Protein 6LLA (pdb70)

B-factor: mean 42.3, std 20.38, range [14.88, 145.54]

Solvent-accessible surface area: 54995 Å² total; per-residue (Å²): 126,24,84,1,8,2,30,5,77,157,135,48,2,7,0,16,0,9,51,46,4,4,98,103,159,90,11,8,110,24,16,80,67,64,59,72,0,0,0,0,0,13,104,72,24,16,114,79,11,25,146,85,0,47,68,14,3,87,120,48,31,1,128,19,23,38,27,62,6,38,71,11,44,115,85,10,21,5,109,30,1,20,62,0,0,39,15,0,18,107,96,151,3,86,118,114,2,0,0,0,2,0,1,12,20,45,5,14,25,3,0,0,2,0,0,10,2,0,32,41,12,4,69,2,0,17,0,6,5,28,0,44,1,0,1,29,34,0,4,4,6,104,4,0,0,22,8,125,93,21,136,54,22,0,0,20,93,57,30,5,24,2,0,1,0,4,4,47,1,2,115,73,18,82,115,117,67,2,6,5,0,0,0,0,0,0,4,0,0,2,3,36,2,17,68,3,0,33,28,0,44,124,36,0,92,31,0,52,78,20,50,52,143,9,2,10,14,0,0,15,0,0,0,6,2,22,10,42,4,1,22,12,11,87,194,109,126,108,18,57,52,22,15,22,74,1,3,32,31,2,0,98,0,0,54,46,63,41,29,151,45,76,41,29,70,0,20,0,0,0,0,0,2,1,0,1,1,49,0,0,44,96,69,69,46,11,62,76,120,40,2,86,87,1,31,54,2,0,118,100,0,132,8,38,21,52,3,8,91,129,2,124,27,106,49,0,21,58,54,9,53,141,44,155,132,145,164,8,33,81,6,56,2,9,0,1,30,56,21,17,93,15,56,89,70,58,76,15,92,52,82,28,0,45,43,0,0,57,59,5,73,102,48,78,38,82,1,16,2,29,5,77,160,139,70,2,15,0,16,0,9,38,61,3,5,108,104,85,93,7,8,120,23,10,69,73,71,62,53,0,0,0,0,0,14,105,72,22,17,113,76,12,25,147,101,0,45,68,16,2,86,119,53,39,5,129,15,17,40,26,65,6,38,70,8,34,123,84,12,18,5,110,29,0,22,63,0,0,38,15,0,21,107,97,152,4,87,138,95,1,0,0,0,3,0,1,12,19,47,6,14,28,3,0,0,2,0,0,9,2,0,46,42,19,4,70,3,0,16,0,6,4,30,0,43,1,0,0,30,36,0,4,6,6,104,4,0,0,22,9,120,93,21,133,49,44,0,0,20,102,58,28,5,22,2,0,1,0,3,5,43,2,2,119,72,18,85,118,121,64,2,6,2,0,0,0,0,0,0,4,0,0,2,0,23,2,18,65,4,0,36,30,0,44,127,38,0,88,32,0,41,78,22,63,53,142,8,2,1,14,0,0,17,0,0,0,7,3,22,11,40,4,2,9,5,10,55,64,107,104,69,44,72,38,33,15,21,74,1,3,33,31,2,0,99,0,0,52,47,85,37,28,160,41,78,40,27,65,0,19,0,0,0,0,0,3,1,0,1,1,49,0,0,44,95,58,67,47,10,62,78,121,40,2,88,87,1,30,50,2,0,126,101,0,132,8,35,19,49,3,3,74,138,6,124,22,106,51,0,27,60,58,9,46,154,46,164,138,151,177,17,29,45,6,49,2,9,0,1,39,66,20,4,73,17,53,86,82,65,103,12,93,52,82,23,0,46,42,0,0,55,60,4,70,99,39,118,38,124,8,80,1,88,7,84,172,135,77,2,22,0,25,0,10,43,62,8,4,116,107,137,90,9,8,134,26,17,79,66,73,55,43,0,0,0,0,0,14,101,72,21,18,110,76,13,21,148,85,0,48,60,23,6,86,122,59,39,5,107,11,16,46,27,65,10,43,78,8,34,119,61,12,22,4,109,33,0,17,71,0,0,38,15,0,20,103,98,139,3,80,147,100,1,0,0,0,3,1,2,10,21,44,5,14,27,1,0,0,2,0,0,10,1,0,40,43,19,5,68,2,0,18,0,6,3,28,0,42,1,0,1,30,36,1,4,3,5,92,4,0,0,26,10,133,95,20,141,55,24,0,0,18,90,56,30,6,24,2,0,1,0,4,7,56,2,2,153,70,18,82,122,116,64,3,6,2,0,0,0,0,0,0,4,0,0,2,2,47,21,21,142,4,0,46,58,0,42,145,37,0,99,31,0,53,77,24,59,59,120,8,2,0,61,0,0,77,52,0,0,38,7,23,13,104,6,1,59,73,3,60,182,84,93,64,29,54,16,30,11,21,74,1,2,33,37,2,0,91,0,0,54,50,88,33,29,161,38,74,33,26,63,0,18,0,0,0,0,0,2,0,0,0,0,44,0,0,38,89,85,68,71,11,63,74,126,46,2,93,92,1,35,49,0,0,123,96,0,140,7,38,12,53,5,4,82,150,8,115,26,100,44,1,32,110,62,44,200,18,116,3,11,7,1,29,48,18,3,114,12,92,94,101,39,105,2,87,38,75,25,0,41,45,0,1,55,56,5,78,100,139,40,124,8,83,1,70,9,92,122,158,75,5,19,0,24,0,9,51,55,6,2,90,131,101,105,11,9,129,26,13,79,67,72,57,51,0,0,0,0,0,14,97,69,22,13,114,82,19,19,148,73,0,50,66,16,3,89,116,54,36,4,122,13,23,43,29,85,12,47,68,8,32,119,62,12,22,6,107,32,0,17,66,0,0,38,14,0,21,104,102,128,2,105,144,116,3,0,0,0,2,0,1,12,20,44,6,14,25,3,0,0,2,0,0,10,2,0,32,42,23,4,70,2,0,17,0,6,4,29,0,41,1,0,1,30,38,0,4,3,5,84,4,0,0,25,12,132,94,19,130,44,22,0,0,18,100,58,44,8,23,3,1,2,0,1,4,40,2,4,117,69,28,83,96,107,63,9,2,2,0,0,0,0,0,0,4,0,0,2,3,54,21,22,143,5,0,45,61,0,35,146,36,0,104,32,0,40,80,41,64,60,153,5,2,5,62,0,0,75,55,0,0,44,6,21,12,117,6,4,57,62,5,83,144,77,130,77,21,74,15,32,12,20,77,1,3,32,36,2,1,98,0,0,54,48,71,30,28,158,38,75,41,26,64,0,19,0,0,0,0,0,2,1,0,1,0,39,0,0,42,98,67,66,47,11,57,79,122,38,2,85,87,1,31,48,1,0,120,110,0,112,8,36,22,46,5,10,92,134,1,97,19,103,48,0,50,109,60,45,155,28,118,3,12,0,1,25,58,20,17,104,10,50,102,71,56,83,4,66,41,89,24,0,48,43,0,0,59,55,6,53,140

Structure (mmCIF, N/CA/C/O backbone):
data_6LLA
#
_entry.id   6LLA
#
_cell.length_a   89.390
_cell.length_b   59.920
_cell.length_c   143.800
_cell.angle_alpha   90.000
_cell.angle_beta   93.950
_cell.angle_gamma   90.000
#
_symmetry.space_group_name_H-M   'P 1 21 1'
#
loop_
_entity.id
_entity.type
_entity.pdbx_description
1 polymer '3-dehydroquinate synthase'
2 non-polymer NICOTINAMIDE-ADENINE-DINUCLEOTIDE
3 non-polymer 'MAGNESIUM ION'
4 non-polymer 1,2-ETHANEDIOL
5 non-polymer DI(HYDROXYETHYL)ETHER
6 water water
#
loop_
_atom_site.group_PDB
_atom_site.id
_atom_site.type_symbol
_atom_site.label_atom_id
_atom_site.label_alt_id
_atom_site.label_comp_id
_atom_site.label_asym_id
_atom_site.label_entity_id
_atom_site.label_seq_id
_atom_site.pdbx_PDB_ins_code
_atom_site.Cartn_x
_atom_site.Cartn_y
_atom_site.Cartn_z
_atom_site.occupancy
_atom_site.B_iso_or_equiv
_atom_site.auth_seq_id
_atom_site.auth_comp_id
_atom_site.auth_asym_id
_atom_site.auth_atom_id
_atom_site.pdbx_PDB_model_num
ATOM 1 N N . MET A 1 14 ? 11.872 16.163 35.048 1.00 51.08 1 MET A N 1
ATOM 2 C CA . MET A 1 14 ? 10.565 15.668 35.568 1.00 51.51 1 MET A CA 1
ATOM 3 C C . MET A 1 14 ? 10.277 14.199 35.303 1.00 56.26 1 MET A C 1
ATOM 4 O O . MET A 1 14 ? 10.134 13.803 34.145 1.00 55.68 1 MET A O 1
ATOM 9 N N . GLU A 1 15 ? 10.046 13.419 36.364 1.00 31.36 2 GLU A N 1
ATOM 10 C CA . GLU A 1 15 ? 9.617 12.027 36.232 1.00 28.63 2 GLU A CA 1
ATOM 11 C C . GLU A 1 15 ? 8.104 11.940 36.431 1.00 29.26 2 GLU A C 1
ATOM 12 O O . GLU A 1 15 ? 7.467 12.763 37.137 1.00 29.19 2 GLU A O 1
ATOM 18 N N . LYS A 1 16 ? 7.506 10.927 35.829 1.00 32.39 3 LYS A N 1
ATOM 19 C CA . LYS A 1 16 ? 6.087 10.716 35.947 1.00 30.02 3 LYS A CA 1
ATOM 20 C C . LYS A 1 16 ? 5.820 9.243 36.112 1.00 37.25 3 LYS A C 1
ATOM 21 O O . LYS A 1 16 ? 6.411 8.457 35.327 1.00 34.97 3 LYS A O 1
ATOM 27 N N . VAL A 1 17 ? 5.017 8.876 37.145 1.00 23.35 4 VAL A N 1
ATOM 28 C CA . VAL A 1 17 ? 4.507 7.517 37.273 1.00 26.59 4 VAL A CA 1
ATOM 29 C C . VAL A 1 17 ? 2.966 7.568 37.178 1.00 30.85 4 VAL A C 1
ATOM 30 O O . VAL A 1 17 ? 2.326 8.276 37.931 1.00 37.93 4 VAL A O 1
ATOM 34 N N . THR A 1 18 ? 2.399 6.754 36.317 1.00 22.24 5 THR A N 1
ATOM 35 C CA . THR A 1 18 ? 0.971 6.546 36.303 1.00 19.88 5 THR A CA 1
ATOM 36 C C . THR A 1 18 ? 0.644 5.273 37.080 1.00 21.27 5 THR A C 1
ATOM 37 O O . THR A 1 18 ? 1.188 4.185 36.807 1.00 24.96 5 THR A O 1
ATOM 41 N N . VAL A 1 19 ? -0.285 5.398 38.030 1.00 19.02 6 VAL A N 1
ATOM 42 C CA . VAL A 1 19 ? -0.709 4.310 38.896 1.00 22.22 6 VAL A CA 1
ATOM 43 C C . VAL A 1 19 ? -2.151 4.028 38.587 1.00 26.23 6 VAL A C 1
ATOM 44 O O . VAL A 1 19 ? -2.956 4.956 38.492 1.00 26.20 6 VAL A O 1
ATOM 48 N N . THR A 1 20 ? -2.493 2.766 38.466 1.00 20.03 7 THR A N 1
ATOM 49 C CA . THR A 1 20 ? -3.878 2.377 38.189 1.00 25.83 7 THR A CA 1
ATOM 50 C C . THR A 1 20 ? -4.246 1.221 39.112 1.00 29.82 7 THR A C 1
ATOM 51 O O . THR A 1 20 ? -3.807 0.126 38.932 1.00 27.15 7 THR A O 1
ATOM 55 N N . LEU A 1 21 ? -5.085 1.517 40.100 1.00 31.52 8 LEU A N 1
ATOM 56 C CA . LEU A 1 21 ? -5.468 0.547 41.128 1.00 32.41 8 LEU A CA 1
ATOM 57 C C . LEU A 1 21 ? -6.952 0.732 41.366 1.00 31.96 8 LEU A C 1
ATOM 58 O O . LEU A 1 21 ? -7.464 1.871 41.285 1.00 28.90 8 LEU A O 1
ATOM 63 N N A ASP A 1 22 ? -7.633 -0.373 41.647 0.50 31.77 9 ASP A N 1
ATOM 64 N N B ASP A 1 22 ? -7.633 -0.375 41.640 0.50 31.28 9 ASP A N 1
ATOM 65 C CA A ASP A 1 22 ? -9.065 -0.362 42.008 0.50 34.60 9 ASP A CA 1
ATOM 66 C CA B ASP A 1 22 ? -9.064 -0.365 42.006 0.50 34.47 9 ASP A CA 1
ATOM 67 C C A ASP A 1 22 ? -9.851 0.456 40.996 0.50 36.80 9 ASP A C 1
ATOM 68 C C B ASP A 1 22 ? -9.857 0.450 40.995 0.50 36.72 9 ASP A C 1
ATOM 69 O O A ASP A 1 22 ? -10.690 1.274 41.361 0.50 44.92 9 ASP A O 1
ATOM 70 O O B ASP A 1 22 ? -10.710 1.255 41.355 0.50 46.04 9 ASP A O 1
ATOM 79 N N . GLU A 1 23 ? -9.527 0.235 39.724 1.00 33.56 10 GLU A N 1
ATOM 80 C CA . GLU A 1 23 ? -10.138 0.948 38.605 1.00 42.48 10 GLU A CA 1
ATOM 81 C C . GLU A 1 23 ? -10.009 2.470 38.641 1.00 43.44 10 GLU A C 1
ATOM 82 O O . GLU A 1 23 ? -10.727 3.113 37.924 1.00 55.65 10 GLU A O 1
ATOM 88 N N . ARG A 1 24 ? -9.085 3.059 39.403 1.00 28.93 11 ARG A N 1
ATOM 89 C CA . ARG A 1 24 ? -8.813 4.477 39.354 1.00 31.19 11 ARG A CA 1
ATOM 90 C C . ARG A 1 24 ? -7.445 4.586 38.637 1.00 38.75 11 ARG A C 1
ATOM 91 O O . ARG A 1 24 ? -6.744 3.601 38.541 1.00 48.25 11 ARG A O 1
ATOM 99 N N . SER A 1 25 ? -7.139 5.743 38.107 1.00 31.90 12 SER A N 1
ATOM 100 C CA . SER A 1 25 ? -5.804 6.022 37.544 1.00 27.94 12 SER A CA 1
ATOM 101 C C . SER A 1 25 ? -5.373 7.453 37.913 1.00 30.98 12 SER A C 1
ATOM 102 O O . SER A 1 25 ? -6.167 8.393 37.841 1.00 33.32 12 SER A O 1
ATOM 105 N N . TYR A 1 26 ? -4.122 7.615 38.295 1.00 21.99 13 TYR A N 1
ATOM 106 C CA . TYR A 1 26 ? -3.609 8.946 38.617 1.00 21.71 13 TYR A CA 1
ATOM 107 C C . TYR A 1 26 ? -2.161 9.073 38.342 1.00 23.37 13 TYR A C 1
ATOM 108 O O . TYR A 1 26 ? -1.484 8.083 38.350 1.00 22.69 13 TYR A O 1
ATOM 117 N N . PRO A 1 27 ? -1.693 10.293 38.060 1.00 22.95 14 PRO A N 1
ATOM 118 C CA . PRO A 1 27 ? -0.281 10.537 37.898 1.00 27.04 14 PRO A CA 1
ATOM 119 C C . PRO A 1 27 ? 0.424 10.909 39.195 1.00 30.43 14 PRO A C 1
ATOM 120 O O . PRO A 1 27 ? -0.162 11.565 40.058 1.00 29.31 14 PRO A O 1
ATOM 124 N N . ILE A 1 28 ? 1.666 10.477 39.313 1.00 23.88 15 ILE A N 1
ATOM 125 C CA . ILE A 1 28 ? 2.621 10.990 40.330 1.00 21.79 15 ILE A CA 1
ATOM 126 C C . ILE A 1 28 ? 3.678 11.715 39.575 1.00 24.83 15 ILE A C 1
ATOM 127 O O . ILE A 1 28 ? 4.408 11.078 38.813 1.00 26.26 15 ILE A O 1
ATOM 132 N N . ASN A 1 29 ? 3.730 13.047 39.718 1.00 25.64 16 ASN A N 1
ATOM 133 C CA . ASN A 1 29 ? 4.724 13.862 38.984 1.00 30.91 16 ASN A CA 1
ATOM 134 C C . ASN A 1 29 ? 5.782 14.364 39.967 1.00 29.99 16 ASN A C 1
ATOM 135 O O . ASN A 1 29 ? 5.453 14.805 41.063 1.00 23.97 16 ASN A O 1
ATOM 140 N N . ILE A 1 30 ? 7.047 14.307 39.578 1.00 26.40 17 ILE A N 1
ATOM 141 C CA . ILE A 1 30 ? 8.218 14.525 40.495 1.00 21.01 17 ILE A CA 1
ATOM 142 C C . ILE A 1 30 ? 9.207 15.410 39.753 1.00 25.72 17 ILE A C 1
ATOM 143 O O . ILE A 1 30 ? 9.720 15.014 38.655 1.00 28.83 17 ILE A O 1
ATOM 148 N N . ALA A 1 31 ? 9.499 16.579 40.304 1.00 22.44 18 ALA A N 1
ATOM 149 C CA . ALA A 1 31 ? 10.486 17.459 39.755 1.00 29.18 18 ALA A CA 1
ATOM 150 C C . ALA A 1 31 ? 10.885 18.547 40.761 1.00 28.93 18 ALA A C 1
ATOM 151 O O . ALA A 1 31 ? 10.064 18.952 41.615 1.00 25.54 18 ALA A O 1
ATOM 153 N N . PRO A 1 32 ? 12.111 19.053 40.635 1.00 26.75 19 PRO A N 1
ATOM 154 C CA . PRO A 1 32 ? 12.468 20.244 41.426 1.00 32.94 19 PRO A CA 1
ATOM 155 C C . PRO A 1 32 ? 11.694 21.441 40.890 1.00 32.92 19 PRO A C 1
ATOM 156 O O . PRO A 1 32 ? 11.615 21.612 39.649 1.00 36.39 19 PRO A O 1
ATOM 160 N N . SER A 1 33 ? 11.124 22.232 41.782 1.00 32.59 20 SER A N 1
ATOM 161 C CA . SER A 1 33 ? 10.318 23.423 41.444 1.00 39.31 20 SER A CA 1
ATOM 162 C C . SER A 1 33 ? 8.971 23.087 40.740 1.00 30.46 20 SER A C 1
ATOM 163 O O . SER A 1 33 ? 8.343 23.944 40.085 1.00 31.19 20 SER A O 1
ATOM 166 N N . LEU A 1 34 ? 8.458 21.873 40.945 1.00 33.14 21 LEU A N 1
ATOM 167 C CA . LEU A 1 34 ? 7.181 21.470 40.380 1.00 31.10 21 LEU A CA 1
ATOM 168 C C . LEU A 1 34 ? 6.011 22.320 40.867 1.00 30.61 21 LEU A C 1
ATOM 169 O O . LEU A 1 34 ? 5.077 22.519 40.093 1.00 32.37 21 LEU A O 1
ATOM 174 N N . TYR A 1 35 ? 6.043 22.859 42.091 1.00 29.08 22 TYR A N 1
ATOM 175 C CA . TYR A 1 35 ? 4.951 23.683 42.586 1.00 32.75 22 TYR A CA 1
ATOM 176 C C . TYR A 1 35 ? 4.678 24.868 41.661 1.00 42.11 22 TYR A C 1
ATOM 177 O O . TYR A 1 35 ? 3.548 25.324 41.548 1.00 36.32 22 TYR A O 1
ATOM 186 N N . GLN A 1 36 ? 5.710 25.349 40.977 1.00 41.80 23 GLN A N 1
ATOM 187 C CA . GLN A 1 36 ? 5.567 26.510 40.103 1.00 44.88 23 GLN A CA 1
ATOM 188 C C . GLN A 1 36 ? 5.212 26.191 38.688 1.00 44.41 23 GLN A C 1
ATOM 189 O O . GLN A 1 36 ? 5.177 27.082 37.825 1.00 51.89 23 GLN A O 1
ATOM 195 N N . GLN A 1 37 ? 4.963 24.931 38.332 1.00 39.58 24 GLN A N 1
ATOM 196 C CA . GLN A 1 37 ? 4.962 24.692 36.857 1.00 57.54 24 GLN A CA 1
ATOM 197 C C . GLN A 1 37 ? 3.520 24.668 36.349 1.00 55.52 24 GLN A C 1
ATOM 198 O O . GLN A 1 37 ? 2.577 24.573 37.127 1.00 36.74 24 GLN A O 1
ATOM 204 N N . GLN A 1 38 ? 3.383 24.792 35.042 1.00 45.01 25 GLN A N 1
ATOM 205 C CA . GLN A 1 38 ? 2.111 24.987 34.322 1.00 51.61 25 GLN A CA 1
ATOM 206 C C . GLN A 1 38 ? 0.866 24.436 35.017 1.00 52.08 25 GLN A C 1
ATOM 207 O O . GLN A 1 38 ? 0.246 25.166 35.852 1.00 65.86 25 GLN A O 1
ATOM 213 N N . ASP A 1 39 ? 0.538 23.186 34.728 1.00 43.03 26 ASP A N 1
ATOM 214 C CA . ASP A 1 39 ? -0.673 22.632 35.253 1.00 37.05 26 ASP A CA 1
ATOM 215 C C . ASP A 1 39 ? -0.262 21.644 36.358 1.00 28.68 26 ASP A C 1
ATOM 216 O O . ASP A 1 39 ? -0.720 20.518 36.333 1.00 36.49 26 ASP A O 1
ATOM 221 N N . ALA A 1 40 ? 0.608 22.097 37.275 1.00 28.00 27 ALA A N 1
ATOM 222 C CA . ALA A 1 40 ? 1.225 21.212 38.305 1.00 29.55 27 ALA A CA 1
ATOM 223 C C . ALA A 1 40 ? 0.223 20.525 39.199 1.00 27.83 27 ALA A C 1
ATOM 224 O O . ALA A 1 40 ? 0.471 19.425 39.632 1.00 23.19 27 ALA A O 1
ATOM 226 N N . PHE A 1 41 ? -0.920 21.173 39.436 1.00 26.35 28 PHE A N 1
ATOM 227 C CA . PHE A 1 41 ? -1.991 20.611 40.289 1.00 29.66 28 PHE A CA 1
ATOM 228 C C . PHE A 1 41 ? -3.164 20.068 39.537 1.00 33.10 28 PHE A C 1
ATOM 229 O O . PHE A 1 41 ? -4.277 19.978 40.061 1.00 29.37 28 PHE A O 1
ATOM 237 N N . TRP A 1 42 ? -2.913 19.640 38.306 1.00 26.42 29 TRP A N 1
ATOM 238 C CA . TRP A 1 42 ? -3.934 18.908 37.536 1.00 24.40 29 TRP A CA 1
ATOM 239 C C . TRP A 1 42 ? -4.373 17.736 38.393 1.00 25.32 29 TRP A C 1
ATOM 240 O O . TRP A 1 42 ? -3.548 17.103 39.015 1.00 31.70 29 TRP A O 1
ATOM 251 N N . PRO A 1 43 ? -5.670 17.420 38.396 1.00 29.53 30 PRO A N 1
ATOM 252 C CA . PRO A 1 43 ? -6.763 17.880 37.480 1.00 33.95 30 PRO A CA 1
ATOM 253 C C . PRO A 1 43 ? -7.505 19.122 37.887 1.00 36.42 30 PRO A C 1
ATOM 254 O O . PRO A 1 43 ? -8.502 19.378 37.291 1.00 30.46 30 PRO A O 1
ATOM 258 N N . LEU A 1 44 ? -7.011 19.913 38.870 1.00 33.14 31 LEU A N 1
ATOM 259 C CA . LEU A 1 44 ? -7.688 21.121 39.239 1.00 31.34 31 LEU A CA 1
ATOM 260 C C . LEU A 1 44 ? -7.526 22.098 38.107 1.00 37.44 31 LEU A C 1
ATOM 261 O O . LEU A 1 44 ? -6.441 22.224 37.558 1.00 39.64 31 LEU A O 1
ATOM 266 N N . THR A 1 45 ? -8.617 22.762 37.753 1.00 39.26 32 THR A N 1
ATOM 267 C CA . THR A 1 45 ? -8.625 23.641 36.623 1.00 35.95 32 THR A CA 1
ATOM 268 C C . THR A 1 45 ? -9.380 24.892 37.006 1.00 37.36 32 THR A C 1
ATOM 269 O O . THR A 1 45 ? -10.004 24.964 38.063 1.00 34.42 32 THR A O 1
ATOM 273 N N . ALA A 1 46 ? -9.246 25.913 36.186 1.00 35.66 33 ALA A N 1
ATOM 274 C CA . ALA A 1 46 ? -9.702 27.264 36.535 1.00 32.67 33 ALA A CA 1
ATOM 275 C C . ALA A 1 46 ? -11.210 27.294 36.809 1.00 33.66 33 ALA A C 1
ATOM 276 O O . ALA A 1 46 ? -11.983 26.576 36.142 1.00 37.51 33 ALA A O 1
ATOM 278 N N . GLY A 1 47 ? -11.633 28.040 37.822 1.00 31.19 34 GLY A N 1
ATOM 279 C CA . GLY A 1 47 ? -13.039 28.064 38.253 1.00 38.30 34 GLY A CA 1
ATOM 280 C C . GLY A 1 47 ? -13.415 27.024 39.334 1.00 42.04 34 GLY A C 1
ATOM 281 O O . GLY A 1 47 ? -14.459 27.142 39.999 1.00 43.18 34 GLY A O 1
ATOM 282 N N . GLN A 1 48 ? -12.575 26.048 39.549 1.00 41.32 35 GLN A N 1
ATOM 283 C CA . GLN A 1 48 ? -12.840 25.036 40.601 1.00 32.84 35 GLN A CA 1
ATOM 284 C C . GLN A 1 48 ? -12.321 25.517 41.969 1.00 34.36 35 GLN A C 1
ATOM 285 O O . GLN A 1 48 ? -11.517 26.451 42.040 1.00 35.16 35 GLN A O 1
ATOM 291 N N . ARG A 1 49 ? -12.782 24.849 43.024 1.00 32.01 36 ARG A N 1
ATOM 292 C CA . ARG A 1 49 ? -12.357 25.133 44.394 1.00 29.50 36 ARG A CA 1
ATOM 293 C C . ARG A 1 49 ? -11.413 24.106 44.948 1.00 23.53 36 ARG A C 1
ATOM 294 O O . ARG A 1 49 ? -11.492 22.926 44.592 1.00 28.85 36 ARG A O 1
ATOM 302 N N . ALA A 1 50 ? -10.566 24.534 45.850 1.00 24.23 37 ALA A N 1
ATOM 303 C CA . ALA A 1 50 ? -9.724 23.591 46.626 1.00 23.19 37 ALA A CA 1
ATOM 304 C C . ALA A 1 50 ? -9.661 24.065 48.094 1.00 22.49 37 ALA A C 1
ATOM 305 O O . ALA A 1 50 ? -9.733 25.279 48.387 1.00 26.05 37 ALA A O 1
ATOM 307 N N . MET A 1 51 ? -9.549 23.085 48.978 1.00 20.80 38 MET A N 1
ATOM 308 C CA . MET A 1 51 ? -9.264 23.294 50.366 1.00 28.34 38 MET A CA 1
ATOM 309 C C . MET A 1 51 ? -7.927 22.676 50.674 1.00 25.87 38 MET A C 1
ATOM 310 O O . MET A 1 51 ? -7.807 21.452 50.634 1.00 23.59 38 MET A O 1
ATOM 315 N N . ILE A 1 52 ? -6.937 23.491 51.024 1.00 24.75 39 ILE A N 1
ATOM 316 C CA . ILE A 1 52 ? -5.612 22.973 51.388 1.00 23.03 39 ILE A CA 1
ATOM 317 C C . ILE A 1 52 ? -5.618 22.634 52.884 1.00 24.70 39 ILE A C 1
ATOM 318 O O . ILE A 1 52 ? -5.980 23.489 53.694 1.00 26.73 39 ILE A O 1
ATOM 323 N N . VAL A 1 53 ? -5.245 21.418 53.216 1.00 21.05 40 VAL A N 1
ATOM 324 C CA . VAL A 1 53 ? -5.075 20.976 54.608 1.00 22.34 40 VAL A CA 1
ATOM 325 C C . VAL A 1 53 ? -3.577 20.825 54.815 1.00 24.22 40 VAL A C 1
ATOM 326 O O . VAL A 1 53 ? -2.893 20.081 54.082 1.00 27.51 40 VAL A O 1
ATOM 330 N N . THR A 1 54 ? -3.064 21.483 55.844 1.00 24.27 41 THR A N 1
ATOM 331 C CA . THR A 1 54 ? -1.627 21.390 56.164 1.00 23.00 41 THR A CA 1
ATOM 332 C C . THR A 1 54 ? -1.468 21.433 57.672 1.00 23.73 41 THR A C 1
ATOM 333 O O . THR A 1 54 ? -2.462 21.486 58.402 1.00 23.83 41 THR A O 1
ATOM 337 N N . ASN A 1 55 ? -0.226 21.435 58.129 1.00 22.14 42 ASN A N 1
ATOM 338 C CA . ASN A 1 55 ? -0.000 21.573 59.579 1.00 20.15 42 ASN A CA 1
ATOM 339 C C . ASN A 1 55 ? 0.775 22.832 59.885 1.00 22.25 42 ASN A C 1
ATOM 340 O O . ASN A 1 55 ? 1.242 23.556 59.009 1.00 23.49 42 ASN A O 1
ATOM 345 N N . GLU A 1 56 ? 0.894 23.112 61.165 1.00 24.07 43 GLU A N 1
ATOM 346 C CA . GLU A 1 56 ? 1.431 24.381 61.647 1.00 28.86 43 GLU A CA 1
ATOM 347 C C . GLU A 1 56 ? 2.903 24.521 61.300 1.00 33.61 43 GLU A C 1
ATOM 348 O O . GLU A 1 56 ? 3.404 25.684 61.201 1.00 26.57 43 GLU A O 1
ATOM 354 N N . THR A 1 57 ? 3.579 23.390 61.101 1.00 35.81 44 THR A N 1
ATOM 355 C CA . THR A 1 57 ? 4.997 23.434 60.714 1.00 35.10 44 THR A CA 1
ATOM 356 C C . THR A 1 57 ? 5.169 23.756 59.230 1.00 34.73 44 THR A C 1
ATOM 357 O O . THR A 1 57 ? 6.009 24.588 58.881 1.00 34.54 44 THR A O 1
ATOM 361 N N . LEU A 1 58 ? 4.388 23.114 58.377 1.00 29.34 45 LEU A N 1
ATOM 362 C CA . LEU A 1 58 ? 4.503 23.343 56.943 1.00 31.04 45 LEU A CA 1
ATOM 363 C C . LEU A 1 58 ? 3.875 24.669 56.504 1.00 27.48 45 LEU A C 1
ATOM 364 O O . LEU A 1 58 ? 4.325 25.276 55.528 1.00 31.06 45 LEU A O 1
ATOM 369 N N . ALA A 1 59 ? 2.830 25.130 57.182 1.00 28.57 46 ALA A N 1
ATOM 370 C CA . ALA A 1 59 ? 2.136 26.341 56.760 1.00 32.96 46 ALA A CA 1
ATOM 371 C C . ALA A 1 59 ? 3.044 27.551 56.484 1.00 34.20 46 ALA A C 1
ATOM 372 O O . ALA A 1 59 ? 2.906 28.139 55.378 1.00 30.57 46 ALA A O 1
ATOM 374 N N . PRO A 1 60 ? 3.918 27.970 57.407 1.00 31.78 47 PRO A N 1
ATOM 375 C CA . PRO A 1 60 ? 4.753 29.128 57.087 1.00 34.97 47 PRO A CA 1
ATOM 376 C C . PRO A 1 60 ? 5.767 28.889 55.955 1.00 30.31 47 PRO A C 1
ATOM 377 O O . PRO A 1 60 ? 6.269 29.851 55.413 1.00 35.62 47 PRO A O 1
ATOM 381 N N . LEU A 1 61 ? 6.046 27.650 55.638 1.00 30.80 48 LEU A N 1
ATOM 382 C CA . LEU A 1 61 ? 7.023 27.277 54.636 1.00 31.26 48 LEU A CA 1
ATOM 383 C C . LEU A 1 61 ? 6.441 27.195 53.222 1.00 31.80 48 LEU A C 1
ATOM 384 O O . LEU A 1 61 ? 7.091 27.636 52.285 1.00 36.04 48 LEU A O 1
ATOM 389 N N . TYR A 1 62 ? 5.250 26.609 53.060 1.00 26.45 49 TYR A N 1
ATOM 390 C CA . TYR A 1 62 ? 4.736 26.276 51.724 1.00 28.32 49 TYR A CA 1
ATOM 391 C C . TYR A 1 62 ? 3.302 26.687 51.452 1.00 32.62 49 TYR A C 1
ATOM 392 O O . TYR A 1 62 ? 2.927 26.712 50.295 1.00 35.31 49 TYR A O 1
ATOM 401 N N . LEU A 1 63 ? 2.507 27.030 52.477 1.00 35.21 50 LEU A N 1
ATOM 402 C CA . LEU A 1 63 ? 1.083 27.277 52.228 1.00 29.63 50 LEU A CA 1
ATOM 403 C C . LEU A 1 63 ? 0.878 28.448 51.316 1.00 28.63 50 LEU A C 1
ATOM 404 O O . LEU A 1 63 ? 0.115 28.340 50.366 1.00 28.34 50 LEU A O 1
ATOM 409 N N . HIS A 1 64 ? 1.545 29.570 51.596 1.00 31.90 51 HIS A N 1
ATOM 410 C CA . HIS A 1 64 ? 1.360 30.786 50.757 1.00 37.50 51 HIS A CA 1
ATOM 411 C C . HIS A 1 64 ? 1.780 30.539 49.291 1.00 40.03 51 HIS A C 1
ATOM 412 O O . HIS A 1 64 ? 1.075 30.908 48.355 1.00 32.73 51 HIS A O 1
ATOM 419 N N . LYS A 1 65 ? 2.928 29.888 49.128 1.00 38.74 52 LYS A N 1
ATOM 420 C CA . LYS A 1 65 ? 3.452 29.587 47.814 1.00 42.43 52 LYS A CA 1
ATOM 421 C C . LYS A 1 65 ? 2.447 28.794 46.977 1.00 35.27 52 LYS A C 1
ATOM 422 O O . LYS A 1 65 ? 2.144 29.156 45.849 1.00 37.58 52 LYS A O 1
ATOM 428 N N . ILE A 1 66 ? 1.908 27.731 47.555 1.00 32.40 53 ILE A N 1
ATOM 429 C CA . ILE A 1 66 ? 0.969 26.864 46.865 1.00 33.59 53 ILE A CA 1
ATOM 430 C C . ILE A 1 66 ? -0.342 27.607 46.612 1.00 32.24 53 ILE A C 1
ATOM 431 O O . ILE A 1 66 ? -0.953 27.504 45.537 1.00 34.26 53 ILE A O 1
ATOM 436 N N . GLN A 1 67 ? -0.827 28.353 47.602 1.00 30.98 54 GLN A N 1
ATOM 437 C CA . GLN A 1 67 ? -2.054 29.130 47.381 1.00 32.75 54 GLN A CA 1
ATOM 438 C C . GLN A 1 67 ? -1.916 30.081 46.189 1.00 33.16 54 GLN A C 1
ATOM 439 O O . GLN A 1 67 ? -2.843 30.200 45.366 1.00 31.98 54 GLN A O 1
ATOM 445 N N . THR A 1 68 ? -0.791 30.772 46.122 1.00 31.09 55 THR A N 1
ATOM 446 C CA . THR A 1 68 ? -0.531 31.737 45.026 1.00 36.21 55 THR A CA 1
ATOM 447 C C . THR A 1 68 ? -0.572 31.085 43.673 1.00 39.20 55 THR A C 1
ATOM 448 O O . THR A 1 68 ? -1.166 31.618 42.758 1.00 37.14 55 THR A O 1
ATOM 452 N N . VAL A 1 69 ? 0.089 29.944 43.545 1.00 40.64 56 VAL A N 1
ATOM 453 C CA . VAL A 1 69 ? 0.141 29.218 42.265 1.00 39.80 56 VAL A CA 1
ATOM 454 C C . VAL A 1 69 ? -1.253 28.748 41.859 1.00 40.32 56 VAL A C 1
ATOM 455 O O . VAL A 1 69 ? -1.616 28.810 40.672 1.00 38.79 56 VAL A O 1
ATOM 459 N N . LEU A 1 70 ? -2.044 28.265 42.802 1.00 27.88 57 LEU A N 1
ATOM 460 C CA . LEU A 1 70 ? -3.401 27.829 42.502 1.00 28.08 57 LEU A CA 1
ATOM 461 C C . LEU A 1 70 ? -4.274 28.988 42.076 1.00 33.62 57 LEU A C 1
ATOM 462 O O . LEU A 1 70 ? -4.957 28.921 41.035 1.00 34.70 57 LEU A O 1
ATOM 467 N N . GLU A 1 71 ? -4.163 30.100 42.802 1.00 39.25 58 GLU A N 1
ATOM 468 C CA . GLU A 1 71 ? -4.978 31.266 42.515 1.00 37.44 58 GLU A CA 1
ATOM 469 C C . GLU A 1 71 ? -4.582 31.901 41.227 1.00 40.61 58 GLU A C 1
ATOM 470 O O . GLU A 1 71 ? -5.462 32.384 40.526 1.00 42.21 58 GLU A O 1
ATOM 476 N N . VAL A 1 72 ? -3.300 31.853 40.867 1.00 39.18 59 VAL A N 1
ATOM 477 C CA . VAL A 1 72 ? -2.856 32.304 39.507 1.00 45.74 59 VAL A CA 1
ATOM 478 C C . VAL A 1 72 ? -3.440 31.436 38.365 1.00 43.08 59 VAL A C 1
ATOM 479 O O . VAL A 1 72 ? -3.559 31.907 37.269 1.00 40.56 59 VAL A O 1
ATOM 483 N N . SER A 1 73 ? -3.755 30.176 38.644 1.00 40.20 60 SER A N 1
ATOM 484 C CA . SER A 1 73 ? -4.406 29.254 37.715 1.00 41.55 60 SER A CA 1
ATOM 485 C C . SER A 1 73 ? -5.918 29.328 37.657 1.00 32.20 60 SER A C 1
ATOM 486 O O . SER A 1 73 ? -6.541 28.523 36.928 1.00 40.04 60 SER A O 1
ATOM 489 N N . GLY A 1 74 ? -6.523 30.280 38.367 1.00 31.02 61 GLY A N 1
ATOM 490 C CA . GLY A 1 74 ? -7.981 30.405 38.403 1.00 33.33 61 GLY A CA 1
ATOM 491 C C . GLY A 1 74 ? -8.686 29.582 39.475 1.00 32.02 61 GLY A C 1
ATOM 492 O O . GLY A 1 74 ? -9.920 29.472 39.439 1.00 33.82 61 GLY A O 1
ATOM 493 N N . VAL A 1 75 ? -7.938 29.008 40.423 1.00 36.13 62 VAL A N 1
ATOM 494 C CA . VAL A 1 75 ? -8.525 28.090 41.368 1.00 31.10 62 VAL A CA 1
ATOM 495 C C . VAL A 1 75 ? -8.826 28.892 42.649 1.00 33.45 62 VAL A C 1
ATOM 496 O O . VAL A 1 75 ? -8.015 29.699 43.088 1.00 33.66 62 VAL A O 1
ATOM 500 N N . LYS A 1 76 ? -10.026 28.687 43.206 1.00 31.27 63 LYS A N 1
ATOM 501 C CA . LYS A 1 76 ? -10.437 29.429 44.384 1.00 32.90 63 LYS A CA 1
ATOM 502 C C . LYS A 1 76 ? -10.023 28.613 45.627 1.00 35.43 63 LYS A C 1
ATOM 503 O O . LYS A 1 76 ? -10.411 27.432 45.736 1.00 34.92 63 LYS A O 1
ATOM 509 N N . VAL A 1 77 ? -9.220 29.225 46.527 1.00 35.05 64 VAL A N 1
ATOM 510 C CA . VAL A 1 77 ? -8.522 28.448 47.547 1.00 32.86 64 VAL A CA 1
ATOM 511 C C . VAL A 1 77 ? -8.984 28.827 48.945 1.00 30.90 64 VAL A C 1
ATOM 512 O O . VAL A 1 77 ? -9.039 30.013 49.302 1.00 30.84 64 VAL A O 1
ATOM 516 N N . ASP A 1 78 ? -9.312 27.827 49.732 1.00 29.43 65 ASP A N 1
ATOM 517 C CA . ASP A 1 78 ? -9.417 27.965 51.187 1.00 32.08 65 ASP A CA 1
ATOM 518 C C . ASP A 1 78 ? -8.377 27.049 51.826 1.00 27.68 65 ASP A C 1
ATOM 519 O O . ASP A 1 78 ? -7.771 26.194 51.187 1.00 26.88 65 ASP A O 1
ATOM 524 N N . SER A 1 79 ? -8.136 27.257 53.106 1.00 25.76 66 SER A N 1
ATOM 525 C CA . SER A 1 79 ? -7.125 26.453 53.767 1.00 26.48 66 SER A CA 1
ATOM 526 C C . SER A 1 79 ? -7.516 26.225 55.229 1.00 25.53 66 SER A C 1
ATOM 527 O O . SER A 1 79 ? -8.260 27.009 55.796 1.00 28.33 66 SER A O 1
ATOM 530 N N . ILE A 1 80 ? -7.005 25.143 55.789 1.00 25.71 67 ILE A N 1
ATOM 531 C CA . ILE A 1 80 ? -7.067 24.922 57.237 1.00 25.34 67 ILE A CA 1
ATOM 532 C C . ILE A 1 80 ? -5.706 24.398 57.712 1.00 27.57 67 ILE A C 1
ATOM 533 O O . ILE A 1 80 ? -5.114 23.513 57.092 1.00 27.58 67 ILE A O 1
ATOM 538 N N . ILE A 1 81 ? -5.231 24.936 58.810 1.00 26.25 68 ILE A N 1
ATOM 539 C CA . ILE A 1 81 ? -3.935 24.581 59.406 1.00 28.98 68 ILE A CA 1
ATOM 540 C C . ILE A 1 81 ? -4.209 23.821 60.685 1.00 31.22 68 ILE A C 1
ATOM 541 O O . ILE A 1 81 ? -4.836 24.375 61.577 1.00 27.23 68 ILE A O 1
ATOM 546 N N . LEU A 1 82 ? -3.704 22.598 60.732 1.00 31.25 69 LEU A N 1
ATOM 547 C CA . LEU A 1 82 ? -3.908 21.688 61.812 1.00 30.18 69 LEU A CA 1
ATOM 548 C C . LEU A 1 82 ? -2.634 21.578 62.654 1.00 27.27 69 LEU A C 1
ATOM 549 O O . LEU A 1 82 ? -1.537 21.898 62.161 1.00 25.86 69 LEU A O 1
ATOM 554 N N . PRO A 1 83 ? -2.743 21.147 63.922 1.00 25.21 70 PRO A N 1
ATOM 555 C CA . PRO A 1 83 ? -1.523 20.936 64.628 1.00 25.93 70 PRO A CA 1
ATOM 556 C C . PRO A 1 83 ? -0.712 19.801 64.135 1.00 24.01 70 PRO A C 1
ATOM 557 O O . PRO A 1 83 ? -1.229 18.837 63.555 1.00 25.84 70 PRO A O 1
ATOM 561 N N . ASP A 1 84 ? 0.604 19.910 64.346 1.00 26.02 71 ASP A N 1
ATOM 562 C CA . ASP A 1 84 ? 1.590 18.943 63.874 1.00 22.58 71 ASP A CA 1
ATOM 563 C C . ASP A 1 84 ? 1.711 17.840 64.877 1.00 25.55 71 ASP A C 1
ATOM 564 O O . ASP A 1 84 ? 2.073 18.053 66.014 1.00 28.47 71 ASP A O 1
ATOM 569 N N . GLY A 1 85 ? 1.457 16.611 64.460 1.00 23.05 72 GLY A N 1
ATOM 570 C CA . GLY A 1 85 ? 1.847 15.480 65.223 1.00 27.97 72 GLY A CA 1
ATOM 571 C C . GLY A 1 85 ? 1.003 14.270 65.004 1.00 28.05 72 GLY A C 1
ATOM 572 O O . GLY A 1 85 ? -0.196 14.385 64.755 1.00 24.81 72 GLY A O 1
ATOM 573 N N . GLU A 1 86 ? 1.613 13.084 65.153 1.00 23.18 73 GLU A N 1
ATOM 574 C CA . GLU A 1 86 ? 0.876 11.833 65.134 1.00 28.26 73 GLU A CA 1
ATOM 575 C C . GLU A 1 86 ? -0.257 11.819 66.190 1.00 29.05 73 GLU A C 1
ATOM 576 O O . GLU A 1 86 ? -1.315 11.246 65.959 1.00 25.55 73 GLU A O 1
ATOM 582 N N . GLN A 1 87 ? -0.063 12.524 67.331 1.00 28.26 74 GLN A N 1
ATOM 583 C CA . GLN A 1 87 ? -1.061 12.507 68.355 1.00 24.22 74 GLN A CA 1
ATOM 584 C C . GLN A 1 87 ? -2.316 13.292 67.931 1.00 21.43 74 GLN A C 1
ATOM 585 O O . GLN A 1 87 ? -3.401 13.192 68.542 1.00 28.76 74 GLN A O 1
ATOM 591 N N . TYR A 1 88 ? -2.222 14.086 66.926 1.00 26.03 75 TYR A N 1
ATOM 592 C CA . TYR A 1 88 ? -3.388 14.828 66.369 1.00 29.36 75 TYR A CA 1
ATOM 593 C C . TYR A 1 88 ? -4.064 14.107 65.194 1.00 25.95 75 TYR A C 1
ATOM 594 O O . TYR A 1 88 ? -4.935 14.685 64.538 1.00 27.22 75 TYR A O 1
ATOM 603 N N . LYS A 1 89 ? -3.626 12.897 64.888 1.00 25.88 76 LYS A N 1
ATOM 604 C CA . LYS A 1 89 ? -4.184 12.165 63.704 1.00 25.75 76 LYS A CA 1
ATOM 605 C C . LYS A 1 89 ? -5.446 11.442 64.240 1.00 28.36 76 LYS A C 1
ATOM 606 O O . LYS A 1 89 ? -5.489 10.224 64.410 1.00 24.95 76 LYS A O 1
ATOM 612 N N . SER A 1 90 ? -6.489 12.247 64.444 1.00 21.74 77 SER A N 1
ATOM 613 C CA . SER A 1 90 ? -7.645 11.810 65.211 1.00 20.81 77 SER A CA 1
ATOM 614 C C . SER A 1 90 ? -8.927 12.111 64.503 1.00 21.80 77 SER A C 1
ATOM 615 O O . SER A 1 90 ? -8.983 13.077 63.683 1.00 24.92 77 SER A O 1
ATOM 618 N N . LEU A 1 91 ? -9.980 11.360 64.834 1.00 20.35 78 LEU A N 1
ATOM 619 C CA . LEU A 1 91 ? -11.289 11.711 64.343 1.00 25.54 78 LEU A CA 1
ATOM 620 C C . LEU A 1 91 ? -11.729 13.152 64.689 1.00 26.14 78 LEU A C 1
ATOM 621 O O . LEU A 1 91 ? -12.373 13.866 63.892 1.00 24.96 78 LEU A O 1
ATOM 626 N N . PHE A 1 92 ? -11.351 13.599 65.825 1.00 26.07 79 PHE A N 1
ATOM 627 C CA . PHE A 1 92 ? -11.793 14.906 66.270 1.00 26.18 79 PHE A CA 1
ATOM 628 C C . PHE A 1 92 ? -11.133 16.074 65.576 1.00 23.12 79 PHE A C 1
ATOM 629 O O . PHE A 1 92 ? -11.699 17.161 65.422 1.00 24.83 79 PHE A O 1
ATOM 637 N N . ILE A 1 93 ? -9.870 15.904 65.213 1.00 22.58 80 ILE A N 1
ATOM 638 C CA . ILE A 1 93 ? -9.160 16.903 64.440 1.00 24.66 80 ILE A CA 1
ATOM 639 C C . ILE A 1 93 ? -9.692 16.865 62.977 1.00 23.85 80 ILE A C 1
ATOM 640 O O . ILE A 1 93 ? -9.915 17.919 62.368 1.00 25.52 80 ILE A O 1
ATOM 645 N N . MET A 1 94 ? -9.946 15.671 62.474 1.00 26.07 81 MET A N 1
ATOM 646 C CA . MET A 1 94 ? -10.521 15.548 61.156 1.00 22.42 81 MET A CA 1
ATOM 647 C C . MET A 1 94 ? -11.859 16.283 61.046 1.00 21.07 81 MET A C 1
ATOM 648 O O . MET A 1 94 ? -12.178 16.849 60.035 1.00 23.52 81 MET A O 1
ATOM 653 N N . ASN A 1 95 ? -12.643 16.241 62.104 1.00 20.45 82 ASN A N 1
ATOM 654 C CA . ASN A 1 95 ? -13.911 16.984 62.228 1.00 21.50 82 ASN A CA 1
ATOM 655 C C . ASN A 1 95 ? -13.731 18.473 61.925 1.00 23.59 82 ASN A C 1
ATOM 656 O O . ASN A 1 95 ? -14.603 19.082 61.291 1.00 25.69 82 ASN A O 1
ATOM 661 N N . ASP A 1 96 ? -12.616 19.048 62.363 1.00 23.31 83 ASP A N 1
ATOM 662 C CA . ASP A 1 96 ? -12.306 20.459 62.013 1.00 25.06 83 ASP A CA 1
ATOM 663 C C . ASP A 1 96 ? -12.173 20.720 60.522 1.00 22.31 83 ASP A C 1
ATOM 664 O O . ASP A 1 96 ? -12.578 21.829 60.087 1.00 23.78 83 ASP A O 1
ATOM 669 N N . VAL A 1 97 ? -11.667 19.748 59.758 1.00 23.03 84 VAL A N 1
ATOM 670 C CA . VAL A 1 97 ? -11.697 19.846 58.305 1.00 23.35 84 VAL A CA 1
ATOM 671 C C . VAL A 1 97 ? -13.097 19.945 57.737 1.00 21.08 84 VAL A C 1
ATOM 672 O O . VAL A 1 97 ? -13.394 20.736 56.865 1.00 24.91 84 VAL A O 1
ATOM 676 N N . PHE A 1 98 ? -13.949 19.086 58.176 1.00 19.79 85 PHE A N 1
ATOM 677 C CA . PHE A 1 98 ? -15.361 19.163 57.811 1.00 22.93 85 PHE A CA 1
ATOM 678 C C . PHE A 1 98 ? -15.961 20.484 58.137 1.00 21.53 85 PHE A C 1
ATOM 679 O O . PHE A 1 98 ? -16.784 20.980 57.395 1.00 21.97 85 PHE A O 1
ATOM 687 N N . THR A 1 99 ? -15.629 21.021 59.332 1.00 23.88 86 THR A N 1
ATOM 688 C CA . THR A 1 99 ? -16.209 22.320 59.708 1.00 29.97 86 THR A CA 1
ATOM 689 C C . THR A 1 99 ? -15.737 23.445 58.745 1.00 25.65 86 THR A C 1
ATOM 690 O O . THR A 1 99 ? -16.522 24.313 58.317 1.00 23.86 86 THR A O 1
ATOM 694 N N . ALA A 1 100 ? -14.442 23.414 58.395 1.00 25.90 87 ALA A N 1
ATOM 695 C CA . ALA A 1 100 ? -13.885 24.442 57.511 1.00 28.53 87 ALA A CA 1
ATOM 696 C C . ALA A 1 100 ? -14.539 24.356 56.171 1.00 27.16 87 ALA A C 1
ATOM 697 O O . ALA A 1 100 ? -14.857 25.374 55.567 1.00 28.23 87 ALA A O 1
ATOM 699 N N . LEU A 1 101 ? -14.774 23.125 55.694 1.00 24.67 88 LEU A N 1
ATOM 700 C CA . LEU A 1 101 ? -15.387 22.915 54.375 1.00 22.78 88 LEU A CA 1
ATOM 701 C C . LEU A 1 101 ? -16.799 23.411 54.381 1.00 24.00 88 LEU A C 1
ATOM 702 O O . LEU A 1 101 ? -17.203 24.098 53.443 1.00 27.04 88 LEU A O 1
ATOM 707 N N . LEU A 1 102 ? -17.556 23.097 55.434 1.00 23.61 89 LEU A N 1
ATOM 708 C CA . LEU A 1 102 ? -18.947 23.488 55.468 1.00 25.45 89 LEU A CA 1
ATOM 709 C C . LEU A 1 102 ? -19.072 25.011 55.692 1.00 32.24 89 LEU A C 1
ATOM 710 O O . LEU A 1 102 ? -19.951 25.644 55.136 1.00 31.13 89 LEU A O 1
ATOM 715 N N . GLU A 1 103 ? -18.198 25.593 56.492 1.00 36.80 90 GLU A N 1
ATOM 716 C CA . GLU A 1 103 ? -18.268 27.028 56.782 1.00 38.79 90 GLU A CA 1
ATOM 717 C C . GLU A 1 103 ? -18.068 27.834 55.462 1.00 28.90 90 GLU A C 1
ATOM 718 O O . GLU A 1 103 ? -18.621 28.878 55.311 1.00 34.22 90 GLU A O 1
ATOM 724 N N . LYS A 1 104 ? -17.261 27.328 54.558 1.00 25.75 91 LYS A N 1
ATOM 725 C CA . LYS A 1 104 ? -17.008 28.043 53.301 1.00 32.18 91 LYS A CA 1
ATOM 726 C C . LYS A 1 104 ? -17.846 27.469 52.163 1.00 37.32 91 LYS A C 1
ATOM 727 O O . LYS A 1 104 ? -17.615 27.809 50.988 1.00 41.11 91 LYS A O 1
ATOM 733 N N . HIS A 1 105 ? -18.819 26.604 52.491 1.00 27.90 92 HIS A N 1
ATOM 734 C CA . HIS A 1 105 ? -19.809 26.138 51.523 1.00 35.37 92 HIS A CA 1
ATOM 735 C C . HIS A 1 105 ? -19.185 25.325 50.351 1.00 29.54 92 HIS A C 1
ATOM 736 O O . HIS A 1 105 ? -19.645 25.432 49.205 1.00 31.56 92 HIS A O 1
ATOM 743 N N . HIS A 1 106 ? -18.192 24.482 50.659 1.00 25.49 93 HIS A N 1
ATOM 744 C CA . HIS A 1 106 ? -17.635 23.599 49.699 1.00 26.06 93 HIS A CA 1
ATOM 745 C C . HIS A 1 106 ? -18.605 22.453 49.358 1.00 30.45 93 HIS A C 1
ATOM 746 O O . HIS A 1 106 ? -19.028 21.704 50.237 1.00 28.54 93 HIS A O 1
ATOM 753 N N . ASN A 1 107 ? -18.951 22.332 48.073 1.00 31.13 94 ASN A N 1
ATOM 754 C CA . ASN A 1 107 ? -19.902 21.345 47.635 1.00 30.78 94 ASN A CA 1
ATOM 755 C C . ASN A 1 107 ? -19.123 20.089 47.237 1.00 33.74 94 ASN A C 1
ATOM 756 O O . ASN A 1 107 ? -17.891 20.033 47.410 1.00 26.85 94 ASN A O 1
ATOM 761 N N . ARG A 1 108 ? -19.841 19.109 46.653 1.00 31.17 95 ARG A N 1
ATOM 762 C CA . ARG A 1 108 ? -19.194 17.818 46.349 1.00 31.94 95 ARG A CA 1
ATOM 763 C C . ARG A 1 108 ? -18.133 17.917 45.261 1.00 31.35 95 ARG A C 1
ATOM 764 O O . ARG A 1 108 ? -17.427 16.957 45.041 1.00 31.82 95 ARG A O 1
ATOM 772 N N . ASP A 1 109 ? -18.095 19.038 44.513 1.00 31.71 96 ASP A N 1
ATOM 773 C CA . ASP A 1 109 ? -17.111 19.221 43.452 1.00 29.52 96 ASP A CA 1
ATOM 774 C C . ASP A 1 109 ? -15.777 19.838 43.926 1.00 28.04 96 ASP A C 1
ATOM 775 O O . ASP A 1 109 ? -14.901 20.047 43.126 1.00 27.44 96 ASP A O 1
ATOM 780 N N . THR A 1 110 ? -15.613 20.070 45.214 1.00 27.93 97 THR A N 1
ATOM 781 C CA . THR A 1 110 ? -14.349 20.565 45.727 1.00 23.69 97 THR A CA 1
ATOM 782 C C . THR A 1 110 ? -13.219 19.538 45.627 1.00 22.95 97 THR A C 1
ATOM 783 O O . THR A 1 110 ? -13.438 18.372 45.404 1.00 24.99 97 THR A O 1
ATOM 787 N N . THR A 1 111 ? -12.019 19.998 45.813 1.00 27.43 98 THR A N 1
ATOM 788 C CA . THR A 1 111 ? -10.846 19.158 45.971 1.00 21.85 98 THR A CA 1
ATOM 789 C C . THR A 1 111 ? -10.127 19.462 47.292 1.00 19.33 98 THR A C 1
ATOM 790 O O . THR A 1 111 ? -9.883 20.595 47.619 1.00 22.64 98 THR A O 1
ATOM 794 N N . LEU A 1 112 ? -9.811 18.430 48.048 1.00 19.51 99 LEU A N 1
ATOM 795 C CA . LEU A 1 112 ? -8.916 18.516 49.227 1.00 19.50 99 LEU A CA 1
ATOM 796 C C . LEU A 1 112 ? -7.489 18.280 48.764 1.00 22.59 99 LEU A C 1
ATOM 797 O O . LEU A 1 112 ? -7.209 17.332 48.059 1.00 24.72 99 LEU A O 1
ATOM 802 N N . ILE A 1 113 ? -6.597 19.167 49.186 1.00 21.06 100 ILE A N 1
ATOM 803 C CA . ILE A 1 113 ? -5.181 19.072 48.945 1.00 21.28 100 ILE A CA 1
ATOM 804 C C . ILE A 1 113 ? -4.450 18.799 50.259 1.00 21.69 100 ILE A C 1
ATOM 805 O O . ILE A 1 113 ? -4.471 19.625 51.188 1.00 25.16 100 ILE A O 1
ATOM 810 N N . ALA A 1 114 ? -3.803 17.652 50.327 1.00 20.51 101 ALA A N 1
ATOM 811 C CA . ALA A 1 114 ? -3.017 17.265 51.484 1.00 24.23 101 ALA A CA 1
ATOM 812 C C . ALA A 1 114 ? -1.596 17.765 51.348 1.00 20.29 101 ALA A C 1
ATOM 813 O O . ALA A 1 114 ? -0.770 17.136 50.747 1.00 23.74 101 ALA A O 1
ATOM 815 N N . LEU A 1 115 ? -1.292 18.876 52.009 1.00 21.31 102 LEU A N 1
ATOM 816 C CA . LEU A 1 115 ? 0.041 19.493 51.993 1.00 18.81 102 LEU A CA 1
ATOM 817 C C . LEU A 1 115 ? 0.754 19.137 53.284 1.00 24.19 102 LEU A C 1
ATOM 818 O O . LEU A 1 115 ? 0.551 19.763 54.338 1.00 27.61 102 LEU A O 1
ATOM 823 N N . GLY A 1 116 ? 1.602 18.118 53.225 1.00 20.41 103 GLY A N 1
ATOM 824 C CA . GLY A 1 116 ? 2.381 17.740 54.403 1.00 25.56 103 GLY A CA 1
ATOM 825 C C . GLY A 1 116 ? 2.868 16.331 54.290 1.00 27.17 103 GLY A C 1
ATOM 826 O O . GLY A 1 116 ? 2.961 15.779 53.153 1.00 25.84 103 GLY A O 1
ATOM 827 N N . GLY A 1 117 ? 3.207 15.746 55.436 1.00 21.75 104 GLY A N 1
ATOM 828 C CA . GLY A 1 117 ? 3.675 14.398 55.481 1.00 17.46 104 GLY A CA 1
ATOM 829 C C . GLY A 1 11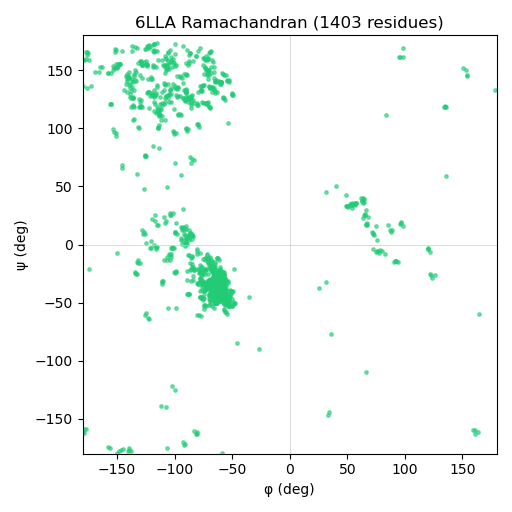7 ? 2.608 13.371 55.458 1.00 18.53 104 GLY A C 1
ATOM 830 O O . GLY A 1 117 ? 1.439 13.653 55.086 1.00 21.62 104 GLY A O 1
ATOM 831 N N . GLY A 1 118 ? 2.975 12.145 55.841 1.00 22.24 105 GLY A N 1
ATOM 832 C CA . GLY A 1 118 ? 2.011 11.042 55.857 1.00 22.32 105 GLY A CA 1
ATOM 833 C C . GLY A 1 118 ? 0.866 11.207 56.853 1.00 21.20 105 GLY A C 1
ATOM 834 O O . GLY A 1 118 ? -0.226 10.656 56.659 1.00 20.35 105 GLY A O 1
ATOM 835 N N . VAL A 1 119 ? 1.107 11.963 57.923 1.00 18.20 106 VAL A N 1
ATOM 836 C CA . VAL A 1 119 ? 0.063 12.190 58.899 1.00 19.77 106 VAL A CA 1
ATOM 837 C C . VAL A 1 119 ? -1.005 13.049 58.299 1.00 17.79 106 VAL A C 1
ATOM 838 O O . VAL A 1 119 ? -2.185 12.639 58.328 1.00 21.10 106 VAL A O 1
ATOM 842 N N . ILE A 1 120 ? -0.621 14.187 57.716 1.00 17.72 107 ILE A N 1
ATOM 843 C CA . ILE A 1 120 ? -1.532 14.999 56.967 1.00 23.21 107 ILE A CA 1
ATOM 844 C C . ILE A 1 120 ? -2.187 14.207 55.820 1.00 23.77 107 ILE A C 1
ATOM 845 O O . ILE A 1 120 ? -3.393 14.290 55.620 1.00 22.27 107 ILE A O 1
ATOM 850 N N . GLY A 1 121 ? -1.384 13.439 55.096 1.00 16.99 108 GLY A N 1
ATOM 851 C CA . GLY A 1 121 ? -1.910 12.696 53.983 1.00 21.77 108 GLY A CA 1
ATOM 852 C C . GLY A 1 121 ? -3.005 11.736 54.370 1.00 21.16 108 GLY A C 1
ATOM 853 O O . GLY A 1 121 ? -4.058 11.699 53.743 1.00 22.53 108 GLY A O 1
ATOM 854 N N . ASP A 1 122 ? -2.787 10.971 55.432 1.00 20.71 109 ASP A N 1
ATOM 855 C CA . ASP A 1 122 ? -3.805 9.998 55.879 1.00 22.05 109 ASP A CA 1
ATOM 856 C C . ASP A 1 122 ? -5.089 10.676 56.365 1.00 22.65 109 ASP A C 1
ATOM 857 O O . ASP A 1 122 ? -6.194 10.256 55.997 1.00 22.39 109 ASP A O 1
ATOM 862 N N . LEU A 1 123 ? -4.960 11.705 57.199 1.00 19.89 110 LEU A N 1
ATOM 863 C CA . LEU A 1 123 ? -6.105 12.370 57.741 1.00 20.89 110 LEU A CA 1
ATOM 864 C C . LEU A 1 123 ? -6.903 13.102 56.631 1.00 21.97 110 LEU A C 1
ATOM 865 O O . LEU A 1 123 ? -8.167 13.063 56.633 1.00 20.60 110 LEU A O 1
ATOM 870 N N . THR A 1 124 ? -6.194 13.767 55.736 1.00 23.23 111 THR A N 1
ATOM 871 C CA . THR A 1 124 ? -6.835 14.461 54.637 1.00 22.54 111 THR A CA 1
ATOM 872 C C . THR A 1 124 ? -7.484 13.484 53.694 1.00 15.92 111 THR A C 1
ATOM 873 O O . THR A 1 124 ? -8.607 13.729 53.229 1.00 20.07 111 THR A O 1
ATOM 877 N N . GLY A 1 125 ? -6.807 12.401 53.395 1.00 18.08 112 GLY A N 1
ATOM 878 C CA . GLY A 1 125 ? -7.361 11.363 52.537 1.00 21.63 112 GLY A CA 1
ATOM 879 C C . GLY A 1 125 ? -8.664 10.824 53.061 1.00 21.43 112 GLY A C 1
ATOM 880 O O . GLY A 1 125 ? -9.625 10.655 52.321 1.00 17.06 112 GLY A O 1
ATOM 881 N N . PHE A 1 126 ? -8.718 10.520 54.379 1.00 18.80 113 PHE A N 1
ATOM 882 C CA . PHE A 1 126 ? -9.944 10.013 54.949 1.00 22.89 113 PHE A CA 1
ATOM 883 C C . PHE A 1 126 ? -11.033 11.105 55.000 1.00 23.62 113 PHE A C 1
ATOM 884 O O . PHE A 1 126 ? -12.212 10.830 54.844 1.00 18.72 113 PHE A O 1
ATOM 892 N N . ALA A 1 127 ? -10.626 12.342 55.210 1.00 22.01 114 ALA A N 1
ATOM 893 C CA . ALA A 1 127 ? -11.531 13.489 55.116 1.00 19.13 114 ALA A CA 1
ATOM 894 C C . ALA A 1 127 ? -12.174 13.588 53.706 1.00 21.31 114 ALA A C 1
ATOM 895 O O . ALA A 1 127 ? -13.379 13.836 53.569 1.00 20.03 114 ALA A O 1
ATOM 897 N N . ALA A 1 128 ? -11.351 13.388 52.698 1.00 19.09 115 ALA A N 1
ATOM 898 C CA . ALA A 1 128 ? -11.829 13.445 51.306 1.00 19.37 115 ALA A CA 1
ATOM 899 C C . ALA A 1 128 ? -12.749 12.246 50.963 1.00 24.23 115 ALA A C 1
ATOM 900 O O . ALA A 1 128 ? -13.756 12.421 50.243 1.00 22.91 115 ALA A O 1
ATOM 902 N N . ALA A 1 129 ? -12.451 11.052 51.517 1.00 22.45 116 ALA A N 1
ATOM 903 C CA . ALA A 1 129 ? -13.265 9.894 51.366 1.00 25.37 116 ALA A CA 1
ATOM 904 C C . ALA A 1 129 ? -14.640 10.058 51.977 1.00 22.98 116 ALA A C 1
ATOM 905 O O . ALA A 1 129 ? -15.626 9.578 51.404 1.00 20.95 116 ALA A O 1
ATOM 907 N N . SER A 1 130 ? -14.719 10.793 53.095 1.00 18.47 117 SER A N 1
ATOM 908 C CA . SER A 1 130 ? -15.920 10.879 53.899 1.00 18.66 117 SER A CA 1
ATOM 909 C C . SER A 1 130 ? -16.761 12.118 53.682 1.00 18.08 117 SER A C 1
ATOM 910 O O . SER A 1 130 ? -17.982 12.117 53.935 1.00 19.08 117 SER A O 1
ATOM 913 N N . TYR A 1 131 ? -16.177 13.201 53.214 1.00 21.61 118 TYR A N 1
ATOM 914 C CA . TYR A 1 131 ? -16.931 14.423 53.050 1.00 22.75 118 TYR A CA 1
ATOM 915 C C . TYR A 1 131 ? -17.936 14.249 51.901 1.00 27.00 118 TYR A C 1
ATOM 916 O O . TYR A 1 131 ? -17.540 14.025 50.763 1.00 23.50 118 TYR A O 1
ATOM 925 N N . GLN A 1 132 ? -19.218 14.368 52.232 1.00 22.58 119 GLN A N 1
ATOM 926 C CA . GLN A 1 132 ? -20.311 14.123 51.363 1.00 23.63 119 GLN A CA 1
ATOM 927 C C . GLN A 1 132 ? -20.160 12.744 50.631 1.00 26.76 119 GLN A C 1
ATOM 928 O O . GLN A 1 132 ? -20.617 12.571 49.494 1.00 22.83 119 GLN A O 1
ATOM 934 N N . ARG A 1 133 ? -19.550 11.787 51.361 1.00 25.77 120 ARG A N 1
ATOM 935 C CA . ARG A 1 133 ? -19.294 10.423 50.864 1.00 20.81 120 ARG A CA 1
ATOM 936 C C . ARG A 1 133 ? -18.298 10.363 49.740 1.00 21.68 120 ARG A C 1
ATOM 937 O O . ARG A 1 133 ? -18.198 9.347 49.061 1.00 21.90 120 ARG A O 1
ATOM 945 N N . GLY A 1 134 ? -17.519 11.420 49.542 1.00 21.93 121 GLY A N 1
ATOM 946 C CA . GLY A 1 134 ? -16.316 11.388 48.710 1.00 22.81 121 GLY A CA 1
ATOM 947 C C . GLY A 1 134 ? -16.187 12.548 47.772 1.00 22.46 121 GLY A C 1
ATOM 948 O O . GLY A 1 134 ? -17.083 12.791 46.891 1.00 24.49 121 GLY A O 1
ATOM 949 N N . VAL A 1 135 ? -15.107 13.309 47.958 1.00 18.87 122 VAL A N 1
ATOM 950 C CA . VAL A 1 135 ? -14.704 14.401 47.066 1.00 19.57 122 VAL A CA 1
ATOM 951 C C . VAL A 1 135 ? -13.304 14.124 46.561 1.00 21.91 122 VAL A C 1
ATOM 952 O O . VAL A 1 135 ? -12.615 13.230 47.040 1.00 23.20 122 VAL A O 1
ATOM 956 N N . ARG A 1 136 ? -12.849 14.924 45.609 1.00 23.62 123 ARG A N 1
ATOM 957 C CA . ARG A 1 136 ? -11.569 14.692 44.975 1.00 22.03 123 ARG A CA 1
ATOM 958 C C . ARG A 1 136 ? -10.463 15.060 45.963 1.00 24.69 123 ARG A C 1
ATOM 959 O O . ARG A 1 136 ? -10.623 15.940 46.819 1.00 24.34 123 ARG A O 1
ATOM 967 N N . PHE A 1 137 ? -9.347 14.356 45.813 1.00 22.13 124 PHE A N 1
ATOM 968 C CA . PHE A 1 137 ? -8.212 14.409 46.724 1.00 27.23 124 PHE A CA 1
ATOM 969 C C . PHE A 1 137 ? -6.921 14.476 45.923 1.00 21.80 124 PHE A C 1
ATOM 970 O O . PHE A 1 137 ? -6.727 13.661 44.995 1.00 23.88 124 PHE A O 1
ATOM 978 N N . ILE A 1 138 ? -6.078 15.459 46.210 1.00 18.92 125 ILE A N 1
ATOM 979 C CA . ILE A 1 138 ? -4.734 15.572 45.653 1.00 21.72 125 ILE A CA 1
ATOM 980 C C . ILE A 1 138 ? -3.706 15.534 46.791 1.00 22.58 125 ILE A C 1
ATOM 981 O O . ILE A 1 138 ? -3.834 16.302 47.736 1.00 24.74 125 ILE A O 1
ATOM 986 N N . GLN A 1 139 ? -2.687 14.686 46.674 1.00 18.98 126 GLN A N 1
ATOM 987 C CA . GLN A 1 139 ? -1.584 14.583 47.602 1.00 21.12 126 GLN A CA 1
ATOM 988 C C . GLN A 1 139 ? -0.465 15.448 47.265 1.00 20.12 126 GLN A C 1
ATOM 989 O O . GLN A 1 139 ? -0.050 15.455 46.103 1.00 24.65 126 GLN A O 1
ATOM 995 N N . VAL A 1 140 ? 0.055 16.229 48.243 1.00 21.25 127 VAL A N 1
ATOM 996 C CA . VAL A 1 140 ? 1.271 17.022 48.023 1.00 20.52 127 VAL A CA 1
ATOM 997 C C . VAL A 1 140 ? 2.247 16.627 49.132 1.00 22.46 127 VAL A C 1
ATOM 998 O O . VAL A 1 140 ? 2.412 17.351 50.133 1.00 26.29 127 VAL A O 1
ATOM 1002 N N . PRO A 1 141 ? 2.869 15.461 49.010 1.00 21.21 128 PRO A N 1
ATOM 1003 C CA . PRO A 1 141 ? 3.638 14.928 50.153 1.00 19.79 128 PRO A CA 1
ATOM 1004 C C . PRO A 1 141 ? 4.989 15.600 50.301 1.00 23.78 128 PRO A C 1
ATOM 1005 O O . PRO A 1 141 ? 5.701 15.875 49.300 1.00 24.23 128 PRO A O 1
ATOM 1009 N N . THR A 1 142 ? 5.345 15.926 51.541 1.00 24.05 129 THR A N 1
ATOM 1010 C CA . THR A 1 142 ? 6.496 16.745 51.810 1.00 22.28 129 THR A CA 1
ATOM 1011 C C . THR A 1 142 ? 7.600 16.006 52.583 1.00 20.71 129 THR A C 1
ATOM 1012 O O . THR A 1 142 ? 8.595 16.621 52.875 1.00 21.84 129 THR A O 1
ATOM 1016 N N . THR A 1 143 ? 7.391 14.746 52.963 1.00 19.50 130 THR A N 1
ATOM 1017 C CA . THR A 1 143 ? 8.434 13.897 53.478 1.00 18.79 130 THR A CA 1
ATOM 1018 C C . THR A 1 143 ? 8.830 12.867 52.487 1.00 21.94 130 THR A C 1
ATOM 1019 O O . THR A 1 143 ? 8.043 12.527 51.618 1.00 18.87 130 THR A O 1
ATOM 1023 N N . LEU A 1 144 ? 10.052 12.383 52.581 1.00 20.60 131 LEU A N 1
ATOM 1024 C CA . LEU A 1 144 ? 10.466 11.294 51.677 1.00 22.29 131 LEU A CA 1
ATOM 1025 C C . LEU A 1 144 ? 9.620 10.052 51.915 1.00 23.66 131 LEU A C 1
ATOM 1026 O O . LEU A 1 144 ? 9.182 9.386 50.994 1.00 25.01 131 LEU A O 1
ATOM 1031 N N . LEU A 1 145 ? 9.319 9.771 53.180 1.00 20.71 132 LEU A N 1
ATOM 1032 C CA . LEU A 1 145 ? 8.524 8.603 53.497 1.00 18.63 132 LEU A CA 1
ATOM 1033 C C . LEU A 1 145 ? 7.151 8.679 52.825 1.00 19.10 132 LEU A C 1
ATOM 1034 O O . LEU A 1 145 ? 6.684 7.692 52.195 1.00 20.72 132 LEU A O 1
ATOM 1039 N N . SER A 1 146 ? 6.487 9.826 52.905 1.00 20.03 133 SER A N 1
ATOM 1040 C CA . SER A 1 146 ? 5.186 9.959 52.255 1.00 21.03 133 SER A CA 1
ATOM 1041 C C . SER A 1 146 ? 5.275 9.972 50.739 1.00 20.26 133 SER A C 1
ATOM 1042 O O . SER A 1 146 ? 4.390 9.490 50.065 1.00 22.10 133 SER A O 1
ATOM 1045 N N . GLN A 1 147 ? 6.348 10.498 50.211 1.00 17.41 134 GLN A N 1
ATOM 1046 C CA . GLN A 1 147 ? 6.566 10.468 48.720 1.00 19.67 134 GLN A CA 1
ATOM 1047 C C . GLN A 1 147 ? 6.691 9.028 48.211 1.00 22.25 134 GLN A C 1
ATOM 1048 O O . GLN A 1 147 ? 6.195 8.734 47.136 1.00 23.44 134 GLN A O 1
ATOM 1054 N N . VAL A 1 148 ? 7.320 8.142 48.999 1.00 24.81 135 VAL A N 1
ATOM 1055 C CA . VAL A 1 148 ? 7.640 6.777 48.531 1.00 28.03 135 VAL A CA 1
ATOM 1056 C C . VAL A 1 148 ? 6.729 5.691 49.060 1.00 28.42 135 VAL A C 1
ATOM 1057 O O . VAL A 1 148 ? 6.823 4.553 48.540 1.00 25.92 135 VAL A O 1
ATOM 1061 N N . ASP A 1 149 ? 5.884 6.018 50.041 1.00 22.43 136 ASP A N 1
ATOM 1062 C CA . ASP A 1 149 ? 5.013 5.031 50.687 1.00 23.07 136 ASP A CA 1
ATOM 1063 C C . ASP A 1 149 ? 3.528 5.487 50.613 1.00 23.09 136 ASP A C 1
ATOM 1064 O O . ASP A 1 149 ? 2.708 4.821 49.959 1.00 28.54 136 ASP A O 1
ATOM 1069 N N . SER A 1 150 ? 3.181 6.625 51.152 1.00 22.57 137 SER A N 1
ATOM 1070 C CA . SER A 1 150 ? 1.776 7.150 51.109 1.00 24.92 137 SER A CA 1
ATOM 1071 C C . SER A 1 150 ? 1.187 7.398 49.727 1.00 27.79 137 SER A C 1
ATOM 1072 O O . SER A 1 150 ? -0.032 7.406 49.545 1.00 32.14 137 SER A O 1
ATOM 1075 N N . SER A 1 151 ? 2.048 7.612 48.745 1.00 23.38 138 SER A N 1
ATOM 1076 C CA . SER A 1 151 ? 1.642 7.997 47.447 1.00 25.62 138 SER A CA 1
ATOM 1077 C C . SER A 1 151 ? 0.968 6.888 46.639 1.00 28.54 138 SER A C 1
ATOM 1078 O O . SER A 1 151 ? 0.391 7.208 45.589 1.00 26.80 138 SER A O 1
ATOM 1081 N N . VAL A 1 152 ? 1.046 5.646 47.090 1.00 20.50 139 VAL A N 1
ATOM 1082 C CA . VAL A 1 152 ? 0.437 4.517 46.453 1.00 22.08 139 VAL A CA 1
ATOM 1083 C C . VAL A 1 152 ? -0.226 3.624 47.521 1.00 22.96 139 VAL A C 1
ATOM 1084 O O . VAL A 1 152 ? 0.342 3.434 48.552 1.00 22.41 139 VAL A O 1
ATOM 1088 N N . GLY A 1 153 ? -1.394 3.086 47.210 1.00 20.57 140 GLY A N 1
ATOM 1089 C CA . GLY A 1 153 ? -2.053 2.097 47.942 1.00 24.17 140 GLY A CA 1
ATOM 1090 C C . GLY A 1 153 ? -3.506 2.469 48.329 1.00 25.65 140 GLY A C 1
ATOM 1091 O O . GLY A 1 153 ? -4.310 1.609 48.648 1.00 32.37 140 GLY A O 1
ATOM 1092 N N . GLY A 1 154 ? -3.774 3.718 48.428 1.00 23.46 141 GLY A N 1
ATOM 1093 C CA . GLY A 1 154 ? -5.041 4.218 48.857 1.00 26.82 141 GLY A CA 1
ATOM 1094 C C . GLY A 1 154 ? -5.426 4.076 50.330 1.00 28.90 141 GLY A C 1
ATOM 1095 O O . GLY A 1 154 ? -6.605 4.345 50.694 1.00 27.48 141 GLY A O 1
ATOM 1096 N N . LYS A 1 155 ? -4.483 3.664 51.192 1.00 30.91 142 LYS A N 1
ATOM 1097 C CA . LYS A 1 155 ? -4.844 3.525 52.618 1.00 28.54 142 LYS A CA 1
ATOM 1098 C C . LYS A 1 155 ? -4.914 4.927 53.224 1.00 28.35 142 LYS A C 1
ATOM 1099 O O . LYS A 1 155 ? -3.992 5.730 53.075 1.00 30.24 142 LYS A O 1
ATOM 1105 N N . THR A 1 156 ? -6.062 5.258 53.763 1.00 21.36 143 THR A N 1
ATOM 1106 C CA . THR A 1 156 ? -6.233 6.470 54.526 1.00 20.41 143 THR A CA 1
ATOM 1107 C C . THR A 1 156 ? -6.767 6.050 55.920 1.00 21.63 143 THR A C 1
ATOM 1108 O O . THR A 1 156 ? -7.365 4.982 56.063 1.00 22.23 143 THR A O 1
ATOM 1112 N N . ALA A 1 157 ? -6.515 6.874 56.928 1.00 22.33 144 ALA A N 1
ATOM 1113 C CA . ALA A 1 157 ? -6.929 6.536 58.272 1.00 22.10 144 ALA A CA 1
ATOM 1114 C C . ALA A 1 157 ? -6.652 7.623 59.290 1.00 25.32 144 ALA A C 1
ATOM 1115 O O . ALA A 1 157 ? -5.816 8.532 59.042 1.00 21.10 144 ALA A O 1
ATOM 1117 N N . VAL A 1 158 ? -7.311 7.506 60.435 1.00 22.39 145 VAL A N 1
ATOM 1118 C CA . VAL A 1 158 ? -6.876 8.198 61.636 1.00 21.37 145 VAL A CA 1
ATOM 1119 C C . VAL A 1 158 ? -6.699 7.142 62.745 1.00 24.95 145 VAL A C 1
ATOM 1120 O O . VAL A 1 158 ? -7.136 5.966 62.592 1.00 23.21 145 VAL A O 1
ATOM 1124 N N . ASN A 1 159 ? -6.077 7.564 63.823 1.00 26.83 146 ASN A N 1
ATOM 1125 C CA . ASN A 1 159 ? -5.887 6.684 65.009 1.00 24.07 146 ASN A CA 1
ATOM 1126 C C . ASN A 1 159 ? -7.077 6.763 65.981 1.00 23.75 146 ASN A C 1
ATOM 1127 O O . ASN A 1 159 ? -7.783 7.742 66.091 1.00 25.53 146 ASN A O 1
ATOM 1132 N N . HIS A 1 160 ? -7.243 5.694 66.732 1.00 23.34 147 HIS A N 1
ATOM 1133 C CA . HIS A 1 160 ? -8.074 5.640 67.925 1.00 21.35 147 HIS A CA 1
ATOM 1134 C C . HIS A 1 160 ? -7.159 5.370 69.082 1.00 31.83 147 HIS A C 1
ATOM 1135 O O . HIS A 1 160 ? -6.072 4.774 68.878 1.00 29.30 147 HIS A O 1
ATOM 1142 N N . PRO A 1 161 ? -7.554 5.818 70.289 1.00 29.42 148 PRO A N 1
ATOM 1143 C CA . PRO A 1 161 ? -6.671 5.545 71.449 1.00 33.42 148 PRO A CA 1
ATOM 1144 C C . PRO A 1 161 ? -6.369 4.062 71.699 1.00 38.35 148 PRO A C 1
ATOM 1145 O O . PRO A 1 161 ? -5.384 3.737 72.319 1.00 33.48 148 PRO A O 1
ATOM 1149 N N . LEU A 1 162 ? -7.220 3.166 71.236 1.00 36.51 149 LEU A N 1
ATOM 1150 C CA . LEU A 1 162 ? -7.016 1.729 71.328 1.00 38.11 149 LEU A CA 1
ATOM 1151 C C . LEU A 1 162 ? -6.364 1.100 70.074 1.00 31.17 149 LEU A C 1
ATOM 1152 O O . LEU A 1 162 ? -6.264 -0.120 69.986 1.00 32.92 149 LEU A O 1
ATOM 1157 N N . GLY A 1 163 ? -5.972 1.871 69.077 1.00 25.09 150 GLY A N 1
ATOM 1158 C CA . GLY A 1 163 ? -5.271 1.253 67.948 1.00 28.01 150 GLY A CA 1
ATOM 1159 C C . GLY A 1 163 ? -4.938 2.308 66.856 1.00 33.71 150 GLY A C 1
ATOM 1160 O O . GLY A 1 163 ? -5.804 3.081 66.456 1.00 28.11 150 GLY A O 1
ATOM 1161 N N . LYS A 1 164 ? -3.696 2.294 66.372 1.00 36.12 151 LYS A N 1
ATOM 1162 C CA . LYS A 1 164 ? -3.307 3.065 65.240 1.00 33.91 151 LYS A CA 1
ATOM 1163 C C . LYS A 1 164 ? -4.007 2.651 63.924 1.00 30.95 151 LYS A C 1
ATOM 1164 O O . LYS A 1 164 ? -4.261 1.496 63.703 1.00 30.08 151 LYS A O 1
ATOM 1170 N N . ASN A 1 165 ? -4.371 3.632 63.121 1.00 23.67 152 ASN A N 1
ATOM 1171 C CA . ASN A 1 165 ? -4.997 3.423 61.809 1.00 31.85 152 ASN A CA 1
ATOM 1172 C C . ASN A 1 165 ? -6.212 2.505 61.844 1.00 28.95 152 ASN A C 1
ATOM 1173 O O . ASN A 1 165 ? -6.482 1.798 60.886 1.00 28.74 152 ASN A O 1
ATOM 1178 N N . MET A 1 166 ? -6.965 2.575 62.917 1.00 25.71 153 MET A N 1
ATOM 1179 C CA . MET A 1 166 ? -8.128 1.670 63.068 1.00 28.67 153 MET A CA 1
ATOM 1180 C C . MET A 1 166 ? -9.405 2.174 62.405 1.00 26.44 153 MET A C 1
ATOM 1181 O O . MET A 1 166 ? -10.381 1.435 62.326 1.00 24.13 153 MET A O 1
ATOM 1186 N N . ILE A 1 167 ? -9.418 3.441 61.987 1.00 24.10 154 ILE A N 1
ATOM 1187 C CA . ILE A 1 167 ? -10.565 4.078 61.426 1.00 24.10 154 ILE A CA 1
ATOM 1188 C C . ILE A 1 167 ? -10.110 4.759 60.085 1.00 23.39 154 ILE A C 1
ATOM 1189 O O . ILE A 1 167 ? -9.242 5.570 60.073 1.00 24.03 154 ILE A O 1
ATOM 1194 N N . GLY A 1 168 ? -10.684 4.343 58.961 1.00 20.91 155 GLY A N 1
ATOM 1195 C CA . GLY A 1 168 ? -10.301 4.886 57.695 1.00 21.47 155 GLY A CA 1
ATOM 1196 C C . GLY A 1 168 ? -11.074 4.386 56.526 1.00 22.65 155 GLY A C 1
ATOM 1197 O O . GLY A 1 168 ? -12.207 3.905 56.685 1.00 23.58 155 GLY A O 1
ATOM 1198 N N . ALA A 1 169 ? -10.467 4.516 55.355 1.00 20.39 156 ALA A N 1
ATOM 1199 C CA . ALA A 1 169 ? -11.051 4.194 54.055 1.00 22.47 156 ALA A CA 1
ATOM 1200 C C . ALA A 1 169 ? -9.963 3.941 53.019 1.00 21.91 156 ALA A C 1
ATOM 1201 O O . ALA A 1 169 ? -8.911 4.555 53.074 1.00 23.48 156 ALA A O 1
ATOM 1203 N N . PHE A 1 170 ? -10.231 3.054 52.069 1.00 21.07 157 PHE A N 1
ATOM 1204 C CA . PHE A 1 170 ? -9.445 2.992 50.872 1.00 20.83 157 PHE A CA 1
ATOM 1205 C C . PHE A 1 170 ? -9.949 4.084 49.960 1.00 23.08 157 PHE A C 1
ATOM 1206 O O . PHE A 1 170 ? -11.118 4.125 49.606 1.00 22.94 157 PHE A O 1
ATOM 1214 N N . TYR A 1 171 ? -9.071 4.985 49.610 1.00 20.94 158 TYR A N 1
ATOM 1215 C CA . TYR A 1 171 ? -9.466 6.113 48.756 1.00 22.76 158 TYR A CA 1
ATOM 1216 C C . TYR A 1 171 ? -8.214 6.642 48.025 1.00 28.00 158 TYR A C 1
ATOM 1217 O O . TYR A 1 171 ? -7.219 7.038 48.634 1.00 32.75 158 TYR A O 1
ATOM 1226 N N A GLN A 1 172 ? -8.276 6.652 46.694 0.46 25.43 159 GLN A N 1
ATOM 1227 N N B GLN A 1 172 ? -8.272 6.652 46.702 0.54 25.54 159 GLN A N 1
ATOM 1228 C CA A GLN A 1 172 ? -7.141 6.996 45.857 0.46 23.99 159 GLN A CA 1
ATOM 1229 C CA B GLN A 1 172 ? -7.114 7.046 45.943 0.54 24.47 159 GLN A CA 1
ATOM 1230 C C A GLN A 1 172 ? -7.131 8.464 45.499 0.46 22.67 159 GLN A C 1
ATOM 1231 C C B GLN A 1 172 ? -7.132 8.498 45.542 0.54 21.95 159 GLN A C 1
ATOM 1232 O O A GLN A 1 172 ? -8.207 9.010 45.205 0.46 27.31 159 GLN A O 1
ATOM 1233 O O B GLN A 1 172 ? -8.203 9.023 45.264 0.54 26.75 159 GLN A O 1
ATOM 1244 N N . PRO A 1 173 ? -5.959 9.110 45.456 1.00 22.95 160 PRO A N 1
ATOM 1245 C CA . PRO A 1 173 ? -5.863 10.478 44.959 1.00 24.09 160 PRO A CA 1
ATOM 1246 C C . PRO A 1 173 ? -6.107 10.614 43.457 1.00 21.94 160 PRO A C 1
ATOM 1247 O O . PRO A 1 173 ? -6.055 9.656 42.726 1.00 21.79 160 PRO A O 1
ATOM 1251 N N . ALA A 1 174 ? -6.427 11.835 43.040 1.00 24.98 161 ALA A N 1
ATOM 1252 C CA . ALA A 1 174 ? -6.519 12.196 41.621 1.00 23.01 161 ALA A CA 1
ATOM 1253 C C . ALA A 1 174 ? -5.184 12.435 41.002 1.00 23.88 161 ALA A C 1
ATOM 1254 O O . ALA A 1 174 ? -5.067 12.359 39.803 1.00 24.36 161 ALA A O 1
ATOM 1256 N N . SER A 1 175 ? -4.166 12.718 41.812 1.00 26.15 162 SER A N 1
ATOM 1257 C CA . SER A 1 175 ? -2.808 13.036 41.375 1.00 23.97 162 SER A CA 1
ATOM 1258 C C . SER A 1 175 ? -1.978 13.287 42.669 1.00 26.66 162 SER A C 1
ATOM 1259 O O . SER A 1 175 ? -2.534 13.599 43.714 1.00 21.37 162 SER A O 1
ATOM 1262 N N . VAL A 1 176 ? -0.673 13.158 42.542 1.00 17.85 163 VAL A N 1
ATOM 1263 C CA . VAL A 1 176 ? 0.305 13.301 43.564 1.00 22.13 163 VAL A CA 1
ATOM 1264 C C . VAL A 1 176 ? 1.382 14.242 43.035 1.00 26.31 163 VAL A C 1
ATOM 1265 O O . VAL A 1 176 ? 1.927 13.999 42.009 1.00 26.24 163 VAL A O 1
ATOM 1269 N N . VAL A 1 177 ? 1.644 15.342 43.744 1.00 19.97 164 VAL A N 1
ATOM 1270 C CA . VAL A 1 177 ? 2.489 16.409 43.262 1.00 22.19 164 VAL A CA 1
ATOM 1271 C C . VAL A 1 177 ? 3.710 16.393 44.168 1.00 25.24 164 VAL A C 1
ATOM 1272 O O . VAL A 1 177 ? 3.587 16.721 45.348 1.00 25.07 164 VAL A O 1
ATOM 1276 N N . ILE A 1 178 ? 4.847 16.016 43.632 1.00 24.69 165 ILE A N 1
ATOM 1277 C CA . ILE A 1 178 ? 6.105 15.911 44.408 1.00 25.59 165 ILE A CA 1
ATOM 1278 C C . ILE A 1 178 ? 7.146 16.925 43.939 1.00 28.54 165 ILE A C 1
ATOM 1279 O O . ILE A 1 178 ? 7.799 16.722 42.915 1.00 23.14 165 ILE A O 1
ATOM 1284 N N . ASP A 1 179 ? 7.290 18.029 44.684 1.00 26.99 166 ASP A N 1
ATOM 1285 C CA . ASP A 1 179 ? 8.310 19.032 44.368 1.00 28.11 166 ASP A CA 1
ATOM 1286 C C . ASP A 1 179 ? 9.511 18.737 45.254 1.00 27.42 166 ASP A C 1
ATOM 1287 O O . ASP A 1 179 ? 9.425 18.894 46.443 1.00 29.27 166 ASP A O 1
ATOM 1292 N N . LEU A 1 180 ? 10.607 18.312 44.648 1.00 28.08 167 LEU A N 1
ATOM 1293 C CA . LEU A 1 180 ? 11.768 17.866 45.377 1.00 24.62 167 LEU A CA 1
ATOM 1294 C C . LEU A 1 180 ? 12.323 18.931 46.263 1.00 25.90 167 LEU A C 1
ATOM 1295 O O . LEU A 1 180 ? 12.984 18.588 47.248 1.00 35.37 167 LEU A O 1
ATOM 1300 N N . ASP A 1 181 ? 12.078 20.201 45.953 1.00 25.07 168 ASP A N 1
ATOM 1301 C CA . ASP A 1 181 ? 12.585 21.302 46.786 1.00 28.28 168 ASP A CA 1
ATOM 1302 C C . ASP A 1 181 ? 12.069 21.241 48.195 1.00 27.90 168 ASP A C 1
ATOM 1303 O O . ASP A 1 181 ? 12.746 21.744 49.111 1.00 30.79 168 ASP A O 1
ATOM 1308 N N . CYS A 1 182 ? 10.858 20.688 48.410 1.00 25.90 169 CYS A N 1
ATOM 1309 C CA . CYS A 1 182 ? 10.344 20.625 49.770 1.00 25.68 169 CYS A CA 1
ATOM 1310 C C . CYS A 1 182 ? 11.268 19.785 50.675 1.00 31.85 169 CYS A C 1
ATOM 1311 O O . CYS A 1 182 ? 11.285 19.983 51.922 1.00 35.44 169 CYS A O 1
ATOM 1314 N N . LEU A 1 183 ? 12.078 18.871 50.105 1.00 31.21 170 LEU A N 1
ATOM 1315 C CA . LEU A 1 183 ? 12.943 18.089 50.983 1.00 29.26 170 LEU A CA 1
ATOM 1316 C C . LEU A 1 183 ? 14.078 18.937 51.600 1.00 31.12 170 LEU A C 1
ATOM 1317 O O . LEU A 1 183 ? 14.704 18.493 52.558 1.00 26.52 170 LEU A O 1
ATOM 1322 N N . LYS A 1 184 ? 14.339 20.134 51.065 1.00 26.14 171 LYS A N 1
ATOM 1323 C CA . LYS A 1 184 ? 15.423 20.958 51.567 1.00 28.96 171 LYS A CA 1
ATOM 1324 C C . LYS A 1 184 ? 15.203 21.433 53.027 1.00 32.91 171 LYS A C 1
ATOM 1325 O O . LYS A 1 184 ? 16.146 21.731 53.720 1.00 30.42 171 LYS A O 1
ATOM 1331 N N . THR A 1 185 ? 13.948 21.455 53.457 1.00 33.20 172 THR A N 1
ATOM 1332 C CA . THR A 1 185 ? 13.620 21.850 54.824 1.00 32.59 172 THR A CA 1
ATOM 1333 C C . THR A 1 185 ? 13.327 20.653 55.724 1.00 34.11 172 THR A C 1
ATOM 1334 O O . THR A 1 185 ? 13.090 20.821 56.927 1.00 31.91 172 THR A O 1
ATOM 1338 N N . LEU A 1 186 ? 13.342 19.435 55.180 1.00 32.56 173 LEU A N 1
ATOM 1339 C CA . LEU A 1 186 ? 12.999 18.282 55.979 1.00 31.19 173 LEU A CA 1
ATOM 1340 C C . LEU A 1 186 ? 14.196 17.948 56.861 1.00 31.74 173 LEU A C 1
ATOM 1341 O O . LEU A 1 186 ? 15.309 17.897 56.380 1.00 27.47 173 LEU A O 1
ATOM 1346 N N . PRO A 1 187 ? 13.976 17.711 58.162 1.00 34.05 174 PRO A N 1
ATOM 1347 C CA . PRO A 1 187 ? 15.099 17.342 58.990 1.00 33.96 174 PRO A CA 1
ATOM 1348 C C . PRO A 1 187 ? 15.801 16.089 58.459 1.00 31.44 174 PRO A C 1
ATOM 1349 O O . PRO A 1 187 ? 15.157 15.161 57.958 1.00 28.19 174 PRO A O 1
ATOM 1353 N N . LYS A 1 188 ? 17.105 16.058 58.630 1.00 29.78 175 LYS A N 1
ATOM 1354 C CA . LYS A 1 188 ? 17.903 15.000 58.085 1.00 32.13 175 LYS A CA 1
ATOM 1355 C C . LYS A 1 188 ? 17.551 13.622 58.640 1.00 30.19 175 LYS A C 1
ATOM 1356 O O . LYS A 1 188 ? 17.618 12.615 57.926 1.00 28.50 175 LYS A O 1
ATOM 1362 N N . ARG A 1 189 ? 17.160 13.568 59.922 1.00 28.99 176 ARG A N 1
ATOM 1363 C CA . ARG A 1 189 ? 16.719 12.340 60.494 1.00 31.20 176 ARG A CA 1
ATOM 1364 C C . ARG A 1 189 ? 15.458 11.758 59.803 1.00 23.40 176 ARG A C 1
ATOM 1365 O O . ARG A 1 189 ? 15.323 10.558 59.638 1.00 21.25 176 ARG A O 1
ATOM 1373 N N . GLU A 1 190 ? 14.527 12.627 59.437 1.00 24.34 177 GLU A N 1
ATOM 1374 C CA . GLU A 1 190 ? 13.342 12.196 58.715 1.00 20.40 177 GLU A CA 1
ATOM 1375 C C . GLU A 1 190 ? 13.694 11.777 57.266 1.00 20.70 177 GLU A C 1
ATOM 1376 O O . GLU A 1 190 ? 13.076 10.825 56.694 1.00 20.44 177 GLU A O 1
ATOM 1382 N N . LEU A 1 191 ? 14.694 12.403 56.690 1.00 22.40 178 LEU A N 1
ATOM 1383 C CA . LEU A 1 191 ? 15.126 11.972 55.333 1.00 27.56 178 LEU A CA 1
ATOM 1384 C C . LEU A 1 191 ? 15.674 10.545 55.380 1.00 27.69 178 LEU A C 1
ATOM 1385 O O . LEU A 1 191 ? 15.289 9.672 54.584 1.00 23.39 178 LEU A O 1
ATOM 1390 N N . SER A 1 192 ? 16.513 10.279 56.361 1.00 25.90 179 SER A N 1
ATOM 1391 C CA . SER A 1 192 ? 17.046 8.932 56.548 1.00 24.58 179 SER A CA 1
ATOM 1392 C C . SER A 1 192 ? 15.952 7.901 56.822 1.00 20.41 179 SER A C 1
ATOM 1393 O O . SER A 1 192 ? 16.010 6.772 56.368 1.00 20.62 179 SER A O 1
ATOM 1396 N N . SER A 1 193 ? 14.960 8.316 57.612 1.00 22.83 180 SER A N 1
ATOM 1397 C CA . SER A 1 193 ? 13.876 7.380 57.972 1.00 20.35 180 SER A CA 1
ATOM 1398 C C . SER A 1 193 ? 13.151 6.966 56.651 1.00 20.50 180 SER A C 1
ATOM 1399 O O . SER A 1 193 ? 12.768 5.824 56.459 1.00 20.11 180 SER A O 1
ATOM 1402 N N . GLY A 1 194 ? 12.912 7.924 55.785 1.00 25.36 181 GLY A N 1
ATOM 1403 C CA . GLY A 1 194 ? 12.352 7.640 54.469 1.00 30.59 181 GLY A CA 1
ATOM 1404 C C . GLY A 1 194 ? 13.221 6.734 53.618 1.00 25.10 181 GLY A C 1
ATOM 1405 O O . GLY A 1 194 ? 12.730 5.887 52.925 1.00 23.14 181 GLY A O 1
ATOM 1406 N N . LEU A 1 195 ? 14.550 6.914 53.699 1.00 23.63 182 LEU A N 1
ATOM 1407 C CA . LEU A 1 195 ? 15.448 6.068 52.920 1.00 19.76 182 LEU A CA 1
ATOM 1408 C C . LEU A 1 195 ? 15.433 4.633 53.405 1.00 22.54 182 LEU A C 1
ATOM 1409 O O . LEU A 1 195 ? 15.759 3.753 52.619 1.00 25.25 182 LEU A O 1
ATOM 1414 N N . ALA A 1 196 ? 14.988 4.359 54.676 1.00 19.91 183 ALA A N 1
ATOM 1415 C CA . ALA A 1 196 ? 14.808 2.979 55.105 1.00 19.71 183 ALA A CA 1
ATOM 1416 C C . ALA A 1 196 ? 13.774 2.268 54.186 1.00 22.53 183 ALA A C 1
ATOM 1417 O O . ALA A 1 196 ? 13.967 1.137 53.740 1.00 22.44 183 ALA A O 1
ATOM 1419 N N . GLU A 1 197 ? 12.663 2.960 53.886 1.00 20.58 184 GLU A N 1
ATOM 1420 C CA . GLU A 1 197 ? 11.640 2.365 53.104 1.00 18.01 184 GLU A CA 1
ATOM 1421 C C . GLU A 1 197 ? 12.088 2.296 51.617 1.00 20.10 184 GLU A C 1
ATOM 1422 O O . GLU A 1 197 ? 11.770 1.317 50.953 1.00 17.87 184 GLU A O 1
ATOM 1428 N N . VAL A 1 198 ? 12.880 3.297 51.181 1.00 20.12 185 VAL A N 1
ATOM 1429 C CA . VAL A 1 198 ? 13.493 3.212 49.848 1.00 24.90 185 VAL A CA 1
ATOM 1430 C C . VAL A 1 198 ? 14.335 1.919 49.695 1.00 26.12 185 VAL A C 1
ATOM 1431 O O . VAL A 1 198 ? 14.229 1.162 48.713 1.00 23.79 185 VAL A O 1
ATOM 1435 N N . ILE A 1 199 ? 15.221 1.708 50.646 1.00 22.76 186 ILE A N 1
ATOM 1436 C CA . ILE A 1 199 ? 16.061 0.506 50.633 1.00 22.41 186 ILE A CA 1
ATOM 1437 C C . ILE A 1 199 ? 15.205 -0.838 50.698 1.00 22.22 186 ILE A C 1
ATOM 1438 O O . ILE A 1 199 ? 15.529 -1.826 50.051 1.00 26.72 186 ILE A O 1
ATOM 1443 N N . LYS A 1 200 ? 14.173 -0.843 51.506 1.00 23.37 187 LYS A N 1
ATOM 1444 C CA . LYS A 1 200 ? 13.261 -1.964 51.620 1.00 20.07 187 LYS A CA 1
ATOM 1445 C C . LYS A 1 200 ? 12.794 -2.431 50.229 1.00 22.48 187 LYS A C 1
ATOM 1446 O O . LYS A 1 200 ? 12.812 -3.606 49.958 1.00 23.47 187 LYS A O 1
ATOM 1452 N N . TYR A 1 201 ? 12.339 -1.495 49.395 1.00 23.16 188 TYR A N 1
ATOM 1453 C CA . TYR A 1 201 ? 11.919 -1.805 48.038 1.00 18.21 188 TYR A CA 1
ATOM 1454 C C . TYR A 1 201 ? 12.984 -2.575 47.270 1.00 17.37 188 TYR A C 1
ATOM 1455 O O . TYR A 1 201 ? 12.669 -3.572 46.578 1.00 24.45 188 TYR A O 1
ATOM 1464 N N . GLY A 1 202 ? 14.226 -2.152 47.348 1.00 16.99 189 GLY A N 1
ATOM 1465 C CA . GLY A 1 202 ? 15.257 -2.863 46.723 1.00 18.82 189 GLY A CA 1
ATOM 1466 C C . GLY A 1 202 ? 15.433 -4.287 47.217 1.00 27.64 189 GLY A C 1
ATOM 1467 O O . GLY A 1 202 ? 15.647 -5.209 46.428 1.00 26.60 189 GLY A O 1
ATOM 1468 N N . ILE A 1 203 ? 15.296 -4.483 48.546 1.00 24.09 190 ILE A N 1
ATOM 1469 C CA . ILE A 1 203 ? 15.433 -5.804 49.069 1.00 23.15 190 ILE A CA 1
ATOM 1470 C C . ILE A 1 203 ? 14.277 -6.713 48.655 1.00 23.18 190 ILE A C 1
ATOM 1471 O O . ILE A 1 203 ? 14.513 -7.878 48.226 1.00 24.73 190 ILE A O 1
ATOM 1476 N N . ILE A 1 204 ? 13.056 -6.243 48.813 1.00 23.28 191 ILE A N 1
ATOM 1477 C CA . ILE A 1 204 ? 11.904 -7.148 48.592 1.00 23.91 191 ILE A CA 1
ATOM 1478 C C . ILE A 1 204 ? 11.576 -7.409 47.097 1.00 28.40 191 ILE A C 1
ATOM 1479 O O . ILE A 1 204 ? 10.983 -8.468 46.759 1.00 24.37 191 ILE A O 1
ATOM 1484 N N . LEU A 1 205 ? 11.889 -6.448 46.204 1.00 23.92 192 LEU A N 1
ATOM 1485 C CA . LEU A 1 205 ? 11.291 -6.497 44.817 1.00 26.95 192 LEU A CA 1
ATOM 1486 C C . LEU A 1 205 ? 12.262 -6.250 43.670 1.00 30.90 192 LEU A C 1
ATOM 1487 O O . LEU A 1 205 ? 11.991 -6.676 42.548 1.00 27.66 192 LEU A O 1
ATOM 1492 N N . ASP A 1 206 ? 13.392 -5.568 43.888 1.00 29.18 193 ASP A N 1
ATOM 1493 C CA . ASP A 1 206 ? 14.174 -5.187 42.731 1.00 23.25 193 ASP A CA 1
ATOM 1494 C C . ASP A 1 206 ? 15.631 -5.082 43.167 1.00 25.23 193 ASP A C 1
ATOM 1495 O O . ASP A 1 206 ? 16.030 -4.014 43.661 1.00 27.65 193 ASP A O 1
ATOM 1500 N N . GLY A 1 207 ? 16.402 -6.152 42.941 1.00 24.31 194 GLY A N 1
ATOM 1501 C CA . GLY A 1 207 ? 17.810 -6.152 43.270 1.00 27.27 194 GLY A CA 1
ATOM 1502 C C . GLY A 1 207 ? 18.655 -5.203 42.435 1.00 27.18 194 GLY A C 1
ATOM 1503 O O . GLY A 1 207 ? 19.715 -4.745 42.897 1.00 29.91 194 GLY A O 1
ATOM 1504 N N . GLU A 1 208 ? 18.232 -4.916 41.207 1.00 29.68 195 GLU A N 1
ATOM 1505 C CA . GLU A 1 208 ? 18.928 -3.929 40.408 1.00 29.44 195 GLU A CA 1
ATOM 1506 C C . GLU A 1 208 ? 18.775 -2.537 40.987 1.00 26.24 195 GLU A C 1
ATOM 1507 O O . GLU A 1 208 ? 19.753 -1.749 40.973 1.00 28.25 195 GLU A O 1
ATOM 1513 N N . PHE A 1 209 ? 17.585 -2.220 41.487 1.00 24.41 196 PHE A N 1
ATOM 1514 C CA . PHE A 1 209 ? 17.382 -0.943 42.247 1.00 23.76 196 PHE A CA 1
ATOM 1515 C C . PHE A 1 209 ? 18.259 -0.889 43.499 1.00 25.13 196 PHE A C 1
ATOM 1516 O O . PHE A 1 209 ? 18.869 0.160 43.796 1.00 20.96 196 PHE A O 1
ATOM 1524 N N . PHE A 1 210 ? 18.327 -2.000 44.222 1.00 24.25 197 PHE A N 1
ATOM 1525 C CA . PHE A 1 210 ? 19.246 -2.070 45.401 1.00 24.47 197 PHE A CA 1
ATOM 1526 C C . PHE A 1 210 ? 20.675 -1.721 44.948 1.00 25.17 197 PHE A C 1
ATOM 1527 O O . PHE A 1 210 ? 21.336 -0.888 45.554 1.00 27.73 197 PHE A O 1
ATOM 1535 N N . SER A 1 211 ? 21.117 -2.329 43.880 1.00 27.72 198 SER A N 1
ATOM 1536 C CA . SER A 1 211 ? 22.511 -2.057 43.364 1.00 30.79 198 SER A CA 1
ATOM 1537 C C . SER A 1 211 ? 22.644 -0.585 42.965 1.00 31.81 198 SER A C 1
ATOM 1538 O O . SER A 1 211 ? 23.662 0.019 43.224 1.00 33.21 198 SER A O 1
ATOM 1541 N N . TRP A 1 212 ? 21.616 -0.023 42.343 1.00 29.41 199 TRP A N 1
ATOM 1542 C CA . TRP A 1 212 ? 21.592 1.425 42.052 1.00 24.38 199 TRP A CA 1
ATOM 1543 C C . TRP A 1 212 ? 21.684 2.252 43.333 1.00 28.15 199 TRP A C 1
ATOM 1544 O O . TRP A 1 212 ? 22.468 3.179 43.408 1.00 29.25 199 TRP A O 1
ATOM 1555 N N . LEU A 1 213 ? 20.993 1.854 44.374 1.00 27.41 200 LEU A N 1
ATOM 1556 C CA . LEU A 1 213 ? 21.096 2.547 45.667 1.00 28.33 200 LEU A CA 1
ATOM 1557 C C . LEU A 1 213 ? 22.517 2.495 46.226 1.00 27.45 200 LEU A C 1
ATOM 1558 O O . LEU A 1 213 ? 22.967 3.518 46.730 1.00 35.54 200 LEU A O 1
ATOM 1563 N N . GLU A 1 214 ? 23.194 1.335 46.101 1.00 28.69 201 GLU A N 1
ATOM 1564 C CA . GLU A 1 214 ? 24.603 1.205 46.582 1.00 30.95 201 GLU A CA 1
ATOM 1565 C C . GLU A 1 214 ? 25.508 2.190 45.858 1.00 32.14 201 GLU A C 1
ATOM 1566 O O . GLU A 1 214 ? 26.495 2.660 46.407 1.00 30.29 201 GLU A O 1
ATOM 1572 N N . GLU A 1 215 ? 25.210 2.454 44.586 1.00 25.07 202 GLU A N 1
ATOM 1573 C CA . GLU A 1 215 ? 25.983 3.438 43.853 1.00 26.98 202 GLU A CA 1
ATOM 1574 C C . GLU A 1 215 ? 25.554 4.884 44.037 1.00 26.35 202 GLU A C 1
ATOM 1575 O O . GLU A 1 215 ? 26.328 5.759 43.788 1.00 33.43 202 GLU A O 1
ATOM 1581 N N . ASN A 1 216 ? 24.321 5.156 44.503 1.00 23.17 203 ASN A N 1
ATOM 1582 C CA . ASN A 1 216 ? 23.786 6.511 44.536 1.00 27.56 203 ASN A CA 1
ATOM 1583 C C . ASN A 1 216 ? 23.385 7.069 45.880 1.00 28.99 203 ASN A C 1
ATOM 1584 O O . ASN A 1 216 ? 22.893 8.183 45.952 1.00 28.90 203 ASN A O 1
ATOM 1589 N N . ILE A 1 217 ? 23.494 6.274 46.924 1.00 27.48 204 ILE A N 1
ATOM 1590 C CA . ILE A 1 217 ? 23.022 6.680 48.238 1.00 27.01 204 ILE A CA 1
ATOM 1591 C C . ILE A 1 217 ? 23.659 7.999 48.716 1.00 30.63 204 ILE A C 1
ATOM 1592 O O . ILE A 1 217 ? 23.001 8.790 49.361 1.00 27.33 204 ILE A O 1
ATOM 1597 N N . ASP A 1 218 ? 24.929 8.240 48.369 1.00 31.76 205 ASP A N 1
ATOM 1598 C CA . ASP A 1 218 ? 25.576 9.528 48.698 1.00 34.68 205 ASP A CA 1
ATOM 1599 C C . ASP A 1 218 ? 24.864 10.699 48.020 1.00 35.59 205 ASP A C 1
ATOM 1600 O O . ASP A 1 218 ? 24.643 11.745 48.643 1.00 31.26 205 ASP A O 1
ATOM 1605 N N . ALA A 1 219 ? 24.482 10.546 46.766 1.00 31.53 206 ALA A N 1
ATOM 1606 C CA . ALA A 1 219 ? 23.774 11.580 46.105 1.00 30.11 206 ALA A CA 1
ATOM 1607 C C . ALA A 1 219 ? 22.379 11.810 46.708 1.00 27.47 206 ALA A C 1
ATOM 1608 O O . ALA A 1 219 ? 21.919 12.941 46.813 1.00 29.79 206 ALA A O 1
ATOM 1610 N N . LEU A 1 220 ? 21.696 10.738 47.117 1.00 26.06 207 LEU A N 1
ATOM 1611 C CA . LEU A 1 220 ? 20.434 10.871 47.733 1.00 29.14 207 LEU A CA 1
ATOM 1612 C C . LEU A 1 220 ? 20.555 11.617 49.067 1.00 32.81 207 LEU A C 1
ATOM 1613 O O . LEU A 1 220 ? 19.740 12.502 49.366 1.00 34.01 207 LEU A O 1
ATOM 1618 N N . MET A 1 221 ? 21.567 11.277 49.869 1.00 32.40 208 MET A N 1
ATOM 1619 C CA . MET A 1 221 ? 21.766 11.963 51.152 1.00 34.12 208 MET A CA 1
ATOM 1620 C C . MET A 1 221 ? 22.037 13.439 50.918 1.00 29.49 208 MET A C 1
ATOM 1621 O O . MET A 1 221 ? 21.658 14.281 51.747 1.00 34.78 208 MET A O 1
ATOM 1626 N N . ALA A 1 222 ? 22.614 13.766 49.787 1.00 26.07 209 ALA A N 1
ATOM 1627 C CA . ALA A 1 222 ? 22.890 15.176 49.443 1.00 30.39 209 ALA A CA 1
ATOM 1628 C C . ALA A 1 222 ? 21.753 15.863 48.722 1.00 32.17 209 ALA A C 1
ATOM 1629 O O . ALA A 1 222 ? 21.913 16.984 48.258 1.00 33.86 209 ALA A O 1
ATOM 1631 N N . LEU A 1 223 ? 20.622 15.208 48.605 1.00 31.02 210 LEU A N 1
ATOM 1632 C CA . LEU A 1 223 ? 19.446 15.723 47.870 1.00 31.66 210 LEU A CA 1
ATOM 1633 C C . LEU A 1 223 ? 19.728 16.087 46.407 1.00 31.93 210 LEU A C 1
ATOM 1634 O O . LEU A 1 223 ? 19.173 17.037 45.890 1.00 35.86 210 LEU A O 1
ATOM 1639 N N . ASP A 1 224 ? 20.584 15.321 45.752 1.00 27.74 211 ASP A N 1
ATOM 1640 C CA . ASP A 1 224 ? 20.794 15.483 44.294 1.00 27.81 211 ASP A CA 1
ATOM 1641 C C . ASP A 1 224 ? 19.475 15.337 43.529 1.00 27.25 211 ASP A C 1
ATOM 1642 O O . ASP A 1 224 ? 18.767 14.304 43.682 1.00 25.81 211 ASP A O 1
ATOM 1647 N N . ASN A 1 225 ? 19.125 16.355 42.727 1.00 26.23 212 ASN A N 1
ATOM 1648 C CA . ASN A 1 225 ? 17.735 16.282 42.083 1.00 28.26 212 ASN A CA 1
ATOM 1649 C C . ASN A 1 225 ? 17.562 15.080 41.173 1.00 24.96 212 ASN A C 1
ATOM 1650 O O . ASN A 1 225 ? 16.538 14.354 41.271 1.00 30.77 212 ASN A O 1
ATOM 1655 N N . GLN A 1 226 ? 18.562 14.752 40.376 1.00 26.59 213 GLN A N 1
ATOM 1656 C CA . GLN A 1 226 ? 18.415 13.711 39.367 1.00 28.19 213 GLN A CA 1
ATOM 1657 C C . GLN A 1 226 ? 18.298 12.337 40.028 1.00 33.56 213 GLN A C 1
ATOM 1658 O O . GLN A 1 226 ? 17.460 11.528 39.650 1.00 36.94 213 GLN A O 1
ATOM 1664 N N . ALA A 1 227 ? 19.150 12.084 41.026 1.00 27.82 214 ALA A N 1
ATOM 1665 C CA . ALA A 1 227 ? 19.013 10.811 41.799 1.00 26.79 214 ALA A CA 1
ATOM 1666 C C . ALA A 1 227 ? 17.692 10.678 42.533 1.00 29.77 214 ALA A C 1
ATOM 1667 O O . ALA A 1 227 ? 17.010 9.642 42.505 1.00 27.09 214 ALA A O 1
ATOM 1669 N N . MET A 1 228 ? 17.336 11.720 43.252 1.00 27.03 215 MET A N 1
ATOM 1670 C CA . MET A 1 228 ? 16.167 11.633 44.122 1.00 23.92 215 MET A CA 1
ATOM 1671 C C . MET A 1 228 ? 14.904 11.481 43.324 1.00 26.74 215 MET A C 1
ATOM 1672 O O . MET A 1 228 ? 13.971 10.770 43.784 1.00 21.82 215 MET A O 1
ATOM 1677 N N . ALA A 1 229 ? 14.830 12.155 42.160 1.00 24.47 216 ALA A N 1
ATOM 1678 C CA . ALA A 1 229 ? 13.670 12.025 41.285 1.00 28.28 216 ALA A CA 1
ATOM 1679 C C . ALA A 1 229 ? 13.567 10.560 40.810 1.00 29.42 216 ALA A C 1
ATOM 1680 O O . ALA A 1 229 ? 12.507 9.932 40.897 1.00 24.39 216 ALA A O 1
ATOM 1682 N N . TYR A 1 230 ? 14.668 9.984 40.413 1.00 27.55 217 TYR A N 1
ATOM 1683 C CA . TYR A 1 230 ? 14.604 8.603 39.934 1.00 31.80 217 TYR A CA 1
ATOM 1684 C C . TYR A 1 230 ? 14.233 7.651 41.082 1.00 30.25 217 TYR A C 1
ATOM 1685 O O . TYR A 1 230 ? 13.447 6.717 40.883 1.00 27.44 217 TYR A O 1
ATOM 1694 N N . CYS A 1 231 ? 14.851 7.882 42.264 1.00 24.72 218 CYS A N 1
ATOM 1695 C CA . CYS A 1 231 ? 14.574 7.103 43.476 1.00 22.21 218 CYS A CA 1
ATOM 1696 C C . CYS A 1 231 ? 13.107 7.077 43.801 1.00 19.34 218 CYS A C 1
ATOM 1697 O O . CYS A 1 231 ? 12.515 6.016 43.965 1.00 22.16 218 CYS A O 1
ATOM 1700 N N . ILE A 1 232 ? 12.489 8.242 43.890 1.00 21.87 219 ILE A N 1
ATOM 1701 C CA . ILE A 1 232 ? 11.050 8.325 44.189 1.00 26.37 219 ILE A CA 1
ATOM 1702 C C . ILE A 1 232 ? 10.191 7.686 43.077 1.00 23.32 219 ILE A C 1
ATOM 1703 O O . ILE A 1 232 ? 9.255 6.900 43.356 1.00 19.41 219 ILE A O 1
ATOM 1708 N N . ARG A 1 233 ? 10.497 7.968 41.821 1.00 23.49 220 ARG A N 1
ATOM 1709 C CA . ARG A 1 233 ? 9.759 7.362 40.719 1.00 29.46 220 ARG A CA 1
ATOM 1710 C C . ARG A 1 233 ? 9.782 5.849 40.861 1.00 24.97 220 ARG A C 1
ATOM 1711 O O . ARG A 1 233 ? 8.752 5.212 40.765 1.00 23.51 220 ARG A O 1
ATOM 1719 N N . ARG A 1 234 ? 10.946 5.266 41.078 1.00 21.25 221 ARG A N 1
ATOM 1720 C CA . ARG A 1 234 ? 11.050 3.784 41.092 1.00 23.30 221 ARG A CA 1
ATOM 1721 C C . ARG A 1 234 ? 10.345 3.166 42.274 1.00 23.16 221 ARG A C 1
ATOM 1722 O O . ARG A 1 234 ? 9.696 2.091 42.132 1.00 19.60 221 ARG A O 1
ATOM 1730 N N . CYS A 1 235 ? 10.432 3.817 43.456 1.00 21.29 222 CYS A N 1
ATOM 1731 C CA . CYS A 1 235 ? 9.739 3.275 44.621 1.00 19.82 222 CYS A CA 1
ATOM 1732 C C . CYS A 1 235 ? 8.219 3.249 44.392 1.00 19.72 222 CYS A C 1
ATOM 1733 O O . CYS A 1 235 ? 7.560 2.262 44.695 1.00 21.36 222 CYS A O 1
ATOM 1736 N N . CYS A 1 236 ? 7.675 4.302 43.861 1.00 15.90 223 CYS A N 1
ATOM 1737 C CA . CYS A 1 236 ? 6.257 4.345 43.563 1.00 18.04 223 CYS A CA 1
ATOM 1738 C C . CYS A 1 236 ? 5.863 3.283 42.522 1.00 22.46 223 CYS A C 1
ATOM 1739 O O . CYS A 1 236 ? 4.886 2.535 42.705 1.00 20.17 223 CYS A O 1
ATOM 1742 N N . GLU A 1 237 ? 6.677 3.173 41.499 1.00 19.16 224 GLU A N 1
ATOM 1743 C CA . GLU A 1 237 ? 6.501 2.114 40.529 1.00 21.72 224 GLU A CA 1
ATOM 1744 C C . GLU A 1 237 ? 6.461 0.750 41.245 1.00 20.42 224 GLU A C 1
ATOM 1745 O O . GLU A 1 237 ? 5.628 -0.086 40.870 1.00 18.36 224 GLU A O 1
ATOM 1751 N N . LEU A 1 238 ? 7.367 0.527 42.222 1.00 21.05 225 LEU A N 1
ATOM 1752 C CA . LEU A 1 238 ? 7.501 -0.813 42.786 1.00 21.11 225 LEU A CA 1
ATOM 1753 C C . LEU A 1 238 ? 6.346 -1.098 43.675 1.00 21.51 225 LEU A C 1
ATOM 1754 O O . LEU A 1 238 ? 5.815 -2.216 43.626 1.00 21.57 225 LEU A O 1
ATOM 1759 N N . LYS A 1 239 ? 5.952 -0.084 44.498 1.00 20.54 226 LYS A N 1
ATOM 1760 C CA . LYS A 1 239 ? 4.830 -0.295 45.370 1.00 26.45 226 LYS A CA 1
ATOM 1761 C C . LYS A 1 239 ? 3.534 -0.553 44.562 1.00 20.96 226 LYS A C 1
ATOM 1762 O O . LYS A 1 239 ? 2.765 -1.441 44.878 1.00 20.11 226 LYS A O 1
ATOM 1768 N N . ALA A 1 240 ? 3.347 0.212 43.480 1.00 20.98 227 ALA A N 1
ATOM 1769 C CA . ALA A 1 240 ? 2.215 0.005 42.626 1.00 19.45 227 ALA A CA 1
ATOM 1770 C C . ALA A 1 240 ? 2.154 -1.380 42.028 1.00 23.31 227 ALA A C 1
ATOM 1771 O O . ALA A 1 240 ? 1.077 -1.978 41.930 1.00 22.42 227 ALA A O 1
ATOM 1773 N N . GLN A 1 241 ? 3.315 -1.939 41.655 1.00 23.70 228 GLN A N 1
ATOM 1774 C CA . GLN A 1 241 ? 3.343 -3.281 41.067 1.00 23.27 228 GLN A CA 1
ATOM 1775 C C . GLN A 1 241 ? 2.906 -4.326 42.108 1.00 25.37 228 GLN A C 1
ATOM 1776 O O . GLN A 1 241 ? 2.128 -5.246 41.790 1.00 23.85 228 GLN A O 1
ATOM 1782 N N . VAL A 1 242 ? 3.337 -4.162 43.360 1.00 23.57 229 VAL A N 1
ATOM 1783 C CA . VAL A 1 242 ? 3.008 -5.174 44.362 1.00 29.08 229 VAL A CA 1
ATOM 1784 C C . VAL A 1 242 ? 1.518 -5.076 44.768 1.00 26.48 229 VAL A C 1
ATOM 1785 O O . VAL A 1 242 ? 0.818 -6.104 44.897 1.00 29.59 229 VAL A O 1
ATOM 1789 N N . VAL A 1 243 ? 1.024 -3.859 44.887 1.00 24.30 230 VAL A N 1
ATOM 1790 C CA . VAL A 1 243 ? -0.379 -3.656 45.244 1.00 28.21 230 VAL A CA 1
ATOM 1791 C C . VAL A 1 243 ? -1.254 -4.130 44.104 1.00 30.17 230 VAL A C 1
ATOM 1792 O O . VAL A 1 243 ? -2.264 -4.844 44.339 1.00 27.66 230 VAL A O 1
ATOM 1796 N N . ALA A 1 244 ? -0.885 -3.804 42.881 1.00 28.30 231 ALA A N 1
ATOM 1797 C CA . ALA A 1 244 ? -1.719 -4.195 41.732 1.00 32.44 231 ALA A CA 1
ATOM 1798 C C . ALA A 1 244 ? -1.823 -5.710 41.566 1.00 25.11 231 ALA A C 1
ATOM 1799 O O . ALA A 1 244 ? -2.873 -6.200 41.142 1.00 26.68 231 ALA A O 1
ATOM 1801 N N . ALA A 1 245 ? -0.778 -6.454 41.901 1.00 22.16 232 ALA A N 1
ATOM 1802 C CA . ALA A 1 245 ? -0.831 -7.843 41.800 1.00 23.57 232 ALA A CA 1
ATOM 1803 C C . ALA A 1 245 ? -1.653 -8.500 42.900 1.00 32.76 232 ALA A C 1
ATOM 1804 O O . ALA A 1 245 ? -2.125 -9.624 42.729 1.00 36.42 232 ALA A O 1
ATOM 1806 N N . ASP A 1 246 ? -1.836 -7.813 44.013 1.00 39.00 233 ASP A N 1
ATOM 1807 C CA . ASP A 1 246 ? -2.462 -8.464 45.174 1.00 41.66 233 ASP A CA 1
ATOM 1808 C C . ASP A 1 246 ? -3.508 -7.622 45.727 1.00 49.16 233 ASP A C 1
ATOM 1809 O O . ASP A 1 246 ? -3.457 -7.198 46.887 1.00 70.10 233 ASP A O 1
ATOM 1814 N N . GLU A 1 247 ? -4.455 -7.400 44.821 1.00 61.92 234 GLU A N 1
ATOM 1815 C CA . GLU A 1 247 ? -5.690 -6.658 45.020 1.00 85.49 234 GLU A CA 1
ATOM 1816 C C . GLU A 1 247 ? -6.798 -7.737 45.088 1.00 105.37 234 GLU A C 1
ATOM 1817 O O . GLU A 1 247 ? -7.631 -7.736 45.999 1.00 84.15 234 GLU A O 1
ATOM 1823 N N . LYS A 1 248 ? -6.838 -8.575 44.030 1.00 123.05 235 LYS A N 1
ATOM 1824 C CA . LYS A 1 248 ? -7.734 -9.718 43.849 1.00 116.09 235 LYS A CA 1
ATOM 1825 C C . LYS A 1 248 ? -6.870 -10.999 43.869 1.00 110.22 235 LYS A C 1
ATOM 1826 O O . LYS A 1 248 ? -6.479 -11.560 42.829 1.00 85.72 235 LYS A O 1
ATOM 1832 N N . GLU A 1 249 ? -6.599 -11.432 45.090 1.00 124.05 236 GLU A N 1
ATOM 1833 C CA . GLU A 1 249 ? -5.883 -12.678 45.405 1.00 106.31 236 GLU A CA 1
ATOM 1834 C C . GLU A 1 249 ? -5.781 -13.054 46.864 1.00 96.34 236 GLU A C 1
ATOM 1835 O O . GLU A 1 249 ? -5.436 -14.190 47.116 1.00 74.75 236 GLU A O 1
ATOM 1841 N N . THR A 1 250 ? -5.928 -12.096 47.795 1.00 88.85 237 THR A N 1
ATOM 1842 C CA . THR A 1 250 ? -5.821 -12.280 49.251 1.00 93.67 237 THR A CA 1
ATOM 1843 C C . THR A 1 250 ? -4.383 -12.651 49.660 1.00 108.15 237 THR A C 1
ATOM 1844 O O . THR A 1 250 ? -3.516 -11.763 49.580 1.00 106.93 237 THR A O 1
ATOM 1848 N N . SER A 1 251 ? -4.140 -13.898 50.100 1.00 105.62 238 SER A N 1
ATOM 1849 C CA . SER A 1 251 ? -2.827 -14.391 50.493 1.00 104.28 238 SER A CA 1
ATOM 1850 C C . SER A 1 251 ? -1.908 -13.362 51.199 1.00 108.31 238 SER A C 1
ATOM 1851 O O . SER A 1 251 ? -1.747 -13.404 52.423 1.00 102.09 238 SER A O 1
ATOM 1854 N N . GLY A 1 252 ? -1.308 -12.449 50.399 1.00 99.95 239 GLY A N 1
ATOM 1855 C CA . GLY A 1 252 ? -0.441 -11.402 50.900 1.00 93.16 239 GLY A CA 1
ATOM 1856 C C . GLY A 1 252 ? 0.858 -11.162 50.127 1.00 85.23 239 GLY A C 1
ATOM 1857 O O . GLY A 1 252 ? 1.963 -11.181 50.729 1.00 87.37 239 GLY A O 1
ATOM 1858 N N . LEU A 1 253 ? 0.760 -10.832 48.840 1.00 57.50 240 LEU A N 1
ATOM 1859 C CA . LEU A 1 253 ? 1.922 -10.243 48.150 1.00 48.84 240 LEU A CA 1
ATOM 1860 C C . LEU A 1 253 ? 2.167 -8.819 48.716 1.00 38.43 240 LEU A C 1
ATOM 1861 O O . LEU A 1 253 ? 3.298 -8.342 48.862 1.00 32.16 240 LEU A O 1
ATOM 1866 N N . ARG A 1 254 ? 1.077 -8.160 49.057 1.00 29.96 241 ARG A N 1
ATOM 1867 C CA . ARG A 1 254 ? 1.112 -6.860 49.649 1.00 34.18 241 ARG A CA 1
ATOM 1868 C C . ARG A 1 254 ? 1.774 -6.936 51.044 1.00 34.60 241 ARG A C 1
ATOM 1869 O O . ARG A 1 254 ? 2.315 -5.965 51.513 1.00 26.81 241 ARG A O 1
ATOM 1877 N N . ALA A 1 255 ? 1.725 -8.101 51.688 1.00 28.93 242 ALA A N 1
ATOM 1878 C CA . ALA A 1 255 ? 2.329 -8.272 52.988 1.00 31.36 242 ALA A CA 1
ATOM 1879 C C . ALA A 1 255 ? 3.839 -8.142 52.913 1.00 29.54 242 ALA A C 1
ATOM 1880 O O . ALA A 1 255 ? 4.483 -7.790 53.913 1.00 27.18 242 ALA A O 1
ATOM 1882 N N . LEU A 1 256 ? 4.420 -8.369 51.744 1.00 23.78 243 LEU A N 1
ATOM 1883 C CA . LEU A 1 256 ? 5.878 -8.174 51.577 1.00 22.69 243 LEU A CA 1
ATOM 1884 C C . LEU A 1 256 ? 6.349 -6.785 51.927 1.00 22.68 243 LEU A C 1
ATOM 1885 O O . LEU A 1 256 ? 7.568 -6.601 52.299 1.00 21.00 243 LEU A O 1
ATOM 1890 N N . LEU A 1 257 ? 5.447 -5.793 51.833 1.00 23.15 244 LEU A N 1
ATOM 1891 C CA . LEU A 1 257 ? 5.768 -4.432 52.213 1.00 21.35 244 LEU A CA 1
ATOM 1892 C C . LEU A 1 257 ? 6.106 -4.310 53.708 1.00 20.60 244 LEU A C 1
ATOM 1893 O O . LEU A 1 257 ? 6.644 -3.297 54.123 1.00 22.11 244 LEU A O 1
ATOM 1898 N N . ASN A 1 258 ? 5.832 -5.362 54.470 1.00 23.14 245 ASN A N 1
ATOM 1899 C CA . ASN A 1 258 ? 6.149 -5.356 55.917 1.00 21.19 245 ASN A CA 1
ATOM 1900 C C . ASN A 1 258 ? 7.501 -5.915 56.263 1.00 21.82 245 ASN A C 1
ATOM 1901 O O . ASN A 1 258 ? 7.740 -6.198 57.426 1.00 20.62 245 ASN A O 1
ATOM 1906 N N . LEU A 1 259 ? 8.398 -6.119 55.268 1.00 20.90 246 LEU A N 1
ATOM 1907 C CA . LEU A 1 259 ? 9.800 -6.504 55.667 1.00 22.04 246 LEU A CA 1
ATOM 1908 C C . LEU A 1 259 ? 10.315 -5.557 56.713 1.00 20.81 246 LEU A C 1
ATOM 1909 O O . LEU A 1 259 ? 10.228 -4.295 56.585 1.00 20.60 246 LEU A O 1
ATOM 1914 N N . GLY A 1 260 ? 10.862 -6.151 57.813 1.00 21.67 247 GLY A N 1
ATOM 1915 C CA . GLY A 1 260 ? 11.416 -5.424 58.903 1.00 18.95 247 GLY A CA 1
ATOM 1916 C C . GLY A 1 260 ? 10.440 -4.766 59.847 1.00 22.99 247 GLY A C 1
ATOM 1917 O O . GLY A 1 260 ? 10.842 -4.290 60.935 1.00 21.52 247 GLY A O 1
ATOM 1918 N N . HIS A 1 261 ? 9.154 -4.800 59.526 1.00 19.85 248 HIS A N 1
ATOM 1919 C CA . HIS A 1 261 ? 8.144 -4.073 60.305 1.00 21.91 248 HIS A CA 1
ATOM 1920 C C . HIS A 1 261 ? 7.674 -4.841 61.530 1.00 19.48 248 HIS A C 1
ATOM 1921 O O . HIS A 1 261 ? 7.100 -4.236 62.481 1.00 22.86 248 HIS A O 1
ATOM 1928 N N . THR A 1 262 ? 7.822 -6.121 61.552 1.00 22.76 249 THR A N 1
ATOM 1929 C CA . THR A 1 262 ? 7.403 -6.923 62.727 1.00 22.04 249 THR A CA 1
ATOM 1930 C C . THR A 1 262 ? 8.432 -6.686 63.797 1.00 22.20 249 THR A C 1
ATOM 1931 O O . THR A 1 262 ? 8.065 -6.327 64.915 1.00 24.01 249 THR A O 1
ATOM 1935 N N . PHE A 1 263 ? 9.724 -6.880 63.481 1.00 19.66 250 PHE A N 1
ATOM 1936 C CA . PHE A 1 263 ? 10.789 -6.525 64.445 1.00 21.74 250 PHE A CA 1
ATOM 1937 C C . PHE A 1 263 ? 10.702 -5.019 64.786 1.00 23.59 250 PHE A C 1
ATOM 1938 O O . PHE A 1 263 ? 10.791 -4.604 65.952 1.00 23.57 250 PHE A O 1
ATOM 1946 N N . GLY A 1 264 ? 10.490 -4.169 63.766 1.00 18.66 251 GLY A N 1
ATOM 1947 C CA . GLY A 1 264 ? 10.506 -2.758 64.004 1.00 18.52 251 GLY A CA 1
ATOM 1948 C C . GLY A 1 264 ? 9.370 -2.257 64.869 1.00 24.19 251 GLY A C 1
ATOM 1949 O O . GLY A 1 264 ? 9.554 -1.348 65.646 1.00 24.66 251 GLY A O 1
ATOM 1950 N N . HIS A 1 265 ? 8.198 -2.842 64.748 1.00 22.15 252 HIS A N 1
ATOM 1951 C CA . HIS A 1 265 ? 7.070 -2.467 65.604 1.00 25.73 252 HIS A CA 1
ATOM 1952 C C . HIS A 1 265 ? 7.426 -2.714 67.047 1.00 26.60 252 HIS A C 1
ATOM 1953 O O . HIS A 1 265 ? 7.118 -1.896 67.903 1.00 24.64 252 HIS A O 1
ATOM 1960 N N . ALA A 1 266 ? 8.108 -3.835 67.343 1.00 22.13 253 ALA A N 1
ATOM 1961 C CA . ALA A 1 266 ? 8.566 -4.135 68.739 1.00 21.11 253 ALA A CA 1
ATOM 1962 C C . ALA A 1 266 ? 9.401 -3.067 69.259 1.00 26.82 253 ALA A C 1
ATOM 1963 O O . ALA A 1 266 ? 9.173 -2.604 70.417 1.00 28.00 253 ALA A O 1
ATOM 1965 N N . ILE A 1 267 ? 10.335 -2.565 68.431 1.00 23.36 254 ILE A N 1
ATOM 1966 C CA . ILE A 1 267 ? 11.221 -1.507 68.859 1.00 22.37 254 ILE A CA 1
ATOM 1967 C C . ILE A 1 267 ? 10.426 -0.237 69.146 1.00 23.00 254 ILE A C 1
ATOM 1968 O O . ILE A 1 267 ? 10.602 0.400 70.193 1.00 28.29 254 ILE A O 1
ATOM 1973 N N . GLU A 1 268 ? 9.569 0.183 68.193 1.00 23.96 255 GLU A N 1
ATOM 1974 C CA . GLU A 1 268 ? 8.769 1.410 68.361 1.00 23.97 255 GLU A CA 1
ATOM 1975 C C . GLU A 1 268 ? 7.884 1.304 69.625 1.00 30.06 255 GLU A C 1
ATOM 1976 O O . GLU A 1 268 ? 7.777 2.273 70.407 1.00 29.06 255 GLU A O 1
ATOM 1982 N N . ALA A 1 269 ? 7.253 0.131 69.804 1.00 26.18 256 ALA A N 1
ATOM 1983 C CA . ALA A 1 269 ? 6.334 -0.092 70.935 1.00 30.06 256 ALA A CA 1
ATOM 1984 C C . ALA A 1 269 ? 7.080 0.013 72.282 1.00 27.79 256 ALA A C 1
ATOM 1985 O O . ALA A 1 269 ? 6.581 0.676 73.216 1.00 29.78 256 ALA A O 1
ATOM 1987 N N . GLU A 1 270 ? 8.241 -0.577 72.367 1.00 28.34 257 GLU A N 1
ATOM 1988 C CA . GLU A 1 270 ? 9.014 -0.596 73.662 1.00 34.49 257 GLU A CA 1
ATOM 1989 C C . GLU A 1 270 ? 9.762 0.668 73.916 1.00 33.91 257 GLU A C 1
ATOM 1990 O O . GLU A 1 270 ? 9.844 1.092 75.100 1.00 31.16 257 GLU A O 1
ATOM 1996 N N . MET A 1 271 ? 10.240 1.318 72.859 1.00 30.03 258 MET A N 1
ATOM 1997 C CA . MET A 1 271 ? 11.044 2.525 73.053 1.00 41.17 258 MET A CA 1
ATOM 1998 C C . MET A 1 271 ? 10.228 3.791 73.233 1.00 54.96 258 MET A C 1
ATOM 1999 O O . MET A 1 271 ? 10.711 4.752 73.840 1.00 59.95 258 MET A O 1
ATOM 2004 N N . GLY A 1 272 ? 9.025 3.791 72.660 1.00 59.65 259 GLY A N 1
ATOM 2005 C CA . GLY A 1 272 ? 8.064 4.859 72.865 1.00 60.78 259 GLY A CA 1
ATOM 2006 C C . GLY A 1 272 ? 8.060 5.867 71.729 1.00 76.37 259 GLY A C 1
ATOM 2007 O O . GLY A 1 272 ? 8.949 5.905 70.881 1.00 69.57 259 GLY A O 1
ATOM 2008 N N . TYR A 1 273 ? 7.059 6.729 71.759 1.00 87.84 260 TYR A N 1
ATOM 2009 C CA . TYR A 1 273 ? 6.740 7.594 70.619 1.00 86.68 260 TYR A CA 1
ATOM 2010 C C . TYR A 1 273 ? 7.883 8.589 70.345 1.00 77.57 260 TYR A C 1
ATOM 2011 O O . TYR A 1 273 ? 8.392 9.245 71.266 1.00 78.51 260 TYR A O 1
ATOM 2020 N N . GLY A 1 274 ? 8.293 8.650 69.078 1.00 62.48 261 GLY A N 1
ATOM 2021 C CA . GLY A 1 274 ? 9.338 9.544 68.628 1.00 48.35 261 GLY A CA 1
ATOM 2022 C C . GLY A 1 274 ? 10.747 9.237 69.015 1.00 41.87 261 GLY A C 1
ATOM 2023 O O . GLY A 1 274 ? 11.664 10.004 68.614 1.00 43.54 261 GLY A O 1
ATOM 2024 N N . VAL A 1 275 ? 10.957 8.201 69.821 1.00 41.07 262 VAL A N 1
ATOM 2025 C CA . VAL A 1 275 ? 12.349 7.954 70.302 1.00 35.69 262 VAL A CA 1
ATOM 2026 C C . VAL A 1 275 ? 13.139 7.372 69.134 1.00 28.66 262 VAL A C 1
ATOM 2027 O O . VAL A 1 275 ? 14.227 7.851 68.812 1.00 26.46 262 VAL A O 1
ATOM 2031 N N . TRP A 1 276 ? 12.614 6.274 68.583 1.00 23.05 263 TRP A N 1
ATOM 2032 C CA . TRP A 1 276 ? 13.107 5.776 67.292 1.00 24.36 263 TRP A CA 1
ATOM 2033 C C . TRP A 1 276 ? 12.064 6.175 66.256 1.00 23.04 263 TRP A C 1
ATOM 2034 O O . TRP A 1 276 ? 10.882 5.919 66.465 1.00 28.69 263 TRP A O 1
ATOM 2045 N N . LEU A 1 277 ? 12.466 6.781 65.178 1.00 24.74 264 LEU A N 1
ATOM 2046 C CA . LEU A 1 277 ? 11.515 7.012 64.083 1.00 25.91 264 LEU A CA 1
ATOM 2047 C C . LEU A 1 277 ? 11.192 5.672 63.407 1.00 26.97 264 LEU A C 1
ATOM 2048 O O . LEU A 1 277 ? 11.902 4.643 63.548 1.00 24.49 264 LEU A O 1
ATOM 2053 N N . HIS A 1 278 ? 10.088 5.676 62.697 1.00 22.84 265 HIS A N 1
ATOM 2054 C CA . HIS A 1 278 ? 9.620 4.449 62.083 1.00 23.40 265 HIS A CA 1
ATOM 2055 C C . HIS A 1 278 ? 10.678 3.812 61.174 1.00 20.19 265 HIS A C 1
ATOM 2056 O O . HIS A 1 278 ? 10.929 2.591 61.222 1.00 21.13 265 HIS A O 1
ATOM 2063 N N . GLY A 1 279 ? 11.306 4.603 60.332 1.00 22.02 266 GLY A N 1
ATOM 2064 C CA . GLY A 1 279 ? 12.286 4.030 59.389 1.00 22.59 266 GLY A CA 1
ATOM 2065 C C . GLY A 1 279 ? 13.559 3.552 60.090 1.00 22.63 266 GLY A C 1
ATOM 2066 O O . GLY A 1 279 ? 14.188 2.567 59.648 1.00 25.79 266 GLY A O 1
ATOM 2067 N N . GLU A 1 280 ? 13.940 4.194 61.197 1.00 22.72 267 GLU A N 1
ATOM 2068 C CA . GLU A 1 280 ? 15.040 3.682 62.012 1.00 23.41 267 GLU A CA 1
ATOM 2069 C C . GLU A 1 280 ? 14.728 2.270 62.557 1.00 19.39 267 GLU A C 1
ATOM 2070 O O . GLU A 1 280 ? 15.582 1.345 62.490 1.00 23.79 267 GLU A O 1
ATOM 2076 N N . ALA A 1 281 ? 13.525 2.073 63.046 1.00 19.37 268 ALA A N 1
ATOM 2077 C CA . ALA A 1 281 ? 13.105 0.752 63.547 1.00 24.05 268 ALA A CA 1
ATOM 2078 C C . ALA A 1 281 ? 13.037 -0.261 62.405 1.00 23.14 268 ALA A C 1
ATOM 2079 O O . ALA A 1 281 ? 13.432 -1.397 62.571 1.00 21.43 268 ALA A O 1
ATOM 2081 N N . VAL A 1 282 ? 12.553 0.193 61.252 1.00 24.44 269 VAL A N 1
ATOM 2082 C CA . VAL A 1 282 ? 12.441 -0.704 60.074 1.00 23.20 269 VAL A CA 1
ATOM 2083 C C . VAL A 1 282 ? 13.830 -1.146 59.654 1.00 21.15 269 VAL A C 1
ATOM 2084 O O . VAL A 1 282 ? 14.049 -2.340 59.334 1.00 16.86 269 VAL A O 1
ATOM 2088 N N . ALA A 1 283 ? 14.794 -0.201 59.687 1.00 23.06 270 ALA A N 1
ATOM 2089 C CA . ALA A 1 283 ? 16.193 -0.492 59.292 1.00 20.85 270 ALA A CA 1
ATOM 2090 C C . ALA A 1 283 ? 16.740 -1.654 60.086 1.00 21.97 270 ALA A C 1
ATOM 2091 O O . ALA A 1 283 ? 17.128 -2.636 59.538 1.00 22.32 270 ALA A O 1
ATOM 2093 N N . ALA A 1 284 ? 16.731 -1.522 61.406 1.00 20.14 271 ALA A N 1
ATOM 2094 C CA . ALA A 1 284 ? 17.197 -2.589 62.265 1.00 19.82 271 ALA A CA 1
ATOM 2095 C C . ALA A 1 284 ? 16.372 -3.855 62.070 1.00 16.79 271 ALA A C 1
ATOM 2096 O O . ALA A 1 284 ? 16.898 -4.960 62.033 1.00 21.27 271 ALA A O 1
ATOM 2098 N N . GLY A 1 285 ? 15.063 -3.701 61.819 1.00 25.69 272 GLY A N 1
ATOM 2099 C CA . GLY A 1 285 ? 14.205 -4.826 61.527 1.00 23.07 272 GLY A CA 1
ATOM 2100 C C . GLY A 1 285 ? 14.573 -5.624 60.294 1.00 20.04 272 GLY A C 1
ATOM 2101 O O . GLY A 1 285 ? 14.469 -6.848 60.264 1.00 21.06 272 GLY A O 1
ATOM 2102 N N . MET A 1 286 ? 14.977 -4.914 59.241 1.00 20.98 273 MET A N 1
ATOM 2103 C CA . MET A 1 286 ? 15.389 -5.589 58.030 1.00 20.49 273 MET A CA 1
ATOM 2104 C C . MET A 1 286 ? 16.632 -6.423 58.249 1.00 23.50 273 MET A C 1
ATOM 2105 O O . MET A 1 286 ? 16.798 -7.528 57.664 1.00 22.84 273 MET A O 1
ATOM 2110 N N . VAL A 1 287 ? 17.570 -5.876 59.032 1.00 21.01 274 VAL A N 1
ATOM 2111 C CA . VAL A 1 287 ? 18.754 -6.647 59.399 1.00 23.19 274 VAL A CA 1
ATOM 2112 C C . VAL A 1 287 ? 18.384 -7.927 60.122 1.00 20.79 274 VAL A C 1
ATOM 2113 O O . VAL A 1 287 ? 18.903 -8.987 59.806 1.00 19.01 274 VAL A O 1
ATOM 2117 N N . MET A 1 288 ? 17.466 -7.820 61.087 1.00 23.46 275 MET A N 1
ATOM 2118 C CA . MET A 1 288 ? 17.005 -8.992 61.851 1.00 23.91 275 MET A CA 1
ATOM 2119 C C . MET A 1 288 ? 16.307 -9.972 60.948 1.00 23.56 275 MET A C 1
ATOM 2120 O O . MET A 1 288 ? 16.517 -11.159 61.018 1.00 22.65 275 MET A O 1
ATOM 2125 N N . ALA A 1 289 ? 15.544 -9.461 59.984 1.00 25.61 276 ALA A N 1
ATOM 2126 C CA . ALA A 1 289 ? 14.875 -10.327 59.015 1.00 21.59 276 ALA A CA 1
ATOM 2127 C C . ALA A 1 289 ? 15.938 -11.052 58.157 1.00 17.97 276 ALA A C 1
ATOM 2128 O O . ALA A 1 289 ? 15.816 -12.270 57.904 1.00 22.13 276 ALA A O 1
ATOM 2130 N N . ALA A 1 290 ? 16.964 -10.323 57.742 1.00 22.25 277 ALA A N 1
ATOM 2131 C CA . ALA A 1 290 ? 18.076 -10.943 56.983 1.00 26.42 277 ALA A CA 1
ATOM 2132 C C . ALA A 1 290 ? 18.741 -12.060 57.788 1.00 25.08 277 ALA A C 1
ATOM 2133 O O . ALA A 1 290 ? 18.972 -13.184 57.277 1.00 29.11 277 ALA A O 1
ATOM 2135 N N . LYS A 1 291 ? 19.050 -11.757 59.071 1.00 24.13 278 LYS A N 1
ATOM 2136 C CA . LYS A 1 291 ? 19.665 -12.754 59.930 1.00 27.44 278 LYS A CA 1
ATOM 2137 C C . LYS A 1 291 ? 18.786 -13.989 60.077 1.00 27.76 278 LYS A C 1
ATOM 2138 O O . LYS A 1 291 ? 19.305 -15.170 60.080 1.00 27.56 278 LYS A O 1
ATOM 2144 N N . THR A 1 292 ? 17.473 -13.745 60.175 1.00 26.76 279 THR A N 1
ATOM 2145 C CA . THR A 1 292 ? 16.526 -14.844 60.279 1.00 27.01 279 THR A CA 1
ATOM 2146 C C . THR A 1 292 ? 16.583 -15.700 58.968 1.00 25.70 279 THR A C 1
ATOM 2147 O O . THR A 1 292 ? 16.604 -16.922 59.028 1.00 27.34 279 THR A O 1
ATOM 2151 N N . ALA A 1 293 ? 16.607 -15.033 57.822 1.00 19.96 280 ALA A N 1
ATOM 2152 C CA . ALA A 1 293 ? 16.694 -15.729 56.602 1.00 26.82 280 ALA A CA 1
ATOM 2153 C C . ALA A 1 293 ? 18.006 -16.538 56.465 1.00 29.95 280 ALA A C 1
ATOM 2154 O O . ALA A 1 293 ? 18.009 -17.683 55.883 1.00 33.97 280 ALA A O 1
ATOM 2156 N N . GLU A 1 294 ? 19.078 -16.027 57.048 1.00 23.91 281 GLU A N 1
ATOM 2157 C CA . GLU A 1 294 ? 20.327 -16.847 57.134 1.00 25.22 281 GLU A CA 1
ATOM 2158 C C . GLU A 1 294 ? 20.130 -18.122 57.931 1.00 30.24 281 GLU A C 1
ATOM 2159 O O . GLU A 1 294 ? 20.665 -19.147 57.632 1.00 30.84 281 GLU A O 1
ATOM 2165 N N . LEU A 1 295 ? 19.411 -18.023 59.025 1.00 30.41 282 LEU A N 1
ATOM 2166 C CA . LEU A 1 295 ? 19.348 -19.100 60.012 1.00 36.33 282 LEU A CA 1
ATOM 2167 C C . LEU A 1 295 ? 18.432 -20.186 59.532 1.00 37.97 282 LEU A C 1
ATOM 2168 O O . LEU A 1 295 ? 18.654 -21.347 59.842 1.00 44.26 282 LEU A O 1
ATOM 2173 N N . ILE A 1 296 ? 17.422 -19.860 58.740 1.00 33.24 283 ILE A N 1
ATOM 2174 C CA . ILE A 1 296 ? 16.597 -20.917 58.180 1.00 50.61 283 ILE A CA 1
ATOM 2175 C C . ILE A 1 296 ? 17.283 -21.566 56.942 1.00 70.02 283 ILE A C 1
ATOM 2176 O O . ILE A 1 296 ? 16.798 -22.576 56.422 1.00 74.33 283 ILE A O 1
ATOM 2181 N N . GLY A 1 297 ? 18.401 -20.991 56.472 1.00 70.16 284 GLY A N 1
ATOM 2182 C CA . GLY A 1 297 ? 19.197 -21.548 55.380 1.00 67.11 284 GLY A CA 1
ATOM 2183 C C . GLY A 1 297 ? 18.903 -20.984 53.974 1.00 63.13 284 GLY A C 1
ATOM 2184 O O . GLY A 1 297 ? 19.288 -21.599 52.955 1.00 65.72 284 GLY A O 1
ATOM 2185 N N . GLN A 1 298 ? 18.244 -19.833 53.890 1.00 36.10 285 GLN A N 1
ATOM 2186 C CA . GLN A 1 298 ? 17.962 -19.232 52.612 1.00 45.34 285 GLN A CA 1
ATOM 2187 C C . GLN A 1 298 ? 18.816 -18.003 52.174 1.00 50.41 285 GLN A C 1
ATOM 2188 O O . GLN A 1 298 ? 18.809 -17.638 51.026 1.00 65.48 285 GLN A O 1
ATOM 2194 N N . PHE A 1 299 ? 19.566 -17.395 53.074 1.00 43.93 286 PHE A N 1
ATOM 2195 C CA . PHE A 1 299 ? 20.263 -16.133 52.794 1.00 35.85 286 PHE A CA 1
ATOM 2196 C C . PHE A 1 299 ? 21.703 -16.348 53.174 1.00 37.68 286 PHE A C 1
ATOM 2197 O O . PHE A 1 299 ? 22.005 -17.161 54.041 1.00 38.52 286 PHE A O 1
ATOM 2205 N N . THR A 1 300 ? 22.619 -15.589 52.569 1.00 32.62 287 THR A N 1
ATOM 2206 C CA . THR A 1 300 ? 24.036 -15.665 52.984 1.00 33.95 287 THR A CA 1
ATOM 2207 C C . THR A 1 300 ? 24.453 -14.468 53.834 1.00 36.41 287 THR A C 1
ATOM 2208 O O . THR A 1 300 ? 23.860 -13.388 53.746 1.00 38.32 287 THR A O 1
ATOM 2212 N N . PRO A 1 301 ? 25.524 -14.641 54.649 1.00 40.62 288 PRO A N 1
ATOM 2213 C CA . PRO A 1 301 ? 26.084 -13.477 55.354 1.00 36.92 288 PRO A CA 1
ATOM 2214 C C . PRO A 1 301 ? 26.530 -12.368 54.406 1.00 32.20 288 PRO A C 1
ATOM 2215 O O . PRO A 1 301 ? 26.475 -11.204 54.752 1.00 31.68 288 PRO A O 1
ATOM 2219 N N . GLU A 1 302 ? 26.972 -12.728 53.200 1.00 35.26 289 GLU A N 1
ATOM 2220 C CA . GLU A 1 302 ? 27.370 -11.706 52.202 1.00 31.11 289 GLU A CA 1
ATOM 2221 C C . GLU A 1 302 ? 26.209 -10.805 51.807 1.00 33.05 289 GLU A C 1
ATOM 2222 O O . GLU A 1 302 ? 26.340 -9.572 51.695 1.00 32.33 289 GLU A O 1
ATOM 2228 N N . GLN A 1 303 ? 25.048 -11.419 51.645 1.00 29.36 290 GLN A N 1
ATOM 2229 C CA . GLN A 1 303 ? 23.832 -10.687 51.347 1.00 29.81 290 GLN A CA 1
ATOM 2230 C C . GLN A 1 303 ? 23.430 -9.756 52.523 1.00 34.66 290 GLN A C 1
ATOM 2231 O O . GLN A 1 303 ? 23.144 -8.574 52.319 1.00 38.41 290 GLN A O 1
ATOM 2237 N N . THR A 1 304 ? 23.465 -10.283 53.730 1.00 23.14 291 THR A N 1
ATOM 2238 C CA . THR A 1 304 ? 23.129 -9.521 54.862 1.00 22.60 291 THR A CA 1
ATOM 2239 C C . THR A 1 304 ? 24.074 -8.353 55.014 1.00 24.38 291 THR A C 1
ATOM 2240 O O . THR A 1 304 ? 23.620 -7.253 55.332 1.00 27.85 291 THR A O 1
ATOM 2244 N N . ASP A 1 305 ? 25.370 -8.586 54.800 1.00 30.49 292 ASP A N 1
ATOM 2245 C CA . ASP A 1 305 ? 26.388 -7.549 54.859 1.00 32.37 292 ASP A CA 1
ATOM 2246 C C . ASP A 1 305 ? 26.095 -6.387 53.926 1.00 27.42 292 ASP A C 1
ATOM 2247 O O . ASP A 1 305 ? 26.362 -5.245 54.279 1.00 30.00 292 ASP A O 1
ATOM 2252 N N . ARG A 1 306 ? 25.573 -6.682 52.726 1.00 29.20 293 ARG A N 1
ATOM 2253 C CA . ARG A 1 306 ? 25.246 -5.621 51.778 1.00 26.04 293 ARG A CA 1
ATOM 2254 C C . ARG A 1 306 ? 24.122 -4.732 52.313 1.00 28.65 293 ARG A C 1
ATOM 2255 O O . ARG A 1 306 ? 24.170 -3.510 52.148 1.00 27.91 293 ARG A O 1
ATOM 2263 N N . VAL A 1 307 ? 23.109 -5.358 52.952 1.00 22.31 294 VAL A N 1
ATOM 2264 C CA . VAL A 1 307 ? 22.024 -4.617 53.550 1.00 25.26 294 VAL A CA 1
ATOM 2265 C C . VAL A 1 307 ? 22.561 -3.730 54.666 1.00 29.50 294 VAL A C 1
ATOM 2266 O O . VAL A 1 307 ? 22.305 -2.546 54.690 1.00 30.31 294 VAL A O 1
ATOM 2270 N N . ILE A 1 308 ? 23.345 -4.330 55.566 1.00 26.69 295 ILE A N 1
ATOM 2271 C CA . ILE A 1 308 ? 23.962 -3.560 56.686 1.00 27.93 295 ILE A CA 1
ATOM 2272 C C . ILE A 1 308 ? 24.767 -2.331 56.163 1.00 24.56 295 ILE A C 1
ATOM 2273 O O . ILE A 1 308 ? 24.566 -1.237 56.590 1.00 26.40 295 ILE A O 1
ATOM 2278 N N . ALA A 1 309 ? 25.655 -2.573 55.219 1.00 29.46 296 ALA A N 1
ATOM 2279 C CA . ALA A 1 309 ? 26.520 -1.513 54.665 1.00 31.72 296 ALA A CA 1
ATOM 2280 C C . ALA A 1 309 ? 25.728 -0.339 54.090 1.00 33.08 296 ALA A C 1
ATOM 2281 O O . ALA A 1 309 ? 26.027 0.836 54.397 1.00 31.53 296 ALA A O 1
ATOM 2283 N N . LEU A 1 310 ? 24.696 -0.645 53.308 1.00 28.73 297 LEU A N 1
ATOM 2284 C CA . LEU A 1 310 ? 23.889 0.410 52.685 1.00 25.49 297 LEU A CA 1
ATOM 2285 C C . LEU A 1 310 ? 23.076 1.179 53.760 1.00 24.93 297 LEU A C 1
ATOM 2286 O O . LEU A 1 310 ? 22.981 2.414 53.709 1.00 23.01 297 LEU A O 1
ATOM 2291 N N . LEU A 1 311 ? 22.484 0.445 54.723 1.00 22.76 298 LEU A N 1
ATOM 2292 C CA . LEU A 1 311 ? 21.802 1.134 55.839 1.00 26.13 298 LEU A CA 1
ATOM 2293 C C . LEU A 1 311 ? 22.689 2.100 56.550 1.00 25.47 298 LEU A C 1
ATOM 2294 O O . LEU A 1 311 ? 22.279 3.250 56.836 1.00 27.12 298 LEU A O 1
ATOM 2299 N N . LYS A 1 312 ? 23.950 1.706 56.834 1.00 26.81 299 LYS A N 1
ATOM 2300 C CA . LYS A 1 312 ? 24.842 2.608 57.507 1.00 28.51 299 LYS A CA 1
ATOM 2301 C C . LYS A 1 312 ? 25.138 3.848 56.665 1.00 27.71 299 LYS A C 1
ATOM 2302 O O . LYS A 1 312 ? 25.314 4.974 57.195 1.00 29.98 299 LYS A O 1
ATOM 2308 N N . ARG A 1 313 ? 25.220 3.693 55.358 1.00 32.72 300 ARG A N 1
ATOM 2309 C CA . ARG A 1 313 ? 25.445 4.843 54.482 1.00 29.50 300 ARG A CA 1
ATOM 2310 C C . ARG A 1 313 ? 24.313 5.843 54.489 1.00 28.73 300 ARG A C 1
ATOM 2311 O O . ARG A 1 313 ? 24.506 7.019 54.257 1.00 26.35 300 ARG A O 1
ATOM 2319 N N . ALA A 1 314 ? 23.098 5.357 54.728 1.00 27.33 301 ALA A N 1
ATOM 2320 C CA . ALA A 1 314 ? 21.996 6.215 54.902 1.00 26.88 301 ALA A CA 1
ATOM 2321 C C . ALA A 1 314 ? 21.820 6.713 56.336 1.00 26.31 301 ALA A C 1
ATOM 2322 O O . ALA A 1 314 ? 20.779 7.266 56.650 1.00 32.38 301 ALA A O 1
ATOM 2324 N N . GLU A 1 315 ? 22.818 6.476 57.226 1.00 26.35 302 GLU A N 1
ATOM 2325 C CA . GLU A 1 315 ? 22.806 6.909 58.612 1.00 24.38 302 GLU A CA 1
ATOM 2326 C C . GLU A 1 315 ? 21.699 6.257 59.405 1.00 27.17 302 GLU A C 1
ATOM 2327 O O . GLU A 1 315 ? 21.050 6.899 60.245 1.00 26.53 302 GLU A O 1
ATOM 2333 N N . LEU A 1 316 ? 21.398 5.002 59.099 1.00 28.68 303 LEU A N 1
ATOM 2334 C CA . LEU A 1 316 ? 20.354 4.250 59.803 1.00 26.83 303 LEU A CA 1
ATOM 2335 C C . LEU A 1 316 ? 20.988 3.196 60.727 1.00 29.83 303 LEU A C 1
ATOM 2336 O O . LEU A 1 316 ? 22.058 2.701 60.446 1.00 22.30 303 LEU A O 1
ATOM 2341 N N . PRO A 1 317 ? 20.301 2.840 61.817 1.00 30.48 304 PRO A N 1
ATOM 2342 C CA . PRO A 1 317 ? 20.853 1.809 62.726 1.00 29.08 304 PRO A CA 1
ATOM 2343 C C . PRO A 1 317 ? 20.752 0.433 62.137 1.00 28.12 304 PRO A C 1
ATOM 2344 O O . PRO A 1 317 ? 19.902 0.172 61.333 1.00 28.20 304 PRO A O 1
ATOM 2348 N N . VAL A 1 318 ? 21.670 -0.431 62.545 1.00 25.19 305 VAL A N 1
ATOM 2349 C CA . VAL A 1 318 ? 21.659 -1.821 62.114 1.00 29.98 305 VAL A CA 1
ATOM 2350 C C . VAL A 1 318 ? 21.676 -2.768 63.317 1.00 30.22 305 VAL A C 1
ATOM 2351 O O . VAL A 1 318 ? 21.872 -3.940 63.172 1.00 28.26 305 VAL A O 1
ATOM 2355 N N . THR A 1 319 ? 21.504 -2.193 64.498 1.00 25.84 306 THR A N 1
ATOM 2356 C CA . THR A 1 319 ? 21.483 -2.933 65.780 1.00 24.55 306 THR A CA 1
ATOM 2357 C C . THR A 1 319 ? 20.227 -2.491 66.489 1.00 25.72 306 THR A C 1
ATOM 2358 O O . THR A 1 319 ? 19.644 -1.407 66.212 1.00 27.94 306 THR A O 1
ATOM 2362 N N . GLY A 1 320 ? 19.793 -3.322 67.400 1.00 26.60 307 GLY A N 1
ATOM 2363 C CA . GLY A 1 320 ? 18.680 -2.983 68.253 1.00 27.71 307 GLY A CA 1
ATOM 2364 C C . GLY A 1 320 ? 19.069 -2.063 69.404 1.00 25.35 307 GLY A C 1
ATOM 2365 O O . GLY A 1 320 ? 20.210 -1.957 69.748 1.00 29.11 307 GLY A O 1
ATOM 2366 N N . PRO A 1 321 ? 18.076 -1.485 70.071 1.00 23.97 308 PRO A N 1
ATOM 2367 C CA . PRO A 1 321 ? 18.346 -0.622 71.219 1.00 29.96 308 PRO A CA 1
ATOM 2368 C C . PRO A 1 321 ? 19.045 -1.435 72.310 1.00 30.92 308 PRO A C 1
ATOM 2369 O O . PRO A 1 321 ? 18.669 -2.581 72.567 1.00 29.70 308 PRO A O 1
ATOM 2373 N N . ALA A 1 322 ? 20.020 -0.809 72.968 1.00 30.57 309 ALA A N 1
ATOM 2374 C CA . ALA A 1 322 ? 20.721 -1.452 74.113 1.00 36.77 309 ALA A CA 1
ATOM 2375 C C . ALA A 1 322 ? 19.783 -1.895 75.218 1.00 30.33 309 ALA A C 1
ATOM 2376 O O . ALA A 1 322 ? 20.028 -2.915 75.864 1.00 35.92 309 ALA A O 1
ATOM 2378 N N . LYS A 1 323 ? 18.662 -1.189 75.349 1.00 28.05 310 LYS A N 1
ATOM 2379 C CA . LYS A 1 323 ? 17.689 -1.383 76.415 1.00 34.94 310 LYS A CA 1
ATOM 2380 C C . LYS A 1 323 ? 16.872 -2.646 76.212 1.00 32.46 310 LYS A C 1
ATOM 2381 O O . LYS A 1 323 ? 16.407 -3.242 77.180 1.00 33.70 310 LYS A O 1
ATOM 2387 N N . MET A 1 324 ? 16.728 -3.120 74.953 1.00 33.39 311 MET A N 1
ATOM 2388 C CA . MET A 1 324 ? 15.829 -4.270 74.688 1.00 24.55 311 MET A CA 1
ATOM 2389 C C . MET A 1 324 ? 16.615 -5.565 74.557 1.00 31.01 311 MET A C 1
ATOM 2390 O O . MET A 1 324 ? 17.708 -5.601 73.997 1.00 33.86 311 MET A O 1
ATOM 2395 N N . GLN A 1 325 ? 16.100 -6.604 75.222 1.00 31.64 312 GLN A N 1
ATOM 2396 C CA . GLN A 1 325 ? 16.583 -7.969 75.091 1.00 33.02 312 GLN A CA 1
ATOM 2397 C C . GLN A 1 325 ? 15.598 -8.769 74.230 1.00 26.02 312 GLN A C 1
ATOM 2398 O O . GLN A 1 325 ? 14.500 -8.333 74.018 1.00 25.64 312 GLN A O 1
ATOM 2404 N N . PRO A 1 326 ? 15.973 -9.957 73.778 1.00 27.38 313 PRO A N 1
ATOM 2405 C CA . PRO A 1 326 ? 15.089 -10.686 72.876 1.00 23.99 313 PRO A CA 1
ATOM 2406 C C . PRO A 1 326 ? 13.656 -10.924 73.351 1.00 27.41 313 PRO A C 1
ATOM 2407 O O . PRO A 1 326 ? 12.698 -10.747 72.595 1.00 22.88 313 PRO A O 1
ATOM 2411 N N . ASP A 1 327 ? 13.487 -11.282 74.613 1.00 29.06 314 ASP A N 1
ATOM 2412 C CA . ASP A 1 327 ? 12.149 -11.467 75.200 1.00 25.76 314 ASP A CA 1
ATOM 2413 C C . ASP A 1 327 ? 11.351 -10.193 75.263 1.00 29.33 314 ASP A C 1
ATOM 2414 O O . ASP A 1 327 ? 10.111 -10.289 75.489 1.00 30.44 314 ASP A O 1
ATOM 2419 N N . ASP A 1 328 ? 11.979 -9.006 75.134 1.00 24.33 315 ASP A N 1
ATOM 2420 C CA . ASP A 1 328 ? 11.183 -7.781 75.025 1.00 23.92 315 ASP A CA 1
ATOM 2421 C C . ASP A 1 328 ? 10.553 -7.650 73.650 1.00 23.33 315 ASP A C 1
ATOM 2422 O O . ASP A 1 328 ? 9.536 -6.988 73.476 1.00 25.50 315 ASP A O 1
ATOM 2427 N N . TYR A 1 329 ? 11.140 -8.271 72.648 1.00 26.95 316 TYR A N 1
ATOM 2428 C CA . TYR A 1 329 ? 10.574 -8.172 71.280 1.00 20.96 316 TYR A CA 1
ATOM 2429 C C . TYR A 1 329 ? 9.378 -9.073 71.098 1.00 18.37 316 TYR A C 1
ATOM 2430 O O . TYR A 1 329 ? 8.392 -8.691 70.505 1.00 25.34 316 TYR A O 1
ATOM 2439 N N . LEU A 1 330 ? 9.476 -10.293 71.554 1.00 24.82 317 LEU A N 1
ATOM 2440 C CA . LEU A 1 330 ? 8.524 -11.329 71.170 1.00 22.25 317 LEU A CA 1
ATOM 2441 C C . LEU A 1 330 ? 7.060 -11.022 71.495 1.00 25.26 317 LEU A C 1
ATOM 2442 O O . LEU A 1 330 ? 6.236 -11.268 70.590 1.00 25.16 317 LEU A O 1
ATOM 2447 N N . PRO A 1 331 ? 6.713 -10.478 72.711 1.00 30.01 318 PRO A N 1
ATOM 2448 C CA . PRO A 1 331 ? 5.251 -10.238 72.980 1.00 27.08 318 PRO A CA 1
ATOM 2449 C C . PRO A 1 331 ? 4.695 -9.256 71.905 1.00 30.89 318 PRO A C 1
ATOM 2450 O O . PRO A 1 331 ? 3.475 -9.352 71.541 1.00 33.64 318 PRO A O 1
ATOM 2454 N N . HIS A 1 332 ? 5.554 -8.358 71.384 1.00 23.84 319 HIS A N 1
ATOM 2455 C CA . HIS A 1 332 ? 5.103 -7.416 70.330 1.00 24.22 319 HIS A CA 1
ATOM 2456 C C . HIS A 1 332 ? 5.032 -8.025 68.964 1.00 28.62 319 HIS A C 1
ATOM 2457 O O . HIS A 1 332 ? 4.282 -7.512 68.120 1.00 29.88 319 HIS A O 1
ATOM 2464 N N . MET A 1 333 ? 5.797 -9.083 68.722 1.00 29.13 320 MET A N 1
ATOM 2465 C CA . MET A 1 333 ? 5.816 -9.682 67.387 1.00 24.08 320 MET A CA 1
ATOM 2466 C C . MET A 1 333 ? 4.767 -10.728 67.071 1.00 32.51 320 MET A C 1
ATOM 2467 O O . MET A 1 333 ? 4.516 -10.972 65.875 1.00 27.60 320 MET A O 1
ATOM 2472 N N . MET A 1 334 ? 4.177 -11.381 68.129 1.00 33.71 321 MET A N 1
ATOM 2473 C CA . MET A 1 334 ? 3.103 -12.291 67.954 1.00 31.69 321 MET A CA 1
ATOM 2474 C C . MET A 1 334 ? 1.913 -11.556 67.460 1.00 31.67 321 MET A C 1
ATOM 2475 O O . MET A 1 334 ? 1.672 -10.356 67.854 1.00 36.11 321 MET A O 1
ATOM 2480 N N . ARG A 1 335 ? 1.126 -12.291 66.652 1.00 39.90 322 ARG A N 1
ATOM 2481 C CA . ARG A 1 335 ? -0.119 -11.767 66.129 1.00 51.20 322 ARG A CA 1
ATOM 2482 C C . ARG A 1 335 ? -1.028 -11.317 67.281 1.00 38.98 322 ARG A C 1
ATOM 2483 O O . ARG A 1 335 ? -1.568 -10.231 67.229 1.00 44.00 322 ARG A O 1
ATOM 2491 N N . ASP A 1 336 ? -1.166 -12.140 68.310 1.00 39.33 323 ASP A N 1
ATOM 2492 C CA . ASP A 1 336 ? -1.745 -11.675 69.564 1.00 32.08 323 ASP A CA 1
ATOM 2493 C C . ASP A 1 336 ? -1.262 -12.618 70.654 1.00 32.31 323 ASP A C 1
ATOM 2494 O O . ASP A 1 336 ? -0.463 -13.524 70.418 1.00 30.39 323 ASP A O 1
ATOM 2499 N N . LYS A 1 337 ? -1.751 -12.461 71.889 1.00 36.12 324 LYS A N 1
ATOM 2500 C CA . LYS A 1 337 ? -1.267 -13.362 72.978 1.00 34.18 324 LYS A CA 1
ATOM 2501 C C . LYS A 1 337 ? -2.316 -14.378 73.388 1.00 36.33 324 LYS A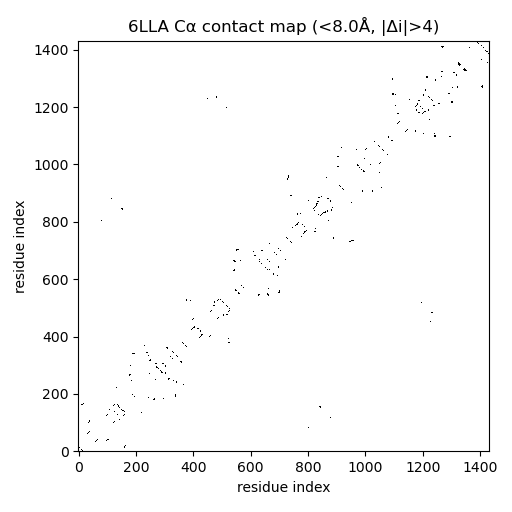 C 1
ATOM 2502 O O . LYS A 1 337 ? -2.218 -14.982 74.462 1.00 38.50 324 LYS A O 1
ATOM 2508 N N . LYS A 1 338 ? -3.279 -14.627 72.526 1.00 28.48 325 LYS A N 1
ATOM 2509 C CA . LYS A 1 338 ? -4.325 -15.607 72.838 1.00 26.46 325 LYS A CA 1
ATOM 2510 C C . LYS A 1 338 ? -3.739 -16.997 72.775 1.00 27.77 325 LYS A C 1
ATOM 2511 O O . LYS A 1 338 ? -2.679 -17.204 72.158 1.00 34.16 325 LYS A O 1
ATOM 2517 N N . VAL A 1 339 ? -4.392 -17.943 73.433 1.00 32.23 326 VAL A N 1
ATOM 2518 C CA . VAL A 1 339 ? -3.992 -19.312 73.534 1.00 29.96 326 VAL A CA 1
ATOM 2519 C C . VAL A 1 339 ? -3.690 -19.903 72.109 1.00 44.06 326 VAL A C 1
ATOM 2520 O O . VAL A 1 339 ? -2.766 -20.706 71.989 1.00 33.65 326 VAL A O 1
ATOM 2524 N N . MET A 1 340 ? -4.526 -19.542 71.113 1.00 44.55 327 MET A N 1
ATOM 2525 C CA . MET A 1 340 ? -4.382 -19.988 69.697 1.00 50.06 327 MET A CA 1
ATOM 2526 C C . MET A 1 340 ? -3.592 -19.012 68.844 1.00 57.82 327 MET A C 1
ATOM 2527 O O . MET A 1 340 ? -3.597 -19.083 67.596 1.00 59.87 327 MET A O 1
ATOM 2532 N N . GLY A 1 341 ? -2.950 -18.072 69.519 1.00 48.36 328 GLY A N 1
ATOM 2533 C CA . GLY A 1 341 ? -2.169 -17.025 68.946 1.00 42.96 328 GLY A CA 1
ATOM 2534 C C . GLY A 1 341 ? -0.742 -17.372 69.239 1.00 40.20 328 GLY A C 1
ATOM 2535 O O . GLY A 1 341 ? -0.361 -18.542 69.148 1.00 38.35 328 GLY A O 1
ATOM 2536 N N . GLY A 1 342 ? 0.068 -16.376 69.588 1.00 48.11 329 GLY A N 1
ATOM 2537 C CA . GLY A 1 342 ? 1.495 -16.660 69.895 1.00 41.02 329 GLY A CA 1
ATOM 2538 C C . GLY A 1 342 ? 2.383 -16.987 68.687 1.00 45.75 329 GLY A C 1
ATOM 2539 O O . GLY A 1 342 ? 3.524 -17.310 68.832 1.00 62.72 329 GLY A O 1
ATOM 2540 N N . LYS A 1 343 ? 1.858 -16.835 67.488 1.00 45.51 330 LYS A N 1
ATOM 2541 C CA . LYS A 1 343 ? 2.542 -17.256 66.275 1.00 42.78 330 LYS A CA 1
ATOM 2542 C C . LYS A 1 343 ? 3.302 -16.081 65.753 1.00 29.70 330 LYS A C 1
ATOM 2543 O O . LYS A 1 343 ? 2.813 -14.938 65.817 1.00 30.42 330 LYS A O 1
ATOM 2549 N N . LEU A 1 344 ? 4.531 -16.343 65.279 1.00 35.95 331 LEU A N 1
ATOM 2550 C CA . LEU A 1 344 ? 5.432 -15.283 64.755 1.00 30.44 331 LEU A CA 1
ATOM 2551 C C . LEU A 1 344 ? 5.495 -15.475 63.184 1.00 28.15 331 LEU A C 1
ATOM 2552 O O . LEU A 1 344 ? 6.071 -16.392 62.710 1.00 35.21 331 LEU A O 1
ATOM 2557 N N . HIS A 1 345 ? 4.865 -14.599 62.472 1.00 24.58 332 HIS A N 1
ATOM 2558 C CA . HIS A 1 345 ? 4.815 -14.579 61.003 1.00 29.09 332 HIS A CA 1
ATOM 2559 C C . HIS A 1 345 ? 5.730 -13.429 60.571 1.00 29.97 332 HIS A C 1
ATOM 2560 O O . HIS A 1 345 ? 5.613 -12.271 61.008 1.00 29.53 332 HIS A O 1
ATOM 2567 N N . LEU A 1 346 ? 6.674 -13.758 59.697 1.00 25.77 333 LEU A N 1
ATOM 2568 C CA . LEU A 1 346 ? 7.718 -12.817 59.306 1.00 27.88 333 LEU A CA 1
ATOM 2569 C C . LEU A 1 346 ? 7.814 -12.696 57.803 1.00 24.61 333 LEU A C 1
ATOM 2570 O O . LEU A 1 346 ? 7.555 -13.664 57.106 1.00 25.76 333 LEU A O 1
ATOM 2575 N N . ILE A 1 347 ? 8.084 -11.505 57.345 1.00 22.25 334 ILE A N 1
ATOM 2576 C CA . ILE A 1 347 ? 8.551 -11.311 55.966 1.00 25.06 334 ILE A CA 1
ATOM 2577 C C . ILE A 1 347 ? 10.060 -11.502 55.963 1.00 22.10 334 ILE A C 1
ATOM 2578 O O . ILE A 1 347 ? 10.762 -10.861 56.760 1.00 24.24 334 ILE A O 1
ATOM 2583 N N . LEU A 1 348 ? 10.566 -12.436 55.127 1.00 21.14 335 LEU A N 1
ATOM 2584 C CA . LEU A 1 348 ? 11.975 -12.665 54.988 1.00 22.83 335 LEU A CA 1
ATOM 2585 C C . LEU A 1 348 ? 12.484 -12.437 53.578 1.00 26.54 335 LEU A C 1
ATOM 2586 O O . LEU A 1 348 ? 11.820 -12.824 52.611 1.00 27.94 335 LEU A O 1
ATOM 2591 N N . PRO A 1 349 ? 13.700 -11.877 53.434 1.00 26.33 336 PRO A N 1
ATOM 2592 C CA . PRO A 1 349 ? 14.309 -11.829 52.109 1.00 25.48 336 PRO A CA 1
ATOM 2593 C C . PRO A 1 349 ? 14.753 -13.226 51.681 1.00 30.04 336 PRO A C 1
ATOM 2594 O O . PRO A 1 349 ? 15.140 -14.097 52.510 1.00 27.57 336 PRO A O 1
ATOM 2598 N N . THR A 1 350 ? 14.655 -13.503 50.388 1.00 28.51 337 THR A N 1
ATOM 2599 C CA . THR A 1 350 ? 15.172 -14.742 49.822 1.00 31.34 337 THR A CA 1
ATOM 2600 C C . THR A 1 350 ? 16.399 -14.532 48.930 1.00 32.44 337 THR A C 1
ATOM 2601 O O . THR A 1 350 ? 17.262 -15.403 48.814 1.00 30.25 337 THR A O 1
ATOM 2605 N N . THR A 1 351 ? 16.451 -13.374 48.280 1.00 29.93 338 THR A N 1
ATOM 2606 C CA . THR A 1 351 ? 17.672 -12.840 47.665 1.00 27.45 338 THR A CA 1
ATOM 2607 C C . THR A 1 351 ? 17.642 -11.371 47.951 1.00 25.55 338 THR A C 1
ATOM 2608 O O . THR A 1 351 ? 16.692 -10.847 48.579 1.00 24.27 338 THR A O 1
ATOM 2612 N N . ILE A 1 352 ? 18.642 -10.627 47.451 1.00 30.11 339 ILE A N 1
ATOM 2613 C CA . ILE A 1 352 ? 18.506 -9.174 47.392 1.00 28.64 339 ILE A CA 1
ATOM 2614 C C . ILE A 1 352 ? 17.684 -8.907 46.170 1.00 35.62 339 ILE A C 1
ATOM 2615 O O . ILE A 1 352 ? 18.160 -9.005 45.077 1.00 28.15 339 ILE A O 1
ATOM 2620 N N . GLY A 1 353 ? 16.404 -8.594 46.387 1.00 35.03 340 GLY A N 1
ATOM 2621 C CA . GLY A 1 353 ? 15.436 -8.418 45.335 1.00 32.89 340 GLY A CA 1
ATOM 2622 C C . GLY A 1 353 ? 14.238 -9.338 45.346 1.00 27.73 340 GLY A C 1
ATOM 2623 O O . GLY A 1 353 ? 13.343 -9.187 44.499 1.00 31.84 340 GLY A O 1
ATOM 2624 N N . HIS A 1 354 ? 14.177 -10.277 46.260 1.00 24.17 341 HIS A N 1
ATOM 2625 C CA . HIS A 1 354 ? 13.126 -11.369 46.296 1.00 25.66 341 HIS A CA 1
ATOM 2626 C C . HIS A 1 354 ? 12.797 -11.546 47.835 1.00 26.68 341 HIS A C 1
ATOM 2627 O O . HIS A 1 354 ? 13.694 -11.490 48.644 1.00 31.40 341 HIS A O 1
ATOM 2634 N N . SER A 1 355 ? 11.551 -11.785 48.193 1.00 23.77 342 SER A N 1
ATOM 2635 C CA . SER A 1 355 ? 11.113 -11.976 49.532 1.00 26.61 342 SER A CA 1
ATOM 2636 C C . SER A 1 355 ? 9.879 -12.870 49.661 1.00 25.61 342 SER A C 1
ATOM 2637 O O . SER A 1 355 ? 9.210 -13.152 48.739 1.00 29.21 342 SER A O 1
ATOM 2640 N N . GLU A 1 356 ? 9.599 -13.332 50.887 1.00 24.99 343 GLU A N 1
ATOM 2641 C CA . GLU A 1 356 ? 8.520 -14.292 51.118 1.00 25.19 343 GLU A CA 1
ATOM 2642 C C . GLU A 1 356 ? 7.965 -14.086 52.511 1.00 32.35 343 GLU A C 1
ATOM 2643 O O . GLU A 1 356 ? 8.663 -13.577 53.373 1.00 33.88 343 GLU A O 1
ATOM 2649 N N . MET A 1 357 ? 6.711 -14.485 52.702 1.00 31.33 344 MET A N 1
ATOM 2650 C CA . MET A 1 357 ? 6.087 -14.603 53.987 1.00 39.07 344 MET A CA 1
ATOM 2651 C C . MET A 1 357 ? 6.458 -15.986 54.507 1.00 36.05 344 MET A C 1
ATOM 2652 O O . MET A 1 357 ? 6.265 -17.021 53.859 1.00 30.54 344 MET A O 1
ATOM 2657 N N . ARG A 1 358 ? 6.984 -16.016 55.711 1.00 34.84 345 ARG A N 1
ATOM 2658 C CA . ARG A 1 358 ? 7.248 -17.261 56.402 1.00 34.85 345 ARG A CA 1
ATOM 2659 C C . ARG A 1 358 ? 6.389 -17.319 57.690 1.00 36.99 345 ARG A C 1
ATOM 2660 O O . ARG A 1 358 ? 6.436 -16.448 58.552 1.00 32.80 345 ARG A O 1
ATOM 2668 N N . SER A 1 359 ? 5.564 -18.335 57.764 1.00 35.31 346 SER A N 1
ATOM 2669 C CA . SER A 1 359 ? 4.610 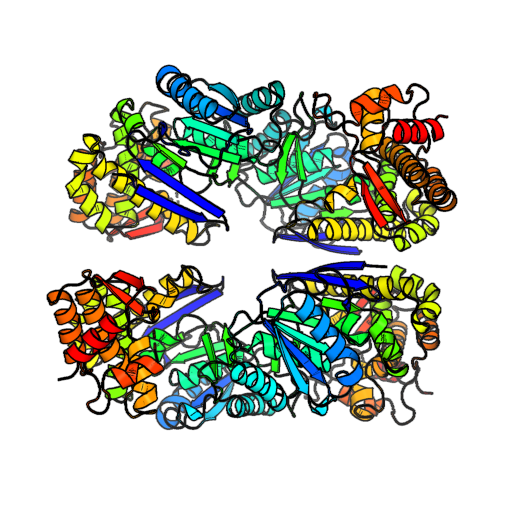-18.466 58.838 1.00 36.73 346 SER A CA 1
ATOM 2670 C C . SER A 1 359 ? 5.186 -19.332 59.943 1.00 36.41 346 SER A C 1
ATOM 2671 O O . SER A 1 359 ? 5.987 -20.216 59.699 1.00 34.05 346 SER A O 1
ATOM 2674 N N A ASP A 1 360 ? 4.767 -19.045 61.173 0.53 38.35 347 ASP A N 1
ATOM 2675 N N B ASP A 1 360 ? 4.767 -19.059 61.173 0.47 38.35 347 ASP A N 1
ATOM 2676 C CA A ASP A 1 360 ? 5.037 -19.942 62.307 0.53 34.78 347 ASP A CA 1
ATOM 2677 C CA B ASP A 1 360 ? 5.054 -19.936 62.309 0.47 34.89 347 ASP A CA 1
ATOM 2678 C C A ASP A 1 360 ? 6.546 -20.140 62.522 0.53 34.80 347 ASP A C 1
ATOM 2679 C C B ASP A 1 360 ? 6.554 -20.141 62.511 0.47 34.88 347 ASP A C 1
ATOM 2680 O O A ASP A 1 360 ? 7.039 -21.282 62.625 0.53 40.28 347 ASP A O 1
ATOM 2681 O O B ASP A 1 360 ? 7.049 -21.278 62.595 0.47 39.45 347 ASP A O 1
ATOM 2690 N N . VAL A 1 361 ? 7.290 -19.027 62.533 1.00 36.14 348 VAL A N 1
ATOM 2691 C CA . VAL A 1 361 ? 8.772 -19.090 62.732 1.00 34.70 348 VAL A CA 1
ATOM 2692 C C . VAL A 1 361 ? 9.020 -19.411 64.198 1.00 33.43 348 VAL A C 1
ATOM 2693 O O . VAL A 1 361 ? 8.321 -18.892 65.055 1.00 31.97 348 VAL A O 1
ATOM 2697 N N . ASP A 1 362 ? 9.988 -20.309 64.457 1.00 36.39 349 ASP A N 1
ATOM 2698 C CA . ASP A 1 362 ? 10.266 -20.755 65.802 1.00 37.82 349 ASP A CA 1
ATOM 2699 C C . ASP A 1 362 ? 10.819 -19.577 66.642 1.00 34.29 349 ASP A C 1
ATOM 2700 O O . ASP A 1 362 ? 11.598 -18.718 66.157 1.00 28.88 349 ASP A O 1
ATOM 2705 N N . ALA A 1 363 ? 10.421 -19.573 67.882 1.00 29.52 350 ALA A N 1
ATOM 2706 C CA . ALA A 1 363 ? 10.862 -18.538 68.797 1.00 36.72 350 ALA A CA 1
ATOM 2707 C C . ALA A 1 363 ? 12.380 -18.581 68.963 1.00 30.92 350 ALA A C 1
ATOM 2708 O O . ALA A 1 363 ? 12.989 -17.542 69.048 1.00 26.22 350 ALA A O 1
ATOM 2710 N N . SER A 1 364 ? 12.969 -19.769 68.963 1.00 28.53 351 SER A N 1
ATOM 2711 C CA . SER A 1 364 ? 14.421 -19.864 69.067 1.00 34.54 351 SER A CA 1
ATOM 2712 C C . SER A 1 364 ? 15.154 -19.201 67.866 1.00 33.35 351 SER A C 1
ATOM 2713 O O . SER A 1 364 ? 16.190 -18.530 68.046 1.00 25.14 351 SER A O 1
ATOM 2716 N N . THR A 1 365 ? 14.568 -19.343 66.672 1.00 26.82 352 THR A N 1
ATOM 2717 C CA . THR A 1 365 ? 15.128 -18.658 65.529 1.00 30.43 352 THR A CA 1
ATOM 2718 C C . THR A 1 365 ? 15.054 -17.170 65.654 1.00 26.92 352 THR A C 1
ATOM 2719 O O . THR A 1 365 ? 16.025 -16.465 65.371 1.00 26.17 352 THR A O 1
ATOM 2723 N N . VAL A 1 366 ? 13.930 -16.678 66.099 1.00 25.40 353 VAL A N 1
ATOM 2724 C CA . VAL A 1 366 ? 13.732 -15.227 66.258 1.00 26.73 353 VAL A CA 1
ATOM 2725 C C . VAL A 1 366 ? 14.708 -14.671 67.319 1.00 20.92 353 VAL A C 1
ATOM 2726 O O . VAL A 1 366 ? 15.325 -13.634 67.100 1.00 24.07 353 VAL A O 1
ATOM 2730 N N . THR A 1 367 ? 14.801 -15.345 68.467 1.00 21.37 354 THR A N 1
ATOM 2731 C CA . THR A 1 367 ? 15.733 -14.935 69.565 1.00 19.94 354 THR A CA 1
ATOM 2732 C C . THR A 1 367 ? 17.168 -14.935 69.039 1.00 26.42 354 THR A C 1
ATOM 2733 O O . THR A 1 367 ? 17.919 -13.960 69.320 1.00 24.71 354 THR A O 1
ATOM 2737 N N . ALA A 1 368 ? 17.556 -15.947 68.259 1.00 27.33 355 ALA A N 1
ATOM 2738 C CA . ALA A 1 368 ? 18.920 -15.976 67.672 1.00 27.86 355 ALA A CA 1
ATOM 2739 C C . ALA A 1 368 ? 19.150 -14.840 66.724 1.00 22.09 355 ALA A C 1
ATOM 2740 O O . ALA A 1 368 ? 20.232 -14.233 66.748 1.00 26.61 355 ALA A O 1
ATOM 2742 N N . ALA A 1 369 ? 18.186 -14.528 65.894 1.00 21.20 356 ALA A N 1
ATOM 2743 C CA . ALA A 1 369 ? 18.339 -13.419 64.933 1.00 24.40 356 ALA A CA 1
ATOM 2744 C C . ALA A 1 369 ? 18.436 -12.083 65.674 1.00 25.19 356 ALA A C 1
ATOM 2745 O O . ALA A 1 369 ? 19.309 -11.273 65.381 1.00 25.03 356 ALA A O 1
ATOM 2747 N N . ILE A 1 370 ? 17.545 -11.841 66.650 1.00 25.45 357 ILE A N 1
ATOM 2748 C CA . ILE A 1 370 ? 17.645 -10.606 67.473 1.00 23.95 357 ILE A CA 1
ATOM 2749 C C . ILE A 1 370 ? 18.976 -10.515 68.194 1.00 29.34 357 ILE A C 1
ATOM 2750 O O . ILE A 1 370 ? 19.627 -9.447 68.159 1.00 29.64 357 ILE A O 1
ATOM 2755 N N . SER A 1 371 ? 19.397 -11.627 68.803 1.00 33.30 358 SER A N 1
ATOM 2756 C CA . SER A 1 371 ? 20.665 -11.690 69.537 1.00 30.76 358 SER A CA 1
ATOM 2757 C C . SER A 1 371 ? 21.867 -11.338 68.665 1.00 29.54 358 SER A C 1
ATOM 2758 O O . SER A 1 371 ? 22.819 -10.725 69.142 1.00 32.77 358 SER A O 1
ATOM 2761 N N . ALA A 1 372 ? 21.789 -11.691 67.392 1.00 30.21 359 ALA A N 1
ATOM 2762 C CA . ALA A 1 372 ? 22.861 -11.392 66.442 1.00 33.12 359 ALA A CA 1
ATOM 2763 C C . ALA A 1 372 ? 22.974 -9.914 66.141 1.00 28.81 359 ALA A C 1
ATOM 2764 O O . ALA A 1 372 ? 23.939 -9.509 65.547 1.00 30.84 359 ALA A O 1
ATOM 2766 N N . CYS A 1 373 ? 22.018 -9.107 66.556 1.00 28.50 360 CYS A N 1
ATOM 2767 C CA . CYS A 1 373 ? 21.980 -7.681 66.279 1.00 33.25 360 CYS A CA 1
ATOM 2768 C C . CYS A 1 373 ? 22.005 -6.838 67.551 1.00 35.08 360 CYS A C 1
ATOM 2769 O O . CYS A 1 373 ? 21.633 -5.663 67.544 1.00 37.30 360 CYS A O 1
ATOM 2772 N N . ILE A 1 374 ? 22.480 -7.395 68.639 1.00 35.88 361 ILE A N 1
ATOM 2773 C CA . ILE A 1 374 ? 22.533 -6.650 69.921 1.00 45.50 361 ILE A CA 1
ATOM 2774 C C . ILE A 1 374 ? 23.870 -5.940 69.989 1.00 44.93 361 ILE A C 1
ATOM 2775 O O . ILE A 1 374 ? 24.887 -6.582 69.822 1.00 68.59 361 ILE A O 1
ATOM 2780 N N . PRO A 1 375 ? 23.879 -4.613 70.227 1.00 49.30 362 PRO A N 1
ATOM 2781 C CA . PRO A 1 375 ? 25.058 -3.768 70.160 1.00 55.38 362 PRO A CA 1
ATOM 2782 C C . PRO A 1 375 ? 26.104 -4.072 71.213 1.00 52.72 362 PRO A C 1
ATOM 2783 O O . PRO A 1 375 ? 27.255 -4.261 70.828 1.00 71.60 362 PRO A O 1
ATOM 2787 N N . GLY B 1 13 ? 15.318 -15.833 37.073 1.00 77.52 0 GLY B N 1
ATOM 2788 C CA . GLY B 1 13 ? 14.300 -16.034 38.177 1.00 81.78 0 GLY B CA 1
ATOM 2789 C C . GLY B 1 13 ? 12.980 -15.507 37.689 1.00 77.13 0 GLY B C 1
ATOM 2790 O O . GLY B 1 13 ? 13.003 -14.907 36.608 1.00 80.39 0 GLY B O 1
ATOM 2791 N N . MET B 1 14 ? 11.864 -15.640 38.447 1.00 60.68 1 MET B N 1
ATOM 2792 C CA . MET B 1 14 ? 10.550 -15.149 37.935 1.00 60.60 1 MET B CA 1
ATOM 2793 C C . MET B 1 14 ? 10.232 -13.672 38.182 1.00 50.64 1 MET B C 1
ATOM 2794 O O . MET B 1 14 ? 10.020 -13.315 39.311 1.00 50.34 1 MET B O 1
ATOM 2799 N N . GLU B 1 15 ? 10.074 -12.884 37.125 1.00 27.45 2 GLU B N 1
ATOM 2800 C CA . GLU B 1 15 ? 9.620 -11.516 37.207 1.00 28.10 2 GLU B CA 1
ATOM 2801 C C . GLU B 1 15 ? 8.163 -11.416 36.822 1.00 34.62 2 GLU B C 1
ATOM 2802 O O . GLU B 1 15 ? 7.643 -12.219 36.013 1.00 35.31 2 GLU B O 1
ATOM 2808 N N . LYS B 1 16 ? 7.483 -10.407 37.361 1.00 32.38 3 LYS B N 1
ATOM 2809 C CA . LYS B 1 16 ? 6.089 -10.200 37.057 1.00 29.47 3 LYS B CA 1
ATOM 2810 C C . LYS B 1 16 ? 5.830 -8.744 36.883 1.00 35.32 3 LYS B C 1
ATOM 2811 O O . LYS B 1 16 ? 6.286 -7.984 37.733 1.00 30.90 3 LYS B O 1
ATOM 2817 N N . VAL B 1 17 ? 5.208 -8.363 35.718 1.00 23.67 4 VAL B N 1
ATOM 2818 C CA . VAL B 1 17 ? 4.688 -7.026 35.513 1.00 26.12 4 VAL B CA 1
ATOM 2819 C C . VAL B 1 17 ? 3.154 -7.082 35.430 1.00 29.01 4 VAL B C 1
ATOM 2820 O O . VAL B 1 17 ? 2.623 -7.819 34.615 1.00 35.37 4 VAL B O 1
ATOM 2824 N N . THR B 1 18 ? 2.481 -6.293 36.236 1.00 24.95 5 THR B N 1
ATOM 2825 C CA . THR B 1 18 ? 1.034 -6.102 36.064 1.00 27.52 5 THR B CA 1
ATOM 2826 C C . THR B 1 18 ? 0.801 -4.824 35.232 1.00 25.18 5 THR B C 1
ATOM 2827 O O . THR B 1 18 ? 1.306 -3.718 35.560 1.00 24.32 5 THR B O 1
ATOM 2831 N N . VAL B 1 19 ? 0.022 -4.966 34.177 1.00 20.34 6 VAL B N 1
ATOM 2832 C CA . VAL B 1 19 ? -0.319 -3.884 33.263 1.00 20.60 6 VAL B CA 1
ATOM 2833 C C . VAL B 1 19 ? -1.803 -3.661 33.389 1.00 27.99 6 VAL B C 1
ATOM 2834 O O . VAL B 1 19 ? -2.586 -4.614 33.398 1.00 26.50 6 VAL B O 1
ATOM 2838 N N . THR B 1 20 ? -2.219 -2.411 33.433 1.00 25.02 7 THR B N 1
ATOM 2839 C CA . THR B 1 20 ? -3.621 -2.044 33.537 1.00 27.06 7 THR B CA 1
ATOM 2840 C C . THR B 1 20 ? -3.875 -0.908 32.559 1.00 30.38 7 THR B C 1
ATOM 2841 O O . THR B 1 20 ? -3.470 0.233 32.810 1.00 28.05 7 THR B O 1
ATOM 2845 N N . LEU B 1 21 ? -4.572 -1.204 31.462 1.00 33.26 8 LEU B N 1
ATOM 2846 C CA . LEU B 1 21 ? -4.834 -0.227 30.412 1.00 30.48 8 LEU B CA 1
ATOM 2847 C C . LEU B 1 21 ? -6.240 -0.441 29.938 1.00 35.27 8 LEU B C 1
ATOM 2848 O O . LEU B 1 21 ? -6.746 -1.590 29.934 1.00 29.76 8 LEU B O 1
ATOM 2853 N N A ASP B 1 22 ? -6.895 0.643 29.533 0.01 39.98 9 ASP B N 1
ATOM 2854 N N B ASP B 1 22 ? -6.904 0.667 29.619 0.99 39.42 9 ASP B N 1
ATOM 2855 C CA A ASP B 1 22 ? -8.255 0.619 28.965 0.01 43.90 9 ASP B CA 1
ATOM 2856 C CA B ASP B 1 22 ? -8.266 0.635 28.978 0.99 44.43 9 ASP B CA 1
ATOM 2857 C C A ASP B 1 22 ? -9.168 -0.159 29.884 0.01 40.67 9 ASP B C 1
ATOM 2858 C C B ASP B 1 22 ? -9.164 -0.157 29.885 0.99 40.18 9 ASP B C 1
ATOM 2859 O O A ASP B 1 22 ? -9.964 -0.961 29.421 0.01 41.74 9 ASP B O 1
ATOM 2860 O O B ASP B 1 22 ? -9.958 -0.951 29.424 0.99 47.14 9 ASP B O 1
ATOM 2869 N N . GLU B 1 23 ? -9.004 0.045 31.194 1.00 32.92 10 GLU B N 1
ATOM 2870 C CA . GLU B 1 23 ? -9.787 -0.631 32.223 1.00 45.32 10 GLU B CA 1
ATOM 2871 C C . GLU B 1 23 ? -9.694 -2.155 32.161 1.00 41.21 10 GLU B C 1
ATOM 2872 O O . GLU B 1 23 ? -10.661 -2.853 32.484 1.00 50.33 10 GLU B O 1
ATOM 2878 N N . ARG B 1 24 ? -8.608 -2.693 31.647 1.00 31.55 11 ARG B N 1
ATOM 2879 C CA . ARG B 1 24 ? -8.331 -4.126 31.702 1.00 39.39 11 ARG B CA 1
ATOM 2880 C C . ARG B 1 24 ? -7.082 -4.251 32.590 1.00 47.97 11 ARG B C 1
ATOM 2881 O O . ARG B 1 24 ? -6.382 -3.281 32.776 1.00 51.04 11 ARG B O 1
ATOM 2889 N N . SER B 1 25 ? -6.842 -5.419 33.162 1.00 36.20 12 SER B N 1
ATOM 2890 C CA . SER B 1 25 ? -5.597 -5.681 33.883 1.00 29.83 12 SER B CA 1
ATOM 2891 C C . SER B 1 25 ? -5.064 -7.092 33.590 1.00 28.62 12 SER B C 1
ATOM 2892 O O . SER B 1 25 ? -5.842 -8.033 33.528 1.00 26.89 12 SER B O 1
ATOM 2895 N N . TYR B 1 26 ? -3.766 -7.227 33.404 1.00 22.26 13 TYR B N 1
ATOM 2896 C CA . TYR B 1 26 ? -3.183 -8.534 33.150 1.00 22.85 13 TYR B CA 1
ATOM 2897 C C . TYR B 1 26 ? -1.770 -8.645 33.593 1.00 20.59 13 TYR B C 1
ATOM 2898 O O . TYR B 1 26 ? -1.098 -7.636 33.646 1.00 22.60 13 TYR B O 1
ATOM 2907 N N . PRO B 1 27 ? -1.310 -9.856 33.943 1.00 21.08 14 PRO B N 1
ATOM 2908 C CA . PRO B 1 27 ? 0.079 -10.066 34.271 1.00 25.61 14 PRO B CA 1
ATOM 2909 C C . PRO B 1 27 ? 0.941 -10.443 33.071 1.00 29.31 14 PRO B C 1
ATOM 2910 O O . PRO B 1 27 ? 0.486 -11.127 32.142 1.00 22.37 14 PRO B O 1
ATOM 2914 N N . ILE B 1 28 ? 2.192 -9.995 33.100 1.00 24.91 15 ILE B N 1
ATOM 2915 C CA . ILE B 1 28 ? 3.266 -10.490 32.195 1.00 24.46 15 ILE B CA 1
ATOM 2916 C C . ILE B 1 28 ? 4.243 -11.206 33.110 1.00 29.69 15 ILE B C 1
ATOM 2917 O O . ILE B 1 28 ? 4.842 -10.562 33.979 1.00 27.59 15 ILE B O 1
ATOM 2922 N N . ASN B 1 29 ? 4.332 -12.546 32.971 1.00 25.84 16 ASN B N 1
ATOM 2923 C CA . ASN B 1 29 ? 5.205 -13.324 33.858 1.00 25.93 16 ASN B CA 1
ATOM 2924 C C . ASN B 1 29 ? 6.405 -13.813 33.005 1.00 27.81 16 ASN B C 1
ATOM 2925 O O . ASN B 1 29 ? 6.235 -14.261 31.887 1.00 24.31 16 ASN B O 1
ATOM 2930 N N . ILE B 1 30 ? 7.605 -13.770 33.559 1.00 24.82 17 ILE B N 1
ATOM 2931 C CA . ILE B 1 30 ? 8.867 -13.982 32.810 1.00 21.83 17 ILE B CA 1
ATOM 2932 C C . ILE B 1 30 ? 9.765 -14.852 33.667 1.00 29.13 17 ILE B C 1
ATOM 2933 O O . ILE B 1 30 ? 10.142 -14.455 34.794 1.00 32.91 17 ILE B O 1
ATOM 2938 N N . ALA B 1 31 ? 10.107 -16.029 33.157 1.00 22.29 18 ALA B N 1
ATOM 2939 C CA . ALA B 1 31 ? 11.026 -16.895 33.821 1.00 24.19 18 ALA B CA 1
ATOM 2940 C C . ALA B 1 31 ? 11.567 -17.961 32.862 1.00 30.13 18 ALA B C 1
ATOM 2941 O O . ALA B 1 31 ? 10.880 -18.360 31.910 1.00 21.04 18 ALA B O 1
ATOM 2943 N N . PRO B 1 32 ? 12.790 -18.450 33.131 1.00 32.94 19 PRO B N 1
ATOM 2944 C CA . PRO B 1 32 ? 13.272 -19.601 32.369 1.00 33.41 19 PRO B CA 1
ATOM 2945 C C . PRO B 1 32 ? 12.468 -20.831 32.793 1.00 34.06 19 PRO B C 1
ATOM 2946 O O . PRO B 1 32 ? 12.234 -21.033 34.023 1.00 32.83 19 PRO B O 1
ATOM 2950 N N . SER B 1 33 ? 12.056 -21.628 31.829 1.00 32.44 20 SER B N 1
ATOM 2951 C CA . SER B 1 33 ? 11.208 -22.793 32.001 1.00 45.74 20 SER B CA 1
ATOM 2952 C C . SER B 1 33 ? 9.772 -22.498 32.522 1.00 34.08 20 SER B C 1
ATOM 2953 O O . SER B 1 33 ? 9.080 -23.395 33.042 1.00 32.07 20 SER B O 1
ATOM 2956 N N . LEU B 1 34 ? 9.285 -21.294 32.281 1.00 30.98 21 LEU B N 1
ATOM 2957 C CA . LEU B 1 34 ? 7.926 -20.919 32.695 1.00 32.92 21 LEU B CA 1
ATOM 2958 C C . LEU B 1 34 ? 6.840 -21.806 32.081 1.00 34.62 21 LEU B C 1
ATOM 2959 O O . LEU B 1 34 ? 5.812 -22.033 32.738 1.00 28.40 21 LEU B O 1
ATOM 2964 N N . TYR B 1 35 ? 7.053 -22.314 30.867 1.00 27.46 22 TYR B N 1
ATOM 2965 C CA . TYR B 1 35 ? 6.040 -23.168 30.247 1.00 33.99 22 TYR B CA 1
ATOM 2966 C C . TYR B 1 35 ? 5.659 -24.371 31.124 1.00 37.70 22 TYR B C 1
ATOM 2967 O O . TYR B 1 35 ? 4.534 -24.830 31.108 1.00 35.31 22 TYR B O 1
ATOM 2976 N N . GLN B 1 36 ? 6.604 -24.851 31.901 1.00 40.15 23 GLN B N 1
ATOM 2977 C CA . GLN B 1 36 ? 6.371 -26.050 32.721 1.00 37.55 23 GLN B CA 1
ATOM 2978 C C . GLN B 1 36 ? 5.827 -25.763 34.107 1.00 46.89 23 GLN B C 1
ATOM 2979 O O . GLN B 1 36 ? 5.643 -26.693 34.882 1.00 51.56 23 GLN B O 1
ATOM 2985 N N . GLN B 1 37 ? 5.569 -24.525 34.476 1.00 39.18 24 GLN B N 1
ATOM 2986 C CA . GLN B 1 37 ? 5.239 -24.331 35.908 1.00 56.36 24 GLN B CA 1
ATOM 2987 C C . GLN B 1 37 ? 3.754 -24.214 36.159 1.00 46.80 24 GLN B C 1
ATOM 2988 O O . GLN B 1 37 ? 2.971 -24.126 35.254 1.00 39.16 24 GLN B O 1
ATOM 2994 N N . GLN B 1 38 ? 3.411 -24.199 37.431 1.00 45.01 25 GLN B N 1
ATOM 2995 C CA . GLN B 1 38 ? 2.194 -23.573 37.984 1.00 51.25 25 GLN B CA 1
ATOM 2996 C C . GLN B 1 38 ? 0.914 -23.562 37.181 1.00 47.30 25 GLN B C 1
ATOM 2997 O O . GLN B 1 38 ? 0.487 -24.519 36.561 1.00 70.56 25 GLN B O 1
ATOM 3003 N N . ASP B 1 39 ? 0.226 -22.481 37.340 1.00 54.33 26 ASP B N 1
ATOM 3004 C CA . ASP B 1 39 ? -0.846 -22.038 36.558 1.00 49.02 26 ASP B CA 1
ATOM 3005 C C . ASP B 1 39 ? -0.050 -21.137 35.618 1.00 32.45 26 ASP B C 1
ATOM 3006 O O . ASP B 1 39 ? -0.266 -19.954 35.672 1.00 35.18 26 ASP B O 1
ATOM 3011 N N . ALA B 1 40 ? 0.926 -21.657 34.859 1.00 26.85 27 ALA B N 1
ATOM 3012 C CA . ALA B 1 40 ? 1.761 -20.754 33.957 1.00 31.71 27 ALA B CA 1
ATOM 3013 C C . ALA B 1 40 ? 0.875 -20.075 32.897 1.00 28.26 27 ALA B C 1
ATOM 3014 O O . ALA B 1 40 ? 1.124 -18.940 32.524 1.00 22.78 27 ALA B O 1
ATOM 3016 N N . PHE B 1 41 ? -0.215 -20.749 32.546 1.00 26.18 28 PHE B N 1
ATOM 3017 C CA . PHE B 1 41 ? -1.187 -20.249 31.586 1.00 28.53 28 PHE B CA 1
ATOM 3018 C C . PHE B 1 41 ? -2.447 -19.741 32.174 1.00 29.07 28 PHE B C 1
ATOM 3019 O O . PHE B 1 41 ? -3.476 -19.672 31.502 1.00 31.23 28 PHE B O 1
ATOM 3027 N N . TRP B 1 42 ? -2.377 -19.312 33.434 1.00 22.83 29 TRP B N 1
ATOM 3028 C CA . TRP B 1 42 ? -3.477 -18.594 34.059 1.00 28.55 29 TRP B CA 1
ATOM 3029 C C . TRP B 1 42 ? -3.841 -17.423 33.139 1.00 28.78 29 TRP B C 1
ATOM 3030 O O . TRP B 1 42 ? -2.963 -16.786 32.610 1.00 32.16 29 TRP B O 1
ATOM 3041 N N . PRO B 1 43 ? -5.140 -17.134 32.977 1.00 30.52 30 PRO B N 1
ATOM 3042 C CA . PRO B 1 43 ? -6.306 -17.626 33.754 1.00 36.23 30 PRO B CA 1
ATOM 3043 C C . PRO B 1 43 ? -6.968 -18.865 33.228 1.00 35.03 30 PRO B C 1
ATOM 3044 O O . PRO B 1 43 ? -8.044 -19.152 33.687 1.00 33.52 30 PRO B O 1
ATOM 3048 N N . LEU B 1 44 ? -6.344 -19.625 32.308 1.00 35.00 31 LEU B N 1
ATOM 3049 C CA . LEU B 1 44 ? -6.948 -20.863 31.843 1.00 34.73 31 LEU B CA 1
ATOM 3050 C C . LEU B 1 44 ? -6.945 -21.823 33.018 1.00 34.13 31 LEU B C 1
ATOM 3051 O O . LEU B 1 44 ? -5.944 -21.934 33.676 1.00 35.24 31 LEU B O 1
ATOM 3056 N N . THR B 1 45 ? -8.060 -22.509 33.215 1.00 33.41 32 THR B N 1
ATOM 3057 C CA . THR B 1 45 ? -8.204 -23.422 34.307 1.00 35.62 32 THR B CA 1
ATOM 3058 C C . THR B 1 45 ? -8.789 -24.710 33.783 1.00 33.65 32 THR B C 1
ATOM 3059 O O . THR B 1 45 ? -9.246 -24.765 32.612 1.00 32.77 32 THR B O 1
ATOM 3063 N N . ALA B 1 46 ? -8.779 -25.746 34.618 1.00 32.88 33 ALA B N 1
ATOM 3064 C CA . ALA B 1 46 ? -9.171 -27.077 34.179 1.00 30.92 33 ALA B CA 1
ATOM 3065 C C . ALA B 1 46 ? -10.606 -27.103 33.669 1.00 32.37 33 ALA B C 1
ATOM 3066 O O . ALA B 1 46 ? -11.457 -26.430 34.232 1.00 42.74 33 ALA B O 1
ATOM 3068 N N . GLY B 1 47 ? -10.870 -27.841 32.588 1.00 29.60 34 GLY B N 1
ATOM 3069 C CA . GLY B 1 47 ? -12.204 -27.889 31.990 1.00 29.73 34 GLY B CA 1
ATOM 3070 C C . GLY B 1 47 ? -12.448 -26.858 30.873 1.00 34.61 34 GLY B C 1
ATOM 3071 O O . GLY B 1 47 ? -13.418 -26.965 30.121 1.00 34.82 34 GLY B O 1
ATOM 3072 N N . GLN B 1 48 ? -11.575 -25.856 30.760 1.00 33.62 35 GLN B N 1
ATOM 3073 C CA . GLN B 1 48 ? -11.741 -24.868 29.719 1.00 33.81 35 GLN B CA 1
ATOM 3074 C C . GLN B 1 48 ? -11.065 -25.319 28.409 1.00 35.32 35 GLN B C 1
ATOM 3075 O O . GLN B 1 48 ? -10.246 -26.265 28.430 1.00 32.80 35 GLN B O 1
ATOM 3081 N N . ARG B 1 49 ? -11.425 -24.629 27.313 1.00 27.12 36 ARG B N 1
ATOM 3082 C CA . ARG B 1 49 ? -10.800 -24.907 26.009 1.00 28.58 36 ARG B CA 1
ATOM 3083 C C . ARG B 1 49 ? -9.827 -23.827 25.600 1.00 26.71 36 ARG B C 1
ATOM 3084 O O . ARG B 1 49 ? -9.957 -22.659 25.974 1.00 25.51 36 ARG B O 1
ATOM 3092 N N . ALA B 1 50 ? -8.844 -24.243 24.803 1.00 26.00 37 ALA B N 1
ATOM 3093 C CA . ALA B 1 50 ? -7.891 -23.317 24.215 1.00 23.81 37 ALA B CA 1
ATOM 3094 C C . ALA B 1 50 ? -7.607 -23.726 22.771 1.00 24.87 37 ALA B C 1
ATOM 3095 O O . ALA B 1 50 ? -7.577 -24.937 22.446 1.00 25.85 37 ALA B O 1
ATOM 3097 N N . MET B 1 51 ? -7.431 -22.704 21.923 1.00 23.12 38 MET B N 1
ATOM 3098 C CA . MET B 1 51 ? -6.914 -22.916 20.563 1.00 23.90 38 MET B CA 1
ATOM 3099 C C . MET B 1 51 ? -5.567 -22.265 20.445 1.00 21.89 38 MET B C 1
ATOM 3100 O O . MET B 1 51 ? -5.473 -21.058 20.549 1.00 24.31 38 MET B O 1
ATOM 3105 N N . ILE B 1 52 ? -4.528 -23.058 20.222 1.00 21.46 39 ILE B N 1
ATOM 3106 C CA . ILE B 1 52 ? -3.152 -22.493 20.073 1.00 20.26 39 ILE B CA 1
ATOM 3107 C C . ILE B 1 52 ? -2.947 -22.142 18.592 1.00 21.89 39 ILE B C 1
ATOM 3108 O O . ILE B 1 52 ? -3.167 -22.999 17.720 1.00 25.21 39 ILE B O 1
ATOM 3113 N N . VAL B 1 53 ? -2.582 -20.900 18.335 1.00 22.03 40 VAL B N 1
ATOM 3114 C CA . VAL B 1 53 ? -2.215 -20.457 17.000 1.00 21.20 40 VAL B CA 1
ATOM 3115 C C . VAL B 1 53 ? -0.692 -20.250 16.985 1.00 22.51 40 VAL B C 1
ATOM 3116 O O . VAL B 1 53 ? -0.148 -19.525 17.798 1.00 24.76 40 VAL B O 1
ATOM 3120 N N . THR B 1 54 ? -0.031 -20.871 16.007 1.00 24.68 41 THR B N 1
ATOM 3121 C CA . THR B 1 54 ? 1.412 -20.748 15.862 1.00 19.71 41 THR B CA 1
ATOM 3122 C C . THR B 1 54 ? 1.787 -20.798 14.408 1.00 21.28 41 THR B C 1
ATOM 3123 O O . THR B 1 54 ? 0.898 -20.847 13.550 1.00 23.08 41 THR B O 1
ATOM 3127 N N . ASN B 1 55 ? 3.072 -20.764 14.107 1.00 23.90 42 ASN B N 1
ATOM 3128 C CA . ASN B 1 55 ? 3.499 -20.869 12.719 1.00 21.49 42 ASN B CA 1
ATOM 3129 C C . ASN B 1 55 ? 4.349 -22.121 12.511 1.00 25.90 42 ASN B C 1
ATOM 3130 O O . ASN B 1 55 ? 4.658 -22.892 13.443 1.00 26.50 42 ASN B O 1
ATOM 3135 N N . GLU B 1 56 ? 4.656 -22.372 11.244 1.00 24.55 43 GLU B N 1
ATOM 3136 C CA . GLU B 1 56 ? 5.273 -23.615 10.840 1.00 25.63 43 GLU B CA 1
ATOM 3137 C C . GLU B 1 56 ? 6.699 -23.742 11.384 1.00 27.03 43 GLU B C 1
ATOM 3138 O O . GLU B 1 56 ? 7.204 -24.883 11.519 1.00 26.32 43 GLU B O 1
ATOM 3144 N N . THR B 1 57 ? 7.328 -22.612 11.686 1.00 30.14 44 THR B N 1
ATOM 3145 C CA . THR B 1 57 ? 8.646 -22.611 12.299 1.00 31.06 44 THR B CA 1
ATOM 3146 C C . THR B 1 57 ? 8.609 -22.973 13.769 1.00 31.79 44 THR B C 1
ATOM 3147 O O . THR B 1 57 ? 9.430 -23.801 14.226 1.00 33.63 44 THR B O 1
ATOM 3151 N N . LEU B 1 58 ? 7.712 -22.365 14.514 1.00 25.85 45 LEU B N 1
ATOM 3152 C CA . LEU B 1 58 ? 7.623 -22.606 15.932 1.00 29.05 45 LEU B CA 1
ATOM 3153 C C . LEU B 1 58 ? 6.981 -23.949 16.283 1.00 28.45 45 LEU B C 1
ATOM 3154 O O . LEU B 1 58 ? 7.304 -24.546 17.318 1.00 32.63 45 LEU B O 1
ATOM 3159 N N . ALA B 1 59 ? 6.066 -24.420 15.462 1.00 30.05 46 ALA B N 1
ATOM 3160 C CA . ALA B 1 59 ? 5.310 -25.645 15.791 1.00 31.33 46 ALA B CA 1
ATOM 3161 C C . ALA B 1 59 ? 6.176 -26.845 16.203 1.00 31.11 46 ALA B C 1
ATOM 3162 O O . ALA B 1 59 ? 5.908 -27.418 17.282 1.00 30.09 46 ALA B O 1
ATOM 3164 N N . PRO B 1 60 ? 7.199 -27.237 15.411 1.00 30.01 47 PRO B N 1
ATOM 3165 C CA . PRO B 1 60 ? 7.963 -28.400 15.825 1.00 36.60 47 PRO B CA 1
ATOM 3166 C C . PRO B 1 60 ? 8.799 -28.187 17.075 1.00 30.31 47 PRO B C 1
ATOM 3167 O O . PRO B 1 60 ? 9.203 -29.167 17.684 1.00 34.18 47 PRO B O 1
ATOM 3171 N N . LEU B 1 61 ? 9.042 -26.934 17.432 1.00 30.59 48 LEU B N 1
ATOM 3172 C CA . LEU B 1 61 ? 9.866 -26.570 18.557 1.00 32.96 48 LEU B CA 1
ATOM 3173 C C . LEU B 1 61 ? 9.083 -26.507 19.876 1.00 32.98 48 LEU B C 1
ATOM 3174 O O . LEU B 1 61 ? 9.621 -26.950 20.895 1.00 33.03 48 LEU B O 1
ATOM 3179 N N . TYR B 1 62 ? 7.879 -25.938 19.882 1.00 30.37 49 TYR B N 1
ATOM 3180 C CA . TYR B 1 62 ? 7.189 -25.647 21.126 1.00 34.40 49 TYR B CA 1
ATOM 3181 C C . TYR B 1 62 ? 5.736 -26.075 21.233 1.00 28.27 49 TYR B C 1
ATOM 3182 O O . TYR B 1 62 ? 5.227 -26.134 22.343 1.00 30.19 49 TYR B O 1
ATOM 3191 N N . LEU B 1 63 ? 5.078 -26.394 20.111 1.00 29.94 50 LEU B N 1
ATOM 3192 C CA . LEU B 1 63 ? 3.645 -26.661 20.168 1.00 30.81 50 LEU B CA 1
ATOM 3193 C C . LEU B 1 63 ? 3.304 -27.848 21.017 1.00 30.22 50 LEU B C 1
ATOM 3194 O O . LEU B 1 63 ? 2.401 -27.760 21.834 1.00 31.14 50 LEU B O 1
ATOM 3199 N N . HIS B 1 64 ? 4.029 -28.957 20.831 1.00 31.86 51 HIS B N 1
ATOM 3200 C CA . HIS B 1 64 ? 3.762 -30.175 21.641 1.00 36.34 51 HIS B CA 1
ATOM 3201 C C . HIS B 1 64 ? 3.968 -29.946 23.133 1.00 35.80 51 HIS B C 1
ATOM 3202 O O . HIS B 1 64 ? 3.139 -30.349 23.959 1.00 30.71 51 HIS B O 1
ATOM 3209 N N . LYS B 1 65 ? 5.055 -29.269 23.471 1.00 32.71 52 LYS B N 1
ATOM 3210 C CA . LYS B 1 65 ? 5.413 -29.012 24.851 1.00 39.85 52 LYS B CA 1
ATOM 3211 C C . LYS B 1 65 ? 4.269 -28.255 25.545 1.00 34.17 52 LYS B C 1
ATOM 3212 O O . LYS B 1 65 ? 3.847 -28.625 26.634 1.00 37.77 52 LYS B O 1
ATOM 3218 N N . ILE B 1 66 ? 3.797 -27.203 24.913 1.00 31.56 53 ILE B N 1
ATOM 3219 C CA . ILE B 1 66 ? 2.753 -26.361 25.464 1.00 32.66 53 ILE B CA 1
ATOM 3220 C C . ILE B 1 66 ? 1.432 -27.129 25.536 1.00 30.32 53 ILE B C 1
ATOM 3221 O O . ILE B 1 66 ? 0.704 -27.038 26.521 1.00 29.46 53 ILE B O 1
ATOM 3226 N N . GLN B 1 67 ? 1.095 -27.868 24.469 1.00 31.69 54 GLN B N 1
ATOM 3227 C CA . GLN B 1 67 ? -0.150 -28.641 24.494 1.00 30.74 54 GLN B CA 1
ATOM 3228 C C . GLN B 1 67 ? -0.160 -29.618 25.699 1.00 32.77 54 GLN B C 1
ATOM 3229 O O . GLN B 1 67 ? -1.169 -29.757 26.398 1.00 29.09 54 GLN B O 1
ATOM 3235 N N . THR B 1 68 ? 0.955 -30.318 25.884 1.00 29.19 55 THR B N 1
ATOM 3236 C CA . THR B 1 68 ? 1.068 -31.311 26.969 1.00 33.63 55 THR B CA 1
ATOM 3237 C C . THR B 1 68 ? 0.866 -30.681 28.331 1.00 38.85 55 THR B C 1
ATOM 3238 O O . THR B 1 68 ? 0.152 -31.233 29.147 1.00 46.23 55 THR B O 1
ATOM 3242 N N . VAL B 1 69 ? 1.506 -29.550 28.573 1.00 39.75 56 VAL B N 1
ATOM 3243 C CA . VAL B 1 69 ? 1.379 -28.844 29.844 1.00 36.65 56 VAL B CA 1
ATOM 3244 C C . VAL B 1 69 ? -0.045 -28.367 30.087 1.00 34.95 56 VAL B C 1
ATOM 3245 O O . VAL B 1 69 ? -0.548 -28.454 31.214 1.00 36.25 56 VAL B O 1
ATOM 3249 N N . LEU B 1 70 ? -0.709 -27.862 29.073 1.00 27.97 57 LEU B N 1
ATOM 3250 C CA . LEU B 1 70 ? -2.095 -27.444 29.200 1.00 30.24 57 LEU B CA 1
ATOM 3251 C C . LEU B 1 70 ? -3.001 -28.633 29.488 1.00 29.56 57 LEU B C 1
ATOM 3252 O O . LEU B 1 70 ? -3.820 -28.574 30.402 1.00 36.71 57 LEU B O 1
ATOM 3257 N N . GLU B 1 71 ? -2.789 -29.729 28.775 1.00 30.17 58 GLU B N 1
ATOM 3258 C CA . GLU B 1 71 ? -3.581 -30.927 28.947 1.00 32.00 58 GLU B CA 1
ATOM 3259 C C . GLU B 1 71 ? -3.356 -31.564 30.294 1.00 32.19 58 GLU B C 1
ATOM 3260 O O . GLU B 1 71 ? -4.301 -32.047 30.829 1.00 34.29 58 GLU B O 1
ATOM 3266 N N . VAL B 1 72 ? -2.143 -31.508 30.834 1.00 35.17 59 VAL B N 1
ATOM 3267 C CA . VAL B 1 72 ? -1.914 -31.969 32.258 1.00 41.20 59 VAL B CA 1
ATOM 3268 C C . VAL B 1 72 ? -2.649 -31.079 33.300 1.00 37.07 59 VAL B C 1
ATOM 3269 O O . VAL B 1 72 ? -2.993 -31.551 34.380 1.00 37.21 59 VAL B O 1
ATOM 3273 N N . SER B 1 73 ? -2.905 -29.810 32.961 1.00 32.11 60 SER B N 1
ATOM 3274 C CA . SER B 1 73 ? -3.701 -28.895 33.783 1.00 35.55 60 SER B CA 1
ATOM 3275 C C . SER B 1 73 ? -5.219 -28.975 33.593 1.00 35.02 60 SER B C 1
ATOM 3276 O O . SER B 1 73 ? -5.961 -28.168 34.189 1.00 37.83 60 SER B O 1
ATOM 3279 N N . GLY B 1 74 ? -5.671 -29.957 32.815 1.00 29.93 61 GLY B N 1
ATOM 3280 C CA . GLY B 1 74 ? -7.098 -30.165 32.568 1.00 38.68 61 GLY B CA 1
ATOM 3281 C C . GLY B 1 74 ? -7.699 -29.369 31.411 1.00 38.21 61 GLY B C 1
ATOM 3282 O O . GLY B 1 74 ? -8.916 -29.300 31.289 1.00 38.48 61 GLY B O 1
ATOM 3283 N N . VAL B 1 75 ? -6.849 -28.763 30.579 1.00 35.88 62 VAL B N 1
ATOM 3284 C CA . VAL B 1 75 ? -7.310 -27.863 29.561 1.00 35.20 62 VAL B CA 1
ATOM 3285 C C . VAL B 1 75 ? -7.407 -28.651 28.255 1.00 36.04 62 VAL B C 1
ATOM 3286 O O . VAL B 1 75 ? -6.514 -29.468 27.939 1.00 33.84 62 VAL B O 1
ATOM 3290 N N . LYS B 1 76 ? -8.516 -28.449 27.533 1.00 27.48 63 LYS B N 1
ATOM 3291 C CA . LYS B 1 76 ? -8.714 -29.210 26.285 1.00 30.76 63 LYS B CA 1
ATOM 3292 C C . LYS B 1 76 ? -8.158 -28.346 25.142 1.00 33.28 63 LYS B C 1
ATOM 3293 O O . LYS B 1 76 ? -8.556 -27.152 24.981 1.00 33.68 63 LYS B O 1
ATOM 3299 N N . VAL B 1 77 ? -7.250 -28.924 24.339 1.00 32.41 64 VAL B N 1
ATOM 3300 C CA . VAL B 1 77 ? -6.443 -28.092 23.426 1.00 30.76 64 VAL B CA 1
ATOM 3301 C C . VAL B 1 77 ? -6.696 -28.445 21.973 1.00 25.05 64 VAL B C 1
ATOM 3302 O O . VAL B 1 77 ? -6.690 -29.627 21.605 1.00 28.95 64 VAL B O 1
ATOM 3306 N N . ASP B 1 78 ? -6.910 -27.447 21.145 1.00 25.28 65 ASP B N 1
ATOM 3307 C CA . ASP B 1 78 ? -6.807 -27.575 19.703 1.00 25.61 65 ASP B CA 1
ATOM 3308 C C . ASP B 1 78 ? -5.684 -26.642 19.214 1.00 25.91 65 ASP B C 1
ATOM 3309 O O . ASP B 1 78 ? -5.200 -25.783 19.919 1.00 24.07 65 ASP B O 1
ATOM 3314 N N . SER B 1 79 ? -5.275 -26.808 17.974 1.00 21.92 66 SER B N 1
ATOM 3315 C CA . SER B 1 79 ? -4.214 -26.017 17.439 1.00 22.25 66 SER B CA 1
ATOM 3316 C C . SER B 1 79 ? -4.407 -25.769 15.950 1.00 23.65 66 SER B C 1
ATOM 3317 O O . SER B 1 79 ? -5.110 -26.526 15.282 1.00 27.17 66 SER B O 1
ATOM 3320 N N . ILE B 1 80 ? -3.817 -24.686 15.467 1.00 24.86 67 ILE B N 1
ATOM 3321 C CA . ILE B 1 80 ? -3.724 -24.400 14.063 1.00 24.55 67 ILE B CA 1
ATOM 3322 C C . ILE B 1 80 ? -2.318 -23.847 13.785 1.00 26.53 67 ILE B C 1
ATOM 3323 O O . ILE B 1 80 ? -1.846 -22.961 14.484 1.00 25.35 67 ILE B O 1
ATOM 3328 N N . ILE B 1 81 ? -1.688 -24.348 12.732 1.00 23.81 68 ILE B N 1
ATOM 3329 C CA . ILE B 1 81 ? -0.348 -23.935 12.318 1.00 25.90 68 ILE B CA 1
ATOM 3330 C C . ILE B 1 81 ? -0.496 -23.124 11.043 1.00 26.09 68 ILE B C 1
ATOM 3331 O O . ILE B 1 81 ? -1.000 -23.651 10.067 1.00 28.01 68 ILE B O 1
ATOM 3336 N N . LEU B 1 82 ? -0.013 -21.914 11.072 1.00 24.92 69 LEU B N 1
ATOM 3337 C CA . LEU B 1 82 ? -0.059 -20.976 9.991 1.00 23.65 69 LEU B CA 1
ATOM 3338 C C . LEU B 1 82 ? 1.317 -20.888 9.299 1.00 28.69 69 LEU B C 1
ATOM 3339 O O . LEU B 1 82 ? 2.338 -21.230 9.907 1.00 26.05 69 LEU B O 1
ATOM 3344 N N . PRO B 1 83 ? 1.353 -20.422 8.037 1.00 27.68 70 PRO B N 1
ATOM 3345 C CA . PRO B 1 83 ? 2.619 -20.137 7.499 1.00 26.64 70 PRO B CA 1
ATOM 3346 C C . PRO B 1 83 ? 3.360 -19.025 8.125 1.00 23.85 70 PRO B C 1
ATOM 3347 O O . PRO B 1 83 ? 2.781 -18.114 8.658 1.00 25.64 70 PRO B O 1
ATOM 3351 N N . ASP B 1 84 ? 4.702 -19.126 8.029 1.00 33.41 71 ASP B N 1
ATOM 3352 C CA . ASP B 1 84 ? 5.617 -18.172 8.679 1.00 31.90 71 ASP B CA 1
ATOM 3353 C C . ASP B 1 84 ? 5.848 -17.016 7.717 1.00 27.68 71 ASP B C 1
ATOM 3354 O O . ASP B 1 84 ? 6.348 -17.200 6.645 1.00 30.34 71 ASP B O 1
ATOM 3359 N N . GLY B 1 85 ? 5.551 -15.821 8.121 1.00 24.34 72 GLY B N 1
ATOM 3360 C CA . GLY B 1 85 ? 6.006 -14.639 7.454 1.00 24.52 72 GLY B CA 1
ATOM 3361 C C . GLY B 1 85 ? 5.103 -13.439 7.569 1.00 24.43 72 GLY B C 1
ATOM 3362 O O . GLY B 1 85 ? 3.866 -13.601 7.681 1.00 23.07 72 GLY B O 1
ATOM 3363 N N . GLU B 1 86 ? 5.691 -12.249 7.500 1.00 23.45 73 GLU B N 1
ATOM 3364 C CA . GLU B 1 86 ? 4.914 -10.999 7.413 1.00 23.99 73 GLU B CA 1
ATOM 3365 C C . GLU B 1 86 ? 3.945 -10.993 6.241 1.00 25.17 73 GLU B C 1
ATOM 3366 O O . GLU B 1 86 ? 2.830 -10.419 6.346 1.00 22.18 73 GLU B O 1
ATOM 3372 N N . GLN B 1 87 ? 4.296 -11.679 5.135 1.00 27.34 74 GLN B N 1
ATOM 3373 C CA . GLN B 1 87 ? 3.431 -11.628 3.952 1.00 28.63 74 GLN B CA 1
ATOM 3374 C C . GLN B 1 87 ? 2.131 -12.420 4.207 1.00 21.89 74 GLN B C 1
ATOM 3375 O O . GLN B 1 87 ? 1.167 -12.322 3.467 1.00 28.40 74 GLN B O 1
ATOM 3381 N N . TYR B 1 88 ? 2.086 -13.238 5.215 1.00 22.35 75 TYR B N 1
ATOM 3382 C CA . TYR B 1 88 ? 0.909 -13.984 5.627 1.00 26.70 75 TYR B CA 1
ATOM 3383 C C . TYR B 1 88 ? 0.047 -13.292 6.694 1.00 25.14 75 TYR B C 1
ATOM 3384 O O . TYR B 1 88 ? -0.888 -13.922 7.239 1.00 25.18 75 TYR B O 1
ATOM 3393 N N . LYS B 1 89 ? 0.404 -12.080 7.072 1.00 24.17 76 LYS B N 1
ATOM 3394 C CA . LYS B 1 89 ? -0.322 -11.367 8.159 1.00 24.21 76 LYS B CA 1
ATOM 3395 C C . LYS B 1 89 ? -1.528 -10.654 7.546 1.00 20.76 76 LYS B C 1
ATOM 3396 O O . LYS B 1 89 ? -1.582 -9.423 7.388 1.00 21.41 76 LYS B O 1
ATOM 3402 N N . SER B 1 90 ? -2.493 -11.481 7.133 1.00 24.12 77 SER B N 1
ATOM 3403 C CA . SER B 1 90 ? -3.551 -11.062 6.212 1.00 22.23 77 SER B CA 1
ATOM 3404 C C . SER B 1 90 ? -4.896 -11.436 6.710 1.00 19.58 77 SER B C 1
ATOM 3405 O O . SER B 1 90 ? -5.020 -12.410 7.490 1.00 21.89 77 SER B O 1
ATOM 3408 N N . LEU B 1 91 ? -5.935 -10.724 6.218 1.00 18.41 78 LEU B N 1
ATOM 3409 C CA . LEU B 1 91 ? -7.286 -11.139 6.521 1.00 23.63 78 LEU B CA 1
ATOM 3410 C C . LEU B 1 91 ? -7.605 -12.552 6.087 1.00 23.24 78 LEU B C 1
ATOM 3411 O O . LEU B 1 91 ? -8.312 -13.327 6.763 1.00 23.11 78 LEU B O 1
ATOM 3416 N N . PHE B 1 92 ? -7.039 -12.959 5.012 1.00 28.27 79 PHE B N 1
ATOM 3417 C CA . PHE B 1 92 ? -7.353 -14.278 4.437 1.00 29.77 79 PHE B CA 1
ATOM 3418 C C . PHE B 1 92 ? -6.800 -15.441 5.234 1.00 24.48 79 PHE B C 1
ATOM 3419 O O . PHE B 1 92 ? -7.363 -16.543 5.272 1.00 26.29 79 PHE B O 1
ATOM 3427 N N . ILE B 1 93 ? -5.614 -15.231 5.791 1.00 24.34 80 ILE B N 1
ATOM 3428 C CA . ILE B 1 93 ? -4.998 -16.236 6.654 1.00 20.67 80 ILE B CA 1
ATOM 3429 C C . ILE B 1 93 ? -5.722 -16.243 8.014 1.00 19.93 80 ILE B C 1
ATOM 3430 O O . ILE B 1 93 ? -5.991 -17.316 8.577 1.00 21.67 80 ILE B O 1
ATOM 3435 N N . MET B 1 94 ? -6.064 -15.056 8.498 1.00 25.37 81 MET B N 1
ATOM 3436 C CA . MET B 1 94 ? -6.817 -14.989 9.738 1.00 21.24 81 MET B CA 1
ATOM 3437 C C . MET B 1 94 ? -8.131 -15.746 9.665 1.00 22.79 81 MET B C 1
ATOM 3438 O O . MET B 1 94 ? -8.557 -16.381 10.640 1.00 22.01 81 MET B O 1
ATOM 3443 N N . ASN B 1 95 ? -8.786 -15.696 8.497 1.00 20.06 82 ASN B N 1
ATOM 3444 C CA . ASN B 1 95 ? -9.984 -16.481 8.192 1.00 20.77 82 ASN B CA 1
ATOM 3445 C C . ASN B 1 95 ? -9.812 -17.978 8.533 1.00 26.21 82 ASN B C 1
ATOM 3446 O O . ASN B 1 95 ? -10.768 -18.618 9.042 1.00 26.27 82 ASN B O 1
ATOM 3451 N N . ASP B 1 96 ? -8.634 -18.529 8.248 1.00 23.97 83 ASP B N 1
ATOM 3452 C CA . ASP B 1 96 ? -8.343 -19.925 8.605 1.00 25.53 83 ASP B CA 1
ATOM 3453 C C . ASP B 1 96 ? -8.415 -20.224 10.121 1.00 21.41 83 ASP B C 1
ATOM 3454 O O . ASP B 1 96 ? -8.809 -21.335 10.468 1.00 24.54 83 ASP B O 1
ATOM 3459 N N . VAL B 1 97 ? -8.052 -19.244 10.973 1.00 20.29 84 VAL B N 1
ATOM 3460 C CA . VAL B 1 97 ? -8.255 -19.412 12.417 1.00 22.44 84 VAL B CA 1
ATOM 3461 C C . VAL B 1 97 ? -9.741 -19.540 12.764 1.00 20.86 84 VAL B C 1
ATOM 3462 O O . VAL B 1 97 ? -10.139 -20.393 13.574 1.00 23.07 84 VAL B O 1
ATOM 3466 N N . PHE B 1 98 ? -10.544 -18.687 12.223 1.00 19.28 85 PHE B N 1
ATOM 3467 C CA . PHE B 1 98 ? -11.966 -18.799 12.383 1.00 20.63 85 PHE B CA 1
ATOM 3468 C C . PHE B 1 98 ? -12.478 -20.150 11.939 1.00 21.01 85 PHE B C 1
ATOM 3469 O O . PHE B 1 98 ? -13.412 -20.687 12.530 1.00 23.12 85 PHE B O 1
ATOM 3477 N N . THR B 1 99 ? -11.964 -20.660 10.804 1.00 21.68 86 THR B N 1
ATOM 3478 C CA . THR B 1 99 ? -12.442 -21.956 10.340 1.00 25.35 86 THR B CA 1
ATOM 3479 C C . THR B 1 99 ? -12.114 -23.087 11.355 1.00 23.64 86 THR B C 1
ATOM 3480 O O . THR B 1 99 ? -12.969 -23.961 11.666 1.00 24.13 86 THR B O 1
ATOM 3484 N N . ALA B 1 100 ? -10.887 -23.033 11.889 1.00 25.91 87 ALA B N 1
ATOM 3485 C CA . ALA B 1 100 ? -10.442 -24.055 12.834 1.00 24.91 87 ALA B CA 1
ATOM 3486 C C . ALA B 1 100 ? -11.285 -23.980 14.092 1.00 25.00 87 ALA B C 1
ATOM 3487 O O . ALA B 1 100 ? -11.648 -24.979 14.643 1.00 26.75 87 ALA B O 1
ATOM 3489 N N . LEU B 1 101 ? -11.613 -22.766 14.531 1.00 25.70 88 LEU B N 1
ATOM 3490 C CA . LEU B 1 101 ? -12.409 -22.564 15.739 1.00 22.93 88 LEU B CA 1
ATOM 3491 C C . LEU B 1 101 ? -13.803 -23.111 15.549 1.00 22.04 88 LEU B C 1
ATOM 3492 O O . LEU B 1 101 ? -14.315 -23.832 16.415 1.00 24.73 88 LEU B O 1
ATOM 3497 N N . LEU B 1 102 ? -14.408 -22.800 14.405 1.00 20.02 89 LEU B N 1
ATOM 3498 C CA . LEU B 1 102 ? -15.761 -23.223 14.172 1.00 22.07 89 LEU B CA 1
ATOM 3499 C C . LEU B 1 102 ? -15.832 -24.758 13.908 1.00 29.14 89 LEU B C 1
ATOM 3500 O O . LEU B 1 102 ? -16.749 -25.428 14.307 1.00 29.37 89 LEU B O 1
ATOM 3505 N N . GLU B 1 103 ? -14.827 -25.305 13.221 1.00 30.00 90 GLU B N 1
ATOM 3506 C CA . GLU B 1 103 ? -14.816 -26.737 12.903 1.00 29.38 90 GLU B CA 1
ATOM 3507 C C . GLU B 1 103 ? -14.762 -27.556 14.233 1.00 34.67 90 GLU B C 1
ATOM 3508 O O . GLU B 1 103 ? -15.270 -28.663 14.289 1.00 33.60 90 GLU B O 1
ATOM 3514 N N . LYS B 1 104 ? -14.121 -27.021 15.263 1.00 25.88 91 LYS B N 1
ATOM 3515 C CA . LYS B 1 104 ? -14.022 -27.736 16.510 1.00 35.14 91 LYS B CA 1
ATOM 3516 C C . LYS B 1 104 ? -15.039 -27.236 17.521 1.00 35.54 91 LYS B C 1
ATOM 3517 O O . LYS B 1 104 ? -14.964 -27.613 18.705 1.00 34.03 91 LYS B O 1
ATOM 3523 N N . HIS B 1 105 ? -15.998 -26.403 17.083 1.00 29.87 92 HIS B N 1
ATOM 3524 C CA . HIS B 1 105 ? -17.128 -25.990 17.890 1.00 28.94 92 HIS B CA 1
ATOM 3525 C C . HIS B 1 105 ? -16.701 -25.193 19.166 1.00 25.43 92 HIS B C 1
ATOM 3526 O O . HIS B 1 105 ? -17.296 -25.337 20.217 1.00 38.55 92 HIS B O 1
ATOM 3533 N N . HIS B 1 106 ? -15.693 -24.321 19.023 1.00 22.92 93 HIS B N 1
ATOM 3534 C CA . HIS B 1 106 ? -15.299 -23.432 20.064 1.00 21.50 93 HIS B CA 1
ATOM 3535 C C . HIS B 1 106 ? -16.330 -22.331 20.295 1.00 29.70 93 HIS B C 1
ATOM 3536 O O . HIS B 1 106 ? -16.670 -21.582 19.366 1.00 30.33 93 HIS B O 1
ATOM 3543 N N . ASN B 1 107 ? -16.834 -22.246 21.536 1.00 32.39 94 ASN B N 1
ATOM 3544 C CA . ASN B 1 107 ? -17.860 -21.238 21.849 1.00 32.15 94 ASN B CA 1
ATOM 3545 C C . ASN B 1 107 ? -17.166 -19.985 22.365 1.00 30.97 94 ASN B C 1
ATOM 3546 O O . ASN B 1 107 ? -15.925 -19.895 22.343 1.00 24.19 94 ASN B O 1
ATOM 3551 N N . ARG B 1 108 ? -17.945 -19.036 22.890 1.00 27.43 95 ARG B N 1
ATOM 3552 C CA . ARG B 1 108 ? -17.376 -17.743 23.278 1.00 32.64 95 ARG B CA 1
ATOM 3553 C C . ARG B 1 108 ? -16.462 -17.855 24.516 1.00 29.22 95 ARG B C 1
ATOM 3554 O O . ARG B 1 108 ? -15.839 -16.885 24.873 1.00 28.17 95 ARG B O 1
ATOM 3562 N N . ASP B 1 109 ? -16.485 -18.994 25.211 1.00 32.78 96 ASP B N 1
ATOM 3563 C CA . ASP B 1 109 ? -15.654 -19.185 26.380 1.00 28.11 96 ASP B CA 1
ATOM 3564 C C . ASP B 1 109 ? -14.270 -19.774 26.071 1.00 26.65 96 ASP B C 1
ATOM 3565 O O . ASP B 1 109 ? -13.512 -20.027 27.007 1.00 28.68 96 ASP B O 1
ATOM 3570 N N . THR B 1 110 ? -13.931 -19.935 24.783 1.00 22.97 97 THR B N 1
ATOM 3571 C CA . THR B 1 110 ? -12.608 -20.372 24.447 1.00 23.81 97 THR B CA 1
ATOM 3572 C C . THR B 1 110 ? -11.536 -19.308 24.736 1.00 21.71 97 THR B C 1
ATOM 3573 O O . THR B 1 110 ? -11.824 -18.147 24.951 1.00 22.95 97 THR B O 1
ATOM 3577 N N . THR B 1 111 ? -10.313 -19.734 24.728 1.00 23.74 98 THR B N 1
ATOM 3578 C CA . THR B 1 111 ? -9.159 -18.860 24.760 1.00 23.56 98 THR B CA 1
ATOM 3579 C C . THR B 1 111 ? -8.267 -19.119 23.530 1.00 21.60 98 THR B C 1
ATOM 3580 O O . THR B 1 111 ? -7.893 -20.274 23.287 1.00 24.30 98 THR B O 1
ATOM 3584 N N . LEU B 1 112 ? -7.877 -18.062 22.829 1.00 17.66 99 LEU B N 1
ATOM 3585 C CA . LEU B 1 112 ? -6.846 -18.141 21.779 1.00 17.64 99 LEU B CA 1
ATOM 3586 C C . LEU B 1 112 ? -5.484 -17.885 22.427 1.00 22.41 99 LEU B C 1
ATOM 3587 O O . LEU B 1 112 ? -5.329 -16.946 23.196 1.00 24.74 99 LEU B O 1
ATOM 3592 N N . ILE B 1 113 ? -4.522 -18.730 22.111 1.00 21.08 100 ILE B N 1
ATOM 3593 C CA . ILE B 1 113 ? -3.146 -18.614 22.575 1.00 20.15 100 ILE B CA 1
ATOM 3594 C C . ILE B 1 113 ? -2.225 -18.293 21.374 1.00 20.53 100 ILE B C 1
ATOM 3595 O O . ILE B 1 113 ? -2.100 -19.109 20.462 1.00 22.77 100 ILE B O 1
ATOM 3600 N N . ALA B 1 114 ? -1.602 -17.139 21.423 1.00 22.91 101 ALA B N 1
ATOM 3601 C CA . ALA B 1 114 ? -0.694 -16.683 20.362 1.00 20.92 101 ALA B CA 1
ATOM 3602 C C . ALA B 1 114 ? 0.737 -17.180 20.677 1.00 22.31 101 ALA B C 1
ATOM 3603 O O . ALA B 1 114 ? 1.459 -16.542 21.413 1.00 19.47 101 ALA B O 1
ATOM 3605 N N . LEU B 1 115 ? 1.139 -18.281 20.064 1.00 21.09 102 LEU B N 1
ATOM 3606 C CA . LEU B 1 115 ? 2.429 -18.886 20.257 1.00 19.16 102 LEU B CA 1
ATOM 3607 C C . LEU B 1 115 ? 3.341 -18.503 19.087 1.00 22.31 102 LEU B C 1
ATOM 3608 O O . LEU B 1 115 ? 3.346 -19.163 17.995 1.00 24.14 102 LEU B O 1
ATOM 3613 N N . GLY B 1 116 ? 4.122 -17.447 19.282 1.00 21.17 103 GLY B N 1
ATOM 3614 C CA . GLY B 1 116 ? 5.044 -17.025 18.273 1.00 21.97 103 GLY B CA 1
ATOM 3615 C C . GLY B 1 116 ? 5.485 -15.625 18.439 1.00 24.13 103 GLY B C 1
ATOM 3616 O O . GLY B 1 116 ? 5.422 -15.074 19.573 1.00 22.18 103 GLY B O 1
ATOM 3617 N N . GLY B 1 117 ? 5.983 -15.037 17.342 1.00 18.60 104 GLY B N 1
ATOM 3618 C CA . GLY B 1 117 ? 6.404 -13.663 17.378 1.00 19.05 104 GLY B CA 1
ATOM 3619 C C . GLY B 1 117 ? 5.298 -12.670 17.256 1.00 19.20 104 GLY B C 1
ATOM 3620 O O . GLY B 1 117 ? 4.089 -12.997 17.445 1.00 16.16 104 GLY B O 1
ATOM 3621 N N . GLY B 1 118 ? 5.688 -11.451 16.895 1.00 18.70 105 GLY B N 1
ATOM 3622 C CA . GLY B 1 118 ? 4.721 -10.379 16.731 1.00 18.01 105 GLY B CA 1
ATOM 3623 C C . GLY B 1 118 ? 3.730 -10.557 15.614 1.00 20.26 105 GLY B C 1
ATOM 3624 O O . GLY B 1 118 ? 2.620 -10.016 15.662 1.00 18.40 105 GLY B O 1
ATOM 3625 N N . VAL B 1 119 ? 4.132 -11.333 14.597 1.00 19.60 106 VAL B N 1
ATOM 3626 C CA . VAL B 1 119 ? 3.218 -11.551 13.465 1.00 21.97 106 VAL B CA 1
ATOM 3627 C C . VAL B 1 119 ? 2.090 -12.413 13.933 1.00 20.86 106 VAL B C 1
ATOM 3628 O O . VAL B 1 119 ? 0.944 -12.029 13.757 1.00 21.99 106 VAL B O 1
ATOM 3632 N N . ILE B 1 120 ? 2.406 -13.557 14.554 1.00 17.67 107 ILE B N 1
ATOM 3633 C CA . ILE B 1 120 ? 1.429 -14.396 15.167 1.00 18.74 107 ILE B CA 1
ATOM 3634 C C . ILE B 1 120 ? 0.607 -13.618 16.218 1.00 21.41 107 ILE B C 1
ATOM 3635 O O . ILE B 1 120 ? -0.609 -13.688 16.212 1.00 22.59 107 ILE B O 1
ATOM 3640 N N . GLY B 1 121 ? 1.293 -12.863 17.062 1.00 16.19 108 GLY B N 1
ATOM 3641 C CA . GLY B 1 121 ? 0.628 -12.127 18.093 1.00 17.88 108 GLY B CA 1
ATOM 3642 C C . GLY B 1 121 ? -0.435 -11.164 17.575 1.00 19.39 108 GLY B C 1
ATOM 3643 O O . GLY B 1 121 ? -1.546 -11.163 18.036 1.00 23.07 108 GLY B O 1
ATOM 3644 N N . ASP B 1 122 ? -0.074 -10.378 16.573 1.00 20.42 109 ASP B N 1
ATOM 3645 C CA . ASP B 1 122 ? -1.021 -9.428 15.998 1.00 22.55 109 ASP B CA 1
ATOM 3646 C C . ASP B 1 122 ? -2.225 -10.121 15.333 1.00 24.66 109 ASP B C 1
ATOM 3647 O O . ASP B 1 122 ? -3.373 -9.710 15.578 1.00 20.99 109 ASP B O 1
ATOM 3652 N N . LEU B 1 123 ? -1.962 -11.134 14.511 1.00 21.89 110 LEU B N 1
ATOM 3653 C CA . LEU B 1 123 ? -3.016 -11.802 13.815 1.00 23.28 110 LEU B CA 1
ATOM 3654 C C . LEU B 1 123 ? -3.954 -12.565 14.784 1.00 23.66 110 LEU B C 1
ATOM 3655 O O . LEU B 1 123 ? -5.212 -12.524 14.623 1.00 20.58 110 LEU B O 1
ATOM 3660 N N . THR B 1 124 ? -3.376 -13.266 15.733 1.00 19.80 111 THR B N 1
ATOM 3661 C CA . THR B 1 124 ? -4.202 -13.983 16.710 1.00 21.09 111 THR B CA 1
ATOM 3662 C C . THR B 1 124 ? -4.965 -13.054 17.596 1.00 17.36 111 THR B C 1
ATOM 3663 O O . THR B 1 124 ? -6.136 -13.321 17.889 1.00 21.95 111 THR B O 1
ATOM 3667 N N . GLY B 1 125 ? -4.329 -11.954 18.026 1.00 18.29 112 GLY B N 1
ATOM 3668 C CA . GLY B 1 125 ? -5.023 -10.954 18.799 1.00 18.61 112 GLY B CA 1
ATOM 3669 C C . GLY B 1 125 ? -6.240 -10.393 18.103 1.00 20.33 112 GLY B C 1
ATOM 3670 O O . GLY B 1 125 ? -7.319 -10.216 18.664 1.00 18.87 112 GLY B O 1
ATOM 3671 N N . PHE B 1 126 ? -6.111 -10.075 16.804 1.00 21.59 113 PHE B N 1
ATOM 3672 C CA . PHE B 1 126 ? -7.273 -9.569 16.059 1.00 18.66 113 PHE B CA 1
ATOM 3673 C C . PHE B 1 126 ? -8.311 -10.680 15.865 1.00 20.70 113 PHE B C 1
ATOM 3674 O O . PHE B 1 126 ? -9.522 -10.427 15.934 1.00 20.97 113 PHE B O 1
ATOM 3682 N N . ALA B 1 127 ? -7.855 -11.918 15.683 1.00 19.07 114 ALA B N 1
ATOM 3683 C CA . ALA B 1 127 ? -8.754 -13.063 15.664 1.00 20.74 114 ALA B CA 1
ATOM 3684 C C . ALA B 1 127 ? -9.562 -13.188 16.958 1.00 20.43 114 ALA B C 1
ATOM 3685 O O . ALA B 1 127 ? -10.766 -13.426 16.920 1.00 19.53 114 ALA B O 1
ATOM 3687 N N . ALA B 1 128 ? -8.882 -13.007 18.093 1.00 16.80 115 ALA B N 1
ATOM 3688 C CA . ALA B 1 128 ? -9.557 -13.089 19.393 1.00 17.61 115 ALA B CA 1
ATOM 3689 C C . ALA B 1 128 ? -10.515 -11.937 19.668 1.00 17.58 115 ALA B C 1
ATOM 3690 O O . ALA B 1 128 ? -11.597 -12.135 20.223 1.00 22.48 115 ALA B O 1
ATOM 3692 N N . ALA B 1 129 ? -10.172 -10.722 19.189 1.00 21.87 116 ALA B N 1
ATOM 3693 C CA . ALA B 1 129 ? -11.069 -9.570 19.242 1.00 21.96 116 ALA B CA 1
ATOM 3694 C C . ALA B 1 129 ? -12.334 -9.791 18.429 1.00 24.71 116 ALA B C 1
ATOM 3695 O O . ALA B 1 129 ? -13.413 -9.327 18.825 1.00 21.87 116 ALA B O 1
ATOM 3697 N N . SER B 1 130 ? -12.212 -10.488 17.302 1.00 19.40 117 SER B N 1
ATOM 3698 C CA . SER B 1 130 ? -13.309 -10.615 16.321 1.00 18.95 117 SER B CA 1
ATOM 3699 C C . SER B 1 130 ? -14.120 -11.884 16.388 1.00 20.68 117 SER B C 1
ATOM 3700 O O . SER B 1 130 ? -15.280 -11.899 15.993 1.00 21.75 117 SER B O 1
ATOM 3703 N N . TYR B 1 131 ? -13.575 -12.977 16.942 1.00 22.23 118 TYR B N 1
ATOM 3704 C CA . TYR B 1 131 ? -14.313 -14.211 16.995 1.00 19.26 118 TYR B CA 1
ATOM 3705 C C . TYR B 1 131 ? -15.468 -14.099 17.958 1.00 24.72 118 TYR B C 1
ATOM 3706 O O . TYR B 1 131 ? -15.235 -13.884 19.174 1.00 23.79 118 TYR B O 1
ATOM 3715 N N . GLN B 1 132 ? -16.698 -14.230 17.442 1.00 20.51 119 GLN B N 1
ATOM 3716 C CA . GLN B 1 132 ? -17.906 -14.024 18.180 1.00 22.87 119 GLN B CA 1
ATOM 3717 C C . GLN B 1 132 ? -17.882 -12.667 18.929 1.00 25.72 119 GLN B C 1
ATOM 3718 O O . GLN B 1 132 ? -18.486 -12.519 20.017 1.00 25.61 119 GLN B O 1
ATOM 3724 N N . ARG B 1 133 ? -17.213 -11.692 18.314 1.00 23.27 120 ARG B N 1
ATOM 3725 C CA . ARG B 1 133 ? -17.091 -10.309 18.829 1.00 24.16 120 ARG B CA 1
ATOM 3726 C C . ARG B 1 133 ? -16.269 -10.254 20.111 1.00 24.85 120 ARG B C 1
ATOM 3727 O O . ARG B 1 133 ? -16.319 -9.240 20.795 1.00 22.91 120 ARG B O 1
ATOM 3735 N N . GLY B 1 134 ? -15.489 -11.280 20.383 1.00 23.24 121 GLY B N 1
ATOM 3736 C CA . GLY B 1 134 ? -14.402 -11.199 21.395 1.00 26.70 121 GLY B CA 1
ATOM 3737 C C . GLY B 1 134 ? -14.367 -12.381 22.340 1.00 26.08 121 GLY B C 1
ATOM 3738 O O . GLY B 1 134 ? -15.349 -12.668 23.078 1.00 26.23 121 GLY B O 1
ATOM 3739 N N . VAL B 1 135 ? -13.247 -13.099 22.298 1.00 24.66 122 VAL B N 1
ATOM 3740 C CA . VAL B 1 135 ? -12.930 -14.180 23.203 1.00 21.25 122 VAL B CA 1
ATOM 3741 C C . VAL B 1 135 ? -11.611 -13.892 23.884 1.00 22.26 122 VAL B C 1
ATOM 3742 O O . VAL B 1 135 ? -10.894 -12.985 23.512 1.00 22.35 122 VAL B O 1
ATOM 3746 N N . ARG B 1 136 ? -11.288 -14.696 24.897 1.00 23.00 123 ARG B N 1
ATOM 3747 C CA . ARG B 1 136 ? -10.118 -14.450 25.694 1.00 22.90 123 ARG B CA 1
ATOM 3748 C C . ARG B 1 136 ? -8.871 -14.748 24.873 1.00 22.98 123 ARG B C 1
ATOM 3749 O O . ARG B 1 136 ? -8.889 -15.634 24.002 1.00 21.24 123 ARG B O 1
ATOM 3757 N N . PHE B 1 137 ? -7.811 -14.036 25.186 1.00 22.74 124 PHE B N 1
ATOM 3758 C CA . PHE B 1 137 ? -6.550 -14.046 24.428 1.00 25.04 124 PHE B CA 1
ATOM 3759 C C . PHE B 1 137 ? -5.373 -14.119 25.389 1.00 19.47 124 PHE B C 1
ATOM 3760 O O . PHE B 1 137 ? -5.293 -13.286 26.325 1.00 23.39 124 PHE B O 1
ATOM 3768 N N . ILE B 1 138 ? -4.504 -15.092 25.194 1.00 18.35 125 ILE B N 1
ATOM 3769 C CA . ILE B 1 138 ? -3.220 -15.172 25.962 1.00 20.72 125 ILE B CA 1
ATOM 3770 C C . ILE B 1 138 ? -2.063 -15.104 24.984 1.00 20.40 125 ILE B C 1
ATOM 3771 O O . ILE B 1 138 ? -2.053 -15.837 24.008 1.00 23.65 125 ILE B O 1
ATOM 3776 N N . GLN B 1 139 ? -1.102 -14.231 25.245 1.00 17.80 126 GLN B N 1
ATOM 3777 C CA . GLN B 1 139 ? 0.110 -14.077 24.433 1.00 16.67 126 GLN B CA 1
ATOM 3778 C C . GLN B 1 139 ? 1.205 -14.944 24.944 1.00 18.68 126 GLN B C 1
ATOM 3779 O O . GLN B 1 139 ? 1.467 -14.935 26.154 1.00 26.10 126 GLN B O 1
ATOM 3785 N N . VAL B 1 140 ? 1.870 -15.694 24.041 1.00 19.10 127 VAL B N 1
ATOM 3786 C CA . VAL B 1 140 ? 3.054 -16.441 24.401 1.00 20.31 127 VAL B CA 1
ATOM 3787 C C . VAL B 1 140 ? 4.162 -16.026 23.441 1.00 22.28 127 VAL B C 1
ATOM 3788 O O . VAL B 1 140 ? 4.486 -16.742 22.466 1.00 24.61 127 VAL B O 1
ATOM 3792 N N . PRO B 1 141 ? 4.739 -14.850 23.645 1.00 22.23 128 PRO B N 1
ATOM 3793 C CA . PRO B 1 141 ? 5.646 -14.301 22.659 1.00 17.70 128 PRO B CA 1
ATOM 3794 C C . PRO B 1 141 ? 7.021 -14.967 22.684 1.00 21.46 128 PRO B C 1
ATOM 3795 O O . PRO B 1 141 ? 7.593 -15.256 23.756 1.00 20.28 128 PRO B O 1
ATOM 3799 N N . THR B 1 142 ? 7.540 -15.263 21.495 1.00 24.24 129 THR B N 1
ATOM 3800 C CA . THR B 1 142 ? 8.737 -16.083 21.364 1.00 24.31 129 THR B CA 1
ATOM 3801 C C . THR B 1 142 ? 9.919 -15.321 20.754 1.00 21.55 129 THR B C 1
ATOM 3802 O O . THR B 1 142 ? 10.934 -15.918 20.581 1.00 19.86 129 THR B O 1
ATOM 3806 N N . THR B 1 143 ? 9.741 -14.058 20.376 1.00 19.37 130 THR B N 1
ATOM 3807 C CA . THR B 1 143 ? 10.839 -13.181 20.015 1.00 17.57 130 THR B CA 1
ATOM 3808 C C . THR B 1 143 ? 11.065 -12.155 21.056 1.00 20.51 130 THR B C 1
ATOM 3809 O O . THR B 1 143 ? 10.149 -11.817 21.792 1.00 22.31 130 THR B O 1
ATOM 3813 N N . LEU B 1 144 ? 12.290 -11.663 21.175 1.00 21.75 131 LEU B N 1
ATOM 3814 C CA . LEU B 1 144 ? 12.548 -10.564 22.074 1.00 20.43 131 LEU B CA 1
ATOM 3815 C C . LEU B 1 144 ? 11.742 -9.344 21.745 1.00 21.44 131 LEU B C 1
ATOM 3816 O O . LEU B 1 144 ? 11.150 -8.705 22.635 1.00 21.38 131 LEU B O 1
ATOM 3821 N N . LEU B 1 145 ? 11.602 -9.032 20.447 1.00 20.73 132 LEU B N 1
ATOM 3822 C CA . LEU B 1 145 ? 10.860 -7.863 20.052 1.00 18.00 132 LEU B CA 1
ATOM 3823 C C . LEU B 1 145 ? 9.389 -7.975 20.543 1.00 20.53 132 LEU B C 1
ATOM 3824 O O . LEU B 1 145 ? 8.833 -7.009 21.129 1.00 21.17 132 LEU B O 1
ATOM 3829 N N . SER B 1 146 ? 8.766 -9.117 20.328 1.00 20.17 133 SER B N 1
ATOM 3830 C CA . SER B 1 146 ? 7.370 -9.285 20.768 1.00 22.46 133 SER B CA 1
ATOM 3831 C C . SER B 1 146 ? 7.240 -9.296 22.303 1.00 20.58 133 SER B C 1
ATOM 3832 O O . SER B 1 146 ? 6.281 -8.818 22.831 1.00 20.50 133 SER B O 1
ATOM 3835 N N . GLN B 1 147 ? 8.255 -9.814 22.977 1.00 19.74 134 GLN B N 1
ATOM 3836 C CA . GLN B 1 147 ? 8.252 -9.803 24.478 1.00 19.21 134 GLN B CA 1
ATOM 3837 C C . GLN B 1 147 ? 8.291 -8.402 25.020 1.00 22.20 134 GLN B C 1
ATOM 3838 O O . GLN B 1 147 ? 7.640 -8.121 26.038 1.00 24.30 134 GLN B O 1
ATOM 3844 N N . VAL B 1 148 ? 9.020 -7.484 24.347 1.00 19.83 135 VAL B N 1
ATOM 3845 C CA . VAL B 1 148 ? 9.220 -6.110 24.876 1.00 20.77 135 VAL B CA 1
ATOM 3846 C C . VAL B 1 148 ? 8.399 -5.033 24.225 1.00 25.18 135 VAL B C 1
ATOM 3847 O O . VAL B 1 148 ? 8.422 -3.901 24.714 1.00 24.01 135 VAL B O 1
ATOM 3851 N N . ASP B 1 149 ? 7.699 -5.358 23.137 1.00 20.83 136 ASP B N 1
ATOM 3852 C CA . ASP B 1 149 ? 6.898 -4.414 22.361 1.00 22.55 136 ASP B CA 1
ATOM 3853 C C . ASP B 1 149 ? 5.446 -4.871 22.195 1.00 24.14 136 ASP B C 1
ATOM 3854 O O . ASP B 1 149 ? 4.522 -4.204 22.712 1.00 30.40 136 ASP B O 1
ATOM 3859 N N . SER B 1 150 ? 5.186 -5.984 21.588 1.00 23.35 137 SER B N 1
ATOM 3860 C CA . SER B 1 150 ? 3.786 -6.534 21.440 1.00 28.25 137 SER B CA 1
ATOM 3861 C C . SER B 1 150 ? 3.051 -6.820 22.766 1.00 26.78 137 SER B C 1
ATOM 3862 O O . SER B 1 150 ? 1.809 -6.871 22.779 1.00 26.33 137 SER B O 1
ATOM 3865 N N . SER B 1 151 ? 3.783 -7.009 23.844 1.00 21.76 138 SER B N 1
ATOM 3866 C CA . SER B 1 151 ? 3.194 -7.430 25.076 1.00 28.51 138 SER B CA 1
ATOM 3867 C C . SER B 1 151 ? 2.397 -6.341 25.791 1.00 27.79 138 SER B C 1
ATOM 3868 O O . SER B 1 151 ? 1.689 -6.659 26.747 1.00 27.11 138 SER B O 1
ATOM 3871 N N . VAL B 1 152 ? 2.554 -5.079 25.368 1.00 20.95 139 VAL B N 1
ATOM 3872 C CA . VAL B 1 152 ? 1.861 -3.959 25.941 1.00 20.19 139 VAL B CA 1
ATOM 3873 C C . VAL B 1 152 ? 1.289 -3.081 24.814 1.00 22.47 139 VAL B C 1
ATOM 3874 O O . VAL B 1 152 ? 1.971 -2.891 23.821 1.00 22.60 139 VAL B O 1
ATOM 3878 N N . GLY B 1 153 ? 0.086 -2.562 25.011 1.00 21.75 140 GLY B N 1
ATOM 3879 C CA . GLY B 1 153 ? -0.508 -1.587 24.180 1.00 26.06 140 GLY B CA 1
ATOM 3880 C C . GLY B 1 153 ? -1.871 -2.004 23.608 1.00 29.99 140 GLY B C 1
ATOM 3881 O O . GLY B 1 153 ? -2.693 -1.156 23.230 1.00 34.43 140 GLY B O 1
ATOM 3882 N N . GLY B 1 154 ? -2.058 -3.269 23.438 1.00 24.17 141 GLY B N 1
ATOM 3883 C CA . GLY B 1 154 ? -3.304 -3.804 22.903 1.00 27.04 141 GLY B CA 1
ATOM 3884 C C . GLY B 1 154 ? -3.584 -3.580 21.399 1.00 27.60 141 GLY B C 1
ATOM 3885 O O . GLY B 1 154 ? -4.707 -3.874 20.923 1.00 25.49 141 GLY B O 1
ATOM 3886 N N . LYS B 1 155 ? -2.605 -3.094 20.638 1.00 24.34 142 LYS B N 1
ATOM 3887 C CA . LYS B 1 155 ? -2.784 -2.975 19.222 1.00 29.38 142 LYS B CA 1
ATOM 3888 C C . LYS B 1 155 ? -2.734 -4.368 18.586 1.00 29.42 142 LYS B C 1
ATOM 3889 O O . LYS B 1 155 ? -1.803 -5.144 18.829 1.00 31.83 142 LYS B O 1
ATOM 3895 N N . THR B 1 156 ? -3.801 -4.714 17.900 1.00 23.06 143 THR B N 1
ATOM 3896 C CA . THR B 1 156 ? -3.815 -5.926 17.086 1.00 19.40 143 THR B CA 1
ATOM 3897 C C . THR B 1 156 ? -4.187 -5.513 15.665 1.00 22.66 143 THR B C 1
ATOM 3898 O O . THR B 1 156 ? -4.817 -4.470 15.466 1.00 22.88 143 THR B O 1
ATOM 3902 N N . ALA B 1 157 ? -3.766 -6.326 14.697 1.00 19.12 144 ALA B N 1
ATOM 3903 C CA . ALA B 1 157 ? -4.044 -5.958 13.292 1.00 20.65 144 ALA B CA 1
ATOM 3904 C C . ALA B 1 157 ? -3.588 -7.027 12.329 1.00 23.53 144 ALA B C 1
ATOM 3905 O O . ALA B 1 157 ? -2.708 -7.894 12.672 1.00 21.92 144 ALA B O 1
ATOM 3907 N N . VAL B 1 158 ? -4.076 -6.903 11.077 1.00 21.71 145 VAL B N 1
ATOM 3908 C CA . VAL B 1 158 ? -3.442 -7.555 9.960 1.00 20.75 145 VAL B CA 1
ATOM 3909 C C . VAL B 1 158 ? -3.152 -6.447 8.922 1.00 21.52 145 VAL B C 1
ATOM 3910 O O . VAL B 1 158 ? -3.633 -5.262 9.053 1.00 23.54 145 VAL B O 1
ATOM 3914 N N . ASN B 1 159 ? -2.357 -6.797 7.927 1.00 21.57 146 ASN B N 1
ATOM 3915 C CA . ASN B 1 159 ? -2.046 -5.875 6.835 1.00 22.58 146 ASN B CA 1
ATOM 3916 C C . ASN B 1 159 ? -3.063 -5.927 5.689 1.00 26.74 146 ASN B C 1
ATOM 3917 O O . ASN B 1 159 ? -3.687 -6.916 5.466 1.00 21.86 146 ASN B O 1
ATOM 3922 N N . HIS B 1 160 ? -3.135 -4.835 4.951 1.00 22.41 147 HIS B N 1
ATOM 3923 C CA . HIS B 1 160 ? -3.851 -4.759 3.665 1.00 26.77 147 HIS B CA 1
ATOM 3924 C C . HIS B 1 160 ? -2.852 -4.418 2.637 1.00 27.95 147 HIS B C 1
ATOM 3925 O O . HIS B 1 160 ? -1.797 -3.790 2.992 1.00 26.68 147 HIS B O 1
ATOM 3932 N N . PRO B 1 161 ? -3.093 -4.790 1.369 1.00 30.48 148 PRO B N 1
ATOM 3933 C CA . PRO B 1 161 ? -2.113 -4.429 0.329 1.00 32.06 148 PRO B CA 1
ATOM 3934 C C . PRO B 1 161 ? -1.809 -2.941 0.202 1.00 34.88 148 PRO B C 1
ATOM 3935 O O . PRO B 1 161 ? -0.723 -2.591 -0.228 1.00 30.55 148 PRO B O 1
ATOM 3939 N N . LEU B 1 162 ? -2.743 -2.074 0.586 1.00 31.86 149 LEU B N 1
ATOM 3940 C CA . LEU B 1 162 ? -2.545 -0.633 0.580 1.00 33.37 149 LEU B CA 1
ATOM 3941 C C . LEU B 1 162 ? -2.050 -0.045 1.906 1.00 33.93 149 LEU B C 1
ATOM 3942 O O . LEU B 1 162 ? -1.922 1.165 2.044 1.00 33.54 149 LEU B O 1
ATOM 3947 N N . GLY B 1 163 ? -1.829 -0.861 2.927 1.00 26.68 150 GLY B N 1
ATOM 3948 C CA . GLY B 1 163 ? -1.235 -0.286 4.149 1.00 28.81 150 GLY B CA 1
ATOM 3949 C C . GLY B 1 163 ? -1.037 -1.331 5.217 1.00 35.66 150 GLY B C 1
ATOM 3950 O O . GLY B 1 163 ? -1.942 -2.119 5.488 1.00 32.18 150 GLY B O 1
ATOM 3951 N N . LYS B 1 164 ? 0.122 -1.290 5.870 1.00 35.24 151 LYS B N 1
ATOM 3952 C CA . LYS B 1 164 ? 0.382 -2.111 7.018 1.00 29.54 151 LYS B CA 1
ATOM 3953 C C . LYS B 1 164 ? -0.490 -1.782 8.197 1.00 28.11 151 LYS B C 1
ATOM 3954 O O . LYS B 1 164 ? -0.781 -0.625 8.470 1.00 26.72 151 LYS B O 1
ATOM 3960 N N . ASN B 1 165 ? -0.936 -2.813 8.885 1.00 22.95 152 ASN B N 1
ATOM 3961 C CA . ASN B 1 165 ? -1.704 -2.697 10.151 1.00 28.24 152 ASN B CA 1
ATOM 3962 C C . ASN B 1 165 ? -2.905 -1.790 10.001 1.00 26.21 152 ASN B C 1
ATOM 3963 O O . ASN B 1 165 ? -3.331 -1.182 10.958 1.00 27.43 152 ASN B O 1
ATOM 3968 N N . MET B 1 166 ? -3.523 -1.803 8.839 1.00 25.37 153 MET B N 1
ATOM 3969 C CA . MET B 1 166 ? -4.675 -0.906 8.596 1.00 24.58 153 MET B CA 1
ATOM 3970 C C . MET B 1 166 ? -5.995 -1.509 9.014 1.00 27.63 153 MET B C 1
ATOM 3971 O O . MET B 1 166 ? -6.996 -0.778 9.046 1.00 25.91 153 MET B O 1
ATOM 3976 N N . ILE B 1 167 ? -6.032 -2.804 9.361 1.00 25.56 154 ILE B N 1
ATOM 3977 C CA . ILE B 1 167 ? -7.255 -3.453 9.726 1.00 25.89 154 ILE B CA 1
ATOM 3978 C C . ILE B 1 167 ? -6.980 -4.186 11.112 1.00 25.55 154 ILE B C 1
ATOM 3979 O O . ILE B 1 167 ? -6.075 -5.014 11.223 1.00 23.49 154 ILE B O 1
ATOM 3984 N N . GLY B 1 168 ? -7.719 -3.805 12.144 1.00 22.65 155 GLY B N 1
ATOM 3985 C CA . GLY B 1 168 ? -7.488 -4.380 13.445 1.00 24.42 155 GLY B CA 1
ATOM 3986 C C . GLY B 1 168 ? -8.403 -3.900 14.528 1.00 23.90 155 GLY B C 1
ATOM 3987 O O . GLY B 1 168 ? -9.494 -3.435 14.243 1.00 24.44 155 GLY B O 1
ATOM 3988 N N . ALA B 1 169 ? -7.953 -4.064 15.774 1.00 20.60 156 ALA B N 1
ATOM 3989 C CA . ALA B 1 169 ? -8.693 -3.746 16.978 1.00 21.46 156 ALA B CA 1
ATOM 3990 C C . ALA B 1 169 ? -7.763 -3.521 18.173 1.00 23.33 156 ALA B C 1
ATOM 3991 O O . ALA B 1 169 ? -6.715 -4.133 18.256 1.00 24.85 156 ALA B O 1
ATOM 3993 N N . PHE B 1 170 ? -8.172 -2.628 19.081 1.00 23.77 157 PHE B N 1
ATOM 3994 C CA . PHE B 1 170 ? -7.531 -2.539 20.376 1.00 24.04 157 PHE B CA 1
ATOM 3995 C C . PHE B 1 170 ? -8.092 -3.667 21.233 1.00 18.62 157 PHE B C 1
ATOM 3996 O O . PHE B 1 170 ? -9.271 -3.804 21.377 1.00 22.06 157 PHE B O 1
ATOM 4004 N N . TYR B 1 171 ? -7.242 -4.534 21.684 1.00 23.68 158 TYR B N 1
ATOM 4005 C CA . TYR B 1 171 ? -7.706 -5.724 22.433 1.00 25.69 158 TYR B CA 1
ATOM 4006 C C . TYR B 1 171 ? -6.584 -6.221 23.357 1.00 27.36 158 TYR B C 1
ATOM 4007 O O . TYR B 1 171 ? -5.514 -6.597 22.883 1.00 28.03 158 TYR B O 1
ATOM 4016 N N . GLN B 1 172 ? -6.842 -6.264 24.645 1.00 23.29 159 GLN B N 1
ATOM 4017 C CA . GLN B 1 172 ? -5.815 -6.577 25.610 1.00 26.06 159 GLN B CA 1
ATOM 4018 C C . GLN B 1 172 ? -5.815 -8.084 25.920 1.00 26.06 159 GLN B C 1
ATOM 4019 O O . GLN B 1 172 ? -6.886 -8.686 26.020 1.00 25.14 159 GLN B O 1
ATOM 4025 N N . PRO B 1 173 ? -4.633 -8.673 26.122 1.00 26.11 160 PRO B N 1
ATOM 4026 C CA . PRO B 1 173 ? -4.552 -10.044 26.573 1.00 24.37 160 PRO B CA 1
ATOM 4027 C C . PRO B 1 173 ? -4.971 -10.268 28.000 1.00 24.55 160 PRO B C 1
ATOM 4028 O O . PRO B 1 173 ? -5.026 -9.338 28.766 1.00 26.61 160 PRO B O 1
ATOM 4032 N N . ALA B 1 174 ? -5.311 -11.507 28.336 1.00 25.50 161 ALA B N 1
ATOM 4033 C CA . ALA B 1 174 ? -5.590 -11.899 29.737 1.00 22.38 161 ALA B CA 1
ATOM 4034 C C . ALA B 1 174 ? -4.343 -12.109 30.537 1.00 23.68 161 ALA B C 1
ATOM 4035 O O . ALA B 1 174 ? -4.388 -12.031 31.740 1.00 22.61 161 ALA B O 1
ATOM 4037 N N . SER B 1 175 ? -3.221 -12.365 29.855 1.00 23.30 162 SER B N 1
ATOM 4038 C CA . SER B 1 175 ? -1.926 -12.661 30.464 1.00 23.42 162 SER B CA 1
ATOM 4039 C C . SER B 1 175 ? -0.914 -12.861 29.299 1.00 24.26 162 SER B C 1
ATOM 4040 O O . SER B 1 175 ? -1.340 -13.107 28.171 1.00 20.42 162 SER B O 1
ATOM 4043 N N . VAL B 1 176 ? 0.357 -12.701 29.613 1.00 18.99 163 VAL B N 1
ATOM 4044 C CA . VAL B 1 176 ? 1.476 -12.786 28.718 1.00 22.65 163 VAL B CA 1
ATOM 4045 C C . VAL B 1 176 ? 2.503 -13.726 29.385 1.00 23.96 163 VAL B C 1
ATOM 4046 O O . VAL B 1 176 ? 2.928 -13.473 30.438 1.00 23.40 163 VAL B O 1
ATOM 4050 N N . VAL B 1 177 ? 2.843 -14.849 28.729 1.00 21.17 164 VAL B N 1
ATOM 4051 C CA . VAL B 1 177 ? 3.655 -15.898 29.303 1.00 21.64 164 VAL B CA 1
ATOM 4052 C C . VAL B 1 177 ? 4.973 -15.867 28.568 1.00 25.43 164 VAL B C 1
ATOM 4053 O O . VAL B 1 177 ? 5.008 -16.219 27.379 1.00 23.27 164 VAL B O 1
ATOM 4057 N N . ILE B 1 178 ? 6.026 -15.457 29.241 1.00 22.90 165 ILE B N 1
ATOM 4058 C CA . ILE B 1 178 ? 7.372 -15.312 28.622 1.00 24.51 165 ILE B CA 1
ATOM 4059 C C . ILE B 1 178 ? 8.336 -16.328 29.240 1.00 26.20 165 ILE B C 1
ATOM 4060 O O . ILE B 1 178 ? 8.837 -16.138 30.328 1.00 23.09 165 ILE B O 1
ATOM 4065 N N . ASP B 1 179 ? 8.616 -17.409 28.510 1.00 24.21 166 ASP B N 1
ATOM 4066 C CA . ASP B 1 179 ? 9.576 -18.418 28.940 1.00 25.41 166 ASP B CA 1
ATOM 4067 C C . ASP B 1 179 ? 10.878 -18.082 28.238 1.00 27.38 166 ASP B C 1
ATOM 4068 O O . ASP B 1 179 ? 10.963 -18.195 27.024 1.00 28.72 166 ASP B O 1
ATOM 4073 N N . LEU B 1 180 ? 11.877 -17.645 29.004 1.00 25.38 167 LEU B N 1
ATOM 4074 C CA . LEU B 1 180 ? 13.115 -17.183 28.450 1.00 25.39 167 LEU B CA 1
ATOM 4075 C C . LEU B 1 180 ? 13.813 -18.239 27.639 1.00 23.58 167 LEU B C 1
ATOM 4076 O O . LEU B 1 180 ? 14.613 -17.887 26.778 1.00 29.50 167 LEU B O 1
ATOM 4081 N N . ASP B 1 181 ? 13.544 -19.505 27.911 1.00 27.03 168 ASP B N 1
ATOM 4082 C CA . ASP B 1 181 ? 14.154 -20.598 27.136 1.00 28.88 168 ASP B CA 1
ATOM 4083 C C . ASP B 1 181 ? 13.834 -20.545 25.671 1.00 26.02 168 ASP B C 1
ATOM 4084 O O . ASP B 1 181 ? 14.657 -21.022 24.865 1.00 29.65 168 ASP B O 1
ATOM 4089 N N . CYS B 1 182 ? 12.670 -19.989 25.304 1.00 23.24 169 CYS B N 1
ATOM 4090 C CA . CYS B 1 182 ? 12.345 -19.899 23.876 1.00 25.13 169 CYS B CA 1
ATOM 4091 C C . CYS B 1 182 ? 13.381 -19.062 23.118 1.00 28.79 169 CYS B C 1
ATOM 4092 O O . CYS B 1 182 ? 13.565 -19.233 21.900 1.00 30.68 169 CYS B O 1
ATOM 4095 N N . LEU B 1 183 ? 14.077 -18.168 23.792 1.00 28.34 170 LEU B N 1
ATOM 4096 C CA . LEU B 1 183 ? 15.082 -17.345 23.084 1.00 24.89 170 LEU B CA 1
ATOM 4097 C C . LEU B 1 183 ? 16.281 -18.156 22.619 1.00 26.90 170 LEU B C 1
ATOM 4098 O O . LEU B 1 183 ? 17.010 -17.699 21.757 1.00 31.08 170 LEU B O 1
ATOM 4103 N N . LYS B 1 184 ? 16.502 -19.337 23.187 1.00 28.40 171 LYS B N 1
ATOM 4104 C CA . LYS B 1 184 ? 17.667 -20.150 22.812 1.00 27.09 171 LYS B CA 1
ATOM 4105 C C . LYS B 1 184 ? 17.591 -20.641 21.342 1.00 30.44 171 LYS B C 1
ATOM 4106 O O . LYS B 1 184 ? 18.614 -20.982 20.769 1.00 29.06 171 LYS B O 1
ATOM 4112 N N . THR B 1 185 ? 16.417 -20.655 20.746 1.00 28.10 172 THR B N 1
ATOM 4113 C CA . THR B 1 185 ? 16.259 -21.023 19.343 1.00 30.37 172 THR B CA 1
ATOM 4114 C C . THR B 1 185 ? 16.064 -19.805 18.433 1.00 33.19 172 THR B C 1
ATOM 4115 O O . THR B 1 185 ? 15.939 -19.964 17.175 1.00 30.81 172 THR B O 1
ATOM 4119 N N . LEU B 1 186 ? 16.023 -18.600 18.982 1.00 25.90 173 LEU B N 1
ATOM 4120 C CA . LEU B 1 186 ? 15.775 -17.443 18.158 1.00 24.86 173 LEU B CA 1
ATOM 4121 C C . LEU B 1 186 ? 17.055 -17.101 17.417 1.00 28.79 173 LEU B C 1
ATOM 4122 O O . LEU B 1 186 ? 18.115 -17.100 18.027 1.00 26.94 173 LEU B O 1
ATOM 4127 N N . PRO B 1 187 ? 16.991 -16.853 16.116 1.00 28.69 174 PRO B N 1
ATOM 4128 C CA . PRO B 1 187 ? 18.231 -16.474 15.420 1.00 33.78 174 PRO B CA 1
ATOM 4129 C C . PRO B 1 187 ? 18.853 -15.237 16.039 1.00 27.98 174 PRO B C 1
ATOM 4130 O O . PRO B 1 187 ? 18.156 -14.327 16.490 1.00 25.44 174 PRO B O 1
ATOM 4134 N N . LYS B 1 188 ? 20.157 -15.188 16.016 1.00 30.28 175 LYS B N 1
ATOM 4135 C CA . LYS B 1 188 ? 20.889 -14.108 16.654 1.00 28.12 175 LYS B CA 1
ATOM 4136 C C . LYS B 1 188 ? 20.599 -12.744 16.082 1.00 26.54 175 LYS B C 1
ATOM 4137 O O . LYS B 1 188 ? 20.557 -11.743 16.848 1.00 24.30 175 LYS B O 1
ATOM 4143 N N . ARG B 1 189 ? 20.326 -12.664 14.770 1.00 27.12 176 ARG B N 1
ATOM 4144 C CA . ARG B 1 189 ? 19.950 -11.375 14.205 1.00 24.57 176 ARG B CA 1
ATOM 4145 C C . ARG B 1 189 ? 18.628 -10.878 14.732 1.00 23.28 176 ARG B C 1
ATOM 4146 O O . ARG B 1 189 ? 18.445 -9.687 14.914 1.00 23.79 176 ARG B O 1
ATOM 4154 N N . GLU B 1 190 ? 17.676 -11.769 14.936 1.00 21.03 177 GLU B N 1
ATOM 4155 C CA . GLU B 1 190 ? 16.400 -11.398 15.508 1.00 20.67 177 GLU B CA 1
ATOM 4156 C C . GLU B 1 190 ? 16.556 -10.998 17.017 1.00 24.02 177 GLU B C 1
ATOM 4157 O O . GLU B 1 190 ? 15.888 -10.096 17.523 1.00 20.69 177 GLU B O 1
ATOM 4163 N N . LEU B 1 191 ? 17.488 -11.630 17.706 1.00 24.96 178 LEU B N 1
ATOM 4164 C CA . LEU B 1 191 ? 17.737 -11.211 19.099 1.00 21.35 178 LEU B CA 1
ATOM 4165 C C . LEU B 1 191 ? 18.237 -9.790 19.176 1.00 23.21 178 LEU B C 1
ATOM 4166 O O . LEU B 1 191 ? 17.702 -8.935 19.935 1.00 21.63 178 LEU B O 1
ATOM 4171 N N . SER B 1 192 ? 19.203 -9.475 18.337 1.00 21.90 179 SER B N 1
ATOM 4172 C CA . SER B 1 192 ? 19.715 -8.126 18.249 1.00 18.69 179 SER B CA 1
ATOM 4173 C C . SER B 1 192 ? 18.646 -7.137 17.809 1.00 17.63 179 SER B C 1
ATOM 4174 O O . SER B 1 192 ? 18.591 -6.018 18.260 1.00 21.55 179 SER B O 1
ATOM 4177 N N . SER B 1 193 ? 17.793 -7.554 16.873 1.00 23.13 180 SER B N 1
ATOM 4178 C CA . SER B 1 193 ? 16.755 -6.678 16.361 1.00 18.32 180 SER B CA 1
ATOM 4179 C C . SER B 1 193 ? 15.833 -6.287 17.574 1.00 19.92 180 SER B C 1
ATOM 4180 O O . SER B 1 193 ? 15.411 -5.144 17.706 1.00 18.14 180 SER B O 1
ATOM 4183 N N . GLY B 1 194 ? 15.501 -7.247 18.406 1.00 24.26 181 GLY B N 1
ATOM 4184 C CA . GLY B 1 194 ? 14.769 -6.938 19.631 1.00 25.74 181 GLY B CA 1
ATOM 4185 C C . GLY B 1 194 ? 15.496 -6.038 20.599 1.00 19.35 181 GLY B C 1
ATOM 4186 O O . GLY B 1 194 ? 14.907 -5.212 21.240 1.00 23.22 181 GLY B O 1
ATOM 4187 N N . LEU B 1 195 ? 16.813 -6.185 20.691 1.00 18.85 182 LEU B N 1
ATOM 4188 C CA . LEU B 1 195 ? 17.605 -5.328 21.584 1.00 16.76 182 LEU B CA 1
ATOM 4189 C C . LEU B 1 195 ? 17.637 -3.902 21.104 1.00 23.35 182 LEU B C 1
ATOM 4190 O O . LEU B 1 195 ? 17.872 -3.028 21.918 1.00 23.54 182 LEU B O 1
ATOM 4195 N N . ALA B 1 196 ? 17.376 -3.630 19.783 1.00 20.95 183 ALA B N 1
ATOM 4196 C CA . ALA B 1 196 ? 17.265 -2.255 19.323 1.00 16.69 183 ALA B CA 1
ATOM 4197 C C . ALA B 1 196 ? 16.120 -1.552 20.056 1.00 19.92 183 ALA B C 1
ATOM 4198 O O . ALA B 1 196 ? 16.244 -0.406 20.515 1.00 20.79 183 ALA B O 1
ATOM 4200 N N . GLU B 1 197 ? 14.988 -2.241 20.214 1.00 18.30 184 GLU B N 1
ATOM 4201 C CA . GLU B 1 197 ? 13.857 -1.658 20.859 1.00 17.78 184 GLU B CA 1
ATOM 4202 C C . GLU B 1 197 ? 14.095 -1.589 22.363 1.00 18.50 184 GLU B C 1
ATOM 4203 O O . GLU B 1 197 ? 13.648 -0.614 22.963 1.00 17.79 184 GLU B O 1
ATOM 4209 N N . VAL B 1 198 ? 14.823 -2.562 22.929 1.00 19.23 185 VAL B N 1
ATOM 4210 C CA . VAL B 1 198 ? 15.223 -2.474 24.347 1.00 25.31 185 VAL B CA 1
ATOM 4211 C C . VAL B 1 198 ? 16.021 -1.193 24.597 1.00 25.62 185 VAL B C 1
ATOM 4212 O O . VAL B 1 198 ? 15.769 -0.437 25.551 1.00 21.11 185 VAL B O 1
ATOM 4216 N N . ILE B 1 199 ? 17.028 -0.968 23.785 1.00 20.86 186 ILE B N 1
ATOM 4217 C CA . ILE B 1 199 ? 17.849 0.222 23.900 1.00 20.93 186 ILE B CA 1
ATOM 4218 C C . ILE B 1 199 ? 17.017 1.556 23.698 1.00 23.53 186 ILE B C 1
ATOM 4219 O O . ILE B 1 199 ? 17.244 2.554 24.384 1.00 26.92 186 ILE B O 1
ATOM 4224 N N . LYS B 1 200 ? 16.097 1.548 22.757 1.00 20.84 187 LYS B N 1
ATOM 4225 C CA . LYS B 1 200 ? 15.200 2.649 22.526 1.00 19.19 187 LYS B CA 1
ATOM 4226 C C . LYS B 1 200 ? 14.555 3.131 23.839 1.00 20.35 187 LYS B C 1
ATOM 4227 O O . LYS B 1 200 ? 14.476 4.305 24.094 1.00 22.47 187 LYS B O 1
ATOM 4233 N N . TYR B 1 201 ? 13.991 2.213 24.584 1.00 23.90 188 TYR B N 1
ATOM 4234 C CA . TYR B 1 201 ? 13.380 2.507 25.892 1.00 21.39 188 TYR B CA 1
ATOM 4235 C C . TYR B 1 201 ? 14.332 3.299 26.791 1.00 20.74 188 TYR B C 1
ATOM 4236 O O . TYR B 1 201 ? 13.932 4.280 27.435 1.00 23.04 188 TYR B O 1
ATOM 4245 N N . GLY B 1 202 ? 15.581 2.882 26.882 1.00 16.91 189 GLY B N 1
ATOM 4246 C CA . GLY B 1 202 ? 16.527 3.577 27.627 1.00 18.80 189 GLY B CA 1
ATOM 4247 C C . GLY B 1 202 ? 16.731 5.036 27.181 1.00 20.69 189 GLY B C 1
ATOM 4248 O O . GLY B 1 202 ? 16.831 5.939 27.986 1.00 23.15 189 GLY B O 1
ATOM 4249 N N . ILE B 1 203 ? 16.752 5.228 25.845 1.00 21.55 190 ILE B N 1
ATOM 4250 C CA . ILE B 1 203 ? 16.952 6.543 25.335 1.00 20.88 190 ILE B CA 1
ATOM 4251 C C . ILE B 1 203 ? 15.744 7.434 25.585 1.00 20.65 190 ILE B C 1
ATOM 4252 O O . ILE B 1 203 ? 15.903 8.611 25.971 1.00 23.29 190 ILE B O 1
ATOM 4257 N N . ILE B 1 204 ? 14.541 6.937 25.291 1.00 20.45 191 ILE B N 1
ATOM 4258 C CA . ILE B 1 204 ? 13.367 7.832 25.323 1.00 20.77 191 ILE B CA 1
ATOM 4259 C C . ILE B 1 204 ? 12.850 8.118 26.737 1.00 23.96 191 ILE B C 1
ATOM 4260 O O . ILE B 1 204 ? 12.194 9.161 26.980 1.00 24.21 191 ILE B O 1
ATOM 4265 N N . LEU B 1 205 ? 13.049 7.152 27.675 1.00 22.19 192 LEU B N 1
ATOM 4266 C CA . LEU B 1 205 ? 12.294 7.170 28.938 1.00 26.57 192 LEU B CA 1
ATOM 4267 C C . LEU B 1 205 ? 13.077 6.973 30.215 1.00 33.47 192 LEU B C 1
ATOM 4268 O O . LEU B 1 205 ? 12.627 7.451 31.288 1.00 28.13 192 LEU B O 1
ATOM 4273 N N . ASP B 1 206 ? 14.231 6.311 30.182 1.00 26.58 193 ASP B N 1
ATOM 4274 C CA . ASP B 1 206 ? 14.857 5.998 31.465 1.00 24.72 193 ASP B CA 1
ATOM 4275 C C . ASP B 1 206 ? 16.351 5.881 31.221 1.00 27.17 193 ASP B C 1
ATOM 4276 O O . ASP B 1 206 ? 16.841 4.791 30.771 1.00 25.56 193 ASP B O 1
ATOM 4281 N N . GLY B 1 207 ? 17.063 6.975 31.555 1.00 22.41 194 GLY B N 1
ATOM 4282 C CA . GLY B 1 207 ? 18.524 6.975 31.426 1.00 26.05 194 GLY B CA 1
ATOM 4283 C C . GLY B 1 207 ? 19.247 6.009 32.353 1.00 28.93 194 GLY B C 1
ATOM 4284 O O . GLY B 1 207 ? 20.361 5.564 32.040 1.00 24.59 194 GLY B O 1
ATOM 4285 N N . GLU B 1 208 ? 18.650 5.708 33.503 1.00 24.45 195 GLU B N 1
ATOM 4286 C CA . GLU B 1 208 ? 19.250 4.717 34.401 1.00 21.12 195 GLU B CA 1
ATOM 4287 C C . GLU B 1 208 ? 19.194 3.330 33.808 1.00 21.59 195 GLU B C 1
ATOM 4288 O O . GLU B 1 208 ? 20.160 2.555 33.962 1.00 22.81 195 GLU B O 1
ATOM 4294 N N . PHE B 1 209 ? 18.090 2.985 33.144 1.00 25.78 196 PHE B N 1
ATOM 4295 C CA . PHE B 1 209 ? 17.987 1.696 32.407 1.00 25.44 196 PHE B CA 1
ATOM 4296 C C . PHE B 1 209 ? 19.050 1.647 31.273 1.00 23.36 196 PHE B C 1
ATOM 4297 O O . PHE B 1 209 ? 19.714 0.591 31.064 1.00 21.86 196 PHE B O 1
ATOM 4305 N N . PHE B 1 210 ? 19.199 2.754 30.552 1.00 21.09 197 PHE B N 1
ATOM 4306 C CA . PHE B 1 210 ? 20.241 2.853 29.529 1.00 24.16 197 PHE B CA 1
ATOM 4307 C C . PHE B 1 210 ? 21.628 2.525 30.181 1.00 27.09 197 PHE B C 1
ATOM 4308 O O . PHE B 1 210 ? 22.385 1.703 29.655 1.00 22.80 197 PHE B O 1
ATOM 4316 N N . SER B 1 211 ? 21.905 3.123 31.314 1.00 27.09 198 SER B N 1
ATOM 4317 C CA . SER B 1 211 ? 23.196 2.861 32.012 1.00 27.26 198 SER B CA 1
ATOM 4318 C C . SER B 1 211 ? 23.308 1.376 32.416 1.00 28.27 198 SER B C 1
ATOM 4319 O O . SER B 1 211 ? 24.363 0.786 32.286 1.00 24.79 198 SER B O 1
ATOM 4322 N N . TRP B 1 212 ? 22.216 0.805 32.879 1.00 24.95 199 TRP B N 1
ATOM 4323 C CA . TRP B 1 212 ? 22.159 -0.625 33.167 1.00 22.22 199 TRP B CA 1
ATOM 4324 C C . TRP B 1 212 ? 22.451 -1.457 31.914 1.00 25.59 199 TRP B C 1
ATOM 4325 O O . TRP B 1 212 ? 23.250 -2.377 31.953 1.00 28.12 199 TRP B O 1
ATOM 4336 N N . LEU B 1 213 ? 21.890 -1.061 30.772 1.00 24.81 200 LEU B N 1
ATOM 4337 C CA . LEU B 1 213 ? 22.197 -1.753 29.522 1.00 22.71 200 LEU B CA 1
ATOM 4338 C C . LEU B 1 213 ? 23.666 -1.689 29.168 1.00 26.51 200 LEU B C 1
ATOM 4339 O O . LEU B 1 213 ? 24.223 -2.706 28.727 1.00 25.85 200 LEU B O 1
ATOM 4344 N N . GLU B 1 214 ? 24.301 -0.519 29.391 1.00 24.08 201 GLU B N 1
ATOM 4345 C CA . GLU B 1 214 ? 25.760 -0.361 29.079 1.00 29.28 201 GLU B CA 1
ATOM 4346 C C . GLU B 1 214 ? 26.578 -1.316 29.910 1.00 32.66 201 GLU B C 1
ATOM 4347 O O . GLU B 1 214 ? 27.614 -1.799 29.451 1.00 29.63 201 GLU B O 1
ATOM 4353 N N . GLU B 1 215 ? 26.137 -1.583 31.152 1.00 21.89 202 GLU B N 1
ATOM 4354 C CA . GLU B 1 215 ? 26.830 -2.551 31.974 1.00 25.89 202 GLU B CA 1
ATOM 4355 C C . GLU B 1 215 ? 26.436 -3.997 31.765 1.00 32.17 202 GLU B C 1
ATOM 4356 O O . GLU B 1 215 ? 27.161 -4.852 32.224 1.00 36.59 202 GLU B O 1
ATOM 4362 N N . ASN B 1 216 ? 25.291 -4.298 31.131 1.00 24.69 203 ASN B N 1
ATOM 4363 C CA . ASN B 1 216 ? 24.772 -5.665 31.022 1.00 21.94 203 ASN B CA 1
ATOM 4364 C C . ASN B 1 216 ? 24.545 -6.232 29.659 1.00 27.18 203 ASN B C 1
ATOM 4365 O O . ASN B 1 216 ? 24.109 -7.378 29.516 1.00 29.34 203 ASN B O 1
ATOM 4370 N N . ILE B 1 217 ? 24.763 -5.450 28.627 1.00 27.38 204 ILE B N 1
ATOM 4371 C CA . ILE B 1 217 ? 24.440 -5.860 27.268 1.00 26.57 204 ILE B CA 1
ATOM 4372 C C . ILE B 1 217 ? 25.178 -7.171 26.892 1.00 28.68 204 ILE B C 1
ATOM 4373 O O . ILE B 1 217 ? 24.613 -7.975 26.175 1.00 27.34 204 ILE B O 1
ATOM 4378 N N . ASP B 1 218 ? 26.409 -7.400 27.406 1.00 26.78 205 ASP B N 1
ATOM 4379 C CA . ASP B 1 218 ? 27.086 -8.694 27.124 1.00 27.83 205 ASP B CA 1
ATOM 4380 C C . ASP B 1 218 ? 26.329 -9.875 27.727 1.00 30.80 205 ASP B C 1
ATOM 4381 O O . ASP B 1 218 ? 26.210 -10.925 27.097 1.00 25.12 205 ASP B O 1
ATOM 4386 N N . ALA B 1 219 ? 25.781 -9.723 28.939 1.00 26.29 206 ALA B N 1
ATOM 4387 C CA . ALA B 1 219 ? 25.010 -10.792 29.476 1.00 26.39 206 ALA B CA 1
ATOM 4388 C C . ALA B 1 219 ? 23.692 -11.010 28.694 1.00 24.99 206 ALA B C 1
ATOM 4389 O O . ALA B 1 219 ? 23.247 -12.117 28.523 1.00 27.41 206 ALA B O 1
ATOM 4391 N N . LEU B 1 220 ? 23.082 -9.934 28.211 1.00 23.31 207 LEU B N 1
ATOM 4392 C CA . LEU B 1 220 ? 21.907 -10.067 27.411 1.00 26.82 207 LEU B CA 1
ATOM 4393 C C . LEU B 1 220 ? 22.205 -10.787 26.107 1.00 31.37 207 LEU B C 1
ATOM 4394 O O . LEU B 1 220 ? 21.439 -11.675 25.712 1.00 29.90 207 LEU B O 1
ATOM 4399 N N . MET B 1 221 ? 23.321 -10.420 25.459 1.00 24.96 208 MET B N 1
ATOM 4400 C CA . MET B 1 221 ? 23.713 -11.096 24.213 1.00 30.09 208 MET B CA 1
ATOM 4401 C C . MET B 1 221 ? 23.948 -12.567 24.455 1.00 30.54 208 MET B C 1
ATOM 4402 O O . MET B 1 221 ? 23.681 -13.384 23.576 1.00 28.70 208 MET B O 1
ATOM 4407 N N . ALA B 1 222 ? 24.389 -12.919 25.663 1.00 32.86 209 ALA B N 1
ATOM 4408 C CA . ALA B 1 222 ? 24.612 -14.313 26.024 1.00 31.57 209 ALA B CA 1
ATOM 4409 C C . ALA B 1 222 ? 23.408 -15.016 26.575 1.00 30.09 209 ALA B C 1
ATOM 4410 O O . ALA B 1 222 ? 23.519 -16.133 27.097 1.00 30.46 209 ALA B O 1
ATOM 4412 N N . LEU B 1 223 ? 22.247 -14.369 26.528 1.00 25.82 210 LEU B N 1
ATOM 4413 C CA . LEU B 1 223 ? 20.984 -14.913 27.064 1.00 24.23 210 LEU B CA 1
ATOM 4414 C C . LEU B 1 223 ? 21.059 -15.297 28.568 1.00 25.26 210 LEU B C 1
ATOM 4415 O O . LEU B 1 223 ? 20.478 -16.261 28.991 1.00 28.40 210 LEU B O 1
ATOM 4420 N N . ASP B 1 224 ? 21.806 -14.545 29.332 1.00 26.47 211 ASP B N 1
ATOM 4421 C CA . ASP B 1 224 ? 21.841 -14.746 30.817 1.00 25.98 211 ASP B CA 1
ATOM 4422 C C . ASP B 1 224 ? 20.413 -14.592 31.394 1.00 26.31 211 ASP B C 1
ATOM 4423 O O . ASP B 1 224 ? 19.728 -13.568 31.162 1.00 25.30 211 ASP B O 1
ATOM 4428 N N . ASN B 1 225 ? 19.956 -15.590 32.132 1.00 25.57 212 ASN B N 1
ATOM 4429 C CA . ASN B 1 225 ? 18.509 -15.547 32.621 1.00 24.15 212 ASN B CA 1
ATOM 4430 C C . ASN B 1 225 ? 18.212 -14.358 33.497 1.00 24.80 212 ASN B C 1
ATOM 4431 O O . ASN B 1 225 ? 17.199 -13.634 33.273 1.00 28.37 212 ASN B O 1
ATOM 4436 N N . GLN B 1 226 ? 19.085 -14.037 34.440 1.00 26.22 213 GLN B N 1
ATOM 4437 C CA . GLN B 1 226 ? 18.777 -12.950 35.386 1.00 24.41 213 GLN B CA 1
ATOM 4438 C C . GLN B 1 226 ? 18.787 -11.598 34.704 1.00 31.75 213 GLN B C 1
ATOM 4439 O O . GLN B 1 226 ? 17.922 -10.774 34.981 1.00 31.31 213 GLN B O 1
ATOM 4445 N N . ALA B 1 227 ? 19.732 -11.365 33.803 1.00 30.57 214 ALA B N 1
ATOM 4446 C CA . ALA B 1 227 ? 19.701 -10.075 33.023 1.00 26.19 214 ALA B CA 1
ATOM 4447 C C . ALA B 1 227 ? 18.503 -9.948 32.129 1.00 26.23 214 ALA B C 1
ATOM 4448 O O . ALA B 1 227 ? 17.824 -8.920 32.075 1.00 27.74 214 ALA B O 1
ATOM 4450 N N . MET B 1 228 ? 18.243 -10.990 31.360 1.00 28.19 215 MET B N 1
ATOM 4451 C CA . MET B 1 228 ? 17.216 -10.923 30.371 1.00 23.02 215 MET B CA 1
ATOM 4452 C C . MET B 1 228 ? 15.856 -10.802 30.987 1.00 23.93 215 MET B C 1
ATOM 4453 O O . MET B 1 228 ? 14.977 -10.111 30.430 1.00 22.45 215 MET B O 1
ATOM 4458 N N . ALA B 1 229 ? 15.647 -11.482 32.143 1.00 22.38 216 ALA B N 1
ATOM 4459 C CA . ALA B 1 229 ? 14.373 -11.354 32.856 1.00 29.88 216 ALA B CA 1
ATOM 4460 C C . ALA B 1 229 ? 14.181 -9.915 33.303 1.00 26.23 216 ALA B C 1
ATOM 4461 O O . ALA B 1 229 ? 13.106 -9.319 33.103 1.00 27.65 216 ALA B O 1
ATOM 4463 N N . TYR B 1 230 ? 15.209 -9.314 33.817 1.00 24.06 217 TYR B N 1
ATOM 4464 C CA . TYR B 1 230 ? 15.035 -7.931 34.316 1.00 28.97 217 TYR B CA 1
ATOM 4465 C C . TYR B 1 230 ? 14.824 -6.974 33.124 1.00 27.20 217 TYR B C 1
ATOM 4466 O O . TYR B 1 230 ? 14.007 -6.068 33.215 1.00 24.06 217 TYR B O 1
ATOM 4475 N N . CYS B 1 231 ? 15.617 -7.173 32.046 1.00 24.44 218 CYS B N 1
ATOM 4476 C CA . CYS B 1 231 ? 15.514 -6.405 30.815 1.00 26.83 218 CYS B CA 1
ATOM 4477 C C . CYS B 1 231 ? 14.079 -6.392 30.264 1.00 22.77 218 CYS B C 1
ATOM 4478 O O . CYS B 1 231 ? 13.485 -5.353 29.998 1.00 21.79 218 CYS B O 1
ATOM 4481 N N . ILE B 1 232 ? 13.509 -7.571 30.113 1.00 22.98 219 ILE B N 1
ATOM 4482 C CA . ILE B 1 232 ? 12.104 -7.667 29.631 1.00 24.04 219 ILE B CA 1
ATOM 4483 C C . ILE B 1 232 ? 11.101 -7.044 30.581 1.00 22.95 219 ILE B C 1
ATOM 4484 O O . ILE B 1 232 ? 10.171 -6.294 30.168 1.00 19.64 219 ILE B O 1
ATOM 4489 N N . ARG B 1 233 ? 11.260 -7.323 31.882 1.00 21.11 220 ARG B N 1
ATOM 4490 C CA . ARG B 1 233 ? 10.351 -6.718 32.871 1.00 21.47 220 ARG B CA 1
ATOM 4491 C C . ARG B 1 233 ? 10.383 -5.205 32.738 1.00 22.33 220 ARG B C 1
ATOM 4492 O O . ARG B 1 233 ? 9.355 -4.573 32.727 1.00 23.08 220 ARG B O 1
ATOM 4500 N N . ARG B 1 234 ? 11.565 -4.604 32.656 1.00 20.81 221 ARG B N 1
ATOM 4501 C CA . ARG B 1 234 ? 11.662 -3.122 32.661 1.00 22.98 221 ARG B CA 1
ATOM 4502 C C . ARG B 1 234 ? 11.082 -2.538 31.386 1.00 24.35 221 ARG B C 1
ATOM 4503 O O . ARG B 1 234 ? 10.422 -1.449 31.424 1.00 20.47 221 ARG B O 1
ATOM 4511 N N . CYS B 1 235 ? 11.311 -3.185 30.241 1.00 24.18 222 CYS B N 1
ATOM 4512 C CA . CYS B 1 235 ? 10.767 -2.659 28.968 1.00 19.98 222 CYS B CA 1
ATOM 4513 C C . CYS B 1 235 ? 9.269 -2.636 29.005 1.00 16.93 222 CYS B C 1
ATOM 4514 O O . CYS B 1 235 ? 8.659 -1.654 28.624 1.00 18.43 222 CYS B O 1
ATOM 4517 N N . CYS B 1 236 ? 8.650 -3.695 29.458 1.00 20.07 223 CYS B N 1
ATOM 4518 C CA . CYS B 1 236 ? 7.206 -3.759 29.582 1.00 20.12 223 CYS B CA 1
ATOM 4519 C C . CYS B 1 236 ? 6.697 -2.716 30.566 1.00 22.11 223 CYS B C 1
ATOM 4520 O O . CYS B 1 236 ? 5.751 -1.991 30.267 1.00 21.64 223 CYS B O 1
ATOM 4523 N N . GLU B 1 237 ? 7.367 -2.594 31.699 1.00 19.84 224 GLU B N 1
ATOM 4524 C CA . GLU B 1 237 ? 7.058 -1.525 32.615 1.00 24.31 224 GLU B CA 1
ATOM 4525 C C . GLU B 1 237 ? 7.089 -0.173 31.891 1.00 23.44 224 GLU B C 1
ATOM 4526 O O . GLU B 1 237 ? 6.197 0.641 32.139 1.00 18.97 224 GLU B O 1
ATOM 4532 N N . LEU B 1 238 ? 8.113 0.087 31.073 1.00 24.76 225 LEU B N 1
ATOM 4533 C CA . LEU B 1 238 ? 8.315 1.395 30.488 1.00 24.28 225 LEU B CA 1
ATOM 4534 C C . LEU B 1 238 ? 7.275 1.659 29.476 1.00 25.38 225 LEU B C 1
ATOM 4535 O O . LEU B 1 238 ? 6.715 2.799 29.450 1.00 25.54 225 LEU B O 1
ATOM 4540 N N . LYS B 1 239 ? 6.981 0.626 28.624 1.00 20.95 226 LYS B N 1
ATOM 4541 C CA . LYS B 1 239 ? 5.967 0.829 27.617 1.00 25.02 226 LYS B CA 1
ATOM 4542 C C . LYS B 1 239 ? 4.620 1.077 28.246 1.00 21.05 226 LYS B C 1
ATOM 4543 O O . LYS B 1 239 ? 3.873 1.959 27.838 1.00 20.55 226 LYS B O 1
ATOM 4549 N N . ALA B 1 240 ? 4.294 0.306 29.296 1.00 24.05 227 ALA B N 1
ATOM 4550 C CA . ALA B 1 240 ? 3.027 0.461 29.976 1.00 22.19 227 ALA B CA 1
ATOM 4551 C C . ALA B 1 240 ? 2.876 1.869 30.568 1.00 23.89 227 ALA B C 1
ATOM 4552 O O . ALA B 1 240 ? 1.782 2.432 30.526 1.00 22.77 227 ALA B O 1
ATOM 4554 N N . GLN B 1 241 ? 3.955 2.448 31.076 1.00 22.47 228 GLN B N 1
ATOM 4555 C CA . GLN B 1 241 ? 3.884 3.795 31.660 1.00 22.55 228 GLN B CA 1
ATOM 4556 C C . GLN B 1 241 ? 3.553 4.846 30.537 1.00 24.98 228 GLN B C 1
ATOM 4557 O O . GLN B 1 241 ? 2.726 5.700 30.738 1.00 24.60 228 GLN B O 1
ATOM 4563 N N . VAL B 1 242 ? 4.137 4.705 29.384 1.00 23.07 229 VAL B N 1
ATOM 4564 C CA . VAL B 1 242 ? 3.855 5.704 28.313 1.00 25.91 229 VAL B CA 1
ATOM 4565 C C . VAL B 1 242 ? 2.435 5.517 27.726 1.00 23.23 229 VAL B C 1
ATOM 4566 O O . VAL B 1 242 ? 1.723 6.481 27.486 1.00 24.09 229 VAL B O 1
ATOM 4570 N N . VAL B 1 243 ? 2.019 4.270 27.583 1.00 22.03 230 VAL B N 1
ATOM 4571 C CA . VAL B 1 243 ? 0.675 4.009 27.069 1.00 24.34 230 VAL B CA 1
ATOM 4572 C C . VAL B 1 243 ? -0.364 4.504 28.090 1.00 32.05 230 VAL B C 1
ATOM 4573 O O . VAL B 1 243 ? -1.353 5.208 27.724 1.00 29.32 230 VAL B O 1
ATOM 4577 N N . ALA B 1 244 ? -0.143 4.195 29.345 1.00 26.42 231 ALA B N 1
ATOM 4578 C CA . ALA B 1 244 ? -1.104 4.618 30.371 1.00 27.80 231 ALA B CA 1
ATOM 4579 C C . ALA B 1 244 ? -1.236 6.153 30.519 1.00 25.15 231 ALA B C 1
ATOM 4580 O O . ALA B 1 244 ? -2.308 6.652 30.792 1.00 28.79 231 ALA B O 1
ATOM 4582 N N . ALA B 1 245 ? -0.171 6.863 30.323 1.00 22.17 232 ALA B N 1
ATOM 4583 C CA . ALA B 1 245 ? -0.172 8.285 30.375 1.00 23.15 232 ALA B CA 1
ATOM 4584 C C . ALA B 1 245 ? -0.837 8.923 29.138 1.00 29.79 232 ALA B C 1
ATOM 4585 O O . ALA B 1 245 ? -1.246 10.029 29.178 1.00 33.12 232 ALA B O 1
ATOM 4587 N N . ASP B 1 246 ? -0.924 8.189 28.053 1.00 32.91 233 ASP B N 1
ATOM 4588 C CA . ASP B 1 246 ? -1.480 8.768 26.802 1.00 42.72 233 ASP B CA 1
ATOM 4589 C C . ASP B 1 246 ? -2.588 7.884 26.321 1.00 54.41 233 ASP B C 1
ATOM 4590 O O . ASP B 1 246 ? -2.586 7.401 25.227 1.00 67.03 233 ASP B O 1
ATOM 4595 N N . GLU B 1 247 ? -3.422 7.588 27.301 1.00 79.66 234 GLU B N 1
ATOM 4596 C CA . GLU B 1 247 ? -4.708 6.973 27.284 1.00 91.50 234 GLU B CA 1
ATOM 4597 C C . GLU B 1 247 ? -5.525 7.543 28.521 1.00 87.91 234 GLU B C 1
ATOM 4598 O O . GLU B 1 247 ? -6.713 7.261 28.646 1.00 118.15 234 GLU B O 1
ATOM 4604 N N . LYS B 1 248 ? -4.914 8.332 29.419 1.00 72.29 235 LYS B N 1
ATOM 4605 C CA . LYS B 1 248 ? -5.636 9.480 30.039 1.00 77.30 235 LYS B CA 1
ATOM 4606 C C . LYS B 1 248 ? -6.144 10.285 28.808 1.00 96.01 235 LYS B C 1
ATOM 4607 O O . LYS B 1 248 ? -7.329 10.531 28.593 1.00 91.07 235 LYS B O 1
ATOM 4613 N N . GLU B 1 249 ? -5.166 10.702 28.011 1.00 110.69 236 GLU B N 1
ATOM 4614 C CA . GLU B 1 249 ? -5.301 11.515 26.846 1.00 107.69 236 GLU B CA 1
ATOM 4615 C C . GLU B 1 249 ? -4.759 10.621 25.722 1.00 124.01 236 GLU B C 1
ATOM 4616 O O . GLU B 1 249 ? -3.588 10.721 25.387 1.00 133.25 236 GLU B O 1
ATOM 4622 N N . THR B 1 250 ? -5.596 9.736 25.159 1.00 115.39 237 THR B N 1
ATOM 4623 C CA . THR B 1 250 ? -5.199 8.653 24.180 1.00 98.42 237 THR B CA 1
ATOM 4624 C C . THR B 1 250 ? -4.417 9.003 22.905 1.00 97.17 237 THR B C 1
ATOM 4625 O O . THR B 1 250 ? -5.009 9.447 21.948 1.00 111.48 237 THR B O 1
ATOM 4629 N N . SER B 1 251 ? -3.111 8.713 22.855 1.00 76.19 238 SER B N 1
ATOM 4630 C CA . SER B 1 251 ? -2.143 9.020 21.713 1.00 89.34 238 SER B CA 1
ATOM 4631 C C . SER B 1 251 ? -1.436 10.446 21.555 1.00 95.73 238 SER B C 1
ATOM 4632 O O . SER B 1 251 ? -2.073 11.460 21.217 1.00 79.09 238 SER B O 1
ATOM 4635 N N . GLY B 1 252 ? -0.109 10.461 21.768 1.00 96.17 239 GLY B N 1
ATOM 4636 C CA . GLY B 1 252 ? 0.709 11.680 21.758 1.00 81.19 239 GLY B CA 1
ATOM 4637 C C . GLY B 1 252 ? 2.113 11.499 22.397 1.00 78.23 239 GLY B C 1
ATOM 4638 O O . GLY B 1 252 ? 3.173 11.660 21.793 1.00 60.96 239 GLY B O 1
ATOM 4639 N N . LEU B 1 253 ? 2.115 11.128 23.667 1.00 72.26 240 LEU B N 1
ATOM 4640 C CA . LEU B 1 253 ? 3.285 10.619 24.398 1.00 49.58 240 LEU B CA 1
ATOM 4641 C C . LEU B 1 253 ? 3.707 9.235 23.825 1.00 37.52 240 LEU B C 1
ATOM 4642 O O . LEU B 1 253 ? 4.888 8.876 23.836 1.00 34.92 240 LEU B O 1
ATOM 4647 N N . ARG B 1 254 ? 2.721 8.466 23.384 1.00 36.32 241 ARG B N 1
ATOM 4648 C CA . ARG B 1 254 ? 2.947 7.212 22.718 1.00 37.00 241 ARG B CA 1
ATOM 4649 C C . ARG B 1 254 ? 3.730 7.399 21.455 1.00 29.55 241 ARG B C 1
ATOM 4650 O O . ARG B 1 254 ? 4.362 6.478 21.007 1.00 27.68 241 ARG B O 1
ATOM 4658 N N . ALA B 1 255 ? 3.711 8.604 20.842 1.00 30.65 242 ALA B N 1
ATOM 4659 C CA . ALA B 1 255 ? 4.470 8.857 19.646 1.00 30.00 242 ALA B CA 1
ATOM 4660 C C . ALA B 1 255 ? 5.957 8.748 19.896 1.00 25.67 242 ALA B C 1
ATOM 4661 O O . ALA B 1 255 ? 6.737 8.407 18.962 1.00 21.81 242 ALA B O 1
ATOM 4663 N N . LEU B 1 256 ? 6.389 8.975 21.155 1.00 21.49 243 LEU B N 1
ATOM 4664 C CA . LEU B 1 256 ? 7.784 8.820 21.502 1.00 22.50 243 LEU B CA 1
ATOM 4665 C C . LEU B 1 256 ? 8.328 7.452 21.227 1.00 19.57 243 LEU B C 1
ATOM 4666 O O . LEU B 1 256 ? 9.592 7.274 21.057 1.00 19.12 243 LEU B O 1
ATOM 4671 N N . LEU B 1 257 ? 7.456 6.459 21.220 1.00 21.21 244 LEU B N 1
ATOM 4672 C CA . LEU B 1 257 ? 7.816 5.071 20.903 1.00 19.70 244 LEU B CA 1
ATOM 4673 C C . LEU B 1 257 ? 8.369 4.951 19.489 1.00 21.94 244 LEU B C 1
ATOM 4674 O O . LEU B 1 257 ? 8.989 3.948 19.166 1.00 20.31 244 LEU B O 1
ATOM 4679 N N . ASN B 1 258 ? 8.205 6.000 18.679 1.00 22.53 245 ASN B N 1
ATOM 4680 C CA . ASN B 1 258 ? 8.702 5.957 17.287 1.00 23.50 245 ASN B CA 1
ATOM 4681 C C . ASN B 1 258 ? 10.101 6.524 17.120 1.00 22.25 245 ASN B C 1
ATOM 4682 O O . ASN B 1 258 ? 10.500 6.832 15.997 1.00 20.66 245 ASN B O 1
ATOM 4687 N N . LEU B 1 259 ? 10.855 6.718 18.214 1.00 17.37 246 LEU B N 1
ATOM 4688 C CA . LEU B 1 259 ? 12.266 7.104 18.020 1.00 19.72 246 LEU B CA 1
ATOM 4689 C C . LEU B 1 259 ? 12.963 6.170 17.030 1.00 21.13 246 LEU B C 1
ATOM 4690 O O . LEU B 1 259 ? 12.874 4.943 17.14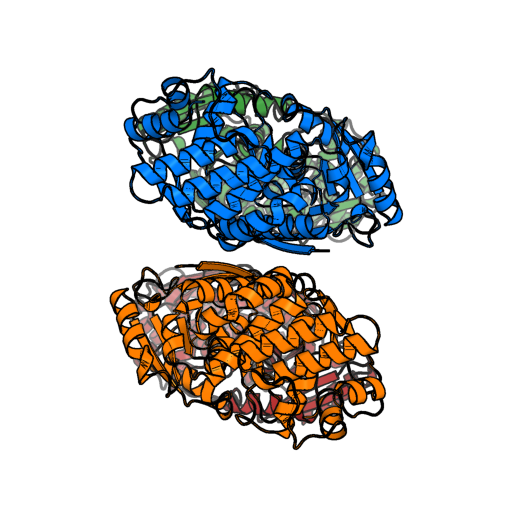2 1.00 20.42 246 LEU B O 1
ATOM 4695 N N . GLY B 1 260 ? 13.612 6.774 16.020 1.00 23.10 247 GLY B N 1
ATOM 4696 C CA . GLY B 1 260 ? 14.321 6.050 15.027 1.00 20.66 247 GLY B CA 1
ATOM 4697 C C . GLY B 1 260 ? 13.483 5.371 13.949 1.00 24.40 247 GLY B C 1
ATOM 4698 O O . GLY B 1 260 ? 14.025 4.909 12.960 1.00 21.63 247 GLY B O 1
ATOM 4699 N N . HIS B 1 261 ? 12.150 5.409 14.085 1.00 20.24 248 HIS B N 1
ATOM 4700 C CA . HIS B 1 261 ? 11.280 4.681 13.253 1.00 20.73 248 HIS B CA 1
ATOM 4701 C C . HIS B 1 261 ? 10.932 5.443 11.943 1.00 20.08 248 HIS B C 1
ATOM 4702 O O . HIS B 1 261 ? 10.488 4.830 10.953 1.00 25.45 248 HIS B O 1
ATOM 4709 N N . THR B 1 262 ? 11.080 6.726 11.919 1.00 22.45 249 THR B N 1
ATOM 4710 C CA . THR B 1 262 ? 10.831 7.511 10.755 1.00 21.98 249 THR B CA 1
ATOM 4711 C C . THR B 1 262 ? 11.985 7.278 9.783 1.00 20.25 249 THR B C 1
ATOM 4712 O O . THR B 1 262 ? 11.739 6.892 8.629 1.00 21.08 249 THR B O 1
ATOM 4716 N N . PHE B 1 263 ? 13.222 7.453 10.263 1.00 16.24 250 PHE B N 1
ATOM 4717 C CA . PHE B 1 263 ? 14.409 7.092 9.459 1.00 20.01 250 PHE B CA 1
ATOM 4718 C C . PHE B 1 263 ? 14.346 5.592 9.091 1.00 25.14 250 PHE B C 1
ATOM 4719 O O . PHE B 1 263 ? 14.609 5.176 7.956 1.00 21.70 250 PHE B O 1
ATOM 4727 N N . GLY B 1 264 ? 14.010 4.753 10.093 1.00 21.97 251 GLY B N 1
ATOM 4728 C CA . GLY B 1 264 ? 14.028 3.334 9.890 1.00 21.66 251 GLY B CA 1
ATOM 4729 C C . GLY B 1 264 ? 13.033 2.831 8.888 1.00 22.17 251 GLY B C 1
ATOM 4730 O O . GLY B 1 264 ? 13.301 1.915 8.170 1.00 23.05 251 GLY B O 1
ATOM 4731 N N . HIS B 1 265 ? 11.854 3.421 8.844 1.00 21.77 252 HIS B N 1
ATOM 4732 C CA . HIS B 1 265 ? 10.854 3.036 7.833 1.00 24.78 252 HIS B CA 1
ATOM 4733 C C . HIS B 1 265 ? 11.418 3.250 6.451 1.00 23.30 252 HIS B C 1
ATOM 4734 O O . HIS B 1 265 ? 11.227 2.399 5.572 1.00 25.68 252 HIS B O 1
ATOM 4741 N N . ALA B 1 266 ? 12.122 4.370 6.228 1.00 23.70 253 ALA B N 1
ATOM 4742 C CA . ALA B 1 266 ? 12.761 4.652 4.891 1.00 22.18 253 ALA B CA 1
ATOM 4743 C C . ALA B 1 266 ? 13.671 3.533 4.514 1.00 23.34 253 ALA B C 1
ATOM 4744 O O . ALA B 1 266 ? 13.621 3.037 3.345 1.00 22.91 253 ALA B O 1
ATOM 4746 N N . ILE B 1 267 ? 14.475 3.054 5.480 1.00 24.53 254 ILE B N 1
ATOM 4747 C CA . ILE B 1 267 ? 15.409 1.976 5.206 1.00 24.74 254 ILE B CA 1
ATOM 4748 C C . ILE B 1 267 ? 14.680 0.716 4.857 1.00 25.04 254 ILE B C 1
ATOM 4749 O O . ILE B 1 267 ? 14.997 0.018 3.838 1.00 24.11 254 ILE B O 1
ATOM 4754 N N . GLU B 1 268 ? 13.710 0.328 5.693 1.00 26.30 255 GLU B N 1
ATOM 4755 C CA . GLU B 1 268 ? 12.912 -0.912 5.412 1.00 22.87 255 GLU B CA 1
ATOM 4756 C C . GLU B 1 268 ? 12.213 -0.830 4.065 1.00 25.32 255 GLU B C 1
ATOM 4757 O O . GLU B 1 268 ? 12.205 -1.830 3.312 1.00 29.45 255 GLU B O 1
ATOM 4763 N N . ALA B 1 269 ? 11.652 0.344 3.750 1.00 22.28 256 ALA B N 1
ATOM 4764 C CA . ALA B 1 269 ? 10.866 0.528 2.479 1.00 27.22 256 ALA B CA 1
ATOM 4765 C C . ALA B 1 269 ? 11.773 0.340 1.270 1.00 24.76 256 ALA B C 1
ATOM 4766 O O . ALA B 1 269 ? 11.401 -0.351 0.291 1.00 22.11 256 ALA B O 1
ATOM 4768 N N . GLU B 1 270 ? 12.976 0.920 1.324 1.00 26.87 257 GLU B N 1
ATOM 4769 C CA . GLU B 1 270 ? 13.897 0.886 0.182 1.00 34.31 257 GLU B CA 1
ATOM 4770 C C . GLU B 1 270 ? 14.628 -0.416 0.061 1.00 34.90 257 GLU B C 1
ATOM 4771 O O . GLU B 1 270 ? 14.958 -0.842 -1.072 1.00 29.12 257 GLU B O 1
ATOM 4777 N N . MET B 1 271 ? 14.939 -1.052 1.190 1.00 30.44 258 MET B N 1
ATOM 4778 C CA . MET B 1 271 ? 15.756 -2.263 1.154 1.00 33.68 258 MET B CA 1
ATOM 4779 C C . MET B 1 271 ? 14.928 -3.517 1.006 1.00 40.14 258 MET B C 1
ATOM 4780 O O . MET B 1 271 ? 15.435 -4.498 0.450 1.00 31.75 258 MET B O 1
ATOM 4785 N N . GLY B 1 272 ? 13.696 -3.507 1.529 1.00 36.88 259 GLY B N 1
ATOM 4786 C CA . GLY B 1 272 ? 12.780 -4.630 1.385 1.00 37.84 259 GLY B CA 1
ATOM 4787 C C . GLY B 1 272 ? 12.711 -5.570 2.563 1.00 38.25 259 GLY B C 1
ATOM 4788 O O . GLY B 1 272 ? 13.623 -5.651 3.335 1.00 29.28 259 GLY B O 1
ATOM 4789 N N . TYR B 1 273 ? 11.631 -6.375 2.643 1.00 39.96 260 TYR B N 1
ATOM 4790 C CA . TYR B 1 273 ? 11.401 -7.227 3.797 1.00 43.51 260 TYR B CA 1
ATOM 4791 C C . TYR B 1 273 ? 12.486 -8.290 3.975 1.00 38.23 260 TYR B C 1
ATOM 4792 O O . TYR B 1 273 ? 12.894 -8.940 3.038 1.00 37.55 260 TYR B O 1
ATOM 4801 N N . GLY B 1 274 ? 13.001 -8.399 5.184 1.00 32.98 261 GLY B N 1
ATOM 4802 C CA . GLY B 1 274 ? 14.026 -9.409 5.536 1.00 33.88 261 GLY B CA 1
ATOM 4803 C C . GLY B 1 274 ? 15.410 -9.007 5.178 1.00 32.33 261 GLY B C 1
ATOM 4804 O O . GLY B 1 274 ? 16.378 -9.749 5.514 1.00 33.83 261 GLY B O 1
ATOM 4805 N N . VAL B 1 275 ? 15.577 -7.911 4.448 1.00 30.75 262 VAL B N 1
ATOM 4806 C CA . VAL B 1 275 ? 16.950 -7.512 4.045 1.00 27.64 262 VAL B CA 1
ATOM 4807 C C . VAL B 1 275 ? 17.554 -6.824 5.217 1.00 29.62 262 VAL B C 1
ATOM 4808 O O . VAL B 1 275 ? 18.627 -7.232 5.682 1.00 28.19 262 VAL B O 1
ATOM 4812 N N . TRP B 1 276 ? 16.924 -5.701 5.651 1.00 22.59 263 TRP B N 1
ATOM 4813 C CA . TRP B 1 276 ? 17.277 -5.175 7.006 1.00 23.55 263 TRP B CA 1
ATOM 4814 C C . TRP B 1 276 ? 16.084 -5.577 7.888 1.00 21.04 263 TRP B C 1
ATOM 4815 O O . TRP B 1 276 ? 14.930 -5.334 7.505 1.00 25.53 263 TRP B O 1
ATOM 4826 N N . LEU B 1 277 ? 16.339 -6.131 9.034 1.00 21.82 264 LEU B N 1
ATOM 4827 C CA . LEU B 1 277 ? 15.246 -6.323 9.971 1.00 26.53 264 LEU B CA 1
ATOM 4828 C C . LEU B 1 277 ? 14.812 -5.004 10.584 1.00 25.98 264 LEU B C 1
ATOM 4829 O O . LEU B 1 277 ? 15.521 -3.983 10.542 1.00 21.55 264 LEU B O 1
ATOM 4834 N N . HIS B 1 278 ? 13.621 -5.041 11.146 1.00 23.42 265 HIS B N 1
ATOM 4835 C CA . HIS B 1 278 ? 13.045 -3.827 11.732 1.00 26.18 265 HIS B CA 1
ATOM 4836 C C . HIS B 1 278 ? 13.962 -3.175 12.742 1.00 22.54 265 HIS B C 1
ATOM 4837 O O . HIS B 1 278 ? 14.212 -1.953 12.733 1.00 19.92 265 HIS B O 1
ATOM 4844 N N . GLY B 1 279 ? 14.464 -3.955 13.675 1.00 27.12 266 GLY B N 1
ATOM 4845 C CA . GLY B 1 279 ? 15.300 -3.355 14.744 1.00 23.31 266 GLY B CA 1
ATOM 4846 C C . GLY B 1 279 ? 16.656 -2.871 14.220 1.00 23.02 266 GLY B C 1
ATOM 4847 O O . GLY B 1 279 ? 17.193 -1.879 14.714 1.00 21.04 266 GLY B O 1
ATOM 4848 N N . GLU B 1 280 ? 17.205 -3.541 13.174 1.00 20.49 267 GLU B N 1
ATOM 4849 C CA . GLU B 1 280 ? 18.389 -3.019 12.531 1.00 21.81 267 GLU B CA 1
ATOM 4850 C C . GLU B 1 280 ? 18.143 -1.594 11.925 1.00 23.77 267 GLU B C 1
ATOM 4851 O O . GLU B 1 280 ? 18.944 -0.668 12.096 1.00 23.10 267 GLU B O 1
ATOM 4857 N N . ALA B 1 281 ? 17.028 -1.420 11.260 1.00 19.60 268 ALA B N 1
ATOM 4858 C CA . ALA B 1 281 ? 16.641 -0.108 10.708 1.00 19.32 268 ALA B CA 1
ATOM 4859 C C . ALA B 1 281 ? 16.417 0.914 11.835 1.00 20.09 268 ALA B C 1
ATOM 4860 O O . ALA B 1 281 ? 16.823 2.077 11.716 1.00 21.61 268 ALA B O 1
ATOM 4862 N N . VAL B 1 282 ? 15.776 0.457 12.912 1.00 19.39 269 VAL B N 1
ATOM 4863 C CA . VAL B 1 282 ? 15.511 1.362 14.053 1.00 19.62 269 VAL B CA 1
ATOM 4864 C C . VAL B 1 282 ? 16.845 1.825 14.659 1.00 23.04 269 VAL B C 1
ATOM 4865 O O . VAL B 1 282 ? 17.015 3.001 14.975 1.00 14.88 269 VAL B O 1
ATOM 4869 N N . ALA B 1 283 ? 17.812 0.890 14.757 1.00 24.44 270 ALA B N 1
ATOM 4870 C CA . ALA B 1 283 ? 19.135 1.176 15.335 1.00 20.77 270 ALA B CA 1
ATOM 4871 C C . ALA B 1 283 ? 19.783 2.325 14.602 1.00 22.04 270 ALA B C 1
ATOM 4872 O O . ALA B 1 283 ? 20.127 3.335 15.200 1.00 20.19 270 ALA B O 1
ATOM 4874 N N . ALA B 1 284 ? 19.949 2.174 13.299 1.00 19.53 271 ALA B N 1
ATOM 4875 C CA . ALA B 1 284 ? 20.509 3.263 12.497 1.00 16.60 271 ALA B CA 1
ATOM 4876 C C . ALA B 1 284 ? 19.665 4.534 12.620 1.00 16.06 271 ALA B C 1
ATOM 4877 O O . ALA B 1 284 ? 20.182 5.622 12.734 1.00 20.65 271 ALA B O 1
ATOM 4879 N N . GLY B 1 285 ? 18.349 4.381 12.699 1.00 20.93 272 GLY B N 1
ATOM 4880 C CA . GLY B 1 285 ? 17.436 5.484 12.866 1.00 17.70 272 GLY B CA 1
ATOM 4881 C C . GLY B 1 285 ? 17.641 6.279 14.140 1.00 18.79 272 GLY B C 1
ATOM 4882 O O . GLY B 1 285 ? 17.519 7.502 14.150 1.00 19.78 272 GLY B O 1
ATOM 4883 N N . MET B 1 286 ? 17.910 5.579 15.240 1.00 15.69 273 MET B N 1
ATOM 4884 C CA . MET B 1 286 ? 18.138 6.277 16.469 1.00 18.24 273 MET B CA 1
ATOM 4885 C C . MET B 1 286 ? 19.413 7.108 16.414 1.00 20.70 273 MET B C 1
ATOM 4886 O O . MET B 1 286 ? 19.505 8.217 16.982 1.00 21.67 273 MET B O 1
ATOM 4891 N N . VAL B 1 287 ? 20.450 6.557 15.757 1.00 16.70 274 VAL B N 1
ATOM 4892 C CA . VAL B 1 287 ? 21.657 7.333 15.530 1.00 17.47 274 VAL B CA 1
ATOM 4893 C C . VAL B 1 287 ? 21.373 8.603 14.759 1.00 19.04 274 VAL B C 1
ATOM 4894 O O . VAL B 1 287 ? 21.833 9.681 15.109 1.00 18.55 274 VAL B O 1
ATOM 4898 N N . MET B 1 288 ? 20.590 8.475 13.676 1.00 24.01 275 MET B N 1
ATOM 4899 C CA . MET B 1 288 ? 20.214 9.639 12.851 1.00 19.97 275 MET B CA 1
ATOM 4900 C C . MET B 1 288 ? 19.423 10.632 13.640 1.00 18.65 275 MET B C 1
ATOM 4901 O O . MET B 1 288 ? 19.649 11.813 13.571 1.00 19.84 275 MET B O 1
ATOM 4906 N N . ALA B 1 289 ? 18.519 10.121 14.509 1.00 19.57 276 ALA B N 1
ATOM 4907 C CA . ALA B 1 289 ? 17.729 11.012 15.339 1.00 19.03 276 ALA B CA 1
ATOM 4908 C C . ALA B 1 289 ? 18.664 11.747 16.330 1.00 16.76 276 ALA B C 1
ATOM 4909 O O . ALA B 1 289 ? 18.494 12.988 16.556 1.00 18.04 276 ALA B O 1
ATOM 4911 N N . ALA B 1 290 ? 19.634 11.017 16.889 1.00 22.24 277 ALA B N 1
ATOM 4912 C CA . ALA B 1 290 ? 20.594 11.652 17.793 1.00 28.76 277 ALA B CA 1
ATOM 4913 C C . ALA B 1 290 ? 21.371 12.764 17.072 1.00 28.12 277 ALA B C 1
ATOM 4914 O O . ALA B 1 290 ? 21.552 13.898 17.622 1.00 23.00 277 ALA B O 1
ATOM 4916 N N . LYS B 1 291 ? 21.838 12.448 15.873 1.00 21.99 278 LYS B N 1
ATOM 4917 C CA . LYS B 1 291 ? 22.583 13.455 15.069 1.00 25.12 278 LYS B CA 1
ATOM 4918 C C . LYS B 1 291 ? 21.721 14.672 14.799 1.00 21.80 278 LYS B C 1
ATOM 4919 O O . LYS B 1 291 ? 22.228 15.843 14.871 1.00 23.39 278 LYS B O 1
ATOM 4925 N N . THR B 1 292 ? 20.427 14.424 14.526 1.00 21.01 279 THR B N 1
ATOM 4926 C CA . THR B 1 292 ? 19.489 15.505 14.302 1.00 21.03 279 THR B CA 1
ATOM 4927 C C . THR B 1 292 ? 19.386 16.384 15.580 1.00 20.82 279 THR B C 1
ATOM 4928 O O . THR B 1 292 ? 19.424 17.618 15.521 1.00 23.26 279 THR B O 1
ATOM 4932 N N . ALA B 1 293 ? 19.261 15.741 16.713 1.00 19.34 280 ALA B N 1
ATOM 4933 C CA . ALA B 1 293 ? 19.197 16.437 17.967 1.00 22.66 280 ALA B CA 1
ATOM 4934 C C . ALA B 1 293 ? 20.470 17.258 18.255 1.00 22.86 280 ALA B C 1
ATOM 4935 O O . ALA B 1 293 ? 20.378 18.409 18.794 1.00 23.58 280 ALA B O 1
ATOM 4937 N N . GLU B 1 294 ? 21.622 16.743 17.835 1.00 23.78 281 GLU B N 1
ATOM 4938 C CA . GLU B 1 294 ? 22.858 17.568 17.912 1.00 24.56 281 GLU B CA 1
ATOM 4939 C C . GLU B 1 294 ? 22.778 18.828 17.087 1.00 30.06 281 GLU B C 1
ATOM 4940 O O . GLU B 1 294 ? 23.249 19.860 17.474 1.00 30.22 281 GLU B O 1
ATOM 4946 N N . LEU B 1 295 ? 22.210 18.719 15.908 1.00 29.99 282 LEU B N 1
ATOM 4947 C CA . LEU B 1 295 ? 22.276 19.778 14.906 1.00 33.24 282 LEU B CA 1
ATOM 4948 C C . LEU B 1 295 ? 21.331 20.883 15.257 1.00 34.63 282 LEU B C 1
ATOM 4949 O O . LEU B 1 295 ? 21.623 22.061 15.017 1.00 44.57 282 LEU B O 1
ATOM 4954 N N . ILE B 1 296 ? 20.187 20.567 15.849 1.00 35.07 283 ILE B N 1
ATOM 4955 C CA . ILE B 1 296 ? 19.304 21.646 16.277 1.00 38.85 283 ILE B CA 1
ATOM 4956 C C . ILE B 1 296 ? 19.755 22.246 17.626 1.00 63.74 283 ILE B C 1
ATOM 4957 O O . ILE B 1 296 ? 19.163 23.217 18.092 1.00 79.63 283 ILE B O 1
ATOM 4962 N N . GLY B 1 297 ? 20.797 21.673 18.249 1.00 63.81 284 GLY B N 1
ATOM 4963 C CA . GLY B 1 297 ? 21.461 22.257 19.422 1.00 59.65 284 GLY B CA 1
ATOM 4964 C C . GLY B 1 297 ? 20.988 21.713 20.781 1.00 54.18 284 GLY B C 1
ATOM 4965 O O . GLY B 1 297 ? 21.213 22.345 21.830 1.00 72.79 284 GLY B O 1
ATOM 4966 N N . GLN B 1 298 ? 20.358 20.555 20.795 1.00 35.13 285 GLN B N 1
ATOM 4967 C CA . GLN B 1 298 ? 19.859 19.984 22.034 1.00 37.46 285 GLN B CA 1
ATOM 4968 C C . GLN B 1 298 ? 20.646 18.763 22.596 1.00 43.68 285 GLN B C 1
ATOM 4969 O O . GLN B 1 298 ? 20.478 18.405 23.744 1.00 69.80 285 GLN B O 1
ATOM 4975 N N . PHE B 1 299 ? 21.523 18.154 21.813 1.00 36.36 286 PHE B N 1
ATOM 4976 C CA . PHE B 1 299 ? 22.180 16.896 22.201 1.00 29.87 286 PHE B CA 1
ATOM 4977 C C . PHE B 1 299 ? 23.661 17.144 22.017 1.00 27.81 286 PHE B C 1
ATOM 4978 O O . PHE B 1 299 ? 24.065 17.947 21.180 1.00 33.66 286 PHE B O 1
ATOM 4986 N N . THR B 1 300 ? 24.499 16.423 22.745 1.00 29.65 287 THR B N 1
ATOM 4987 C CA . THR B 1 300 ? 25.947 16.502 22.539 1.00 31.53 287 THR B CA 1
ATOM 4988 C C . THR B 1 300 ? 26.502 15.296 21.765 1.00 32.75 287 THR B C 1
ATOM 4989 O O . THR B 1 300 ? 25.909 14.203 21.794 1.00 27.33 287 THR B O 1
ATOM 4993 N N . PRO B 1 301 ? 27.675 15.472 21.112 1.00 28.63 288 PRO B N 1
ATOM 4994 C CA . PRO B 1 301 ? 28.355 14.310 20.511 1.00 32.74 288 PRO B CA 1
ATOM 4995 C C . PRO B 1 301 ? 28.666 13.210 21.535 1.00 32.94 288 PRO B C 1
ATOM 4996 O O . PRO B 1 301 ? 28.662 12.028 21.191 1.00 29.63 288 PRO B O 1
ATOM 5000 N N . GLU B 1 302 ? 28.908 13.594 22.791 1.00 31.97 289 GLU B N 1
ATOM 5001 C CA . GLU B 1 302 ? 29.176 12.587 23.837 1.00 33.24 289 GLU B CA 1
ATOM 5002 C C . GLU B 1 302 ? 27.959 11.686 24.080 1.00 32.65 289 GLU B C 1
ATOM 5003 O O . GLU B 1 302 ? 28.084 10.437 24.242 1.00 32.07 289 GLU B O 1
ATOM 5009 N N . GLN B 1 303 ? 26.768 12.292 24.078 1.00 28.19 290 GLN B N 1
ATOM 5010 C CA . GLN B 1 303 ? 25.544 11.521 24.208 1.00 29.63 290 GLN B CA 1
ATOM 5011 C C . GLN B 1 303 ? 25.327 10.566 23.004 1.00 30.64 290 GLN B C 1
ATOM 5012 O O . GLN B 1 303 ? 25.007 9.397 23.174 1.00 27.86 290 GLN B O 1
ATOM 5018 N N . THR B 1 304 ? 25.536 11.083 21.799 1.00 20.70 291 THR B N 1
ATOM 5019 C CA . THR B 1 304 ? 25.375 10.306 20.654 1.00 23.41 291 THR B CA 1
ATOM 5020 C C . THR B 1 304 ? 26.338 9.143 20.646 1.00 25.84 291 THR B C 1
ATOM 5021 O O . THR B 1 304 ? 25.963 8.043 20.243 1.00 25.56 291 THR B O 1
ATOM 5025 N N . ASP B 1 305 ? 27.580 9.385 21.049 1.00 29.27 292 ASP B N 1
ATOM 5026 C CA . ASP B 1 305 ? 28.594 8.333 21.124 1.00 29.85 292 ASP B CA 1
ATOM 5027 C C . ASP B 1 305 ? 28.198 7.214 22.072 1.00 23.95 292 ASP B C 1
ATOM 5028 O O . ASP B 1 305 ? 28.528 6.065 21.804 1.00 23.33 292 ASP B O 1
ATOM 5033 N N . ARG B 1 306 ? 27.501 7.541 23.163 1.00 23.04 293 ARG B N 1
ATOM 5034 C CA . ARG B 1 306 ? 27.022 6.483 24.058 1.00 23.01 293 ARG B CA 1
ATOM 5035 C C . ARG B 1 306 ? 25.988 5.595 23.382 1.00 23.98 293 ARG B C 1
ATOM 5036 O O . ARG B 1 306 ? 26.013 4.356 23.582 1.00 24.19 293 ARG B O 1
ATOM 5044 N N . VAL B 1 307 ? 25.097 6.205 22.578 1.00 22.68 294 VAL B N 1
ATOM 5045 C CA . VAL B 1 307 ? 24.104 5.441 21.832 1.00 24.56 294 VAL B CA 1
ATOM 5046 C C . VAL B 1 307 ? 24.819 4.546 20.809 1.00 22.64 294 VAL B C 1
ATOM 5047 O O . VAL B 1 307 ? 24.581 3.367 20.741 1.00 21.38 294 VAL B O 1
ATOM 5051 N N . ILE B 1 308 ? 25.725 5.142 20.035 1.00 19.51 295 ILE B N 1
ATOM 5052 C CA . ILE B 1 308 ? 26.525 4.383 19.050 1.00 25.52 295 ILE B CA 1
ATOM 5053 C C . ILE B 1 308 ? 27.247 3.188 19.674 1.00 24.39 295 ILE B C 1
ATOM 5054 O O . ILE B 1 308 ? 27.110 2.068 19.184 1.00 22.90 295 ILE B O 1
ATOM 5059 N N . ALA B 1 309 ? 27.978 3.417 20.758 1.00 24.58 296 ALA B N 1
ATOM 5060 C CA . ALA B 1 309 ? 28.755 2.373 21.397 1.00 24.48 296 ALA B CA 1
ATOM 5061 C C . ALA B 1 309 ? 27.903 1.218 21.846 1.00 27.64 296 ALA B C 1
ATOM 5062 O O . ALA B 1 309 ? 28.236 0.052 21.591 1.00 25.12 296 ALA B O 1
ATOM 5064 N N . LEU B 1 310 ? 26.769 1.503 22.471 1.00 25.74 297 LEU B N 1
ATOM 5065 C CA . LEU B 1 310 ? 25.893 0.442 22.974 1.00 24.55 297 LEU B CA 1
ATOM 5066 C C . LEU B 1 310 ? 25.247 -0.330 21.809 1.00 24.13 297 LEU B C 1
ATOM 5067 O O . LEU B 1 310 ? 25.202 -1.576 21.839 1.00 23.07 297 LEU B O 1
ATOM 5072 N N . LEU B 1 311 ? 24.777 0.401 20.761 1.00 22.32 298 LEU B N 1
ATOM 5073 C CA . LEU B 1 311 ? 24.277 -0.296 19.587 1.00 24.94 298 LEU B CA 1
ATOM 5074 C C . LEU B 1 311 ? 25.309 -1.248 18.994 1.00 20.86 298 LEU B C 1
ATOM 5075 O O . LEU B 1 311 ? 24.976 -2.394 18.660 1.00 21.78 298 LEU B O 1
ATOM 5080 N N . LYS B 1 312 ? 26.580 -0.823 18.896 1.00 19.69 299 LYS B N 1
ATOM 5081 C CA . LYS B 1 312 ? 27.602 -1.679 18.364 1.00 22.27 299 LYS B CA 1
ATOM 5082 C C . LYS B 1 312 ? 27.806 -2.919 19.213 1.00 26.78 299 LYS B C 1
ATOM 5083 O O . LYS B 1 312 ? 28.064 -4.045 18.686 1.00 24.19 299 LYS B O 1
ATOM 5089 N N . ARG B 1 313 ? 27.717 -2.762 20.531 1.00 27.30 300 ARG B N 1
ATOM 5090 C CA . ARG B 1 313 ? 27.884 -3.924 21.421 1.00 27.36 300 ARG B CA 1
ATOM 5091 C C . ARG B 1 313 ? 26.760 -4.931 21.260 1.00 28.24 300 ARG B C 1
ATOM 5092 O O . ARG B 1 313 ? 26.935 -6.129 21.507 1.00 24.31 300 ARG B O 1
ATOM 5100 N N . ALA B 1 314 ? 25.585 -4.449 20.881 1.00 23.64 301 ALA B N 1
ATOM 5101 C CA . ALA B 1 314 ? 24.515 -5.325 20.584 1.00 20.57 301 ALA B CA 1
ATOM 5102 C C . ALA B 1 314 ? 24.511 -5.876 19.146 1.00 19.23 301 ALA B C 1
ATOM 5103 O O . ALA B 1 314 ? 23.544 -6.446 18.743 1.00 23.65 301 ALA B O 1
ATOM 5105 N N . GLU B 1 315 ? 25.604 -5.612 18.384 1.00 21.33 302 GLU B N 1
ATOM 5106 C CA . GLU B 1 315 ? 25.763 -6.068 17.005 1.00 26.93 302 GLU B CA 1
ATOM 5107 C C . GLU B 1 315 ? 24.720 -5.443 16.093 1.00 27.83 302 GLU B C 1
ATOM 5108 O O . GLU B 1 315 ? 24.202 -6.102 15.183 1.00 26.28 302 GLU B O 1
ATOM 5114 N N . LEU B 1 316 ? 24.378 -4.180 16.359 1.00 23.61 303 LEU B N 1
ATOM 5115 C CA . LEU B 1 316 ? 23.426 -3.450 15.528 1.00 28.02 303 LEU B CA 1
ATOM 5116 C C . LEU B 1 316 ? 24.150 -2.399 14.679 1.00 26.71 303 LEU B C 1
ATOM 5117 O O . LEU B 1 316 ? 25.180 -1.874 15.084 1.00 25.94 303 LEU B O 1
ATOM 5122 N N . PRO B 1 317 ? 23.608 -2.071 13.512 1.00 28.43 304 PRO B N 1
ATOM 5123 C CA . PRO B 1 317 ? 24.237 -1.044 12.670 1.00 26.84 304 PRO B CA 1
ATOM 5124 C C . PRO B 1 317 ? 24.035 0.349 13.221 1.00 26.09 304 PRO B C 1
ATOM 5125 O O . PRO B 1 317 ? 23.104 0.599 13.947 1.00 24.62 304 PRO B O 1
ATOM 5129 N N . VAL B 1 318 ? 24.960 1.227 12.908 1.00 23.03 305 VAL B N 1
ATOM 5130 C CA . VAL B 1 318 ? 24.894 2.605 13.279 1.00 24.34 305 VAL B CA 1
ATOM 5131 C C . VAL B 1 318 ? 25.075 3.522 12.070 1.00 23.23 305 VAL B C 1
ATOM 5132 O O . VAL B 1 318 ? 25.286 4.705 12.205 1.00 24.09 305 VAL B O 1
ATOM 5136 N N . THR B 1 319 ? 25.075 2.937 10.908 1.00 23.13 306 THR B N 1
ATOM 5137 C CA . THR B 1 319 ? 25.214 3.615 9.612 1.00 23.07 306 THR B CA 1
ATOM 5138 C C . THR B 1 319 ? 24.086 3.125 8.758 1.00 28.04 306 THR B C 1
ATOM 5139 O O . THR B 1 319 ? 23.475 2.056 8.985 1.00 24.60 306 THR B O 1
ATOM 5143 N N . GLY B 1 320 ? 23.731 3.949 7.781 1.00 24.57 307 GLY B N 1
ATOM 5144 C CA . GLY B 1 320 ? 22.741 3.585 6.807 1.00 21.69 307 GLY B CA 1
ATOM 5145 C C . GLY B 1 320 ? 23.268 2.637 5.729 1.00 23.23 307 GLY B C 1
ATOM 5146 O O . GLY B 1 320 ? 24.454 2.506 5.533 1.00 24.30 307 GLY B O 1
ATOM 5147 N N . PRO B 1 321 ? 22.363 2.076 4.924 1.00 25.69 308 PRO B N 1
ATOM 5148 C CA . PRO B 1 321 ? 22.798 1.198 3.839 1.00 26.64 308 PRO B CA 1
ATOM 5149 C C . PRO B 1 321 ? 23.643 1.948 2.856 1.00 27.19 308 PRO B C 1
ATOM 5150 O O . PRO B 1 321 ? 23.318 3.098 2.527 1.00 25.53 308 PRO B O 1
ATOM 5154 N N . ALA B 1 322 ? 24.720 1.311 2.354 1.00 28.73 309 ALA B N 1
ATOM 5155 C CA . ALA B 1 322 ? 25.567 1.945 1.314 1.00 31.98 309 ALA B CA 1
ATOM 5156 C C . ALA B 1 322 ? 24.779 2.360 0.079 1.00 29.02 309 ALA B C 1
ATOM 5157 O O . ALA B 1 322 ? 25.109 3.371 -0.555 1.00 29.88 309 ALA B O 1
ATOM 5159 N N . LYS B 1 323 ? 23.713 1.612 -0.207 1.00 29.46 310 LYS B N 1
ATOM 5160 C CA . LYS B 1 323 ? 22.941 1.820 -1.449 1.00 35.78 310 LYS B CA 1
ATOM 5161 C C . LYS B 1 323 ? 22.009 3.037 -1.340 1.00 32.59 310 LYS B C 1
ATOM 5162 O O . LYS B 1 323 ? 21.594 3.571 -2.362 1.00 37.76 310 LYS B O 1
ATOM 5168 N N . MET B 1 324 ? 21.716 3.517 -0.135 1.00 24.99 311 MET B N 1
ATOM 5169 C CA . MET B 1 324 ? 20.800 4.691 0.012 1.00 20.20 311 MET B CA 1
ATOM 5170 C C . MET B 1 324 ? 21.535 5.969 0.220 1.00 26.86 311 MET B C 1
ATOM 5171 O O . MET B 1 324 ? 22.523 6.016 0.924 1.00 30.24 311 MET B O 1
ATOM 5176 N N . GLN B 1 325 ? 21.086 6.994 -0.483 1.00 28.51 312 GLN B N 1
ATOM 5177 C CA . GLN B 1 325 ? 21.522 8.394 -0.315 1.00 26.20 312 GLN B CA 1
ATOM 5178 C C . GLN B 1 325 ? 20.427 9.175 0.385 1.00 21.43 312 GLN B C 1
ATOM 5179 O O . GLN B 1 325 ? 19.305 8.723 0.470 1.00 24.33 312 GLN B O 1
ATOM 5185 N N . PRO B 1 326 ? 20.719 10.355 0.902 1.00 21.86 313 PRO B N 1
ATOM 5186 C CA . PRO B 1 326 ? 19.688 11.071 1.677 1.00 22.28 313 PRO B CA 1
ATOM 5187 C C . PRO B 1 326 ? 18.352 11.320 0.947 1.00 24.18 313 PRO B C 1
ATOM 5188 O O . PRO B 1 326 ? 17.315 11.203 1.526 1.00 28.46 313 PRO B O 1
ATOM 5192 N N . ASP B 1 327 ? 18.388 11.656 -0.344 1.00 25.47 314 ASP B N 1
ATOM 5193 C CA . ASP B 1 327 ? 17.159 11.814 -1.123 1.00 23.85 314 ASP B CA 1
ATOM 5194 C C . ASP B 1 327 ? 16.369 10.530 -1.283 1.00 25.88 314 ASP B C 1
ATOM 5195 O O . ASP B 1 327 ? 15.213 10.583 -1.739 1.00 25.51 314 ASP B O 1
ATOM 5200 N N . ASP B 1 328 ? 16.946 9.374 -1.004 1.00 21.99 315 ASP B N 1
ATOM 5201 C CA . ASP B 1 328 ? 16.174 8.143 -0.969 1.00 23.16 315 ASP B CA 1
ATOM 5202 C C . ASP B 1 328 ? 15.354 8.038 0.285 1.00 20.22 315 ASP B C 1
ATOM 5203 O O . ASP B 1 328 ? 14.305 7.406 0.328 1.00 21.04 315 ASP B O 1
ATOM 5208 N N . TYR B 1 329 ? 15.784 8.679 1.354 1.00 22.86 316 TYR B N 1
ATOM 5209 C CA . TYR B 1 329 ? 15.051 8.653 2.589 1.00 19.67 316 TYR B CA 1
ATOM 5210 C C . TYR B 1 329 ? 13.858 9.564 2.587 1.00 19.03 316 TYR B C 1
ATOM 5211 O O . TYR B 1 329 ? 12.800 9.203 3.071 1.00 25.89 316 TYR B O 1
ATOM 5220 N N . LEU B 1 330 ? 14.029 10.757 2.112 1.00 20.67 317 LEU B N 1
ATOM 5221 C CA . LEU B 1 330 ? 13.052 11.837 2.384 1.00 25.24 317 LEU B CA 1
ATOM 5222 C C . LEU B 1 330 ? 11.628 11.529 1.850 1.00 27.05 317 LEU B C 1
ATOM 5223 O O . LEU B 1 330 ? 10.698 11.782 2.617 1.00 25.19 317 LEU B O 1
ATOM 5228 N N . PRO B 1 331 ? 11.460 10.969 0.618 1.00 29.73 318 PRO B N 1
ATOM 5229 C CA . PRO B 1 331 ? 10.052 10.711 0.147 1.00 26.60 318 PRO B CA 1
ATOM 5230 C C . PRO B 1 331 ? 9.350 9.735 1.153 1.00 28.53 318 PRO B C 1
ATOM 5231 O O . PRO B 1 331 ? 8.109 9.848 1.358 1.00 34.92 318 PRO B O 1
ATOM 5235 N N . HIS B 1 332 ? 10.114 8.820 1.785 1.00 21.94 319 HIS B N 1
ATOM 5236 C CA . HIS B 1 332 ? 9.535 7.907 2.762 1.00 25.63 319 HIS B CA 1
ATOM 5237 C C . HIS B 1 332 ? 9.286 8.551 4.142 1.00 31.14 319 HIS B C 1
ATOM 5238 O O . HIS B 1 332 ? 8.487 8.058 4.908 1.00 30.22 319 HIS B O 1
ATOM 5245 N N . MET B 1 333 ? 10.017 9.596 4.460 1.00 31.09 320 MET B N 1
ATOM 5246 C CA . MET B 1 333 ? 9.909 10.209 5.802 1.00 25.38 320 MET B CA 1
ATOM 5247 C C . MET B 1 333 ? 8.865 11.297 5.912 1.00 29.49 320 MET B C 1
ATOM 5248 O O . MET B 1 333 ? 8.455 11.596 7.024 1.00 29.27 320 MET B O 1
ATOM 5253 N N . MET B 1 334 ? 8.481 11.943 4.770 1.00 28.96 321 MET B N 1
ATOM 5254 C CA . MET B 1 334 ? 7.464 12.961 4.770 1.00 28.49 321 MET B CA 1
ATOM 5255 C C . MET B 1 334 ? 6.159 12.322 5.063 1.00 30.62 321 MET B C 1
ATOM 5256 O O . MET B 1 334 ? 5.894 11.162 4.657 1.00 31.97 321 MET B O 1
ATOM 5261 N N . ARG B 1 335 ? 5.315 13.110 5.745 1.00 40.46 322 ARG B N 1
ATOM 5262 C CA . ARG B 1 335 ? 3.978 12.677 6.127 1.00 50.13 322 ARG B CA 1
ATOM 5263 C C . ARG B 1 335 ? 3.213 12.244 4.870 1.00 36.08 322 ARG B C 1
ATOM 5264 O O . ARG B 1 335 ? 2.640 11.186 4.819 1.00 34.48 322 ARG B O 1
ATOM 5272 N N . ASP B 1 336 ? 3.264 13.057 3.840 1.00 37.04 323 ASP B N 1
ATOM 5273 C CA . ASP B 1 336 ? 2.723 12.635 2.541 1.00 31.90 323 ASP B CA 1
ATOM 5274 C C . ASP B 1 336 ? 3.435 13.466 1.493 1.00 25.98 323 ASP B C 1
ATOM 5275 O O . ASP B 1 336 ? 4.270 14.339 1.811 1.00 32.99 323 ASP B O 1
ATOM 5280 N N . LYS B 1 337 ? 3.044 13.336 0.222 1.00 28.46 324 LYS B N 1
ATOM 5281 C CA . LYS B 1 337 ? 3.691 14.132 -0.839 1.00 34.63 324 LYS B CA 1
ATOM 5282 C C . LYS B 1 337 ? 2.800 15.224 -1.394 1.00 36.21 324 LYS B C 1
ATOM 5283 O O . LYS B 1 337 ? 3.077 15.833 -2.440 1.00 31.81 324 LYS B O 1
ATOM 5289 N N . LYS B 1 338 ? 1.782 15.574 -0.647 1.00 32.90 325 LYS B N 1
ATOM 5290 C CA . LYS B 1 338 ? 0.804 16.605 -1.103 1.00 30.90 325 LYS B CA 1
ATOM 5291 C C . LYS B 1 338 ? 1.424 17.972 -1.016 1.00 29.42 325 LYS B C 1
ATOM 5292 O O . LYS B 1 338 ? 2.415 18.170 -0.264 1.00 33.61 325 LYS B O 1
ATOM 5298 N N . VAL B 1 339 ? 0.870 18.908 -1.774 1.00 23.99 326 VAL B N 1
ATOM 5299 C CA . VAL B 1 339 ? 1.300 20.256 -1.844 1.00 27.74 326 VAL B CA 1
ATOM 5300 C C . VAL B 1 339 ? 1.442 20.909 -0.447 1.00 35.75 326 VAL B C 1
ATOM 5301 O O . VAL B 1 339 ? 2.426 21.635 -0.194 1.00 27.44 326 VAL B O 1
ATOM 5305 N N . MET B 1 340 ? 0.467 20.644 0.411 1.00 37.18 327 MET B N 1
ATOM 5306 C CA . MET B 1 340 ? 0.408 21.183 1.822 1.00 42.91 327 MET B CA 1
ATOM 5307 C C . MET B 1 340 ? 1.072 20.228 2.810 1.00 51.66 327 MET B C 1
ATOM 5308 O O . MET B 1 340 ? 0.946 20.423 4.036 1.00 54.74 327 MET B O 1
ATOM 5313 N N . GLY B 1 341 ? 1.744 19.196 2.282 1.00 40.47 328 GLY B N 1
ATOM 5314 C CA . GLY B 1 341 ? 2.315 18.168 3.022 1.00 35.79 328 GLY B CA 1
ATOM 5315 C C . GLY B 1 341 ? 3.813 18.290 2.912 1.00 31.44 328 GLY B C 1
ATOM 5316 O O . GLY B 1 341 ? 4.358 19.380 2.943 1.00 32.80 328 GLY B O 1
ATOM 5317 N N . GLY B 1 342 ? 4.474 17.155 2.763 1.00 32.76 329 GLY B N 1
ATOM 5318 C CA . GLY B 1 342 ? 5.938 17.140 2.587 1.00 35.71 329 GLY B CA 1
ATOM 5319 C C . GLY B 1 342 ? 6.748 17.408 3.864 1.00 35.85 329 GLY B C 1
ATOM 5320 O O . GLY B 1 342 ? 7.926 17.606 3.845 1.00 38.67 329 GLY B O 1
ATOM 5321 N N . LYS B 1 343 ? 6.100 17.295 4.995 1.00 38.26 330 LYS B N 1
ATOM 5322 C CA . LYS B 1 343 ? 6.651 17.779 6.259 1.00 36.13 330 LYS B CA 1
ATOM 5323 C C . LYS B 1 343 ? 7.250 16.596 6.953 1.00 29.48 330 LYS B C 1
ATOM 5324 O O . LYS B 1 343 ? 6.760 15.463 6.836 1.00 27.50 330 LYS B O 1
ATOM 5330 N N . LEU B 1 344 ? 8.359 16.870 7.660 1.00 28.61 331 LEU B N 1
ATOM 5331 C CA . LEU B 1 344 ? 9.174 15.834 8.323 1.00 29.62 331 LEU B CA 1
ATOM 5332 C C . LEU B 1 344 ? 9.002 16.036 9.840 1.00 30.69 331 LEU B C 1
ATOM 5333 O O . LEU B 1 344 ? 9.511 16.979 10.402 1.00 32.35 331 LEU B O 1
ATOM 5338 N N . HIS B 1 345 ? 8.271 15.137 10.470 1.00 27.19 332 HIS B N 1
ATOM 5339 C CA . HIS B 1 345 ? 8.023 15.127 11.904 1.00 29.79 332 HIS B CA 1
ATOM 5340 C C . HIS B 1 345 ? 8.899 13.994 12.465 1.00 28.41 332 HIS B C 1
ATOM 5341 O O . HIS B 1 345 ? 8.891 12.838 11.975 1.00 32.29 332 HIS B O 1
ATOM 5348 N N . LEU B 1 346 ? 9.666 14.317 13.478 1.00 26.70 333 LEU B N 1
ATOM 5349 C CA . LEU B 1 346 ? 10.643 13.349 14.030 1.00 27.11 333 LEU B CA 1
ATOM 5350 C C . LEU B 1 346 ? 10.517 13.250 15.535 1.00 25.57 333 LEU B C 1
ATOM 5351 O O . LEU B 1 346 ? 10.186 14.263 16.194 1.00 25.36 333 LEU B O 1
ATOM 5356 N N . ILE B 1 347 ? 10.735 12.080 16.061 1.00 21.43 334 ILE B N 1
ATOM 5357 C CA . ILE B 1 347 ? 11.007 11.937 17.491 1.00 22.92 334 ILE B CA 1
ATOM 5358 C C . ILE B 1 347 ? 12.500 12.135 17.713 1.00 18.02 334 ILE B C 1
ATOM 5359 O O . ILE B 1 347 ? 13.300 11.486 17.058 1.00 25.00 334 ILE B O 1
ATOM 5364 N N . LEU B 1 348 ? 12.867 13.054 18.617 1.00 21.11 335 LEU B N 1
ATOM 5365 C CA . LEU B 1 348 ? 14.258 13.285 18.957 1.00 21.36 335 LEU B CA 1
ATOM 5366 C C . LEU B 1 348 ? 14.564 13.058 20.434 1.00 26.87 335 LEU B C 1
ATOM 5367 O O . LEU B 1 348 ? 13.760 13.396 21.283 1.00 26.37 335 LEU B O 1
ATOM 5372 N N . PRO B 1 349 ? 15.757 12.524 20.739 1.00 23.76 336 PRO B N 1
ATOM 5373 C CA . PRO B 1 349 ? 16.192 12.537 22.152 1.00 21.24 336 PRO B CA 1
ATOM 5374 C C . PRO B 1 349 ? 16.529 13.941 22.607 1.00 23.62 336 PRO B C 1
ATOM 5375 O O . PRO B 1 349 ? 17.014 14.809 21.833 1.00 22.23 336 PRO B O 1
ATOM 5379 N N . THR B 1 350 ? 16.250 14.213 23.878 1.00 23.98 337 THR B N 1
ATOM 5380 C CA . THR B 1 350 ? 16.655 15.468 24.503 1.00 28.44 337 THR B CA 1
ATOM 5381 C C . THR B 1 350 ? 17.738 15.292 25.542 1.00 30.74 337 THR B C 1
ATOM 5382 O O . THR B 1 350 ? 18.565 16.193 25.733 1.00 31.78 337 THR B O 1
ATOM 5386 N N . THR B 1 351 ? 17.740 14.152 26.218 1.00 30.30 338 THR B N 1
ATOM 5387 C CA . THR B 1 351 ? 18.923 13.646 26.945 1.00 27.46 338 THR B CA 1
ATOM 5388 C C . THR B 1 351 ? 18.940 12.136 26.673 1.00 24.83 338 THR B C 1
ATOM 5389 O O . THR B 1 351 ? 18.092 11.587 25.957 1.00 26.40 338 THR B O 1
ATOM 5393 N N . ILE B 1 352 ? 19.864 11.435 27.313 1.00 29.31 339 ILE B N 1
ATOM 5394 C CA . ILE B 1 352 ? 19.778 9.985 27.389 1.00 27.37 339 ILE B CA 1
ATOM 5395 C C . ILE B 1 352 ? 18.775 9.706 28.463 1.00 31.64 339 ILE B C 1
ATOM 5396 O O . ILE B 1 352 ? 19.102 9.863 29.656 1.00 25.59 339 ILE B O 1
ATOM 5401 N N . GLY B 1 353 ? 17.541 9.383 28.028 1.00 30.99 340 GLY B N 1
ATOM 5402 C CA . GLY B 1 353 ? 16.474 9.158 28.965 1.00 32.76 340 GLY B CA 1
ATOM 5403 C C . GLY B 1 353 ? 15.259 10.046 28.794 1.00 33.17 340 GLY B C 1
ATOM 5404 O O . GLY B 1 353 ? 14.283 9.843 29.489 1.00 31.08 340 GLY B O 1
ATOM 5405 N N . HIS B 1 354 ? 15.289 11.019 27.917 1.00 24.35 341 HIS B N 1
ATOM 5406 C CA . HIS B 1 354 ? 14.158 11.904 27.621 1.00 24.55 341 HIS B CA 1
ATOM 5407 C C . HIS B 1 354 ? 14.081 12.218 26.126 1.00 24.27 341 HIS B C 1
ATOM 5408 O O . HIS B 1 354 ? 15.074 12.230 25.477 1.00 26.68 341 HIS B O 1
ATOM 5415 N N . SER B 1 355 ? 12.855 12.391 25.627 1.00 24.94 342 SER B N 1
ATOM 5416 C CA . SER B 1 355 ? 12.615 12.619 24.226 1.00 21.34 342 SER B CA 1
ATOM 5417 C C . SER B 1 355 ? 11.443 13.539 23.938 1.00 25.46 342 SER B C 1
ATOM 5418 O O . SER B 1 355 ? 10.667 13.850 24.771 1.00 32.41 342 SER B O 1
ATOM 5421 N N . GLU B 1 356 ? 11.341 14.001 22.702 1.00 25.28 343 GLU B N 1
ATOM 5422 C CA . GLU B 1 356 ? 10.333 14.940 22.306 1.00 22.43 343 GLU B CA 1
ATOM 5423 C C . GLU B 1 356 ? 9.952 14.709 20.851 1.00 27.27 343 GLU B C 1
ATOM 5424 O O . GLU B 1 356 ? 10.749 14.170 20.101 1.00 29.21 343 GLU B O 1
ATOM 5430 N N . MET B 1 357 ? 8.744 15.114 20.494 1.00 23.82 344 MET B N 1
ATOM 5431 C CA . MET B 1 357 ? 8.330 15.237 19.092 1.00 26.58 344 MET B CA 1
ATOM 5432 C C . MET B 1 357 ? 8.778 16.603 18.604 1.00 28.99 344 MET B C 1
ATOM 5433 O O . MET B 1 357 ? 8.563 17.628 19.230 1.00 31.03 344 MET B O 1
ATOM 5438 N N . ARG B 1 358 ? 9.463 16.617 17.482 1.00 26.76 345 ARG B N 1
ATOM 5439 C CA . ARG B 1 358 ? 9.762 17.878 16.794 1.00 28.49 345 ARG B CA 1
ATOM 5440 C C . ARG B 1 358 ? 9.106 17.891 15.404 1.00 32.42 345 ARG B C 1
ATOM 5441 O O . ARG B 1 358 ? 9.323 17.007 14.577 1.00 27.72 345 ARG B O 1
ATOM 5449 N N . SER B 1 359 ? 8.282 18.878 15.158 1.00 30.90 346 SER B N 1
ATOM 5450 C CA . SER B 1 359 ? 7.531 18.995 13.942 1.00 29.52 346 SER B CA 1
ATOM 5451 C C . SER B 1 359 ? 8.240 19.900 12.970 1.00 27.74 346 SER B C 1
ATOM 5452 O O . SER B 1 359 ? 8.991 20.809 13.347 1.00 29.55 346 SER B O 1
ATOM 5455 N N A ASP B 1 360 ? 8.012 19.654 11.684 0.42 32.57 347 ASP B N 1
ATOM 5456 N N B ASP B 1 360 ? 8.019 19.649 11.687 0.58 32.83 347 ASP B N 1
ATOM 5457 C CA A ASP B 1 360 ? 8.456 20.581 10.632 0.42 35.04 347 ASP B CA 1
ATOM 5458 C CA B ASP B 1 360 ? 8.448 20.584 10.640 0.58 35.16 347 ASP B CA 1
ATOM 5459 C C A ASP B 1 360 ? 9.981 20.788 10.660 0.42 33.96 347 ASP B C 1
ATOM 5460 C C B ASP B 1 360 ? 9.975 20.790 10.639 0.58 33.61 347 ASP B C 1
ATOM 5461 O O A ASP B 1 360 ? 10.476 21.915 10.667 0.42 39.57 347 ASP B O 1
ATOM 5462 O O B ASP B 1 360 ? 10.456 21.918 10.578 0.58 39.06 347 ASP B O 1
ATOM 5471 N N . VAL B 1 361 ? 10.718 19.683 10.727 1.00 29.63 348 VAL B N 1
ATOM 5472 C CA . VAL B 1 361 ? 12.211 19.759 10.741 1.00 32.74 348 VAL B CA 1
ATOM 5473 C C . VAL B 1 361 ? 12.663 20.061 9.324 1.00 28.95 348 VAL B C 1
ATOM 5474 O O . VAL B 1 361 ? 12.082 19.517 8.369 1.00 32.05 348 VAL B O 1
ATOM 5478 N N . ASP B 1 362 ? 13.648 20.970 9.172 1.00 27.62 349 ASP B N 1
ATOM 5479 C CA . ASP B 1 362 ? 14.122 21.364 7.893 1.00 32.30 349 ASP B CA 1
ATOM 5480 C C . ASP B 1 362 ? 14.766 20.160 7.146 1.00 28.22 349 ASP B C 1
ATOM 5481 O O . ASP B 1 362 ? 15.456 19.317 7.737 1.00 28.43 349 ASP B O 1
ATOM 5486 N N . ALA B 1 363 ? 14.510 20.103 5.869 1.00 28.62 350 ALA B N 1
ATOM 5487 C CA . ALA B 1 363 ? 15.066 19.063 5.045 1.00 30.27 350 ALA B CA 1
ATOM 5488 C C . ALA B 1 363 ? 16.617 19.126 5.072 1.00 26.80 350 ALA B C 1
ATOM 5489 O O . ALA B 1 363 ? 17.243 18.098 5.070 1.00 25.28 350 ALA B O 1
ATOM 5491 N N . SER B 1 364 ? 17.191 20.311 5.155 1.00 25.59 351 SER B N 1
ATOM 5492 C CA . SER B 1 364 ? 18.632 20.439 5.260 1.00 24.11 351 SER B CA 1
ATOM 5493 C C . SER B 1 364 ? 19.224 19.752 6.542 1.00 27.82 351 SER B C 1
ATOM 5494 O O . SER B 1 364 ? 20.271 19.089 6.524 1.00 23.09 351 SER B O 1
ATOM 5497 N N . THR B 1 365 ? 18.488 19.896 7.644 1.00 23.13 352 THR B N 1
ATOM 5498 C CA . THR B 1 365 ? 18.911 19.251 8.870 1.00 23.06 352 THR B CA 1
ATOM 5499 C C . THR B 1 365 ? 18.815 17.733 8.740 1.00 24.29 352 THR B C 1
ATOM 5500 O O . THR B 1 365 ? 19.686 17.021 9.169 1.00 26.17 352 THR B O 1
ATOM 5504 N N . VAL B 1 366 ? 17.752 17.242 8.138 1.00 21.83 353 VAL B N 1
ATOM 5505 C CA . VAL B 1 366 ? 17.556 15.822 7.965 1.00 21.81 353 VAL B CA 1
ATOM 5506 C C . VAL B 1 366 ? 18.645 15.217 7.049 1.00 26.10 353 VAL B C 1
ATOM 5507 O O . VAL B 1 366 ? 19.215 14.169 7.365 1.00 22.25 353 VAL B O 1
ATOM 5511 N N . THR B 1 367 ? 18.915 15.875 5.912 1.00 26.30 354 THR B N 1
ATOM 5512 C CA . THR B 1 367 ? 19.995 15.463 5.004 1.00 20.66 354 THR B CA 1
ATOM 5513 C C . THR B 1 367 ? 21.326 15.474 5.720 1.00 22.26 354 THR B C 1
ATOM 5514 O O . THR B 1 367 ? 22.117 14.502 5.548 1.00 20.06 354 THR B O 1
ATOM 5518 N N . ALA B 1 368 ? 21.595 16.502 6.529 1.00 21.49 355 ALA B N 1
ATOM 5519 C CA . ALA B 1 368 ? 22.870 16.552 7.317 1.00 25.19 355 ALA B CA 1
ATOM 5520 C C . ALA B 1 368 ? 22.972 15.392 8.290 1.00 21.74 355 ALA B C 1
ATOM 5521 O O . ALA B 1 368 ? 24.050 14.792 8.406 1.00 22.70 355 ALA B O 1
ATOM 5523 N N . ALA B 1 369 ? 21.895 15.079 8.974 1.00 21.60 356 ALA B N 1
ATOM 5524 C CA . ALA B 1 369 ? 21.936 13.981 9.957 1.00 20.30 356 ALA B CA 1
ATOM 5525 C C . ALA B 1 369 ? 22.136 12.620 9.240 1.00 22.04 356 ALA B C 1
ATOM 5526 O O . ALA B 1 369 ? 22.953 11.832 9.667 1.00 22.54 356 ALA B O 1
ATOM 5528 N N . ILE B 1 370 ? 21.399 12.394 8.131 1.00 22.03 357 ILE B N 1
ATOM 5529 C CA . ILE B 1 370 ? 21.582 11.172 7.355 1.00 23.98 357 ILE B CA 1
ATOM 5530 C C . ILE B 1 370 ? 23.007 11.051 6.815 1.00 25.57 357 ILE B C 1
ATOM 5531 O O . ILE B 1 370 ? 23.639 9.967 6.935 1.00 21.99 357 ILE B O 1
ATOM 5536 N N A SER B 1 371 ? 23.514 12.146 6.259 0.66 23.06 358 SER B N 1
ATOM 5537 N N B SER B 1 371 ? 23.520 12.144 6.262 0.34 23.55 358 SER B N 1
ATOM 5538 C CA A SER B 1 371 ? 24.857 12.187 5.688 0.66 25.63 358 SER B CA 1
ATOM 5539 C CA B SER B 1 371 ? 24.855 12.127 5.664 0.34 25.62 358 SER B CA 1
ATOM 5540 C C A SER B 1 371 ? 25.933 11.825 6.717 0.66 25.05 358 SER B C 1
ATOM 5541 C C B SER B 1 371 ? 25.958 11.881 6.704 0.34 25.57 358 SER B C 1
ATOM 5542 O O A SER B 1 371 ? 26.921 11.110 6.374 0.66 23.33 358 SER B O 1
ATOM 5543 O O B SER B 1 371 ? 27.013 11.335 6.372 0.34 26.69 358 SER B O 1
ATOM 5548 N N . ALA B 1 372 ? 25.705 12.236 7.952 1.00 24.47 359 ALA B N 1
ATOM 5549 C CA . ALA B 1 372 ? 26.647 11.945 9.040 1.00 30.25 359 ALA B CA 1
ATOM 5550 C C . ALA B 1 372 ? 26.709 10.500 9.396 1.00 29.02 359 ALA B C 1
ATOM 5551 O O . ALA B 1 372 ? 27.602 10.096 10.113 1.00 27.90 359 ALA B O 1
ATOM 5553 N N . CYS B 1 373 ? 25.791 9.686 8.878 1.00 27.35 360 CYS B N 1
ATOM 5554 C CA . CYS B 1 373 ? 25.725 8.253 9.181 1.00 28.37 360 CYS B CA 1
ATOM 5555 C C . CYS B 1 373 ? 25.952 7.399 7.966 1.00 29.60 360 CYS B C 1
ATOM 5556 O O . CYS B 1 373 ? 25.611 6.256 7.950 1.00 34.89 360 CYS B O 1
ATOM 5559 N N . ILE B 1 374 ? 26.561 7.936 6.929 1.00 33.93 361 ILE B N 1
ATOM 5560 C CA . ILE B 1 374 ? 26.771 7.166 5.663 1.00 36.56 361 ILE B CA 1
ATOM 5561 C C . ILE B 1 374 ? 28.155 6.519 5.778 1.00 43.46 361 ILE B C 1
ATOM 5562 O O . ILE B 1 374 ? 29.107 7.223 6.013 1.00 49.60 361 ILE B O 1
ATOM 5567 N N . PRO B 1 375 ? 28.250 5.185 5.594 1.00 42.48 362 PRO B N 1
ATOM 5568 C CA . PRO B 1 375 ? 29.444 4.398 5.784 1.00 50.34 362 PRO B CA 1
ATOM 5569 C C . PRO B 1 375 ? 30.567 4.709 4.780 1.00 60.21 362 PRO B C 1
ATOM 5570 O O . PRO B 1 375 ? 30.377 5.505 3.834 1.00 67.96 362 PRO B O 1
ATOM 5574 N N . GLY C 1 13 ? -46.441 -13.988 53.475 1.00 104.89 0 GLY C N 1
ATOM 5575 C CA . GLY C 1 13 ? -45.591 -15.024 52.800 1.00 105.88 0 GLY C CA 1
ATOM 5576 C C . GLY C 1 13 ? -44.143 -14.579 52.995 1.00 101.33 0 GLY C C 1
ATOM 5577 O O . GLY C 1 13 ? -43.918 -13.606 53.710 1.00 102.23 0 GLY C O 1
ATOM 5578 N N . MET C 1 14 ? -43.185 -15.340 52.465 1.00 95.31 1 MET C N 1
ATOM 5579 C CA . MET C 1 14 ? -41.764 -14.905 52.441 1.00 84.02 1 MET C CA 1
ATOM 5580 C C . MET C 1 14 ? -41.331 -14.355 51.085 1.00 77.67 1 MET C C 1
ATOM 5581 O O . MET C 1 14 ? -41.302 -15.109 50.100 1.00 92.29 1 MET C O 1
ATOM 5586 N N . GLU C 1 15 ? -40.955 -13.078 51.035 1.00 58.70 2 GLU C N 1
ATOM 5587 C CA . GLU C 1 15 ? -40.454 -12.467 49.820 1.00 51.88 2 GLU C CA 1
ATOM 5588 C C . GLU C 1 15 ? -38.951 -12.266 49.893 1.00 51.47 2 GLU C C 1
ATOM 5589 O O . GLU C 1 15 ? -38.362 -12.092 50.959 1.00 49.94 2 GLU C O 1
ATOM 5595 N N . LYS C 1 16 ? -38.322 -12.231 48.743 1.00 55.81 3 LYS C N 1
ATOM 5596 C CA . LYS C 1 16 ? -36.865 -12.114 48.684 1.00 51.97 3 LYS C CA 1
ATOM 5597 C C . LYS C 1 16 ? -36.508 -11.212 47.530 1.00 53.57 3 LYS C C 1
ATOM 5598 O O . LYS C 1 16 ? -37.091 -11.387 46.455 1.00 55.32 3 LYS C O 1
ATOM 5604 N N . VAL C 1 17 ? -35.638 -10.227 47.790 1.00 54.76 4 VAL C N 1
ATOM 5605 C CA . VAL C 1 17 ? -35.051 -9.374 46.754 1.00 52.75 4 VAL C CA 1
ATOM 5606 C C . VAL C 1 17 ? -33.535 -9.568 46.750 1.00 51.63 4 VAL C C 1
ATOM 5607 O O . VAL C 1 17 ? -32.885 -9.404 47.763 1.00 53.73 4 VAL C O 1
ATOM 5611 N N . THR C 1 18 ? -32.978 -9.867 45.581 1.00 45.20 5 THR C N 1
ATOM 5612 C CA . THR C 1 18 ? -31.543 -9.809 45.396 1.00 41.49 5 THR C CA 1
ATOM 5613 C C . THR C 1 18 ? -31.205 -8.482 44.758 1.00 43.68 5 THR C C 1
ATOM 5614 O O . THR C 1 18 ? -31.754 -8.115 43.679 1.00 52.59 5 THR C O 1
ATOM 5618 N N . VAL C 1 19 ? -30.279 -7.753 45.386 1.00 41.22 6 VAL C N 1
ATOM 5619 C CA . VAL C 1 19 ? -29.849 -6.438 44.910 1.00 39.30 6 VAL C CA 1
ATOM 5620 C C . VAL C 1 19 ? -28.418 -6.634 44.391 1.00 53.64 6 VAL C C 1
ATOM 5621 O O . VAL C 1 19 ? -27.587 -7.261 45.053 1.00 51.18 6 VAL C O 1
ATOM 5625 N N . THR C 1 20 ? -28.168 -6.088 43.198 1.00 48.50 7 THR C N 1
ATOM 5626 C CA . THR C 1 20 ? -26.885 -6.203 42.554 1.00 49.87 7 THR C CA 1
ATOM 5627 C C . THR C 1 20 ? -26.425 -4.824 42.086 1.00 49.59 7 THR C C 1
ATOM 5628 O O . THR C 1 20 ? -26.872 -4.337 41.092 1.00 61.39 7 THR C O 1
ATOM 5632 N N . LEU C 1 21 ? -25.536 -4.201 42.847 1.00 55.17 8 LEU C N 1
ATOM 5633 C CA . LEU C 1 21 ? -25.111 -2.819 42.638 1.00 57.04 8 LEU C CA 1
ATOM 5634 C C . LEU C 1 21 ? -23.618 -2.817 42.924 1.00 60.40 8 LEU C C 1
ATOM 5635 O O . LEU C 1 21 ? -23.150 -3.529 43.805 1.00 52.53 8 LEU C O 1
ATOM 5640 N N . ASP C 1 22 ? -22.881 -2.003 42.170 1.00 71.76 9 ASP C N 1
ATOM 5641 C CA . ASP C 1 22 ? -21.438 -1.808 42.323 1.00 72.34 9 ASP C CA 1
ATOM 5642 C C . ASP C 1 22 ? -20.739 -3.143 42.393 1.00 70.57 9 ASP C C 1
ATOM 5643 O O . ASP C 1 22 ? -19.867 -3.339 43.259 1.00 63.02 9 ASP C O 1
ATOM 5648 N N . GLU C 1 23 ? -21.154 -4.085 41.526 1.00 63.67 10 GLU C N 1
ATOM 5649 C CA . GLU C 1 23 ? -20.608 -5.431 41.505 1.00 57.86 10 GLU C CA 1
ATOM 5650 C C . GLU C 1 23 ? -20.661 -6.161 42.871 1.00 74.96 10 GLU C C 1
ATOM 5651 O O . GLU C 1 23 ? -19.781 -6.953 43.223 1.00 78.78 10 GLU C O 1
ATOM 5657 N N . ARG C 1 24 ? -21.677 -5.837 43.653 1.00 79.66 11 ARG C N 1
ATOM 5658 C CA . ARG C 1 24 ? -22.019 -6.546 44.853 1.00 87.67 11 ARG C CA 1
ATOM 5659 C C . ARG C 1 24 ? -23.345 -7.242 44.537 1.00 82.69 11 ARG C C 1
ATOM 5660 O O . ARG C 1 24 ? -24.052 -6.855 43.625 1.00 73.95 11 ARG C O 1
ATOM 5668 N N . SER C 1 25 ? -23.628 -8.278 45.320 1.00 81.49 12 SER C N 1
ATOM 5669 C CA . SER C 1 25 ? -24.954 -8.843 45.418 1.00 66.43 12 SER C CA 1
ATOM 5670 C C . SER C 1 25 ? -25.266 -9.121 46.897 1.00 52.70 12 SER C C 1
ATOM 5671 O O . SER C 1 25 ? -24.429 -9.645 47.634 1.00 49.81 12 SER C O 1
ATOM 5674 N N . TYR C 1 26 ? -26.495 -8.836 47.290 1.00 46.58 13 TYR C N 1
ATOM 5675 C CA . TYR C 1 26 ? -26.934 -9.225 48.641 1.00 43.40 13 TYR C CA 1
ATOM 5676 C C . TYR C 1 26 ? -28.399 -9.486 48.654 1.00 43.81 13 TYR C C 1
ATOM 5677 O O . TYR C 1 26 ? -29.105 -8.920 47.824 1.00 46.56 13 TYR C O 1
ATOM 5686 N N . PRO C 1 27 ? -28.860 -10.353 49.558 1.00 38.48 14 PRO C N 1
ATOM 5687 C CA . PRO C 1 27 ? -30.269 -10.601 49.693 1.00 36.80 14 PRO C CA 1
ATOM 5688 C C . PRO C 1 27 ? -30.961 -9.678 50.677 1.00 39.30 14 PRO C C 1
ATOM 5689 O O . PRO C 1 27 ? -30.358 -9.268 51.686 1.00 38.00 14 PRO C O 1
ATOM 5693 N N . ILE C 1 28 ? -32.215 -9.351 50.373 1.00 43.42 15 ILE C N 1
ATOM 5694 C CA . ILE C 1 28 ? -33.164 -8.777 51.323 1.00 40.33 15 ILE C CA 1
ATOM 5695 C C . ILE C 1 28 ? -34.221 -9.835 51.493 1.00 44.47 15 ILE C C 1
ATOM 5696 O O . ILE C 1 28 ? -34.935 -10.158 50.538 1.00 46.52 15 ILE C O 1
ATOM 5701 N N . ASN C 1 29 ? -34.330 -10.405 52.690 1.00 42.72 16 ASN C N 1
ATOM 5702 C CA . ASN C 1 29 ? -35.343 -11.442 52.962 1.00 43.51 16 ASN C CA 1
ATOM 5703 C C . ASN C 1 29 ? -36.429 -10.836 53.864 1.00 41.46 16 ASN C C 1
ATOM 5704 O O . ASN C 1 29 ? -36.099 -10.092 54.792 1.00 41.06 16 ASN C O 1
ATOM 5709 N N . ILE C 1 30 ? -37.689 -11.134 53.591 1.00 45.93 17 ILE C N 1
ATOM 5710 C CA . ILE C 1 30 ? -38.848 -10.485 54.231 1.00 43.13 17 ILE C CA 1
ATOM 5711 C C . ILE C 1 30 ? -39.860 -11.573 54.589 1.00 46.70 17 ILE C C 1
ATOM 5712 O O . ILE C 1 30 ? -40.381 -12.245 53.712 1.00 53.31 17 ILE C O 1
ATOM 5717 N N . ALA C 1 31 ? -40.182 -11.712 55.854 1.00 40.31 18 ALA C N 1
ATOM 5718 C CA . ALA C 1 31 ? -41.115 -12.677 56.347 1.00 43.18 18 ALA C CA 1
ATOM 5719 C C . ALA C 1 31 ? -41.475 -12.396 57.824 1.00 47.58 18 ALA C C 1
ATOM 5720 O O . ALA C 1 31 ? -40.643 -11.898 58.598 1.00 42.68 18 ALA C O 1
ATOM 5722 N N . PRO C 1 32 ? -42.717 -12.724 58.221 1.00 50.35 19 PRO C N 1
ATOM 5723 C CA . PRO C 1 32 ? -43.067 -12.721 59.601 1.00 50.41 19 PRO C CA 1
ATOM 5724 C C . PRO C 1 32 ? -42.283 -13.808 60.351 1.00 60.26 19 PRO C C 1
ATOM 5725 O O . PRO C 1 32 ? -42.188 -14.924 59.874 1.00 61.03 19 PRO C O 1
ATOM 5729 N N . SER C 1 33 ? -41.745 -13.448 61.511 1.00 60.76 20 SER C N 1
ATOM 5730 C CA . SER C 1 33 ? -40.924 -14.307 62.368 1.00 67.67 20 SER C CA 1
ATOM 5731 C C . SER C 1 33 ? -39.559 -14.739 61.737 1.00 66.28 20 SER C C 1
ATOM 5732 O O . SER C 1 33 ? -38.951 -15.735 62.146 1.00 50.38 20 SER C O 1
ATOM 5735 N N . LEU C 1 34 ? -39.045 -13.923 60.808 1.00 71.50 21 LEU C N 1
ATOM 5736 C CA . LEU C 1 34 ? -37.743 -14.199 60.196 1.00 56.66 21 LEU C CA 1
ATOM 5737 C C . LEU C 1 34 ? -36.579 -14.268 61.203 1.00 51.64 21 LEU C C 1
ATOM 5738 O O . LEU C 1 34 ? -35.638 -15.005 60.986 1.00 53.48 21 LEU C O 1
ATOM 5743 N N . TYR C 1 35 ? -36.645 -13.521 62.289 1.00 44.46 22 TYR C N 1
ATOM 5744 C CA . TYR C 1 35 ? -35.547 -13.546 63.283 1.00 48.74 22 TYR C CA 1
ATOM 5745 C C . TYR C 1 35 ? -35.299 -14.959 63.812 1.00 53.60 22 TYR C C 1
ATOM 5746 O O . TYR C 1 35 ? -34.172 -15.291 64.179 1.00 53.02 22 TYR C O 1
ATOM 5755 N N . GLN C 1 36 ? -36.333 -15.788 63.837 1.00 48.97 23 GLN C N 1
ATOM 5756 C CA . GLN C 1 36 ? -36.226 -17.134 64.368 1.00 56.42 23 GLN C CA 1
ATOM 5757 C C . GLN C 1 36 ? -35.830 -18.183 63.341 1.00 53.91 23 GLN C C 1
ATOM 5758 O O . GLN C 1 36 ? -35.821 -19.379 63.656 1.00 60.44 23 GLN C O 1
ATOM 5764 N N . GLN C 1 37 ? -35.498 -17.823 62.112 1.00 57.56 24 GLN C N 1
ATOM 5765 C CA . GLN C 1 37 ? -35.156 -18.922 61.193 1.00 70.40 24 GLN C CA 1
ATOM 5766 C C . GLN C 1 37 ? -33.670 -19.265 61.214 1.00 70.16 24 GLN C C 1
ATOM 5767 O O . GLN C 1 37 ? -32.857 -18.381 61.590 1.00 62.48 24 GLN C O 1
ATOM 5773 N N . GLN C 1 38 ? -33.354 -20.509 60.822 1.00 83.47 25 GLN C N 1
ATOM 5774 C CA . GLN C 1 38 ? -31.965 -20.920 60.663 1.00 80.11 25 GLN C CA 1
ATOM 5775 C C . GLN C 1 38 ? -31.333 -20.190 59.513 1.00 73.05 25 GLN C C 1
ATOM 5776 O O . GLN C 1 38 ? -31.882 -20.073 58.398 1.00 63.96 25 GLN C O 1
ATOM 5782 N N . ASP C 1 39 ? -30.162 -19.657 59.794 1.00 61.63 26 ASP C N 1
ATOM 5783 C CA . ASP C 1 39 ? -29.367 -18.923 58.861 1.00 61.42 26 ASP C CA 1
ATOM 5784 C C . ASP C 1 39 ? -30.110 -17.679 58.439 1.00 51.27 26 ASP C C 1
ATOM 5785 O O . ASP C 1 39 ? -29.778 -17.155 57.416 1.00 48.74 26 ASP C O 1
ATOM 5790 N N . ALA C 1 40 ? -31.072 -17.173 59.233 1.00 48.98 27 ALA C N 1
ATOM 5791 C CA . ALA C 1 40 ? -31.705 -15.875 58.951 1.00 49.88 27 ALA C CA 1
ATOM 5792 C C . ALA C 1 40 ? -30.693 -14.733 58.937 1.00 46.97 27 ALA C C 1
ATOM 5793 O O . ALA C 1 40 ? -30.861 -13.778 58.200 1.00 43.53 27 ALA C O 1
ATOM 5795 N N . PHE C 1 41 ? -29.621 -14.874 59.734 1.00 47.90 28 PHE C N 1
ATOM 5796 C CA . PHE C 1 41 ? -28.564 -13.885 59.828 1.00 43.23 28 PHE C CA 1
ATOM 5797 C C . PHE C 1 41 ? -27.318 -14.244 59.038 1.00 39.05 28 PHE C C 1
ATOM 5798 O O . PHE C 1 41 ? -26.208 -13.709 59.274 1.00 35.22 28 PHE C O 1
ATOM 5806 N N . TRP C 1 42 ? -27.524 -15.025 57.999 1.00 38.20 29 TRP C N 1
ATOM 5807 C CA . TRP C 1 42 ? -26.518 -15.263 56.996 1.00 40.04 29 TRP C CA 1
ATOM 5808 C C . TRP C 1 42 ? -26.081 -13.902 56.485 1.00 37.12 29 TRP C C 1
ATOM 5809 O O . TRP C 1 42 ? -26.904 -13.004 56.298 1.00 45.31 29 TRP C O 1
ATOM 5820 N N . PRO C 1 43 ? -24.772 -13.745 56.209 1.00 37.32 30 PRO C N 1
ATOM 5821 C CA . PRO C 1 43 ? -23.714 -14.746 56.111 1.00 38.07 30 PRO C CA 1
ATOM 5822 C C . PRO C 1 43 ? -22.950 -15.059 57.385 1.00 45.38 30 PRO C C 1
ATOM 5823 O O . PRO C 1 43 ? -21.900 -15.691 57.291 1.00 40.24 30 PRO C O 1
ATOM 5827 N N . LEU C 1 44 ? -23.462 -14.672 58.550 1.00 44.07 31 LEU C N 1
ATOM 5828 C CA . LEU C 1 44 ? -22.793 -14.990 59.796 1.00 45.44 31 LEU C CA 1
ATOM 5829 C C . LEU C 1 44 ? -22.862 -16.480 60.013 1.00 43.14 31 LEU C C 1
ATOM 5830 O O . LEU C 1 44 ? -23.897 -17.079 59.781 1.00 50.60 31 LEU C O 1
ATOM 5835 N N . THR C 1 45 ? -21.759 -17.073 60.419 1.00 43.10 32 THR C N 1
ATOM 5836 C CA . THR C 1 45 ? -21.702 -18.477 60.682 1.00 47.11 32 THR C CA 1
ATOM 5837 C C . THR C 1 45 ? -20.985 -18.744 61.979 1.00 48.03 32 THR C C 1
ATOM 5838 O O . THR C 1 45 ? -20.407 -17.843 62.576 1.00 46.92 32 THR C O 1
ATOM 5842 N N . ALA C 1 46 ? -21.044 -19.977 62.437 1.00 48.74 33 ALA C N 1
ATOM 5843 C CA . ALA C 1 46 ? -20.519 -20.370 63.760 1.00 49.08 33 ALA C CA 1
ATOM 5844 C C . ALA C 1 46 ? -19.036 -20.072 63.870 1.00 55.30 33 ALA C C 1
ATOM 5845 O O . ALA C 1 46 ? -18.292 -20.259 62.916 1.00 52.17 33 ALA C O 1
ATOM 5847 N N . GLY C 1 47 ? -18.602 -19.583 65.028 1.00 51.17 34 GLY C N 1
ATOM 5848 C CA . GLY C 1 47 ? -17.180 -19.208 65.243 1.00 48.17 34 GLY C CA 1
ATOM 5849 C C . GLY C 1 47 ? -16.912 -17.717 64.962 1.00 53.32 34 GLY C C 1
ATOM 5850 O O . GLY C 1 47 ? -15.847 -17.187 65.297 1.00 53.72 34 GLY C O 1
ATOM 5851 N N . GLN C 1 48 ? -17.841 -17.023 64.297 1.00 42.02 35 GLN C N 1
ATOM 5852 C CA . GLN C 1 48 ? -17.642 -15.633 63.973 1.00 45.72 35 GLN C CA 1
ATOM 5853 C C . GLN C 1 48 ? -18.148 -14.724 65.080 1.00 39.31 35 GLN C C 1
ATOM 5854 O O . GLN C 1 48 ? -18.856 -15.181 65.967 1.00 43.59 35 GLN C O 1
ATOM 5860 N N . ARG C 1 49 ? -17.794 -13.446 65.036 1.00 37.00 36 ARG C N 1
ATOM 5861 C CA . ARG C 1 49 ? -18.255 -12.427 65.995 1.00 44.13 36 ARG C CA 1
ATOM 5862 C C . ARG C 1 49 ? -19.207 -11.447 65.348 1.00 43.37 36 ARG C C 1
ATOM 5863 O O . ARG C 1 49 ? -19.146 -11.184 64.144 1.00 48.58 36 ARG C O 1
ATOM 5871 N N . ALA C 1 50 ? -20.068 -10.848 66.166 1.00 38.77 37 ALA C N 1
ATOM 5872 C CA . ALA C 1 50 ? -20.967 -9.781 65.727 1.00 36.60 37 ALA C CA 1
ATOM 5873 C C . ALA C 1 50 ? -21.090 -8.705 66.801 1.00 36.61 37 ALA C C 1
ATOM 5874 O O . ALA C 1 50 ? -21.080 -9.022 68.026 1.00 39.71 37 ALA C O 1
ATOM 5876 N N . MET C 1 51 ? -21.207 -7.462 66.367 1.00 30.20 38 MET C N 1
ATOM 5877 C CA . MET C 1 51 ? -21.490 -6.339 67.290 1.00 35.32 38 MET C CA 1
ATOM 5878 C C . MET C 1 51 ? -22.806 -5.759 66.870 1.00 30.97 38 MET C C 1
ATOM 5879 O O . MET C 1 51 ? -22.895 -5.170 65.783 1.00 27.36 38 MET C O 1
ATOM 5884 N N . ILE C 1 52 ? -23.814 -5.870 67.738 1.00 32.80 39 ILE C N 1
ATOM 5885 C CA . ILE C 1 52 ? -25.135 -5.357 67.459 1.00 32.43 39 ILE C CA 1
ATOM 5886 C C . ILE C 1 52 ? -25.181 -3.915 67.950 1.00 35.69 39 ILE C C 1
ATOM 5887 O O . ILE C 1 52 ? -24.854 -3.648 69.114 1.00 36.25 39 ILE C O 1
ATOM 5892 N N . VAL C 1 53 ? -25.558 -2.994 67.051 1.00 28.01 40 VAL C N 1
ATOM 5893 C CA . VAL C 1 53 ? -25.774 -1.605 67.405 1.00 28.30 40 VAL C CA 1
ATOM 5894 C C . VAL C 1 53 ? -27.288 -1.382 67.367 1.00 32.70 40 VAL C C 1
ATOM 5895 O O . VAL C 1 53 ? -27.951 -1.731 66.364 1.00 29.29 40 VAL C O 1
ATOM 5899 N N . THR C 1 54 ? -27.837 -0.830 68.453 1.00 31.93 41 THR C N 1
ATOM 5900 C CA . THR C 1 54 ? -29.278 -0.605 68.526 1.00 33.27 41 THR C CA 1
ATOM 5901 C C . THR C 1 54 ? -29.525 0.608 69.397 1.00 28.04 41 THR C C 1
ATOM 5902 O O . THR C 1 54 ? -28.596 1.226 69.895 1.00 29.90 41 THR C O 1
ATOM 5906 N N . ASN C 1 55 ? -30.788 0.966 69.604 1.00 29.30 42 ASN C N 1
ATOM 5907 C CA . ASN C 1 55 ? -31.108 2.057 70.493 1.00 30.86 42 ASN C CA 1
ATOM 5908 C C . ASN C 1 55 ? -31.902 1.610 71.710 1.00 37.89 42 ASN C C 1
ATOM 5909 O O . ASN C 1 55 ? -32.308 0.437 71.831 1.00 38.17 42 ASN C O 1
ATOM 5914 N N . GLU C 1 56 ? -32.104 2.554 72.631 1.00 33.32 43 GLU C N 1
ATOM 5915 C CA . GLU C 1 56 ? -32.700 2.248 73.926 1.00 34.69 43 GLU C CA 1
ATOM 5916 C C . GLU C 1 56 ? -34.156 1.831 73.773 1.00 36.34 43 GLU C C 1
ATOM 5917 O O . GLU C 1 56 ? -34.685 1.175 74.651 1.00 32.22 43 GLU C O 1
ATOM 5923 N N . THR C 1 57 ? -34.803 2.224 72.679 1.00 37.18 44 THR C N 1
ATOM 5924 C CA . THR C 1 57 ? -36.170 1.821 72.403 1.00 41.64 44 THR C CA 1
ATOM 5925 C C . THR C 1 57 ? -36.271 0.378 71.894 1.00 41.90 44 THR C C 1
ATOM 5926 O O . THR C 1 57 ? -37.116 -0.386 72.358 1.00 37.71 44 THR C O 1
ATOM 5930 N N . LEU C 1 58 ? -35.415 0.022 70.951 1.00 41.64 45 LEU C N 1
ATOM 5931 C CA . LEU C 1 58 ? -35.452 -1.321 70.369 1.00 38.09 45 LEU C CA 1
ATOM 5932 C C . LEU C 1 58 ? -34.835 -2.368 71.274 1.00 39.96 45 LEU C C 1
ATOM 5933 O O . LEU C 1 58 ? -35.243 -3.542 71.236 1.00 35.35 45 LEU C O 1
ATOM 5938 N N . ALA C 1 59 ? -33.846 -1.989 72.096 1.00 36.39 46 ALA C N 1
ATOM 5939 C CA . ALA C 1 59 ? -33.149 -2.996 72.900 1.00 34.38 46 ALA C CA 1
ATOM 5940 C C . ALA C 1 59 ? -34.057 -3.889 73.742 1.00 41.15 46 ALA C C 1
ATOM 5941 O O . ALA C 1 59 ? -33.922 -5.130 73.656 1.00 43.19 46 ALA C O 1
ATOM 5943 N N . PRO C 1 60 ? -34.992 -3.323 74.549 1.00 38.74 47 PRO C N 1
ATOM 5944 C CA . PRO C 1 60 ? -35.844 -4.193 75.344 1.00 40.70 47 PRO C CA 1
ATOM 5945 C C . PRO C 1 60 ? -36.774 -5.069 74.537 1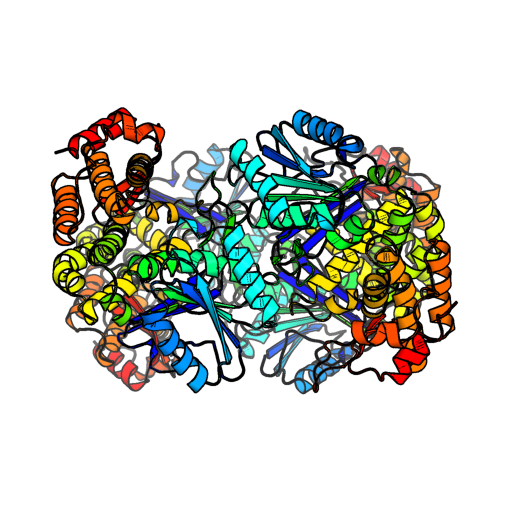.00 45.45 47 PRO C C 1
ATOM 5946 O O . PRO C 1 60 ? -37.272 -6.053 75.065 1.00 50.60 47 PRO C O 1
ATOM 5950 N N . LEU C 1 61 ? -37.021 -4.700 73.266 1.00 43.04 48 LEU C N 1
ATOM 5951 C CA . LEU C 1 61 ? -37.967 -5.407 72.432 1.00 36.63 48 LEU C CA 1
ATOM 5952 C C . LEU C 1 61 ? -37.331 -6.556 71.665 1.00 42.68 48 LEU C C 1
ATOM 5953 O O . LEU C 1 61 ? -37.965 -7.623 71.554 1.00 45.22 48 LEU C O 1
ATOM 5958 N N . TYR C 1 62 ? -36.141 -6.364 71.096 1.00 40.35 49 TYR C N 1
ATOM 5959 C CA . TYR C 1 62 ? -35.589 -7.356 70.151 1.00 43.65 49 TYR C CA 1
ATOM 5960 C C . TYR C 1 62 ? -34.145 -7.797 70.426 1.00 45.47 49 TYR C C 1
ATOM 5961 O O . TYR C 1 62 ? -33.736 -8.807 69.882 1.00 37.48 49 TYR C O 1
ATOM 5970 N N . LEU C 1 63 ? -33.387 -7.071 71.249 1.00 41.77 50 LEU C N 1
ATOM 5971 C CA . LEU C 1 63 ? -31.941 -7.340 71.332 1.00 40.91 50 LEU C CA 1
ATOM 5972 C C . LEU C 1 63 ? -31.694 -8.710 71.926 1.00 42.83 50 LEU C C 1
ATOM 5973 O O . LEU C 1 63 ? -30.915 -9.462 71.377 1.00 42.16 50 LEU C O 1
ATOM 5978 N N . HIS C 1 64 ? -32.367 -9.051 73.031 1.00 44.59 51 HIS C N 1
ATOM 5979 C CA . HIS C 1 64 ? -32.152 -10.354 73.666 1.00 40.71 51 HIS C CA 1
ATOM 5980 C C . HIS C 1 64 ? -32.506 -11.525 72.722 1.00 43.65 51 HIS C C 1
ATOM 5981 O O . HIS C 1 64 ? -31.748 -12.488 72.584 1.00 45.36 51 HIS C O 1
ATOM 5988 N N . LYS C 1 65 ? -33.643 -11.395 72.055 1.00 45.23 52 LYS C N 1
ATOM 5989 C CA . LYS C 1 65 ? -34.107 -12.413 71.122 1.00 51.94 52 LYS C CA 1
ATOM 5990 C C . LYS C 1 65 ? -33.074 -12.707 70.035 1.00 47.92 52 LYS C C 1
ATOM 5991 O O . LYS C 1 65 ? -32.726 -13.852 69.789 1.00 41.07 52 LYS C O 1
ATOM 5997 N N . ILE C 1 66 ? -32.585 -11.648 69.420 1.00 45.26 53 ILE C N 1
ATOM 5998 C CA . ILE C 1 66 ? -31.610 -11.763 68.328 1.00 49.86 53 ILE C CA 1
ATOM 5999 C C . ILE C 1 66 ? -30.285 -12.318 68.880 1.00 47.71 53 ILE C C 1
ATOM 6000 O O . ILE C 1 66 ? -29.664 -13.196 68.272 1.00 41.19 53 ILE C O 1
ATOM 6005 N N . GLN C 1 67 ? -29.842 -11.800 70.023 1.00 40.60 54 GLN C N 1
ATOM 6006 C CA . GLN C 1 67 ? -28.594 -12.319 70.619 1.00 45.32 54 GLN C CA 1
ATOM 6007 C C . GLN C 1 67 ? -28.690 -13.836 70.863 1.00 43.08 54 GLN C C 1
ATOM 6008 O O . GLN C 1 67 ? -27.737 -14.565 70.594 1.00 41.73 54 GLN C O 1
ATOM 6014 N N . THR C 1 68 ? -29.821 -14.286 71.396 1.00 49.21 55 THR C N 1
ATOM 6015 C CA . THR C 1 68 ? -30.028 -15.710 71.690 1.00 54.34 55 THR C CA 1
ATOM 6016 C C . THR C 1 68 ? -29.919 -16.562 70.452 1.00 51.25 55 THR C C 1
ATOM 6017 O O . THR C 1 68 ? -29.216 -17.581 70.490 1.00 55.73 55 THR C O 1
ATOM 6021 N N . VAL C 1 69 ? -30.597 -16.149 69.373 1.00 43.67 56 VAL C N 1
ATOM 6022 C CA . VAL C 1 69 ? -30.580 -16.927 68.143 1.00 49.77 56 VAL C CA 1
ATOM 6023 C C . VAL C 1 69 ? -29.150 -17.001 67.566 1.00 43.97 56 VAL C C 1
ATOM 6024 O O . VAL C 1 69 ? -28.723 -18.067 67.091 1.00 59.26 56 VAL C O 1
ATOM 6028 N N . LEU C 1 70 ? -28.428 -15.889 67.618 1.00 42.19 57 LEU C N 1
ATOM 6029 C CA . LEU C 1 70 ? -27.069 -15.873 67.094 1.00 46.34 57 LEU C CA 1
ATOM 6030 C C . LEU C 1 70 ? -26.139 -16.759 67.929 1.00 48.00 57 LEU C C 1
ATOM 6031 O O . LEU C 1 70 ? -25.382 -17.564 67.378 1.00 46.23 57 LEU C O 1
ATOM 6036 N N . GLU C 1 71 ? -26.261 -16.654 69.257 1.00 46.77 58 GLU C N 1
ATOM 6037 C CA . GLU C 1 71 ? -25.384 -17.401 70.145 1.00 49.39 58 GLU C CA 1
ATOM 6038 C C . GLU C 1 71 ? -25.647 -18.872 70.083 1.00 53.28 58 GLU C C 1
ATOM 6039 O O . GLU C 1 71 ? -24.695 -19.641 70.191 1.00 49.40 58 GLU C O 1
ATOM 6045 N N . VAL C 1 72 ? -26.908 -19.277 69.874 1.00 52.28 59 VAL C N 1
ATOM 6046 C CA . VAL C 1 72 ? -27.186 -20.727 69.630 1.00 58.85 59 VAL C CA 1
ATOM 6047 C C . VAL C 1 72 ? -26.580 -21.248 68.307 1.00 58.40 59 VAL C C 1
ATOM 6048 O O . VAL C 1 72 ? -26.302 -22.431 68.181 1.00 56.67 59 VAL C O 1
ATOM 6052 N N . SER C 1 73 ? -26.396 -20.351 67.342 1.00 50.46 60 SER C N 1
ATOM 6053 C CA . SER C 1 73 ? -25.726 -20.654 66.067 1.00 60.05 60 SER C CA 1
ATOM 6054 C C . SER C 1 73 ? -24.200 -20.572 66.085 1.00 57.58 60 SER C C 1
ATOM 6055 O O . SER C 1 73 ? -23.588 -20.682 65.030 1.00 53.98 60 SER C O 1
ATOM 6058 N N . GLY C 1 74 ? -23.606 -20.393 67.273 1.00 61.41 61 GLY C N 1
ATOM 6059 C CA . GLY C 1 74 ? -22.153 -20.361 67.429 1.00 53.94 61 GLY C CA 1
ATOM 6060 C C . GLY C 1 74 ? -21.517 -18.981 67.259 1.00 46.66 61 GLY C C 1
ATOM 6061 O O . GLY C 1 74 ? -20.279 -18.878 67.115 1.00 46.11 61 GLY C O 1
ATOM 6062 N N . VAL C 1 75 ? -22.328 -17.926 67.244 1.00 43.07 62 VAL C N 1
ATOM 6063 C CA . VAL C 1 75 ? -21.829 -16.609 66.932 1.00 44.91 62 VAL C CA 1
ATOM 6064 C C . VAL C 1 75 ? -21.614 -15.889 68.258 1.00 48.04 62 VAL C C 1
ATOM 6065 O O . VAL C 1 75 ? -22.485 -15.912 69.133 1.00 46.76 62 VAL C O 1
ATOM 6069 N N . LYS C 1 76 ? -20.470 -15.221 68.395 1.00 38.90 63 LYS C N 1
ATOM 6070 C CA . LYS C 1 76 ? -20.179 -14.480 69.611 1.00 47.36 63 LYS C CA 1
ATOM 6071 C C . LYS C 1 76 ? -20.720 -13.066 69.483 1.00 44.09 63 LYS C C 1
ATOM 6072 O O . LYS C 1 76 ? -20.380 -12.387 68.533 1.00 43.96 63 LYS C O 1
ATOM 6078 N N . VAL C 1 77 ? -21.551 -12.627 70.437 1.00 40.24 64 VAL C N 1
ATOM 6079 C CA . VAL C 1 77 ? -22.291 -11.380 70.297 1.00 45.29 64 VAL C CA 1
ATOM 6080 C C . VAL C 1 77 ? -21.853 -10.382 71.364 1.00 46.44 64 VAL C C 1
ATOM 6081 O O . VAL C 1 77 ? -21.831 -10.700 72.560 1.00 50.43 64 VAL C O 1
ATOM 6085 N N . ASP C 1 78 ? -21.518 -9.181 70.922 1.00 43.49 65 ASP C N 1
ATOM 6086 C CA . ASP C 1 78 ? -21.464 -8.014 71.798 1.00 42.83 65 ASP C CA 1
ATOM 6087 C C . ASP C 1 78 ? -22.509 -7.007 71.318 1.00 41.64 65 ASP C C 1
ATOM 6088 O O . ASP C 1 78 ? -23.065 -7.123 70.206 1.00 42.95 65 ASP C O 1
ATOM 6093 N N . SER C 1 79 ? -22.785 -6.013 72.148 1.00 33.53 66 SER C N 1
ATOM 6094 C CA . SER C 1 79 ? -23.789 -5.052 71.768 1.00 37.47 66 SER C CA 1
ATOM 6095 C C . SER C 1 79 ? -23.432 -3.699 72.348 1.00 40.62 66 SER C C 1
ATOM 6096 O O . SER C 1 79 ? -22.716 -3.588 73.394 1.00 33.55 66 SER C O 1
ATOM 6099 N N . ILE C 1 80 ? -23.955 -2.672 71.680 1.00 34.48 67 ILE C N 1
ATOM 6100 C CA . ILE C 1 80 ? -23.921 -1.326 72.217 1.00 37.09 67 ILE C CA 1
ATOM 6101 C C . ILE C 1 80 ? -25.301 -0.693 72.002 1.00 35.94 67 ILE C C 1
ATOM 6102 O O . ILE C 1 80 ? -25.863 -0.802 70.922 1.00 32.04 67 ILE C O 1
ATOM 6107 N N . ILE C 1 81 ? -25.823 -0.068 73.056 1.00 34.10 68 ILE C N 1
ATOM 6108 C CA . ILE C 1 81 ? -27.146 0.542 73.042 1.00 33.69 68 ILE C CA 1
ATOM 6109 C C . ILE C 1 81 ? -26.991 2.030 73.095 1.00 39.28 68 ILE C C 1
ATOM 6110 O O . ILE C 1 81 ? -26.462 2.562 74.092 1.00 35.47 68 ILE C O 1
ATOM 6115 N N . LEU C 1 82 ? -27.509 2.689 72.062 1.00 37.41 69 LEU C N 1
ATOM 6116 C CA . LEU C 1 82 ? -27.461 4.146 71.958 1.00 36.18 69 LEU C CA 1
ATOM 6117 C C . LEU C 1 82 ? -28.754 4.783 72.323 1.00 32.44 69 LEU C C 1
ATOM 6118 O O . LEU C 1 82 ? -29.784 4.119 72.275 1.00 32.59 69 LEU C O 1
ATOM 6123 N N . PRO C 1 83 ? -28.753 6.049 72.714 1.00 33.73 70 PRO C N 1
ATOM 6124 C CA . PRO C 1 83 ? -30.050 6.688 72.936 1.00 41.90 70 PRO C CA 1
ATOM 6125 C C . PRO C 1 83 ? -30.793 6.845 71.622 1.00 38.31 70 PRO C C 1
ATOM 6126 O O . PRO C 1 83 ? -30.209 6.861 70.505 1.00 34.26 70 PRO C O 1
ATOM 6130 N N . ASP C 1 84 ? -32.094 6.982 71.766 1.00 39.85 71 ASP C N 1
ATOM 6131 C CA . ASP C 1 84 ? -33.018 7.144 70.595 1.00 37.10 71 ASP C CA 1
ATOM 6132 C C . ASP C 1 84 ? -33.049 8.578 70.185 1.00 28.54 71 ASP C C 1
ATOM 6133 O O . ASP C 1 84 ? -33.306 9.486 71.019 1.00 34.32 71 ASP C O 1
ATOM 6138 N N . GLY C 1 85 ? -32.740 8.832 68.935 1.00 31.27 72 GLY C N 1
ATOM 6139 C CA . GLY C 1 85 ? -32.823 10.211 68.427 1.00 33.31 72 GLY C CA 1
ATOM 6140 C C . GLY C 1 85 ? -31.894 10.484 67.263 1.00 32.79 72 GLY C C 1
ATOM 6141 O O . GLY C 1 85 ? -30.786 9.967 67.179 1.00 27.90 72 GLY C O 1
ATOM 6142 N N . GLU C 1 86 ? -32.371 11.325 66.346 1.00 29.26 73 GLU C N 1
ATOM 6143 C CA . GLU C 1 86 ? -31.587 11.798 65.225 1.00 29.66 73 GLU C CA 1
ATOM 6144 C C . GLU C 1 86 ? -30.278 12.489 65.691 1.00 29.74 73 GLU C C 1
ATOM 6145 O O . GLU C 1 86 ? -29.251 12.414 65.027 1.00 25.70 73 GLU C O 1
ATOM 6151 N N . GLN C 1 87 ? -30.292 13.110 66.858 1.00 34.70 74 GLN C N 1
ATOM 6152 C CA . GLN C 1 87 ? -29.105 13.835 67.315 1.00 36.53 74 GLN C CA 1
ATOM 6153 C C . GLN C 1 87 ? -27.941 12.893 67.645 1.00 33.58 74 GLN C C 1
ATOM 6154 O O . GLN C 1 87 ? -26.796 13.332 67.730 1.00 29.49 74 GLN C O 1
ATOM 6160 N N . TYR C 1 88 ? -28.194 11.600 67.744 1.00 33.36 75 TYR C N 1
ATOM 6161 C CA . TYR C 1 88 ? -27.084 10.640 68.010 1.00 31.32 75 TYR C CA 1
ATOM 6162 C C . TYR C 1 88 ? -26.402 10.100 66.757 1.00 34.40 75 TYR C C 1
ATOM 6163 O O . TYR C 1 88 ? -25.438 9.348 66.840 1.00 30.70 75 TYR C O 1
ATOM 6172 N N . LYS C 1 89 ? -26.856 10.554 65.578 1.00 28.39 76 LYS C N 1
ATOM 6173 C CA . LYS C 1 89 ? -26.221 10.216 64.337 1.00 27.92 76 LYS C CA 1
ATOM 6174 C C . LYS C 1 89 ? -25.071 11.222 64.162 1.00 27.40 76 LYS C C 1
ATOM 6175 O O . LYS C 1 89 ? -25.106 12.112 63.353 1.00 25.13 76 LYS C O 1
ATOM 6181 N N . SER C 1 90 ? -24.018 11.017 64.946 1.00 23.29 77 SER C N 1
ATOM 6182 C CA . SER C 1 90 ? -22.963 11.979 65.163 1.00 26.20 77 SER C CA 1
ATOM 6183 C C . SER C 1 90 ? -21.608 11.332 65.047 1.00 19.85 77 SER C C 1
ATOM 6184 O O . SER C 1 90 ? -21.445 10.161 65.372 1.00 24.69 77 SER C O 1
ATOM 6187 N N . LEU C 1 91 ? -20.630 12.075 64.599 1.00 20.50 78 LEU C N 1
ATOM 6188 C CA . LEU C 1 91 ? -19.255 11.586 64.572 1.00 25.42 78 LEU C CA 1
ATOM 6189 C C . LEU C 1 91 ? -18.737 11.169 65.930 1.00 27.86 78 LEU C C 1
ATOM 6190 O O . LEU C 1 91 ? -18.006 10.159 66.111 1.00 25.84 78 LEU C O 1
ATOM 6195 N N . PHE C 1 92 ? -19.153 11.890 66.929 1.00 26.91 79 PHE C N 1
ATOM 6196 C CA . PHE C 1 92 ? -18.692 11.557 68.300 1.00 22.83 79 PHE C CA 1
ATOM 6197 C C . PHE C 1 92 ? -19.318 10.275 68.833 1.00 26.16 79 PHE C C 1
ATOM 6198 O O . PHE C 1 92 ? -18.698 9.579 69.650 1.00 30.63 79 PHE C O 1
ATOM 6206 N N . ILE C 1 93 ? -20.546 9.976 68.418 1.00 21.61 80 ILE C N 1
ATOM 6207 C CA . ILE C 1 93 ? -21.196 8.776 68.813 1.00 22.56 80 ILE C CA 1
ATOM 6208 C C . ILE C 1 93 ? -20.638 7.615 68.045 1.00 26.76 80 ILE C C 1
ATOM 6209 O O . ILE C 1 93 ? -20.422 6.525 68.613 1.00 26.54 80 ILE C O 1
ATOM 6214 N N . MET C 1 94 ? -20.359 7.814 66.760 1.00 30.14 81 MET C N 1
ATOM 6215 C CA . MET C 1 94 ? -19.751 6.737 65.975 1.00 29.16 81 MET C CA 1
ATOM 6216 C C . MET C 1 94 ? -18.415 6.319 66.586 1.00 27.39 81 MET C C 1
ATOM 6217 O O . MET C 1 94 ? -18.127 5.121 66.642 1.00 36.55 81 MET C O 1
ATOM 6222 N N . ASN C 1 95 ? -17.636 7.263 67.091 1.00 26.63 82 ASN C N 1
ATOM 6223 C CA . ASN C 1 95 ? -16.400 6.979 67.799 1.00 27.99 82 ASN C CA 1
ATOM 6224 C C . ASN C 1 95 ? -16.621 6.040 68.992 1.00 37.36 82 ASN C C 1
ATOM 6225 O O . ASN C 1 95 ? -15.816 5.139 69.244 1.00 39.10 82 ASN C O 1
ATOM 6230 N N . ASP C 1 96 ? -17.714 6.220 69.732 1.00 33.91 83 ASP C N 1
ATOM 6231 C CA . ASP C 1 96 ? -18.056 5.279 70.797 1.00 34.03 83 ASP C CA 1
ATOM 6232 C C . ASP C 1 96 ? -18.343 3.865 70.329 1.00 30.09 83 ASP C C 1
ATOM 6233 O O . ASP C 1 96 ? -18.038 2.913 71.039 1.00 28.52 83 ASP C O 1
ATOM 6238 N N . VAL C 1 97 ? -18.879 3.708 69.128 1.00 29.59 84 VAL C N 1
ATOM 6239 C CA . VAL C 1 97 ? -19.006 2.362 68.525 1.00 29.27 84 VAL C CA 1
ATOM 6240 C C . VAL C 1 97 ? -17.612 1.758 68.271 1.00 32.25 84 VAL C C 1
ATOM 6241 O O . VAL C 1 97 ? -17.368 0.603 68.496 1.00 38.17 84 VAL C O 1
ATOM 6245 N N . PHE C 1 98 ? -16.708 2.561 67.741 1.00 28.69 85 PHE C N 1
ATOM 6246 C CA . PHE C 1 98 ? -15.352 2.087 67.566 1.00 24.06 85 PHE C CA 1
ATOM 6247 C C . PHE C 1 98 ? -14.735 1.693 68.896 1.00 29.40 85 PHE C C 1
ATOM 6248 O O . PHE C 1 98 ? -13.996 0.718 68.938 1.00 30.57 85 PHE C O 1
ATOM 6256 N N . THR C 1 99 ? -14.975 2.463 69.971 1.00 29.88 86 THR C N 1
ATOM 6257 C CA . THR C 1 99 ? -14.422 2.127 71.250 1.00 31.29 86 THR C CA 1
ATOM 6258 C C . THR C 1 99 ? -14.971 0.785 71.759 1.00 32.84 86 THR C C 1
ATOM 6259 O O . THR C 1 99 ? -14.204 -0.053 72.312 1.00 33.81 86 THR C O 1
ATOM 6263 N N . ALA C 1 100 ? -16.259 0.545 71.576 1.00 31.98 87 ALA C N 1
ATOM 6264 C CA . ALA C 1 100 ? -16.869 -0.716 72.000 1.00 37.53 87 ALA C CA 1
ATOM 6265 C C . ALA C 1 100 ? -16.251 -1.866 71.243 1.00 34.47 87 ALA C C 1
ATOM 6266 O O . ALA C 1 100 ? -15.966 -2.897 71.812 1.00 33.52 87 ALA C O 1
ATOM 6268 N N . LEU C 1 101 ? -16.023 -1.672 69.953 1.00 31.11 88 LEU C N 1
ATOM 6269 C CA . LEU C 1 101 ? -15.419 -2.711 69.097 1.00 32.61 88 LEU C CA 1
ATOM 6270 C C . LEU C 1 101 ? -13.993 -2.994 69.547 1.00 33.06 88 LEU C C 1
ATOM 6271 O O . LEU C 1 101 ? -13.596 -4.113 69.689 1.00 36.80 88 LEU C O 1
ATOM 6276 N N . LEU C 1 102 ? -13.212 -1.959 69.775 1.00 34.37 89 LEU C N 1
ATOM 6277 C CA . LEU C 1 102 ? -11.808 -2.122 70.140 1.00 29.11 89 LEU C CA 1
ATOM 6278 C C . LEU C 1 102 ? -11.707 -2.665 71.605 1.00 32.75 89 LEU C C 1
ATOM 6279 O O . LEU C 1 102 ? -10.865 -3.483 71.891 1.00 35.35 89 LEU C O 1
ATOM 6284 N N . GLU C 1 103 ? -12.592 -2.241 72.495 1.00 31.32 90 GLU C N 1
ATOM 6285 C CA . GLU C 1 103 ? -12.531 -2.719 73.886 1.00 36.65 90 GLU C CA 1
ATOM 6286 C C . GLU C 1 103 ? -12.804 -4.244 73.944 1.00 41.60 90 GLU C C 1
ATOM 6287 O O . GLU C 1 103 ? -12.324 -4.907 74.796 1.00 41.70 90 GLU C O 1
ATOM 6293 N N . LYS C 1 104 ? -13.619 -4.755 73.028 1.00 36.65 91 LYS C N 1
ATOM 6294 C CA . LYS C 1 104 ? -13.892 -6.199 73.012 1.00 44.71 91 LYS C CA 1
ATOM 6295 C C . LYS C 1 104 ? -13.037 -6.911 71.994 1.00 40.62 91 LYS C C 1
ATOM 6296 O O . LYS C 1 104 ? -13.265 -8.083 71.726 1.00 45.69 91 LYS C O 1
ATOM 6302 N N . HIS C 1 105 ? -12.061 -6.224 71.416 1.00 38.48 92 HIS C N 1
ATOM 6303 C CA . HIS C 1 105 ? -11.038 -6.823 70.550 1.00 42.13 92 HIS C CA 1
ATOM 6304 C C . HIS C 1 105 ? -11.627 -7.403 69.259 1.00 38.91 92 HIS C C 1
ATOM 6305 O O . HIS C 1 105 ? -11.190 -8.448 68.788 1.00 38.68 92 HIS C O 1
ATOM 6312 N N . HIS C 1 106 ? -12.595 -6.704 68.675 1.00 34.91 93 HIS C N 1
ATOM 6313 C CA . HIS C 1 106 ? -13.191 -7.090 67.400 1.00 40.30 93 HIS C CA 1
ATOM 6314 C C . HIS C 1 106 ? -12.195 -6.823 66.262 1.00 42.72 93 HIS C C 1
ATOM 6315 O O . HIS C 1 106 ? -11.739 -5.682 66.070 1.00 37.18 93 HIS C O 1
ATOM 6322 N N . ASN C 1 107 ? -11.849 -7.892 65.523 1.00 44.08 94 ASN C N 1
ATOM 6323 C CA . ASN C 1 107 ? -10.883 -7.798 64.449 1.00 41.48 94 ASN C CA 1
ATOM 6324 C C . ASN C 1 107 ? -11.629 -7.496 63.151 1.00 43.90 94 ASN C C 1
ATOM 6325 O O . ASN C 1 107 ? -12.825 -7.240 63.140 1.00 37.28 94 ASN C O 1
ATOM 6330 N N . ARG C 1 108 ? -10.912 -7.549 62.025 1.00 42.85 95 ARG C N 1
ATOM 6331 C CA . ARG C 1 108 ? -11.503 -7.071 60.743 1.00 38.39 95 ARG C CA 1
ATOM 6332 C C . ARG C 1 108 ? -12.528 -8.046 60.224 1.00 37.17 95 ARG C C 1
ATOM 6333 O O . ARG C 1 108 ? -13.208 -7.718 59.256 1.00 37.37 95 ARG C O 1
ATOM 6341 N N . ASP C 1 109 ? -12.621 -9.251 60.787 1.00 35.06 96 ASP C N 1
ATOM 6342 C CA . ASP C 1 109 ? -13.614 -10.236 60.388 1.00 40.10 96 ASP C CA 1
ATOM 6343 C C . ASP C 1 109 ? -14.912 -10.145 61.187 1.00 38.60 96 ASP C C 1
ATOM 6344 O O . ASP C 1 109 ? -15.787 -11.038 61.086 1.00 43.00 96 ASP C O 1
ATOM 6349 N N . THR C 1 110 ? -15.076 -9.121 62.021 1.00 38.87 97 THR C N 1
ATOM 6350 C CA . THR C 1 110 ? -16.315 -8.935 62.745 1.00 32.49 97 THR C CA 1
ATOM 6351 C C . THR C 1 110 ? -17.430 -8.524 61.803 1.00 35.23 97 THR C C 1
ATOM 6352 O O . THR C 1 110 ? -17.198 -8.091 60.638 1.00 41.62 97 THR C O 1
ATOM 6356 N N . THR C 1 111 ? -18.649 -8.631 62.287 1.00 31.82 98 THR C N 1
ATOM 6357 C CA . THR C 1 111 ? -19.800 -8.109 61.553 1.00 30.94 98 THR C CA 1
ATOM 6358 C C . THR C 1 111 ? -20.555 -7.117 62.445 1.00 35.82 98 THR C C 1
ATOM 6359 O O . THR C 1 111 ? -20.885 -7.450 63.605 1.00 34.48 98 THR C O 1
ATOM 6363 N N . LEU C 1 112 ? -20.852 -5.943 61.906 1.00 32.41 99 LEU C N 1
ATOM 6364 C CA . LEU C 1 112 ? -21.740 -4.984 62.556 1.00 30.82 99 LEU C CA 1
ATOM 6365 C C . LEU C 1 112 ? -23.162 -5.226 62.126 1.00 37.29 99 LEU C C 1
ATOM 6366 O O . LEU C 1 112 ? -23.435 -5.371 60.945 1.00 31.57 99 LEU C O 1
ATOM 6371 N N . ILE C 1 113 ? -24.061 -5.288 63.100 1.00 31.14 100 ILE C N 1
ATOM 6372 C CA . ILE C 1 113 ? -25.475 -5.532 62.871 1.00 29.43 100 ILE C CA 1
ATOM 6373 C C . ILE C 1 113 ? -26.259 -4.280 63.288 1.00 33.82 100 ILE C C 1
ATOM 6374 O O . ILE C 1 113 ? -26.268 -3.888 64.484 1.00 34.22 100 ILE C O 1
ATOM 6379 N N . ALA C 1 114 ? -26.919 -3.663 62.312 1.00 28.63 101 ALA C N 1
ATOM 6380 C CA . ALA C 1 114 ? -27.726 -2.458 62.585 1.00 30.18 101 ALA C CA 1
ATOM 6381 C C . ALA C 1 114 ? -29.158 -2.889 62.928 1.00 34.38 101 ALA C C 1
ATOM 6382 O O . ALA C 1 114 ? -29.971 -3.155 62.021 1.00 30.82 101 ALA C O 1
ATOM 6384 N N . LEU C 1 115 ? -29.477 -2.925 64.228 1.00 27.67 102 LEU C N 1
ATOM 6385 C CA . LEU C 1 115 ? -30.799 -3.276 64.689 1.00 28.52 102 LEU C CA 1
ATOM 6386 C C . LEU C 1 115 ? -31.559 -2.012 65.048 1.00 35.19 102 LEU C C 1
ATOM 6387 O O . LEU C 1 115 ? -31.415 -1.445 66.181 1.00 32.06 102 LEU C O 1
ATOM 6392 N N . GLY C 1 116 ? -32.359 -1.538 64.115 1.00 29.50 103 GLY C N 1
ATOM 6393 C CA . GLY C 1 116 ? -33.135 -0.337 64.363 1.00 32.02 103 GLY C CA 1
ATOM 6394 C C . GLY C 1 116 ? -33.602 0.275 63.087 1.00 34.27 103 GLY C C 1
ATOM 6395 O O . GLY C 1 116 ? -33.661 -0.401 62.022 1.00 31.27 103 GLY C O 1
ATOM 6396 N N . GLY C 1 117 ? -34.001 1.524 63.193 1.00 31.33 104 GLY C N 1
ATOM 6397 C CA . GLY C 1 117 ? -34.453 2.277 62.038 1.00 33.20 104 GLY C CA 1
ATOM 6398 C C . GLY C 1 117 ? -33.308 2.837 61.215 1.00 34.37 104 GLY C C 1
ATOM 6399 O O . GLY C 1 117 ? -32.143 2.422 61.348 1.00 28.07 104 GLY C O 1
ATOM 6400 N N . GLY C 1 118 ? -33.649 3.803 60.375 1.00 32.37 105 GLY C N 1
ATOM 6401 C CA . GLY C 1 118 ? -32.673 4.420 59.516 1.00 26.29 105 GLY C CA 1
ATOM 6402 C C . GLY C 1 118 ? -31.588 5.228 60.241 1.00 26.77 105 GLY C C 1
ATOM 6403 O O . GLY C 1 118 ? -30.500 5.391 59.693 1.00 22.93 105 GLY C O 1
ATOM 6404 N N . VAL C 1 119 ? -31.871 5.709 61.444 1.00 25.99 106 VAL C N 1
ATOM 6405 C CA . VAL C 1 119 ? -30.861 6.421 62.190 1.00 25.64 106 VAL C CA 1
ATOM 6406 C C . VAL C 1 119 ? -29.746 5.473 62.602 1.00 25.76 106 VAL C C 1
ATOM 6407 O O . VAL C 1 119 ? -28.587 5.720 62.318 1.00 27.82 106 VAL C O 1
ATOM 6411 N N . ILE C 1 120 ? -30.129 4.385 63.238 1.00 25.40 107 ILE C N 1
ATOM 6412 C CA . ILE C 1 120 ? -29.226 3.345 63.582 1.00 28.41 107 ILE C CA 1
ATOM 6413 C C . ILE C 1 120 ? -28.549 2.768 62.315 1.00 26.48 107 ILE C C 1
ATOM 6414 O O . ILE C 1 120 ? -27.331 2.525 62.298 1.00 26.11 107 ILE C O 1
ATOM 6419 N N . GLY C 1 121 ? -29.327 2.555 61.273 1.00 27.63 108 GLY C N 1
ATOM 6420 C CA . GLY C 1 121 ? -28.803 2.030 60.043 1.00 25.09 108 GLY C CA 1
ATOM 6421 C C . GLY C 1 121 ? -27.707 2.879 59.462 1.00 26.21 108 GLY C C 1
ATOM 6422 O O . GLY C 1 121 ? -26.648 2.355 59.083 1.00 28.40 108 GLY C O 1
ATOM 6423 N N . ASP C 1 122 ? -27.924 4.181 59.391 1.00 28.60 109 ASP C N 1
ATOM 6424 C CA . ASP C 1 122 ? -26.928 5.082 58.801 1.00 27.77 109 ASP C CA 1
ATOM 6425 C C . ASP C 1 122 ? -25.643 5.121 59.624 1.00 28.23 109 ASP C C 1
ATOM 6426 O O . ASP C 1 122 ? -24.521 5.037 59.053 1.00 25.74 109 ASP C O 1
ATOM 6431 N N . LEU C 1 123 ? -25.782 5.274 60.947 1.00 24.96 110 LEU C N 1
ATOM 6432 C CA . LEU C 1 123 ? -24.627 5.345 61.801 1.00 24.55 110 LEU C CA 1
ATOM 6433 C C . LEU C 1 123 ? -23.815 4.055 61.800 1.00 28.55 110 LEU C C 1
ATOM 6434 O O . LEU C 1 123 ? -22.532 4.104 61.747 1.00 29.17 110 LEU C O 1
ATOM 6439 N N . THR C 1 124 ? -24.531 2.907 61.881 1.00 25.59 111 THR C N 1
ATOM 6440 C CA . THR C 1 124 ? -23.869 1.643 61.885 1.00 25.12 111 THR C CA 1
ATOM 6441 C C . THR C 1 124 ? -23.189 1.364 60.572 1.00 28.43 111 THR C C 1
ATOM 6442 O O . THR C 1 124 ? -22.061 0.814 60.544 1.00 29.60 111 THR C O 1
ATOM 6446 N N . GLY C 1 125 ? -23.879 1.684 59.476 1.00 22.71 112 GLY C N 1
ATOM 6447 C CA . GLY C 1 125 ? -23.296 1.492 58.163 1.00 23.45 112 GLY C CA 1
ATOM 6448 C C . GLY C 1 125 ? -22.007 2.233 57.973 1.00 23.49 112 GLY C C 1
ATOM 6449 O O . GLY C 1 125 ? -21.043 1.683 57.417 1.00 26.35 112 GLY C O 1
ATOM 6450 N N . PHE C 1 126 ? -21.955 3.486 58.403 1.00 23.47 113 PHE C N 1
ATOM 6451 C CA . PHE C 1 126 ? -20.729 4.263 58.276 1.00 24.97 113 PHE C CA 1
ATOM 6452 C C . PHE C 1 126 ? -19.636 3.737 59.227 1.00 23.79 113 PHE C C 1
ATOM 6453 O O . PHE C 1 126 ? -18.436 3.716 58.905 1.00 22.79 113 PHE C O 1
ATOM 6461 N N . ALA C 1 127 ? -20.045 3.285 60.387 1.00 26.32 114 ALA C N 1
ATOM 6462 C CA . ALA C 1 127 ? -19.129 2.610 61.302 1.00 24.24 114 ALA C CA 1
ATOM 6463 C C . ALA C 1 127 ? -18.510 1.356 60.664 1.00 27.19 114 ALA C C 1
ATOM 6464 O O . ALA C 1 127 ? -17.296 1.106 60.804 1.00 26.96 114 ALA C O 1
ATOM 6466 N N . ALA C 1 128 ? -19.331 0.596 59.939 1.00 25.43 115 ALA C N 1
ATOM 6467 C CA . ALA C 1 128 ? -18.844 -0.616 59.279 1.00 26.46 115 ALA C CA 1
ATOM 6468 C C . ALA C 1 128 ? -17.931 -0.313 58.087 1.00 26.69 115 ALA C C 1
ATOM 6469 O O . ALA C 1 128 ? -16.948 -1.022 57.851 1.00 27.53 115 ALA C O 1
ATOM 6471 N N . ALA C 1 129 ? -18.224 0.762 57.358 1.00 26.00 116 ALA C N 1
ATOM 6472 C CA . ALA C 1 129 ? -17.398 1.236 56.298 1.00 23.30 116 ALA C CA 1
ATOM 6473 C C . ALA C 1 129 ? -16.032 1.668 56.740 1.00 24.21 116 ALA C C 1
ATOM 6474 O O . ALA C 1 129 ? -15.033 1.460 56.039 1.00 23.24 116 ALA C O 1
ATOM 6476 N N . SER C 1 130 ? -15.969 2.257 57.952 1.00 24.41 117 SER C N 1
ATOM 6477 C CA . SER C 1 130 ? -14.778 2.915 58.423 1.00 23.18 117 SER C CA 1
ATOM 6478 C C . SER C 1 130 ? -13.931 2.100 59.386 1.00 23.99 117 SER C C 1
ATOM 6479 O O . SER C 1 130 ? -12.736 2.290 59.461 1.00 23.82 117 SER C O 1
ATOM 6482 N N . TYR C 1 131 ? -14.516 1.136 60.069 1.00 23.97 118 TYR C N 1
ATOM 6483 C CA . TYR C 1 131 ? -13.757 0.375 61.036 1.00 23.59 118 TYR C CA 1
ATOM 6484 C C . TYR C 1 131 ? -12.772 -0.531 60.300 1.00 23.30 118 TYR C C 1
ATOM 6485 O O . TYR C 1 131 ? -13.163 -1.389 59.523 1.00 26.24 118 TYR C O 1
ATOM 6494 N N . GLN C 1 132 ? -11.491 -0.328 60.577 1.00 27.38 119 GLN C N 1
ATOM 6495 C CA . GLN C 1 132 ? -10.389 -0.977 59.896 1.00 26.02 119 GLN C CA 1
ATOM 6496 C C . GLN C 1 132 ? -10.535 -0.878 58.363 1.00 27.09 119 GLN C C 1
ATOM 6497 O O . GLN C 1 132 ? -10.104 -1.802 57.612 1.00 22.97 119 GLN C O 1
ATOM 6503 N N . ARG C 1 133 ? -11.120 0.250 57.929 1.00 24.54 120 ARG C N 1
ATOM 6504 C CA . ARG C 1 133 ? -11.363 0.543 56.499 1.00 23.31 120 ARG C CA 1
ATOM 6505 C C . ARG C 1 133 ? -12.364 -0.388 55.869 1.00 27.32 120 ARG C C 1
ATOM 6506 O O . ARG C 1 133 ? -12.439 -0.459 54.643 1.00 27.17 120 ARG C O 1
ATOM 6514 N N . GLY C 1 134 ? -13.143 -1.093 56.676 1.00 26.19 121 GLY C N 1
ATOM 6515 C CA . GLY C 1 134 ? -14.348 -1.804 56.185 1.00 26.07 121 GLY C CA 1
ATOM 6516 C C . GLY C 1 134 ? -14.478 -3.207 56.717 1.00 28.88 121 GLY C C 1
ATOM 6517 O O . GLY C 1 134 ? -13.597 -4.060 56.478 1.00 26.08 121 GLY C O 1
ATOM 6518 N N . VAL C 1 135 ? -15.561 -3.441 57.452 1.00 29.95 122 VAL C N 1
ATOM 6519 C CA . VAL C 1 135 ? -15.947 -4.758 57.935 1.00 25.42 122 VAL C CA 1
ATOM 6520 C C . VAL C 1 135 ? -17.369 -5.043 57.456 1.00 30.93 122 VAL C C 1
ATOM 6521 O O . VAL C 1 135 ? -18.076 -4.150 56.959 1.00 30.04 122 VAL C O 1
ATOM 6525 N N . ARG C 1 136 ? -17.806 -6.267 57.648 1.00 31.04 123 ARG C N 1
ATOM 6526 C CA . ARG C 1 136 ? -19.077 -6.697 57.143 1.00 30.90 123 ARG C CA 1
ATOM 6527 C C . ARG C 1 136 ? -20.192 -6.054 57.911 1.00 34.33 123 ARG C C 1
ATOM 6528 O O . ARG C 1 136 ? -20.059 -5.758 59.126 1.00 32.05 123 ARG C O 1
ATOM 6536 N N . PHE C 1 137 ? -21.306 -5.837 57.206 1.00 27.33 124 PHE C N 1
ATOM 6537 C CA . PHE C 1 137 ? -22.435 -5.026 57.720 1.00 32.89 124 PHE C CA 1
ATOM 6538 C C . PHE C 1 137 ? -23.713 -5.747 57.358 1.00 33.75 124 PHE C C 1
ATOM 6539 O O . PHE C 1 137 ? -23.918 -6.094 56.169 1.00 33.47 124 PHE C O 1
ATOM 6547 N N . ILE C 1 138 ? -24.556 -6.009 58.375 1.00 27.05 125 ILE C N 1
ATOM 6548 C CA . ILE C 1 138 ? -25.891 -6.580 58.147 1.00 29.22 125 ILE C CA 1
ATOM 6549 C C . ILE C 1 138 ? -26.940 -5.614 58.671 1.00 32.18 125 ILE C C 1
ATOM 6550 O O . ILE C 1 138 ? -26.823 -5.136 59.792 1.00 29.09 125 ILE C O 1
ATOM 6555 N N . GLN C 1 139 ? -27.932 -5.287 57.828 1.00 33.05 126 GLN C N 1
ATOM 6556 C CA . GLN C 1 139 ? -29.056 -4.428 58.205 1.00 34.64 126 GLN C CA 1
ATOM 6557 C C . GLN C 1 139 ? -30.188 -5.245 58.757 1.00 31.97 126 GLN C C 1
ATOM 6558 O O . GLN C 1 139 ? -30.571 -6.254 58.165 1.00 32.61 126 GLN C O 1
ATOM 6564 N N . VAL C 1 140 ? -30.728 -4.827 59.911 1.00 33.71 127 VAL C N 1
ATOM 6565 C CA . VAL C 1 140 ? -31.954 -5.416 60.438 1.00 33.95 127 VAL C CA 1
ATOM 6566 C C . VAL C 1 140 ? -32.931 -4.264 60.669 1.00 36.12 127 VAL C C 1
ATOM 6567 O O . VAL C 1 140 ? -33.129 -3.792 61.808 1.00 32.31 127 VAL C O 1
ATOM 6571 N N . PRO C 1 141 ? -33.538 -3.758 59.586 1.00 31.82 128 PRO C N 1
ATOM 6572 C CA . PRO C 1 141 ? -34.349 -2.543 59.712 1.00 31.51 128 PRO C CA 1
ATOM 6573 C C . PRO C 1 141 ? -35.689 -2.800 60.387 1.00 32.06 128 PRO C C 1
ATOM 6574 O O . PRO C 1 141 ? -36.374 -3.826 60.119 1.00 36.56 128 PRO C O 1
ATOM 6578 N N . THR C 1 142 ? -36.064 -1.901 61.288 1.00 31.98 129 THR C N 1
ATOM 6579 C CA . THR C 1 142 ? -37.214 -2.106 62.116 1.00 32.61 129 THR C CA 1
ATOM 6580 C C . THR C 1 142 ? -38.330 -1.103 61.902 1.00 30.84 129 THR C C 1
ATOM 6581 O O . THR C 1 142 ? -39.319 -1.194 62.559 1.00 31.14 129 THR C O 1
ATOM 6585 N N . THR C 1 143 ? -38.123 -0.100 61.056 1.00 31.95 130 THR C N 1
ATOM 6586 C CA . THR C 1 143 ? -39.204 0.797 60.639 1.00 34.03 130 THR C CA 1
ATOM 6587 C C . THR C 1 143 ? -39.559 0.480 59.193 1.00 31.49 130 THR C C 1
ATOM 6588 O O . THR C 1 143 ? -38.740 -0.042 58.462 1.00 32.07 130 THR C O 1
ATOM 6592 N N . LEU C 1 144 ? -40.778 0.770 58.805 1.00 31.43 131 LEU C N 1
ATOM 6593 C CA . LEU C 1 144 ? -41.158 0.606 57.412 1.00 39.53 131 LEU C CA 1
ATOM 6594 C C . LEU C 1 144 ? -40.311 1.493 56.517 1.00 43.61 131 LEU C C 1
ATOM 6595 O O . LEU C 1 144 ? -39.847 1.059 55.443 1.00 37.78 131 LEU C O 1
ATOM 6600 N N . LEU C 1 145 ? -40.042 2.726 56.959 1.00 41.45 132 LEU C N 1
ATOM 6601 C CA . LEU C 1 145 ? -39.267 3.628 56.180 1.00 36.84 132 LEU C CA 1
ATOM 6602 C C . LEU C 1 145 ? -37.863 3.024 55.836 1.00 35.93 132 LEU C C 1
ATOM 6603 O O . LEU C 1 145 ? -37.418 3.007 54.640 1.00 35.20 132 LEU C O 1
ATOM 6608 N N . SER C 1 146 ? -37.188 2.512 56.847 1.00 32.25 133 SER C N 1
ATOM 6609 C CA . SER C 1 146 ? -35.870 1.940 56.646 1.00 36.55 133 SER C CA 1
ATOM 6610 C C . SER C 1 146 ? -35.926 0.646 55.856 1.00 38.59 133 SER C C 1
ATOM 6611 O O . SER C 1 146 ? -35.011 0.346 55.117 1.00 36.47 133 SER C O 1
ATOM 6614 N N . GLN C 1 147 ? -37.014 -0.115 55.986 1.00 37.25 134 GLN C N 1
ATOM 6615 C CA . GLN C 1 147 ? -37.176 -1.332 55.174 1.00 35.80 134 GLN C CA 1
ATOM 6616 C C . GLN C 1 147 ? -37.273 -1.019 53.692 1.00 39.23 134 GLN C C 1
ATOM 6617 O O . GLN C 1 147 ? -36.791 -1.805 52.868 1.00 40.92 134 GLN C O 1
ATOM 6623 N N . VAL C 1 148 ? -37.906 0.105 53.322 1.00 32.09 135 VAL C N 1
ATOM 6624 C CA . VAL C 1 148 ? -38.193 0.423 51.932 1.00 32.88 135 VAL C CA 1
ATOM 6625 C C . VAL C 1 148 ? -37.309 1.474 51.297 1.00 33.12 135 VAL C C 1
ATOM 6626 O O . VAL C 1 148 ? -37.392 1.720 50.050 1.00 39.30 135 VAL C O 1
ATOM 6630 N N . ASP C 1 149 ? -36.498 2.127 52.130 1.00 29.36 136 ASP C N 1
ATOM 6631 C CA . ASP C 1 149 ? -35.617 3.199 51.694 1.00 32.07 136 ASP C CA 1
ATOM 6632 C C . ASP C 1 149 ? -34.152 2.888 52.029 1.00 34.81 136 ASP C C 1
ATOM 6633 O O . ASP C 1 149 ? -33.339 2.679 51.135 1.00 43.18 136 ASP C O 1
ATOM 6638 N N . SER C 1 150 ? -33.801 2.781 53.292 1.00 37.30 137 SER C N 1
ATOM 6639 C CA . SER C 1 150 ? -32.401 2.492 53.730 1.00 36.08 137 SER C CA 1
ATOM 6640 C C . SER C 1 150 ? -31.799 1.159 53.237 1.00 36.42 137 SER C C 1
ATOM 6641 O O . SER C 1 150 ? -30.576 1.006 53.172 1.00 34.05 137 SER C O 1
ATOM 6644 N N . SER C 1 151 ? -32.651 0.202 52.895 1.00 40.42 138 SER C N 1
ATOM 6645 C CA . SER C 1 151 ? -32.204 -1.116 52.560 1.00 42.97 138 SER C CA 1
ATOM 6646 C C . SER C 1 151 ? -31.517 -1.235 51.211 1.00 38.35 138 SER C C 1
ATOM 6647 O O . SER C 1 151 ? -30.970 -2.309 50.900 1.00 36.71 138 SER C O 1
ATOM 6650 N N . VAL C 1 152 ? -31.608 -0.188 50.394 1.00 36.54 139 VAL C N 1
ATOM 6651 C CA . VAL C 1 152 ? -31.001 -0.133 49.076 1.00 36.84 139 VAL C CA 1
ATOM 6652 C C . VAL C 1 152 ? -30.363 1.223 48.886 1.00 36.31 139 VAL C C 1
ATOM 6653 O O . VAL C 1 152 ? -30.925 2.229 49.296 1.00 35.21 139 VAL C O 1
ATOM 6657 N N . GLY C 1 153 ? -29.215 1.246 48.215 1.00 34.91 140 GLY C N 1
ATOM 6658 C CA . GLY C 1 153 ? -28.551 2.437 47.749 1.00 31.78 140 GLY C CA 1
ATOM 6659 C C . GLY C 1 153 ? -27.137 2.572 48.302 1.00 34.87 140 GLY C C 1
ATOM 6660 O O . GLY C 1 153 ? -26.316 3.286 47.732 1.00 41.57 140 GLY C O 1
ATOM 6661 N N . GLY C 1 154 ? -26.884 1.960 49.445 1.00 30.45 141 GLY C N 1
ATOM 6662 C CA . GLY C 1 154 ? -25.572 2.034 50.031 1.00 33.22 141 GLY C CA 1
ATOM 6663 C C . GLY C 1 154 ? -25.181 3.350 50.721 1.00 31.25 141 GLY C C 1
ATOM 6664 O O . GLY C 1 154 ? -24.032 3.479 51.144 1.00 29.92 141 GLY C O 1
ATOM 6665 N N . LYS C 1 155 ? -26.076 4.318 50.821 1.00 27.09 142 LYS C N 1
ATOM 6666 C CA . LYS C 1 155 ? -25.744 5.567 51.467 1.00 28.25 142 LYS C CA 1
ATOM 6667 C C . LYS C 1 155 ? -25.674 5.358 52.988 1.00 29.64 142 LYS C C 1
ATOM 6668 O O . LYS C 1 155 ? -26.601 4.812 53.596 1.00 33.43 142 LYS C O 1
ATOM 6674 N N . THR C 1 156 ? -24.535 5.661 53.550 1.00 21.31 143 THR C N 1
ATOM 6675 C CA . THR C 1 156 ? -24.381 5.681 55.001 1.00 20.68 143 THR C CA 1
ATOM 6676 C C . THR C 1 156 ? -23.809 7.081 55.352 1.00 24.60 143 THR C C 1
ATOM 6677 O O . THR C 1 156 ? -23.213 7.777 54.513 1.00 25.48 143 THR C O 1
ATOM 6681 N N . ALA C 1 157 ? -24.029 7.503 56.588 1.00 27.34 144 ALA C N 1
ATOM 6682 C CA . ALA C 1 157 ? -23.566 8.805 57.012 1.00 24.28 144 ALA C CA 1
ATOM 6683 C C . ALA C 1 157 ? -23.849 9.061 58.492 1.00 26.53 144 ALA C C 1
ATOM 6684 O O . ALA C 1 157 ? -24.735 8.435 59.100 1.00 28.50 144 ALA C O 1
ATOM 6686 N N . VAL C 1 158 ? -23.183 10.091 58.991 1.00 27.79 145 VAL C N 1
ATOM 6687 C CA . VAL C 1 158 ? -23.652 10.806 60.190 1.00 29.55 145 VAL C CA 1
ATOM 6688 C C . VAL C 1 158 ? -23.823 12.279 59.825 1.00 30.29 145 VAL C C 1
ATOM 6689 O O . VAL C 1 158 ? -23.412 12.708 58.743 1.00 29.10 145 VAL C O 1
ATOM 6693 N N . ASN C 1 159 ? -24.417 13.042 60.747 1.00 24.96 146 ASN C N 1
ATOM 6694 C CA . ASN C 1 159 ? -24.614 14.463 60.582 1.00 24.71 146 ASN C CA 1
ATOM 6695 C C . ASN C 1 159 ? -23.416 15.300 61.056 1.00 32.32 146 ASN C C 1
ATOM 6696 O O . ASN C 1 159 ? -22.606 14.850 61.863 1.00 30.50 146 ASN C O 1
ATOM 6701 N N . HIS C 1 160 ? -23.323 16.525 60.540 1.00 26.67 147 HIS C N 1
ATOM 6702 C CA . HIS C 1 160 ? -22.543 17.574 61.083 1.00 26.41 147 HIS C CA 1
ATOM 6703 C C . HIS C 1 160 ? -23.473 18.679 61.448 1.00 31.04 147 HIS C C 1
ATOM 6704 O O . HIS C 1 160 ? -24.531 18.819 60.832 1.00 27.73 147 HIS C O 1
ATOM 6711 N N . PRO C 1 161 ? -23.101 19.519 62.452 1.00 29.65 148 PRO C N 1
ATOM 6712 C CA . PRO C 1 161 ? -24.020 20.623 62.805 1.00 31.96 148 PRO C CA 1
ATOM 6713 C C . PRO C 1 161 ? -24.359 21.583 61.622 1.00 31.29 148 PRO C C 1
ATOM 6714 O O . PRO C 1 161 ? -25.434 22.167 61.565 1.00 30.48 148 PRO C O 1
ATOM 6718 N N . LEU C 1 162 ? -23.458 21.724 60.675 1.00 35.08 149 LEU C N 1
ATOM 6719 C CA . LEU C 1 162 ? -23.671 22.549 59.493 1.00 38.91 149 LEU C CA 1
ATOM 6720 C C . LEU C 1 162 ? -24.280 21.797 58.280 1.00 40.42 149 LEU C C 1
ATOM 6721 O O . LEU C 1 162 ? -24.484 22.384 57.247 1.00 35.14 149 LEU C O 1
ATOM 6726 N N . GLY C 1 163 ? -24.581 20.515 58.399 1.00 38.19 150 GLY C N 1
ATOM 6727 C CA . GLY C 1 163 ? -25.313 19.846 57.330 1.00 30.53 150 GLY C CA 1
ATOM 6728 C C . GLY C 1 163 ? -25.631 18.427 57.707 1.00 29.68 150 GLY C C 1
ATOM 6729 O O . GLY C 1 163 ? -24.792 17.721 58.186 1.00 23.83 150 GLY C O 1
ATOM 6730 N N . LYS C 1 164 ? -26.880 18.001 57.463 1.00 28.32 151 LYS C N 1
ATOM 6731 C CA . LYS C 1 164 ? -27.261 16.611 57.587 1.00 31.55 151 LYS C CA 1
ATOM 6732 C C . LYS C 1 164 ? -26.547 15.699 56.593 1.00 27.92 151 LYS C C 1
ATOM 6733 O O . LYS C 1 164 ? -26.306 16.063 55.461 1.00 28.03 151 LYS C O 1
ATOM 6739 N N . ASN C 1 165 ? -26.181 14.519 57.038 1.00 26.91 152 ASN C N 1
ATOM 6740 C CA . ASN C 1 165 ? -25.572 13.469 56.211 1.00 30.44 152 ASN C CA 1
ATOM 6741 C C . ASN C 1 165 ? -24.342 13.968 55.457 1.00 34.51 152 ASN C C 1
ATOM 6742 O O . ASN C 1 165 ? -24.039 13.504 54.353 1.00 26.52 152 ASN C O 1
ATOM 6747 N N . MET C 1 166 ? -23.599 14.872 56.071 1.00 26.18 153 MET C N 1
ATOM 6748 C CA . MET C 1 166 ? -22.419 15.436 55.403 1.00 24.78 153 MET C CA 1
ATOM 6749 C C . MET C 1 166 ? -21.154 14.622 55.545 1.00 23.39 153 MET C C 1
ATOM 6750 O O . MET C 1 166 ? -20.186 14.961 54.874 1.00 26.34 153 MET C O 1
ATOM 6755 N N . ILE C 1 167 ? -21.135 13.601 56.411 1.00 23.89 154 ILE C N 1
ATOM 6756 C CA . ILE C 1 167 ? -19.949 12.787 56.617 1.00 22.16 154 ILE C CA 1
ATOM 6757 C C . ILE C 1 167 ? -20.379 11.299 56.466 1.00 24.46 154 ILE C C 1
ATOM 6758 O O . ILE C 1 167 ? -21.209 10.790 57.226 1.00 25.93 154 ILE C O 1
ATOM 6763 N N . GLY C 1 168 ? -19.814 10.580 55.492 1.00 19.45 155 GLY C N 1
ATOM 6764 C CA . GLY C 1 168 ? -20.256 9.223 55.287 1.00 20.44 155 GLY C CA 1
ATOM 6765 C C . GLY C 1 168 ? -19.534 8.491 54.175 1.00 23.18 155 GLY C C 1
ATOM 6766 O O . GLY C 1 168 ? -18.409 8.849 53.823 1.00 20.23 155 GLY C O 1
ATOM 6767 N N . ALA C 1 169 ? -20.146 7.414 53.717 1.00 20.73 156 ALA C N 1
ATOM 6768 C CA . ALA C 1 169 ? -19.596 6.485 52.760 1.00 21.71 156 ALA C CA 1
ATOM 6769 C C . ALA C 1 169 ? -20.682 5.731 52.000 1.00 24.61 156 ALA C C 1
ATOM 6770 O O . ALA C 1 169 ? -21.748 5.438 52.559 1.00 22.74 156 ALA C O 1
ATOM 6772 N N . PHE C 1 170 ? -20.394 5.394 50.738 1.00 24.48 157 PHE C N 1
ATOM 6773 C CA . PHE C 1 170 ? -21.199 4.398 50.041 1.00 24.41 157 PHE C CA 1
ATOM 6774 C C . PHE C 1 170 ? -20.693 3.050 50.500 1.00 26.87 157 PHE C C 1
ATOM 6775 O O . PHE C 1 170 ? -19.498 2.737 50.394 1.00 23.65 157 PHE C O 1
ATOM 6783 N N . TYR C 1 171 ? -21.564 2.267 51.068 1.00 23.65 158 TYR C N 1
ATOM 6784 C CA . TYR C 1 171 ? -21.188 0.975 51.629 1.00 26.19 158 TYR C CA 1
ATOM 6785 C C . TYR C 1 171 ? -22.400 0.049 51.669 1.00 27.35 158 TYR C C 1
ATOM 6786 O O . TYR C 1 171 ? -23.409 0.349 52.314 1.00 29.14 158 TYR C O 1
ATOM 6795 N N . GLN C 1 172 ? -22.296 -1.085 51.005 1.00 25.32 159 GLN C N 1
ATOM 6796 C CA . GLN C 1 172 ? -23.430 -1.990 50.827 1.00 30.75 159 GLN C CA 1
ATOM 6797 C C . GLN C 1 172 ? -23.428 -3.072 51.888 1.00 32.14 159 GLN C C 1
ATOM 6798 O O . GLN C 1 172 ? -22.380 -3.562 52.249 1.00 34.43 159 GLN C O 1
ATOM 6804 N N . PRO C 1 173 ? -24.609 -3.483 52.346 1.00 33.66 160 PRO C N 1
ATOM 6805 C CA . PRO C 1 173 ? -24.709 -4.564 53.346 1.00 36.41 160 PRO C CA 1
ATOM 6806 C C . PRO C 1 173 ? -24.454 -5.929 52.750 1.00 33.90 160 PRO C C 1
ATOM 6807 O O . PRO C 1 173 ? -24.514 -6.102 51.530 1.00 35.46 160 PRO C O 1
ATOM 6811 N N . ALA C 1 174 ? -24.128 -6.883 53.596 1.00 35.21 161 ALA C N 1
ATOM 6812 C CA . ALA C 1 174 ? -24.010 -8.306 53.194 1.00 33.47 161 ALA C CA 1
ATOM 6813 C C . ALA C 1 174 ? -25.364 -8.982 53.062 1.00 30.40 161 ALA C C 1
ATOM 6814 O O . ALA C 1 174 ? -25.522 -9.949 52.347 1.00 29.38 161 ALA C O 1
ATOM 6816 N N . SER C 1 175 ? -26.357 -8.433 53.746 1.00 34.20 162 SER C N 1
ATOM 6817 C CA . SER C 1 175 ? -27.726 -8.972 53.787 1.00 36.52 162 SER C CA 1
ATOM 6818 C C . SER C 1 175 ? -28.576 -7.981 54.568 1.00 32.80 162 SER C C 1
ATOM 6819 O O . SER C 1 175 ? -28.028 -7.186 55.375 1.00 34.71 162 SER C O 1
ATOM 6822 N N . VAL C 1 176 ? -29.888 -8.047 54.344 1.00 34.06 163 VAL C N 1
ATOM 6823 C CA . VAL C 1 176 ? -30.888 -7.238 55.004 1.00 34.72 163 VAL C CA 1
ATOM 6824 C C . VAL C 1 176 ? -31.965 -8.228 55.523 1.00 36.04 163 VAL C C 1
ATOM 6825 O O . VAL C 1 176 ? -32.504 -9.014 54.772 1.00 38.01 163 VAL C O 1
ATOM 6829 N N . VAL C 1 177 ? -32.253 -8.188 56.839 1.00 28.79 164 VAL C N 1
ATOM 6830 C CA . VAL C 1 177 ? -33.127 -9.140 57.453 1.00 31.17 164 VAL C CA 1
ATOM 6831 C C . VAL C 1 177 ? -34.356 -8.364 57.888 1.00 37.07 164 VAL C C 1
ATOM 6832 O O . VAL C 1 177 ? -34.269 -7.561 58.810 1.00 39.58 164 VAL C O 1
ATOM 6836 N N . ILE C 1 178 ? -35.488 -8.626 57.253 1.00 39.20 165 ILE C N 1
ATOM 6837 C CA . ILE C 1 178 ? -36.751 -7.930 57.543 1.00 35.13 165 ILE C CA 1
ATOM 6838 C C . ILE C 1 178 ? -37.785 -8.879 58.124 1.00 38.35 165 ILE C C 1
ATOM 6839 O O . ILE C 1 178 ? -38.448 -9.616 57.401 1.00 42.91 165 ILE C O 1
ATOM 6844 N N . ASP C 1 179 ? -37.941 -8.842 59.458 1.00 33.83 166 ASP C N 1
ATOM 6845 C CA . ASP C 1 179 ? -38.956 -9.606 60.142 1.00 40.84 166 ASP C CA 1
ATOM 6846 C C . ASP C 1 179 ? -40.165 -8.704 60.320 1.00 40.98 166 ASP C C 1
ATOM 6847 O O . ASP C 1 179 ? -40.099 -7.746 61.054 1.00 45.13 166 ASP C O 1
ATOM 6852 N N . LEU C 1 180 ? -41.249 -8.996 59.630 1.00 38.01 167 LEU C N 1
ATOM 6853 C CA . LEU C 1 180 ? -42.397 -8.138 59.611 1.00 42.66 167 LEU C CA 1
ATOM 6854 C C . LEU C 1 180 ? -43.011 -7.994 60.970 1.00 44.71 167 LEU C C 1
ATOM 6855 O O . LEU C 1 180 ? -43.720 -7.037 61.197 1.00 49.02 167 LEU C O 1
ATOM 6860 N N . ASP C 1 181 ? -42.771 -8.942 61.872 1.00 43.81 168 ASP C N 1
ATOM 6861 C CA . ASP C 1 181 ? -43.277 -8.815 63.259 1.00 50.22 168 ASP C CA 1
ATOM 6862 C C . ASP C 1 181 ? -42.754 -7.594 63.965 1.00 49.66 168 ASP C C 1
ATOM 6863 O O . ASP C 1 181 ? -43.434 -7.091 64.852 1.00 47.32 168 ASP C O 1
ATOM 6868 N N . CYS C 1 182 ? -41.570 -7.095 63.599 1.00 47.18 169 CYS C N 1
ATOM 6869 C CA . CYS C 1 182 ? -41.063 -5.874 64.211 1.00 42.49 169 CYS C CA 1
ATOM 6870 C C . CYS C 1 182 ? -42.006 -4.698 63.988 1.00 36.63 169 CYS C C 1
ATOM 6871 O O . CYS C 1 182 ? -42.038 -3.763 64.776 1.00 41.07 169 CYS C O 1
ATOM 6874 N N . LEU C 1 183 ? -42.807 -4.732 62.944 1.00 39.85 170 LEU C N 1
ATOM 6875 C CA . LEU C 1 183 ? -43.740 -3.621 62.699 1.00 39.40 170 LEU C CA 1
ATOM 6876 C C . LEU C 1 183 ? -44.864 -3.565 63.694 1.00 43.75 170 LEU C C 1
ATOM 6877 O O . LEU C 1 183 ? -45.497 -2.520 63.839 1.00 44.77 170 LEU C O 1
ATOM 6882 N N . LYS C 1 184 ? -45.128 -4.659 64.406 1.00 45.09 171 LYS C N 1
ATOM 6883 C CA . LYS C 1 184 ? -46.212 -4.685 65.398 1.00 47.27 171 LYS C CA 1
ATOM 6884 C C . LYS C 1 184 ? -45.961 -3.760 66.577 1.00 44.20 171 LYS C C 1
ATOM 6885 O O . LYS C 1 184 ? -46.889 -3.360 67.237 1.00 42.37 171 LYS C O 1
ATOM 6891 N N . THR C 1 185 ? -44.720 -3.363 66.814 1.00 48.32 172 THR C N 1
ATOM 6892 C CA . THR C 1 185 ? -44.405 -2.401 67.884 1.00 47.17 172 THR C CA 1
ATOM 6893 C C . THR C 1 185 ? -44.141 -1.003 67.363 1.00 40.71 172 THR C C 1
ATOM 6894 O O . THR C 1 185 ? -43.929 -0.086 68.136 1.00 42.62 172 THR C O 1
ATOM 6898 N N . LEU C 1 186 ? -44.165 -0.810 66.051 1.00 44.75 173 LEU C N 1
ATOM 6899 C CA . LEU C 1 186 ? -43.863 0.501 65.503 1.00 42.11 173 LEU C CA 1
ATOM 6900 C C . LEU C 1 186 ? -45.045 1.401 65.715 1.00 39.97 173 LEU C C 1
ATOM 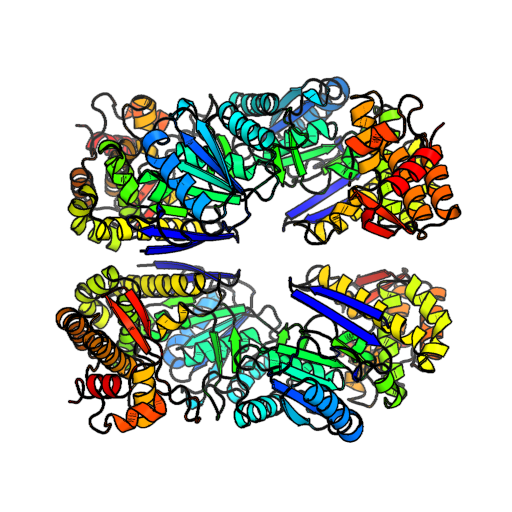6901 O O . LEU C 1 186 ? -46.157 0.998 65.447 1.00 46.79 173 LEU C O 1
ATOM 6906 N N . PRO C 1 187 ? -44.833 2.622 66.226 1.00 44.84 174 PRO C N 1
ATOM 6907 C CA . PRO C 1 187 ? -46.011 3.507 66.391 1.00 48.48 174 PRO C CA 1
ATOM 6908 C C . PRO C 1 187 ? -46.684 3.721 65.050 1.00 41.88 174 PRO C C 1
ATOM 6909 O O . PRO C 1 187 ? -46.030 3.763 63.980 1.00 36.71 174 PRO C O 1
ATOM 6913 N N . LYS C 1 188 ? -47.984 3.881 65.093 1.00 45.77 175 LYS C N 1
ATOM 6914 C CA . LYS C 1 188 ? -48.762 4.022 63.880 1.00 52.27 175 LYS C CA 1
ATOM 6915 C C . LYS C 1 188 ? -48.388 5.256 63.077 1.00 48.24 175 LYS C C 1
ATOM 6916 O O . LYS C 1 188 ? -48.420 5.229 61.861 1.00 51.89 175 LYS C O 1
ATOM 6922 N N . ARG C 1 189 ? -47.982 6.323 63.728 1.00 46.45 176 ARG C N 1
ATOM 6923 C CA . ARG C 1 189 ? -47.488 7.499 63.064 1.00 47.72 176 ARG C CA 1
ATOM 6924 C C . ARG C 1 189 ? -46.224 7.219 62.257 1.00 41.71 176 ARG C C 1
ATOM 6925 O O . ARG C 1 189 ? -46.067 7.723 61.144 1.00 43.53 176 ARG C O 1
ATOM 6933 N N . GLU C 1 190 ? -45.313 6.425 62.805 1.00 37.13 177 GLU C N 1
ATOM 6934 C CA . GLU C 1 190 ? -44.120 6.023 62.066 1.00 37.28 177 GLU C CA 1
ATOM 6935 C C . GLU C 1 190 ? -44.459 5.056 60.916 1.00 37.06 177 GLU C C 1
ATOM 6936 O O . GLU C 1 190 ? -43.845 5.089 59.828 1.00 38.09 177 GLU C O 1
ATOM 6942 N N . LEU C 1 191 ? -45.473 4.228 61.113 1.00 39.18 178 LEU C N 1
ATOM 6943 C CA . LEU C 1 191 ? -45.904 3.345 60.008 1.00 41.54 178 LEU C CA 1
ATOM 6944 C C . LEU C 1 191 ? -46.426 4.158 58.836 1.00 46.68 178 LEU C C 1
ATOM 6945 O O . LEU C 1 191 ? -46.043 3.940 57.651 1.00 43.10 178 LEU C O 1
ATOM 6950 N N . SER C 1 192 ? -47.245 5.143 59.139 1.00 40.20 179 SER C N 1
ATOM 6951 C CA . SER C 1 192 ? -47.762 6.022 58.092 1.00 49.79 179 SER C CA 1
ATOM 6952 C C . SER C 1 192 ? -46.660 6.812 57.442 1.00 49.23 179 SER C C 1
ATOM 6953 O O . SER C 1 192 ? -46.679 7.015 56.219 1.00 47.01 179 SER C O 1
ATOM 6956 N N . SER C 1 193 ? -45.693 7.250 58.228 1.00 44.09 180 SER C N 1
ATOM 6957 C CA . SER C 1 193 ? -44.576 8.021 57.671 1.00 41.45 180 SER C CA 1
ATOM 6958 C C . SER C 1 193 ? -43.851 7.183 56.628 1.00 39.45 180 SER C C 1
ATOM 6959 O O . SER C 1 193 ? -43.501 7.676 55.541 1.00 42.05 180 SER C O 1
ATOM 6962 N N . GLY C 1 194 ? -43.625 5.915 56.939 1.00 36.72 181 GLY C N 1
ATOM 6963 C CA . GLY C 1 194 ? -43.071 4.997 55.957 1.00 38.39 181 GLY C CA 1
ATOM 6964 C C . GLY C 1 194 ? -43.922 4.805 54.729 1.00 42.78 181 GLY C C 1
ATOM 6965 O O . GLY C 1 194 ? -43.400 4.674 53.636 1.00 41.46 181 GLY C O 1
ATOM 6966 N N . LEU C 1 195 ? -45.236 4.755 54.899 1.00 39.79 182 LEU C N 1
ATOM 6967 C CA . LEU C 1 195 ? -46.101 4.570 53.735 1.00 49.65 182 LEU C CA 1
ATOM 6968 C C . LEU C 1 195 ? -46.093 5.759 52.800 1.00 55.20 182 LEU C C 1
ATOM 6969 O O . LEU C 1 195 ? -46.405 5.569 51.630 1.00 50.05 182 LEU C O 1
ATOM 6974 N N . ALA C 1 196 ? -45.685 6.957 53.267 1.00 53.75 183 ALA C N 1
ATOM 6975 C CA . ALA C 1 196 ? -45.528 8.091 52.326 1.00 46.17 183 ALA C CA 1
ATOM 6976 C C . ALA C 1 196 ? -44.447 7.743 51.277 1.00 43.46 183 ALA C C 1
ATOM 6977 O O . ALA C 1 196 ? -44.626 7.985 50.091 1.00 41.69 183 ALA C O 1
ATOM 6979 N N . GLU C 1 197 ? -43.374 7.141 51.714 1.00 44.60 184 GLU C N 1
ATOM 6980 C CA . GLU C 1 197 ? -42.285 6.772 50.807 1.00 38.25 184 GLU C CA 1
ATOM 6981 C C . GLU C 1 197 ? -42.711 5.584 49.938 1.00 47.43 184 GLU C C 1
ATOM 6982 O O . GLU C 1 197 ? -42.365 5.539 48.749 1.00 51.87 184 GLU C O 1
ATOM 6988 N N . VAL C 1 198 ? -43.491 4.666 50.507 1.00 46.49 185 VAL C N 1
ATOM 6989 C CA . VAL C 1 198 ? -44.077 3.576 49.711 1.00 47.21 185 VAL C CA 1
ATOM 6990 C C . VAL C 1 198 ? -44.906 4.141 48.540 1.00 46.34 185 VAL C C 1
ATOM 6991 O O . VAL C 1 198 ? -44.775 3.723 47.378 1.00 46.42 185 VAL C O 1
ATOM 6995 N N . ILE C 1 199 ? -45.795 5.068 48.868 1.00 47.68 186 ILE C N 1
ATOM 6996 C CA . ILE C 1 199 ? -46.631 5.691 47.829 1.00 50.67 186 ILE C CA 1
ATOM 6997 C C . ILE C 1 199 ? -45.804 6.484 46.779 1.00 50.85 186 ILE C C 1
ATOM 6998 O O . ILE C 1 199 ? -46.102 6.474 45.585 1.00 47.97 186 ILE C O 1
ATOM 7003 N N . LYS C 1 200 ? -44.769 7.184 47.243 1.00 48.63 187 LYS C N 1
ATOM 7004 C CA . LYS C 1 200 ? -43.845 7.891 46.371 1.00 50.45 187 LYS C CA 1
ATOM 7005 C C . LYS C 1 200 ? -43.370 7.018 45.210 1.00 47.76 187 LYS C C 1
ATOM 7006 O O . LYS C 1 200 ? -43.370 7.471 44.090 1.00 48.58 187 LYS C O 1
ATOM 7012 N N . TYR C 1 201 ? -42.906 5.812 45.509 1.00 55.78 188 TYR C N 1
ATOM 7013 C CA . TYR C 1 201 ? -42.449 4.884 44.454 1.00 51.77 188 TYR C CA 1
ATOM 7014 C C . TYR C 1 201 ? -43.489 4.676 43.361 1.00 55.46 188 TYR C C 1
ATOM 7015 O O . TYR C 1 201 ? -43.172 4.683 42.164 1.00 55.93 188 TYR C O 1
ATOM 7024 N N . GLY C 1 202 ? -44.734 4.474 43.775 1.00 54.59 189 GLY C N 1
ATOM 7025 C CA . GLY C 1 202 ? -45.772 4.354 42.822 1.00 53.01 189 GLY C CA 1
ATOM 7026 C C . GLY C 1 202 ? -45.951 5.568 41.940 1.00 65.38 189 GLY C C 1
ATOM 7027 O O . GLY C 1 202 ? -46.145 5.446 40.748 1.00 76.80 189 GLY C O 1
ATOM 7028 N N . ILE C 1 203 ? -45.826 6.756 42.530 1.00 60.11 190 ILE C N 1
ATOM 7029 C CA . ILE C 1 203 ? -45.994 7.966 41.751 1.00 59.57 190 ILE C CA 1
ATOM 7030 C C . ILE C 1 203 ? -44.834 8.152 40.762 1.00 58.18 190 ILE C C 1
ATOM 7031 O O . ILE C 1 203 ? -45.055 8.475 39.591 1.00 61.80 190 ILE C O 1
ATOM 7036 N N . ILE C 1 204 ? -43.605 7.992 41.250 1.00 56.08 191 ILE C N 1
ATOM 7037 C CA . ILE C 1 204 ? -42.455 8.341 40.406 1.00 56.55 191 ILE C CA 1
ATOM 7038 C C . ILE C 1 204 ? -42.116 7.297 39.303 1.00 61.64 191 ILE C C 1
ATOM 7039 O O . ILE C 1 204 ? -41.551 7.629 38.261 1.00 62.49 191 ILE C O 1
ATOM 7044 N N . LEU C 1 205 ? -42.395 6.027 39.575 1.00 53.83 192 LEU C N 1
ATOM 7045 C CA . LEU C 1 205 ? -41.781 4.926 38.786 1.00 55.85 192 LEU C CA 1
ATOM 7046 C C . LEU C 1 205 ? -42.723 3.821 38.333 1.00 58.27 192 LEU C C 1
ATOM 7047 O O . LEU C 1 205 ? -42.448 3.164 37.327 1.00 55.86 192 LEU C O 1
ATOM 7052 N N . ASP C 1 206 ? -43.844 3.598 39.023 1.00 45.55 193 ASP C N 1
ATOM 7053 C CA . ASP C 1 206 ? -44.600 2.443 38.732 1.00 64.21 193 ASP C CA 1
ATOM 7054 C C . ASP C 1 206 ? -46.063 2.709 39.032 1.00 68.81 193 ASP C C 1
ATOM 7055 O O . ASP C 1 206 ? -46.491 2.520 40.166 1.00 53.92 193 ASP C O 1
ATOM 7060 N N . GLY C 1 207 ? -46.817 3.132 37.994 1.00 63.17 194 GLY C N 1
ATOM 7061 C CA . GLY C 1 207 ? -48.249 3.398 38.161 1.00 67.75 194 GLY C CA 1
ATOM 7062 C C . GLY C 1 207 ? -49.085 2.176 38.488 1.00 66.84 194 GLY C C 1
ATOM 7063 O O . GLY C 1 207 ? -50.129 2.275 39.126 1.00 64.54 194 GLY C O 1
ATOM 7064 N N . GLU C 1 208 ? -48.633 1.012 38.031 1.00 62.24 195 GLU C N 1
ATOM 7065 C CA . GLU C 1 208 ? -49.284 -0.242 38.365 1.00 71.50 195 GLU C CA 1
ATOM 7066 C C . GLU C 1 208 ? -49.160 -0.562 39.846 1.00 69.57 195 GLU C C 1
ATOM 7067 O O . GLU C 1 208 ? -50.121 -1.051 40.448 1.00 71.47 195 GLU C O 1
ATOM 7073 N N . PHE C 1 209 ? -47.982 -0.298 40.436 1.00 63.40 196 PHE C N 1
ATOM 7074 C CA . PHE C 1 209 ? -47.795 -0.428 41.899 1.00 58.31 196 PHE C CA 1
ATOM 7075 C C . PHE C 1 209 ? -48.696 0.556 42.648 1.00 61.66 196 PHE C C 1
ATOM 7076 O O . PHE C 1 209 ? -49.313 0.200 43.682 1.00 59.70 196 PHE C O 1
ATOM 7084 N N . PHE C 1 210 ? -48.800 1.788 42.154 1.00 54.14 197 PHE C N 1
ATOM 7085 C CA . PHE C 1 210 ? -49.725 2.773 42.747 1.00 60.47 197 PHE C CA 1
ATOM 7086 C C . PHE C 1 210 ? -51.137 2.177 42.769 1.00 69.39 197 PHE C C 1
ATOM 7087 O O . PHE C 1 210 ? -51.818 2.207 43.799 1.00 64.49 197 PHE C O 1
ATOM 7095 N N . SER C 1 211 ? -51.576 1.610 41.653 1.00 73.64 198 SER C N 1
ATOM 7096 C CA . SER C 1 211 ? -52.925 0.987 41.592 1.00 77.85 198 SER C CA 1
ATOM 7097 C C . SER C 1 211 ? -53.040 -0.161 42.586 1.00 70.34 198 SER C C 1
ATOM 7098 O O . SER C 1 211 ? -54.059 -0.310 43.225 1.00 66.89 198 SER C O 1
ATOM 7101 N N . TRP C 1 212 ? -51.984 -0.962 42.718 1.00 55.87 199 TRP C N 1
ATOM 7102 C CA . TRP C 1 212 ? -51.944 -2.008 43.732 1.00 66.26 199 TRP C CA 1
ATOM 7103 C C . TRP C 1 212 ? -52.074 -1.406 45.144 1.00 61.82 199 TRP C C 1
ATOM 7104 O O . TRP C 1 212 ? -52.833 -1.894 45.968 1.00 63.26 199 TRP C O 1
ATOM 7115 N N . LEU C 1 213 ? -51.394 -0.298 45.401 1.00 65.18 200 LEU C N 1
ATOM 7116 C CA . LEU C 1 213 ? -51.542 0.372 46.689 1.00 59.38 200 LEU C CA 1
ATOM 7117 C C . LEU C 1 213 ? -52.968 0.834 46.947 1.00 64.20 200 LEU C C 1
ATOM 7118 O O . LEU C 1 213 ? -53.454 0.666 48.058 1.00 59.57 200 LEU C O 1
ATOM 7123 N N . GLU C 1 214 ? -53.637 1.368 45.921 1.00 64.14 201 GLU C N 1
ATOM 7124 C CA . GLU C 1 214 ? -55.062 1.822 46.056 1.00 70.71 201 GLU C CA 1
ATOM 7125 C C . GLU C 1 214 ? -55.963 0.679 46.454 1.00 79.50 201 GLU C C 1
ATOM 7126 O O . GLU C 1 214 ? -56.937 0.872 47.184 1.00 70.34 201 GLU C O 1
ATOM 7132 N N . GLU C 1 215 ? -55.641 -0.509 45.951 1.00 65.71 202 GLU C N 1
ATOM 7133 C CA . GLU C 1 215 ? -56.408 -1.698 46.215 1.00 72.29 202 GLU C CA 1
ATOM 7134 C C . GLU C 1 215 ? -56.024 -2.398 47.527 1.00 72.01 202 GLU C C 1
ATOM 7135 O O . GLU C 1 215 ? -56.820 -3.171 48.016 1.00 68.87 202 GLU C O 1
ATOM 7141 N N . ASN C 1 216 ? -54.830 -2.140 48.097 1.00 61.42 203 ASN C N 1
ATOM 7142 C CA . ASN C 1 216 ? -54.350 -2.857 49.267 1.00 62.01 203 ASN C CA 1
ATOM 7143 C C . ASN C 1 216 ? -53.955 -2.011 50.469 1.00 56.49 203 ASN C C 1
ATOM 7144 O O . ASN C 1 216 ? -53.458 -2.542 51.477 1.00 54.81 203 ASN C O 1
ATOM 7149 N N . ILE C 1 217 ? -54.098 -0.701 50.369 1.00 62.64 204 ILE C N 1
ATOM 7150 C CA . ILE C 1 217 ? -53.624 0.188 51.414 1.00 63.67 204 ILE C CA 1
ATOM 7151 C C . ILE C 1 217 ? -54.262 -0.123 52.779 1.00 60.56 204 ILE C C 1
ATOM 7152 O O . ILE C 1 217 ? -53.626 0.003 53.811 1.00 60.15 204 ILE C O 1
ATOM 7157 N N . ASP C 1 218 ? -55.521 -0.558 52.777 1.00 58.57 205 ASP C N 1
ATOM 7158 C CA . ASP C 1 218 ? -56.200 -0.979 54.033 1.00 63.34 205 ASP C CA 1
ATOM 7159 C C . ASP C 1 218 ? -55.496 -2.174 54.677 1.00 59.76 205 ASP C C 1
ATOM 7160 O O . ASP C 1 218 ? -55.301 -2.208 55.891 1.00 66.14 205 ASP C O 1
ATOM 7165 N N . ALA C 1 219 ? -55.060 -3.144 53.875 1.00 61.34 206 ALA C N 1
ATOM 7166 C CA . ALA C 1 219 ? -54.360 -4.267 54.420 1.00 60.39 206 ALA C CA 1
ATOM 7167 C C . ALA C 1 219 ? -52.990 -3.869 54.948 1.00 65.47 206 ALA C C 1
ATOM 7168 O O . ALA C 1 219 ? -52.539 -4.397 55.969 1.00 62.47 206 ALA C O 1
ATOM 7170 N N . LEU C 1 220 ? -52.312 -2.936 54.280 1.00 58.61 207 LEU C N 1
ATOM 7171 C CA . LEU C 1 220 ? -51.024 -2.490 54.756 1.00 53.60 207 LEU C CA 1
ATOM 7172 C C . LEU C 1 220 ? -51.186 -1.785 56.098 1.00 45.51 207 LEU C C 1
ATOM 7173 O O . LEU C 1 220 ? -50.385 -2.024 57.017 1.00 47.16 207 LEU C O 1
ATOM 7178 N N . MET C 1 221 ? -52.197 -0.932 56.226 1.00 53.18 208 MET C N 1
ATOM 7179 C CA . MET C 1 221 ? -52.446 -0.251 57.498 1.00 58.63 208 MET C CA 1
ATOM 7180 C C . MET C 1 221 ? -52.726 -1.243 58.607 1.00 61.40 208 MET C C 1
ATOM 7181 O O . MET C 1 221 ? -52.399 -0.991 59.750 1.00 62.39 208 MET C O 1
ATOM 7186 N N . ALA C 1 222 ? -53.296 -2.385 58.255 1.00 65.11 209 ALA C N 1
ATOM 7187 C CA . ALA C 1 222 ? -53.587 -3.442 59.236 1.00 56.96 209 ALA C CA 1
ATOM 7188 C C . ALA C 1 222 ? -52.434 -4.401 59.467 1.00 50.46 209 ALA C C 1
ATOM 7189 O O . ALA C 1 222 ? -52.609 -5.409 60.140 1.00 58.18 209 ALA C O 1
ATOM 7191 N N . LEU C 1 223 ? -51.272 -4.122 58.873 1.00 55.76 210 LEU C N 1
ATOM 7192 C CA . LEU C 1 223 ? -50.104 -5.000 58.968 1.00 55.65 210 LEU C CA 1
ATOM 7193 C C . LEU C 1 223 ? -50.358 -6.438 58.456 1.00 60.55 210 LEU C C 1
ATOM 7194 O O . LEU C 1 223 ? -49.838 -7.413 58.990 1.00 57.70 210 LEU C O 1
ATOM 7199 N N . ASP C 1 224 ? -51.168 -6.555 57.426 1.00 60.27 211 ASP C N 1
ATOM 7200 C CA . ASP C 1 224 ? -51.343 -7.854 56.749 1.00 66.27 211 ASP C CA 1
ATOM 7201 C C . ASP C 1 224 ? -49.987 -8.388 56.227 1.00 67.31 211 ASP C C 1
ATOM 7202 O O . ASP C 1 224 ? -49.265 -7.687 55.468 1.00 52.19 211 ASP C O 1
ATOM 7207 N N . ASN C 1 225 ? -49.648 -9.623 56.597 1.00 55.99 212 ASN C N 1
ATOM 7208 C CA . ASN C 1 225 ? -48.316 -10.161 56.189 1.00 59.69 212 ASN C CA 1
ATOM 7209 C C . ASN C 1 225 ? -48.111 -10.232 54.675 1.00 63.57 212 ASN C C 1
ATOM 7210 O O . ASN C 1 225 ? -47.069 -9.792 54.156 1.00 50.37 212 ASN C O 1
ATOM 7215 N N . GLN C 1 226 ? -49.112 -10.710 53.956 1.00 62.36 213 GLN C N 1
ATOM 7216 C CA . GLN C 1 226 ? -48.954 -10.939 52.522 1.00 66.26 213 GLN C CA 1
ATOM 7217 C C . GLN C 1 226 ? -48.836 -9.622 51.765 1.00 67.35 213 GLN C C 1
ATOM 7218 O O . GLN C 1 226 ? -47.973 -9.502 50.879 1.00 58.60 213 GLN C O 1
ATOM 7224 N N . ALA C 1 227 ? -49.669 -8.631 52.121 1.00 53.07 214 ALA C N 1
ATOM 7225 C CA . ALA C 1 227 ? -49.554 -7.333 51.444 1.00 58.21 214 ALA C CA 1
ATOM 7226 C C . ALA C 1 227 ? -48.242 -6.630 51.767 1.00 55.27 214 ALA C C 1
ATOM 7227 O O . ALA C 1 227 ? -47.549 -6.100 50.886 1.00 52.46 214 ALA C O 1
ATOM 7229 N N . MET C 1 228 ? -47.916 -6.603 53.034 1.00 46.56 215 MET C N 1
ATOM 7230 C CA . MET C 1 228 ? -46.762 -5.843 53.470 1.00 51.04 215 MET C CA 1
ATOM 7231 C C . MET C 1 228 ? -45.472 -6.431 52.962 1.00 46.58 215 MET C C 1
ATOM 7232 O O . MET C 1 228 ? -44.546 -5.692 52.649 1.00 43.28 215 MET C O 1
ATOM 7237 N N . ALA C 1 229 ? -45.412 -7.754 52.875 1.00 52.05 216 ALA C N 1
ATOM 7238 C CA . ALA C 1 229 ? -44.221 -8.431 52.343 1.00 47.54 216 ALA C CA 1
ATOM 7239 C C . ALA C 1 229 ? -44.051 -8.053 50.869 1.00 46.29 216 ALA C C 1
ATOM 7240 O O . ALA C 1 229 ? -42.960 -7.689 50.423 1.00 48.39 216 ALA C O 1
ATOM 7242 N N . TYR C 1 230 ? -45.128 -8.087 50.111 1.00 45.84 217 TYR C N 1
ATOM 7243 C CA . TYR C 1 230 ? -45.001 -7.726 48.702 1.00 49.67 217 TYR C CA 1
ATOM 7244 C C . TYR C 1 230 ? -44.661 -6.234 48.561 1.00 50.24 217 TYR C C 1
ATOM 7245 O O . TYR C 1 230 ? -43.858 -5.854 47.709 1.00 45.58 217 TYR C O 1
ATOM 7254 N N . CYS C 1 231 ? -45.317 -5.393 49.365 1.00 50.47 218 CYS C N 1
ATOM 7255 C CA . CYS C 1 231 ? -45.099 -3.942 49.386 1.00 51.75 218 CYS C CA 1
ATOM 7256 C C . CYS C 1 231 ? -43.608 -3.608 49.561 1.00 46.08 218 CYS C C 1
ATOM 7257 O O . CYS C 1 231 ? -43.018 -2.873 48.760 1.00 46.64 218 CYS C O 1
ATOM 7260 N N . ILE C 1 232 ? -43.008 -4.186 50.586 1.00 42.53 219 ILE C N 1
ATOM 7261 C CA . ILE C 1 232 ? -41.589 -4.006 50.832 1.00 38.33 219 ILE C CA 1
ATOM 7262 C C . ILE C 1 232 ? -40.690 -4.506 49.669 1.00 41.07 219 ILE C C 1
ATOM 7263 O O . ILE C 1 232 ? -39.775 -3.826 49.194 1.00 36.46 219 ILE C O 1
ATOM 7268 N N . ARG C 1 233 ? -40.969 -5.719 49.232 1.00 42.74 220 ARG C N 1
ATOM 7269 C CA . ARG C 1 233 ? -40.254 -6.314 48.119 1.00 47.48 220 ARG C CA 1
ATOM 7270 C C . ARG C 1 233 ? -40.281 -5.366 46.901 1.00 47.43 220 ARG C C 1
ATOM 7271 O O . ARG C 1 233 ? -39.257 -5.113 46.312 1.00 41.20 220 ARG C O 1
ATOM 7279 N N . ARG C 1 234 ? -41.430 -4.843 46.526 1.00 51.42 221 ARG C N 1
ATOM 7280 C CA . ARG C 1 234 ? -41.520 -4.040 45.302 1.00 47.00 221 ARG C CA 1
ATOM 7281 C C . ARG C 1 234 ? -40.827 -2.700 45.440 1.00 45.72 221 ARG C C 1
ATOM 7282 O O . ARG C 1 234 ? -40.186 -2.206 44.476 1.00 43.52 221 ARG C O 1
ATOM 7290 N N . CYS C 1 235 ? -40.944 -2.073 46.630 1.00 45.89 222 CYS C N 1
ATOM 7291 C CA . CYS C 1 235 ? -40.224 -0.798 46.849 1.00 42.91 222 CYS C CA 1
ATOM 7292 C C . CYS C 1 235 ? -38.735 -0.995 46.703 1.00 39.99 222 CYS C C 1
ATOM 7293 O O . CYS C 1 235 ? -38.056 -0.214 46.065 1.00 38.02 222 CYS C O 1
ATOM 7296 N N . CYS C 1 236 ? -38.217 -2.049 47.292 1.00 38.19 223 CYS C N 1
ATOM 7297 C CA . CYS C 1 236 ? -36.779 -2.353 47.203 1.00 35.77 223 CYS C CA 1
ATOM 7298 C C . CYS C 1 236 ? -36.387 -2.651 45.762 1.00 40.81 223 CYS C C 1
ATOM 7299 O O . CYS C 1 236 ? -35.374 -2.154 45.281 1.00 39.63 223 CYS C O 1
ATOM 7302 N N . GLU C 1 237 ? -37.205 -3.429 45.078 1.00 41.72 224 GLU C N 1
ATOM 7303 C CA . GLU C 1 237 ? -36.990 -3.681 43.653 1.00 45.11 224 GLU C CA 1
ATOM 7304 C C . GLU C 1 237 ? -36.904 -2.378 42.890 1.00 45.56 224 GLU C C 1
ATOM 7305 O O . GLU C 1 237 ? -36.005 -2.234 42.051 1.00 46.28 224 GLU C O 1
ATOM 7311 N N . LEU C 1 238 ? -37.832 -1.446 43.148 1.00 44.05 225 LEU C N 1
ATOM 7312 C CA . LEU C 1 238 ? -37.896 -0.205 42.384 1.00 41.46 225 LEU C CA 1
ATOM 7313 C C . LEU C 1 238 ? -36.707 0.657 42.685 1.00 45.82 225 LEU C C 1
ATOM 7314 O O . LEU C 1 238 ? -36.117 1.228 41.766 1.00 50.87 225 LEU C O 1
ATOM 7319 N N . LYS C 1 239 ? -36.363 0.765 43.967 1.00 38.93 226 LYS C N 1
ATOM 7320 C CA . LYS C 1 239 ? -35.210 1.557 44.352 1.00 36.97 226 LYS C CA 1
ATOM 7321 C C . LYS C 1 239 ? -33.926 1.014 43.755 1.00 38.69 226 LYS C C 1
ATOM 7322 O O . LYS C 1 239 ? -33.112 1.769 43.241 1.00 44.91 226 LYS C O 1
ATOM 7328 N N . ALA C 1 240 ? -33.754 -0.296 43.782 1.00 44.97 227 ALA C N 1
ATOM 7329 C CA . ALA C 1 240 ? -32.551 -0.915 43.251 1.00 37.79 227 ALA C CA 1
ATOM 7330 C C . ALA C 1 240 ? -32.447 -0.666 41.737 1.00 43.36 227 ALA C C 1
ATOM 7331 O O . ALA C 1 240 ? -31.338 -0.423 41.227 1.00 46.17 227 ALA C O 1
ATOM 7333 N N . GLN C 1 241 ? -33.577 -0.665 41.040 1.00 53.35 228 GLN C N 1
ATOM 7334 C CA . GLN C 1 241 ? -33.553 -0.433 39.583 1.00 51.72 228 GLN C CA 1
ATOM 7335 C C . GLN C 1 241 ? -33.096 1.011 39.304 1.00 55.55 228 GLN C C 1
ATOM 7336 O O . GLN C 1 241 ? -32.321 1.246 38.400 1.00 45.15 228 GLN C O 1
ATOM 7342 N N . VAL C 1 242 ? -33.545 1.975 40.104 1.00 51.10 229 VAL C N 1
ATOM 7343 C CA . VAL C 1 242 ? -33.191 3.369 39.806 1.00 55.23 229 VAL C CA 1
ATOM 7344 C C . VAL C 1 242 ? -31.749 3.663 40.199 1.00 54.08 229 VAL C C 1
ATOM 7345 O O . VAL C 1 242 ? -31.024 4.365 39.484 1.00 52.17 229 VAL C O 1
ATOM 7349 N N . VAL C 1 243 ? -31.283 3.075 41.296 1.00 47.43 230 VAL C N 1
ATOM 7350 C CA . VAL C 1 243 ? -29.889 3.259 41.681 1.00 42.36 230 VAL C CA 1
ATOM 7351 C C . VAL C 1 243 ? -28.987 2.588 40.646 1.00 44.83 230 VAL C C 1
ATOM 7352 O O . VAL C 1 243 ? -27.988 3.166 40.216 1.00 50.38 230 VAL C O 1
ATOM 7356 N N . ALA C 1 244 ? -29.364 1.390 40.213 1.00 39.50 231 ALA C N 1
ATOM 7357 C CA . ALA C 1 244 ? -28.557 0.683 39.184 1.00 43.26 231 ALA C CA 1
ATOM 7358 C C . ALA C 1 244 ? -28.440 1.439 37.861 1.00 53.88 231 ALA C C 1
ATOM 7359 O O . ALA C 1 244 ? -27.405 1.401 37.198 1.00 64.86 231 ALA C O 1
ATOM 7361 N N . ALA C 1 245 ? -29.502 2.123 37.464 1.00 59.59 232 ALA C N 1
ATOM 7362 C CA . ALA C 1 245 ? -29.511 2.858 36.236 1.00 59.40 232 ALA C CA 1
ATOM 7363 C C . ALA C 1 245 ? -28.655 4.113 36.341 1.00 66.83 232 ALA C C 1
ATOM 7364 O O . ALA C 1 245 ? -28.252 4.618 35.271 1.00 85.38 232 ALA C O 1
ATOM 7366 N N . ASP C 1 246 ? -28.394 4.638 37.551 1.00 48.34 233 ASP C N 1
ATOM 7367 C CA . ASP C 1 246 ? -27.364 5.714 37.591 1.00 63.13 233 ASP C CA 1
ATOM 7368 C C . ASP C 1 246 ? -26.557 5.683 38.824 1.00 80.56 233 ASP C C 1
ATOM 7369 O O . ASP C 1 246 ? -26.671 6.582 39.685 1.00 89.73 233 ASP C O 1
ATOM 7374 N N . GLU C 1 247 ? -25.738 4.651 38.960 1.00 85.06 234 GLU C N 1
ATOM 7375 C CA . GLU C 1 247 ? -25.022 4.451 40.223 1.00 95.77 234 GLU C CA 1
ATOM 7376 C C . GLU C 1 247 ? -24.129 5.628 40.662 1.00 100.19 234 GLU C C 1
ATOM 7377 O O . GLU C 1 247 ? -23.872 5.777 41.870 1.00 121.23 234 GLU C O 1
ATOM 7383 N N . LYS C 1 248 ? -23.618 6.392 39.695 1.00 104.43 235 LYS C N 1
ATOM 7384 C CA . LYS C 1 248 ? -22.882 7.630 39.990 1.00 95.36 235 LYS C CA 1
ATOM 7385 C C . LYS C 1 248 ? -23.719 8.902 39.855 1.00 91.99 235 LYS C C 1
ATOM 7386 O O . LYS C 1 248 ? -23.171 9.992 39.745 1.00 85.48 235 LYS C O 1
ATOM 7392 N N . GLU C 1 249 ? -25.048 8.741 39.870 1.00 75.41 236 GLU C N 1
ATOM 7393 C CA . GLU C 1 249 ? -25.991 9.828 39.655 1.00 84.26 236 GLU C CA 1
ATOM 7394 C C . GLU C 1 249 ? -25.744 10.613 38.338 1.00 99.59 236 GLU C C 1
ATOM 7395 O O . GLU C 1 249 ? -25.933 11.841 38.313 1.00 96.29 236 GLU C O 1
ATOM 7401 N N . THR C 1 250 ? -25.323 9.888 37.287 1.00 103.30 237 THR C N 1
ATOM 7402 C CA . THR C 1 250 ? -25.123 10.392 35.918 1.00 92.04 237 THR C CA 1
ATOM 7403 C C . THR C 1 250 ? -26.337 11.261 35.477 1.00 99.47 237 THR C C 1
ATOM 7404 O O . THR C 1 250 ? -26.357 12.509 35.692 1.00 90.34 237 THR C O 1
ATOM 7408 N N . SER C 1 251 ? -27.374 10.591 34.967 1.00 87.63 238 SER C N 1
ATOM 7409 C CA . SER C 1 251 ? -28.670 11.191 34.695 1.00 82.40 238 SER C CA 1
ATOM 7410 C C . SER C 1 251 ? -29.246 11.760 36.002 1.00 90.54 238 SER C C 1
ATOM 7411 O O . SER C 1 251 ? -28.640 11.672 37.086 1.00 101.48 238 SER C O 1
ATOM 7414 N N . GLY C 1 252 ? -30.444 12.342 35.907 1.00 94.05 239 GLY C N 1
ATOM 7415 C CA . GLY C 1 252 ? -31.217 12.739 37.111 1.00 101.77 239 GLY C CA 1
ATOM 7416 C C . GLY C 1 252 ? -32.184 11.660 37.558 1.00 100.98 239 GLY C C 1
ATOM 7417 O O . GLY C 1 252 ? -33.215 12.011 38.079 1.00 100.52 239 GLY C O 1
ATOM 7418 N N . LEU C 1 253 ? -31.880 10.373 37.340 1.00 75.02 240 LEU C N 1
ATOM 7419 C CA . LEU C 1 253 ? -32.806 9.294 37.633 1.00 64.80 240 LEU C CA 1
ATOM 7420 C C . LEU C 1 253 ? -32.911 9.021 39.125 1.00 62.40 240 LEU C C 1
ATOM 7421 O O . LEU C 1 253 ? -34.032 8.870 39.677 1.00 59.38 240 LEU C O 1
ATOM 7426 N N . ARG C 1 254 ? -31.774 8.951 39.804 1.00 52.80 241 ARG C N 1
ATOM 7427 C CA . ARG C 1 254 ? -31.770 8.761 41.254 1.00 49.68 241 ARG C CA 1
ATOM 7428 C C . ARG C 1 254 ? -32.397 9.970 41.945 1.00 50.60 241 ARG C C 1
ATOM 7429 O O . ARG C 1 254 ? -32.955 9.837 43.018 1.00 45.24 241 ARG C O 1
ATOM 7437 N N . ALA C 1 255 ? -32.324 11.141 41.306 1.00 50.64 242 ALA C N 1
ATOM 7438 C CA . ALA C 1 255 ? -32.878 12.355 41.862 1.00 54.76 242 ALA C CA 1
ATOM 7439 C C . ALA C 1 255 ? -34.387 12.265 42.016 1.00 53.46 242 ALA C C 1
ATOM 7440 O O . ALA C 1 255 ? -34.979 12.932 42.908 1.00 48.96 242 ALA C O 1
ATOM 7442 N N . LEU C 1 256 ? -35.015 11.430 41.171 1.00 49.25 243 LEU C N 1
ATOM 7443 C CA . LEU C 1 256 ? -36.464 11.265 41.227 1.00 47.76 243 LEU C CA 1
ATOM 7444 C C . LEU C 1 256 ? -36.962 10.809 42.586 1.00 56.63 243 LEU C C 1
ATOM 7445 O O . LEU C 1 256 ? -38.150 11.047 42.933 1.00 57.54 243 LEU C O 1
ATOM 7450 N N . LEU C 1 257 ? -36.065 10.153 43.372 1.00 47.84 244 LEU C N 1
ATOM 7451 C CA . LEU C 1 257 ? -36.385 9.696 44.693 1.00 45.21 244 LEU C CA 1
ATOM 7452 C C . LEU C 1 257 ? -36.732 10.871 45.631 1.00 44.79 244 LEU C C 1
ATOM 7453 O O . LEU C 1 257 ? -37.258 10.647 46.710 1.00 46.53 244 LEU C O 1
ATOM 7458 N N . ASN C 1 258 ? -36.462 12.111 45.192 1.00 45.16 245 ASN C N 1
ATOM 7459 C CA . ASN C 1 258 ? -36.732 13.282 46.023 1.00 48.84 245 ASN C CA 1
ATOM 7460 C C . ASN C 1 258 ? -38.087 13.912 45.766 1.00 47.83 245 ASN C C 1
ATOM 7461 O O . ASN C 1 258 ? -38.311 15.063 46.167 1.00 57.18 245 ASN C O 1
ATOM 7466 N N . LEU C 1 259 ? -39.002 13.218 45.069 1.00 46.80 246 LEU C N 1
ATOM 7467 C CA . LEU C 1 259 ? -40.373 13.747 44.960 1.00 45.12 246 LEU C CA 1
ATOM 7468 C C . LEU C 1 259 ? -40.904 14.135 46.352 1.00 53.94 246 LEU C C 1
ATOM 7469 O O . LEU C 1 259 ? -40.799 13.358 47.322 1.00 50.32 246 LEU C O 1
ATOM 7474 N N . GLY C 1 260 ? -41.406 15.359 46.453 1.00 50.73 247 GLY C N 1
ATOM 7475 C CA . GLY C 1 260 ? -41.970 15.900 47.658 1.00 59.66 247 GLY C CA 1
ATOM 7476 C C . GLY C 1 260 ? -40.986 16.323 48.724 1.00 66.78 247 GLY C C 1
ATOM 7477 O O . GLY C 1 260 ? -41.400 16.954 49.708 1.00 62.39 247 GLY C O 1
ATOM 7478 N N . HIS C 1 261 ? -39.686 16.062 48.507 1.00 54.77 248 HIS C N 1
ATOM 7479 C CA . HIS C 1 261 ? -38.687 16.290 49.508 1.00 43.75 248 HIS C CA 1
ATOM 7480 C C . HIS C 1 261 ? -38.194 17.739 49.565 1.00 49.56 248 HIS C C 1
ATOM 7481 O O . HIS C 1 261 ? -37.644 18.167 50.592 1.00 54.48 248 HIS C O 1
ATOM 7488 N N . THR C 1 262 ? -38.364 18.486 48.489 1.00 54.43 249 THR C N 1
ATOM 7489 C CA . THR C 1 262 ? -37.944 19.874 48.489 1.00 61.58 249 THR C CA 1
ATOM 7490 C C . THR C 1 262 ? -38.934 20.667 49.350 1.00 68.62 249 THR C C 1
ATOM 7491 O O . THR C 1 262 ? -38.546 21.371 50.280 1.00 66.73 249 THR C O 1
ATOM 7495 N N . PHE C 1 263 ? -40.216 20.514 49.054 1.00 67.61 250 PHE C N 1
ATOM 7496 C CA . PHE C 1 263 ? -41.287 21.095 49.869 1.00 61.93 250 PHE C CA 1
ATOM 7497 C C . PHE C 1 263 ? -41.193 20.533 51.309 1.00 68.30 250 PHE C C 1
ATOM 7498 O O . PHE C 1 263 ? -41.279 21.278 52.316 1.00 53.85 250 PHE C O 1
ATOM 7506 N N . GLY C 1 264 ? -41.006 19.209 51.424 1.00 65.79 251 GLY C N 1
ATOM 7507 C CA . GLY C 1 264 ? -41.011 18.585 52.728 1.00 55.56 251 GLY C CA 1
ATOM 7508 C C . GLY C 1 264 ? -39.884 19.046 53.634 1.00 54.82 251 GLY C C 1
ATOM 7509 O O . GLY C 1 264 ? -40.069 19.207 54.825 1.00 58.27 251 GLY C O 1
ATOM 7510 N N . HIS C 1 265 ? -38.703 19.248 53.059 1.00 52.15 252 HIS C N 1
ATOM 7511 C CA . HIS C 1 265 ? -37.583 19.746 53.850 1.00 56.25 252 HIS C CA 1
ATOM 7512 C C . HIS C 1 265 ? -37.934 21.104 54.494 1.00 68.21 252 HIS C C 1
ATOM 7513 O O . HIS C 1 265 ? -37.621 21.346 55.657 1.00 78.89 252 HIS C O 1
ATOM 7520 N N . ALA C 1 266 ? -38.587 21.975 53.724 1.00 63.80 253 ALA C N 1
ATOM 7521 C CA . ALA C 1 266 ? -39.009 23.298 54.247 1.00 66.70 253 ALA C CA 1
ATOM 7522 C C . ALA C 1 266 ? -39.889 23.150 55.476 1.00 68.88 253 ALA C C 1
ATOM 7523 O O . ALA C 1 266 ? -39.687 23.838 56.497 1.00 67.89 253 ALA C O 1
ATOM 7525 N N . ILE C 1 267 ? -40.820 22.202 55.408 1.00 65.26 254 ILE C N 1
ATOM 7526 C CA . ILE C 1 267 ? -41.731 21.958 56.516 1.00 58.72 254 ILE C CA 1
ATOM 7527 C C . ILE C 1 267 ? -40.948 21.458 57.744 1.00 57.36 254 ILE C C 1
ATOM 7528 O O . ILE C 1 267 ? -41.125 21.965 58.862 1.00 59.12 254 ILE C O 1
ATOM 7533 N N . GLU C 1 268 ? -40.106 20.445 57.543 1.00 56.65 255 GLU C N 1
ATOM 7534 C CA . GLU C 1 268 ? -39.300 19.900 58.653 1.00 58.31 255 GLU C CA 1
ATOM 7535 C C . GLU C 1 268 ? -38.406 20.978 59.272 1.00 57.48 255 GLU C C 1
ATOM 7536 O O . GLU C 1 268 ? -38.291 21.058 60.507 1.00 54.39 255 GLU C O 1
ATOM 7542 N N . ALA C 1 269 ? -37.790 21.800 58.419 1.00 58.38 256 ALA C N 1
ATOM 7543 C CA . ALA C 1 269 ? -36.864 22.862 58.875 1.00 58.21 256 ALA C CA 1
ATOM 7544 C C . ALA C 1 269 ? -37.581 23.881 59.755 1.00 66.57 256 ALA C C 1
ATOM 7545 O O . ALA C 1 269 ? -37.064 24.260 60.822 1.00 68.28 256 ALA C O 1
ATOM 7547 N N . GLU C 1 270 ? -38.776 24.312 59.329 1.00 69.88 257 GLU C N 1
ATOM 7548 C CA . GLU C 1 270 ? -39.515 25.350 60.065 1.00 69.98 257 GLU C CA 1
ATOM 7549 C C . GLU C 1 270 ? -40.239 24.795 61.279 1.00 71.40 257 GLU C C 1
ATOM 7550 O O . GLU C 1 270 ? -40.379 25.507 62.288 1.00 72.70 257 GLU C O 1
ATOM 7556 N N . MET C 1 271 ? -40.723 23.557 61.193 1.00 63.53 258 MET C N 1
ATOM 7557 C CA . MET C 1 271 ? -41.495 22.986 62.284 1.00 52.97 258 MET C CA 1
ATOM 7558 C C . MET C 1 271 ? -40.640 22.362 63.383 1.00 63.50 258 MET C C 1
ATOM 7559 O O . MET C 1 271 ? -41.081 22.327 64.542 1.00 64.81 258 MET C O 1
ATOM 7564 N N . GLY C 1 272 ? -39.460 21.841 63.013 1.00 54.52 259 GLY C N 1
ATOM 7565 C CA . GLY C 1 272 ? -38.531 21.256 63.966 1.00 56.46 259 GLY C CA 1
ATOM 7566 C C . GLY C 1 272 ? -38.644 19.739 64.113 1.00 58.00 259 GLY C C 1
ATOM 7567 O O . GLY C 1 272 ? -39.657 19.142 63.786 1.00 54.49 259 GLY C O 1
ATOM 7568 N N . TYR C 1 273 ? -37.608 19.121 64.661 1.00 60.96 260 TYR C N 1
ATOM 7569 C CA . TYR C 1 273 ? -37.504 17.669 64.684 1.00 62.34 260 TYR C CA 1
ATOM 7570 C C . TYR C 1 273 ? -38.621 17.032 65.546 1.00 64.22 260 TYR C C 1
ATOM 7571 O O . TYR C 1 273 ? -38.935 17.496 66.643 1.00 63.50 260 TYR C O 1
ATOM 7580 N N . GLY C 1 274 ? -39.271 16.017 64.988 1.00 60.98 261 GLY C N 1
ATOM 7581 C CA . GLY C 1 274 ? -40.315 15.275 65.670 1.00 52.99 261 GLY C CA 1
ATOM 7582 C C . GLY C 1 274 ? -41.666 15.954 65.671 1.00 50.76 261 GLY C C 1
ATOM 7583 O O . GLY C 1 274 ? -42.661 15.358 66.143 1.00 56.51 261 GLY C O 1
ATOM 7584 N N . VAL C 1 275 ? -41.741 17.186 65.169 1.00 55.94 262 VAL C N 1
ATOM 7585 C CA . VAL C 1 275 ? -43.032 17.867 65.142 1.00 61.49 262 VAL C CA 1
ATOM 7586 C C . VAL C 1 275 ? -43.799 17.316 63.969 1.00 64.09 262 VAL C C 1
ATOM 7587 O O . VAL C 1 275 ? -44.903 16.787 64.148 1.00 63.54 262 VAL C O 1
ATOM 7591 N N . TRP C 1 276 ? -43.264 17.477 62.763 1.00 60.31 263 TRP C N 1
ATOM 7592 C CA . TRP C 1 276 ? -43.755 16.705 61.604 1.00 55.91 263 TRP C CA 1
ATOM 7593 C C . TRP C 1 276 ? -42.704 15.628 61.339 1.00 42.98 263 TRP C C 1
ATOM 7594 O O . TRP C 1 276 ? -41.531 15.916 61.272 1.00 48.38 263 TRP C O 1
ATOM 7605 N N . LEU C 1 277 ? -43.124 14.390 61.220 1.00 44.26 264 LEU C N 1
ATOM 7606 C CA . LEU C 1 277 ? -42.197 13.337 60.812 1.00 42.59 264 LEU C CA 1
ATOM 7607 C C . LEU C 1 277 ? -41.843 13.498 59.368 1.00 42.53 264 LEU C C 1
ATOM 7608 O O . LEU C 1 277 ? -42.558 14.173 58.585 1.00 46.58 264 LEU C O 1
ATOM 7613 N N . HIS C 1 278 ? -40.724 12.897 59.004 1.00 41.75 265 HIS C N 1
ATOM 7614 C CA . HIS C 1 278 ? -40.243 13.032 57.620 1.00 43.77 265 HIS C CA 1
ATOM 7615 C C . HIS C 1 278 ? -41.319 12.659 56.581 1.00 43.02 265 HIS C C 1
ATOM 7616 O O . HIS C 1 278 ? -41.562 13.385 55.591 1.00 44.01 265 HIS C O 1
ATOM 7623 N N . GLY C 1 279 ? -41.948 11.509 56.763 1.00 43.76 266 GLY C N 1
ATOM 7624 C CA . GLY C 1 279 ? -42.924 11.059 55.750 1.00 51.08 266 GLY C CA 1
ATOM 7625 C C . GLY C 1 279 ? -44.187 11.903 55.704 1.00 54.67 266 GLY C C 1
ATOM 7626 O O . GLY C 1 279 ? -44.799 12.083 54.640 1.00 52.46 266 GLY C O 1
ATOM 7627 N N . GLU C 1 280 ? -44.575 12.468 56.851 1.00 53.72 267 GLU C N 1
ATOM 7628 C CA . GLU C 1 280 ? -45.664 13.422 56.868 1.00 48.35 267 GLU C CA 1
ATOM 7629 C C . GLU C 1 280 ? -45.359 14.654 56.004 1.00 50.70 267 GLU C C 1
ATOM 7630 O O . GLU C 1 280 ? -46.203 15.106 55.196 1.00 57.67 267 GLU C O 1
ATOM 7636 N N . ALA C 1 281 ? -44.152 15.183 56.152 1.00 43.37 268 ALA C N 1
ATOM 7637 C CA . ALA C 1 281 ? -43.726 16.325 55.327 1.00 52.57 268 ALA C CA 1
ATOM 7638 C C . ALA C 1 281 ? -43.635 15.931 53.851 1.00 51.29 268 ALA C C 1
ATOM 7639 O O . ALA C 1 281 ? -44.019 16.718 52.989 1.00 54.90 268 ALA C O 1
ATOM 7641 N N . VAL C 1 282 ? -43.143 14.734 53.575 1.00 49.35 269 VAL C N 1
ATOM 7642 C CA . VAL C 1 282 ? -43.032 14.271 52.187 1.00 51.13 269 VAL C CA 1
ATOM 7643 C C . VAL C 1 282 ? -44.431 14.149 51.560 1.00 49.10 269 VAL C C 1
ATOM 7644 O O . VAL C 1 282 ? -44.628 14.539 50.406 1.00 56.05 269 VAL C O 1
ATOM 7648 N N . ALA C 1 283 ? -45.397 13.651 52.334 1.00 47.41 270 ALA C N 1
ATOM 7649 C CA . ALA C 1 283 ? -46.759 13.487 51.860 1.00 54.78 270 ALA C CA 1
ATOM 7650 C C . ALA C 1 283 ? -47.333 14.805 51.373 1.00 63.40 270 ALA C C 1
ATOM 7651 O O . ALA C 1 283 ? -47.748 14.921 50.231 1.00 62.29 270 ALA C O 1
ATOM 7653 N N . ALA C 1 284 ? -47.325 15.809 52.242 1.00 56.10 271 ALA C N 1
ATOM 7654 C CA . ALA C 1 284 ? -47.788 17.139 51.870 1.00 64.08 271 ALA C CA 1
ATOM 7655 C C . ALA C 1 284 ? -46.954 17.670 50.675 1.00 68.61 271 ALA C C 1
ATOM 7656 O O . ALA C 1 284 ? -47.486 18.236 49.738 1.00 56.29 271 ALA C O 1
ATOM 7658 N N . GLY C 1 285 ? -45.647 17.372 50.676 1.00 67.05 272 GLY C N 1
ATOM 7659 C CA . GLY C 1 285 ? -44.766 17.752 49.595 1.00 60.81 272 GLY C CA 1
ATOM 7660 C C . GLY C 1 285 ? -45.132 17.187 48.241 1.00 63.85 272 GLY C C 1
ATOM 7661 O O . GLY C 1 285 ? -45.013 17.874 47.227 1.00 61.12 272 GLY C O 1
ATOM 7662 N N . MET C 1 286 ? -45.556 15.929 48.220 1.00 56.84 273 MET C N 1
ATOM 7663 C CA . MET C 1 286 ? -45.928 15.307 46.966 1.00 56.49 273 MET C CA 1
ATOM 7664 C C . MET C 1 286 ? -47.167 15.980 46.368 1.00 66.44 273 MET C C 1
ATOM 7665 O O . MET C 1 286 ? -47.274 16.171 45.134 1.00 69.26 273 MET C O 1
ATOM 7670 N N . VAL C 1 287 ? -48.114 16.314 47.240 1.00 56.49 274 VAL C N 1
ATOM 7671 C CA . VAL C 1 287 ? -49.278 17.064 46.805 1.00 69.36 274 VAL C CA 1
ATOM 7672 C C . VAL C 1 287 ? -48.886 18.419 46.200 1.00 79.92 274 VAL C C 1
ATOM 7673 O O . VAL C 1 287 ? -49.365 18.780 45.131 1.00 67.57 274 VAL C O 1
ATOM 7677 N N . MET C 1 288 ? -47.974 19.125 46.888 1.00 77.47 275 MET C N 1
ATOM 7678 C CA . MET C 1 288 ? -47.534 20.443 46.427 1.00 77.43 275 MET C CA 1
ATOM 7679 C C . MET C 1 288 ? -46.808 20.297 45.094 1.00 84.34 275 MET C C 1
ATOM 7680 O O . MET C 1 288 ? -47.041 21.085 44.174 1.00 88.30 275 MET C O 1
ATOM 7685 N N . ALA C 1 289 ? -46.034 19.225 44.956 1.00 69.85 276 ALA C N 1
ATOM 7686 C CA . ALA C 1 289 ? -45.360 18.974 43.690 1.00 65.80 276 ALA C CA 1
ATOM 7687 C C . ALA C 1 289 ? -46.389 18.662 42.577 1.00 80.86 276 ALA C C 1
ATOM 7688 O O . ALA C 1 289 ? -46.258 19.147 41.438 1.00 70.53 276 ALA C O 1
ATOM 7690 N N . ALA C 1 290 ? -47.411 17.884 42.915 1.00 77.91 277 ALA C N 1
ATOM 7691 C CA . ALA C 1 290 ? -48.480 17.578 41.937 1.00 77.04 277 ALA C CA 1
ATOM 7692 C C . ALA C 1 290 ? -49.195 18.854 41.499 1.00 77.31 277 ALA C C 1
ATOM 7693 O O . ALA C 1 290 ? -49.452 19.075 40.297 1.00 85.45 277 ALA C O 1
ATOM 7695 N N . LYS C 1 291 ? -49.509 19.713 42.459 1.00 80.36 278 LYS C N 1
ATOM 7696 C CA . LYS C 1 291 ? -50.169 20.996 42.141 1.00 88.64 278 LYS C CA 1
ATOM 7697 C C . LYS C 1 291 ? -49.287 21.846 41.263 1.00 87.81 278 LYS C C 1
ATOM 7698 O O . LYS C 1 291 ? -49.790 22.516 40.327 1.00 70.46 278 LYS C O 1
ATOM 7704 N N . THR C 1 292 ? -47.982 21.807 41.520 1.00 88.11 279 THR C N 1
ATOM 7705 C CA . THR C 1 292 ? -47.010 22.507 40.666 1.00 92.33 279 THR C CA 1
ATOM 7706 C C . THR C 1 292 ? -47.074 21.960 39.245 1.00 88.53 279 THR C C 1
ATOM 7707 O O . THR C 1 292 ? -47.101 22.723 38.292 1.00 98.00 279 THR C O 1
ATOM 7711 N N . ALA C 1 293 ? -47.098 20.641 39.118 1.00 87.77 280 ALA C N 1
ATOM 7712 C CA . ALA C 1 293 ? -47.166 20.015 37.837 1.00 78.92 280 ALA C CA 1
ATOM 7713 C C . ALA C 1 293 ? -48.480 20.415 37.094 1.00 82.25 280 ALA C C 1
ATOM 7714 O O . ALA C 1 293 ? -48.480 20.615 35.845 1.00 115.12 280 ALA C O 1
ATOM 7716 N N . GLU C 1 294 ? -49.574 20.582 37.840 1.00 98.28 281 GLU C N 1
ATOM 7717 C CA . GLU C 1 294 ? -50.807 21.110 37.222 1.00 96.76 281 GLU C CA 1
ATOM 7718 C C . GLU C 1 294 ? -50.630 22.529 36.685 1.00 94.99 281 GLU C C 1
ATOM 7719 O O . GLU C 1 294 ? -51.139 22.866 35.647 1.00 112.22 281 GLU C O 1
ATOM 7725 N N . LEU C 1 295 ? -49.937 23.378 37.426 1.00 99.39 282 LEU C N 1
ATOM 7726 C CA . LEU C 1 295 ? -49.877 24.792 37.114 1.00 105.49 282 LEU C CA 1
ATOM 7727 C C . LEU C 1 295 ? -48.945 25.058 35.950 1.00 101.07 282 LEU C C 1
ATOM 7728 O O . LEU C 1 295 ? -49.146 25.978 35.198 1.00 100.94 282 LEU C O 1
ATOM 7733 N N . ILE C 1 296 ? -47.916 24.254 35.795 1.00 108.03 283 ILE C N 1
ATOM 7734 C CA . ILE C 1 296 ? -47.072 24.382 34.605 1.00 110.54 283 ILE C CA 1
ATOM 7735 C C . ILE C 1 296 ? -47.726 23.746 33.372 1.00 122.23 283 ILE C C 1
ATOM 7736 O O . ILE C 1 296 ? -47.225 23.895 32.268 1.00 133.59 283 ILE C O 1
ATOM 7741 N N . GLY C 1 297 ? -48.848 23.046 33.554 1.00 125.86 284 GLY C N 1
ATOM 7742 C CA . GLY C 1 297 ? -49.690 22.552 32.453 1.00 124.06 284 GLY C CA 1
ATOM 7743 C C . GLY C 1 297 ? -49.477 21.099 32.078 1.00 129.09 284 GLY C C 1
ATOM 7744 O O . GLY C 1 297 ? -49.903 20.659 30.999 1.00 141.10 284 GLY C O 1
ATOM 7745 N N . GLN C 1 298 ? -48.826 20.325 32.938 1.00 121.86 285 GLN C N 1
ATOM 7746 C CA . GLN C 1 298 ? -48.454 18.961 32.604 1.00 100.77 285 GLN C CA 1
ATOM 7747 C C . GLN C 1 298 ? -49.234 17.854 33.354 1.00 106.74 285 GLN C C 1
ATOM 7748 O O . GLN C 1 298 ? -49.154 16.696 32.972 1.00 128.45 285 GLN C O 1
ATOM 7754 N N . PHE C 1 299 ? -49.969 18.173 34.407 1.00 93.72 286 PHE C N 1
ATOM 7755 C CA . PHE C 1 299 ? -50.659 17.176 35.223 1.00 94.44 286 PHE C CA 1
ATOM 7756 C C . PHE C 1 299 ? -52.119 17.546 35.255 1.00 93.28 286 PHE C C 1
ATOM 7757 O O . PHE C 1 299 ? -52.444 18.730 35.156 1.00 102.82 286 PHE C O 1
ATOM 7765 N N . THR C 1 300 ? -53.006 16.561 35.446 1.00 88.05 287 THR C N 1
ATOM 7766 C CA . THR C 1 300 ? -54.429 16.905 35.622 1.00 100.84 287 THR C CA 1
ATOM 7767 C C . THR C 1 300 ? -54.868 16.923 37.092 1.00 103.69 287 THR C C 1
ATOM 7768 O O . THR C 1 300 ? -54.285 16.217 37.911 1.00 97.41 287 THR C O 1
ATOM 7772 N N . PRO C 1 301 ? -55.919 17.698 37.407 1.00 104.23 288 PRO C N 1
ATOM 7773 C CA . PRO C 1 301 ? -56.510 17.611 38.753 1.00 101.44 288 PRO C CA 1
ATOM 7774 C C . PRO C 1 301 ? -56.949 16.208 39.140 1.00 82.48 288 PRO C C 1
ATOM 7775 O O . PRO C 1 301 ? -56.864 15.831 40.294 1.00 97.72 288 PRO C O 1
ATOM 7779 N N . GLU C 1 302 ? -57.394 15.425 38.163 1.00 96.78 289 GLU C N 1
ATOM 7780 C CA . GLU C 1 302 ? -57.835 14.042 38.446 1.00 93.28 289 GLU C CA 1
ATOM 7781 C C . GLU C 1 302 ? -56.673 13.171 38.929 1.00 103.90 289 GLU C C 1
ATOM 7782 O O . GLU C 1 302 ? -56.813 12.376 39.897 1.00 94.02 289 GLU C O 1
ATOM 7788 N N . GLN C 1 303 ? -55.519 13.338 38.288 1.00 90.52 290 GLN C N 1
ATOM 7789 C CA . GLN C 1 303 ? -54.319 12.631 38.734 1.00 85.33 290 GLN C CA 1
ATOM 7790 C C . GLN C 1 303 ? -53.875 13.066 40.156 1.00 89.35 290 GLN C C 1
ATOM 7791 O O . GLN C 1 303 ? -53.576 12.254 41.022 1.00 81.05 290 GLN C O 1
ATOM 7797 N N . THR C 1 304 ? -53.885 14.370 40.391 1.00 87.63 291 THR C N 1
ATOM 7798 C CA . THR C 1 304 ? -53.518 14.890 41.665 1.00 85.44 291 THR C CA 1
ATOM 7799 C C . THR C 1 304 ? -54.468 14.398 42.732 1.00 80.65 291 THR C C 1
ATOM 7800 O O . THR C 1 304 ? -54.036 14.075 43.834 1.00 77.41 291 THR C O 1
ATOM 7804 N N . ASP C 1 305 ? -55.755 14.357 42.420 1.00 88.14 292 ASP C N 1
ATOM 7805 C CA . ASP C 1 305 ? -56.766 13.861 43.360 1.00 88.64 292 ASP C CA 1
ATOM 7806 C C . ASP C 1 305 ? -56.529 12.425 43.750 1.00 83.54 292 ASP C C 1
ATOM 7807 O O . ASP C 1 305 ? -56.815 12.066 44.890 1.00 87.31 292 ASP C O 1
ATOM 7812 N N . ARG C 1 306 ? -55.996 11.607 42.844 1.00 80.88 293 ARG C N 1
ATOM 7813 C CA . ARG C 1 306 ? -55.650 10.234 43.212 1.00 81.88 293 ARG C CA 1
ATOM 7814 C C . ARG C 1 306 ? -54.530 10.171 44.236 1.00 79.43 293 ARG C C 1
ATOM 7815 O O . ARG C 1 306 ? -54.586 9.353 45.157 1.00 74.44 293 ARG C O 1
ATOM 7823 N N . VAL C 1 307 ? -53.526 11.035 44.085 1.00 71.95 294 VAL C N 1
ATOM 7824 C CA . VAL C 1 307 ? -52.433 11.128 45.051 1.00 71.63 294 VAL C CA 1
ATOM 7825 C C . VAL C 1 307 ? -53.009 11.582 46.410 1.00 74.90 294 VAL C C 1
ATOM 7826 O O . VAL C 1 307 ? -52.757 10.942 47.431 1.00 69.29 294 VAL C O 1
ATOM 7830 N N . ILE C 1 308 ? -53.803 12.659 46.409 1.00 81.17 295 ILE C N 1
ATOM 7831 C CA . ILE C 1 308 ? -54.407 13.166 47.652 1.00 73.90 295 ILE C CA 1
ATOM 7832 C C . ILE C 1 308 ? -55.218 12.074 48.372 1.00 65.98 295 ILE C C 1
ATOM 7833 O O . ILE C 1 308 ? -55.014 11.817 49.575 1.00 74.65 295 ILE C O 1
ATOM 7838 N N . ALA C 1 309 ? -56.113 11.416 47.636 1.00 77.21 296 ALA C N 1
ATOM 7839 C CA . ALA C 1 309 ? -57.002 10.413 48.218 1.00 79.80 296 ALA C CA 1
ATOM 7840 C C . ALA C 1 309 ? -56.231 9.287 48.876 1.00 72.50 296 ALA C C 1
ATOM 7841 O O . ALA C 1 309 ? -56.539 8.908 50.010 1.00 60.71 296 ALA C O 1
ATOM 7843 N N . LEU C 1 310 ? -55.200 8.784 48.192 1.00 72.86 297 LEU C N 1
ATOM 7844 C CA . LEU C 1 310 ? -54.406 7.663 48.706 1.00 67.90 297 LEU C CA 1
ATOM 7845 C C . LEU C 1 310 ? -53.606 8.070 49.950 1.00 59.09 297 LEU C C 1
ATOM 7846 O O . LEU C 1 310 ? -53.559 7.326 50.943 1.00 60.35 297 LEU C O 1
ATOM 7851 N N . LEU C 1 311 ? -53.004 9.255 49.913 1.00 64.64 298 LEU C N 1
ATOM 7852 C CA . LEU C 1 311 ? -52.315 9.758 51.121 1.00 64.26 298 LEU C CA 1
ATOM 7853 C C . LEU C 1 311 ? -53.252 9.821 52.332 1.00 65.43 298 LEU C C 1
ATOM 7854 O O . LEU C 1 311 ? -52.886 9.403 53.427 1.00 54.49 298 LEU C O 1
ATOM 7859 N N . LYS C 1 312 ? -54.469 10.311 52.139 1.00 67.87 299 LYS C N 1
ATOM 7860 C CA . LYS C 1 312 ? -55.436 10.316 53.238 1.00 64.51 299 LYS C CA 1
ATOM 7861 C C . LYS C 1 312 ? -55.779 8.910 53.744 1.00 60.20 299 LYS C C 1
ATOM 7862 O O . LYS C 1 312 ? -55.972 8.703 54.949 1.00 60.64 299 LYS C O 1
ATOM 7868 N N . ARG C 1 313 ? -55.819 7.961 52.843 1.00 58.67 300 ARG C N 1
ATOM 7869 C CA . ARG C 1 313 ? -56.050 6.554 53.218 1.00 66.38 300 ARG C CA 1
ATOM 7870 C C . ARG C 1 313 ? -54.947 5.998 54.142 1.00 60.90 300 ARG C C 1
ATOM 7871 O O . ARG C 1 313 ? -55.167 5.151 54.985 1.00 68.30 300 ARG C O 1
ATOM 7879 N N . ALA C 1 314 ? -53.750 6.484 53.926 1.00 57.27 301 ALA C N 1
ATOM 7880 C CA . ALA C 1 314 ? -52.638 6.132 54.752 1.00 64.47 301 ALA C CA 1
ATOM 7881 C C . ALA C 1 314 ? -52.503 7.012 55.995 1.00 61.99 301 ALA C C 1
ATOM 7882 O O . ALA C 1 314 ? -51.467 6.964 56.642 1.00 64.59 301 ALA C O 1
ATOM 7884 N N . GLU C 1 315 ? -53.509 7.843 56.282 1.00 62.53 302 GLU C N 1
ATOM 7885 C CA . GLU C 1 315 ? -53.548 8.731 57.449 1.00 69.40 302 GLU C CA 1
ATOM 7886 C C . GLU C 1 315 ? -52.423 9.760 57.395 1.00 59.90 302 GLU C C 1
ATOM 7887 O O . GLU C 1 315 ? -51.837 10.093 58.419 1.00 58.26 302 GLU C O 1
ATOM 7893 N N . LEU C 1 316 ? -52.120 10.238 56.199 1.00 53.76 303 LEU C N 1
ATOM 7894 C CA . LEU C 1 316 ? -51.077 11.233 56.012 1.00 58.41 303 LEU C CA 1
ATOM 7895 C C . LEU C 1 316 ? -51.663 12.590 55.679 1.00 57.01 303 LEU C C 1
ATOM 7896 O O . LEU C 1 316 ? -52.710 12.667 55.065 1.00 68.00 303 LEU C O 1
ATOM 7901 N N . PRO C 1 317 ? -50.985 13.680 56.060 1.00 53.01 304 PRO C N 1
ATOM 7902 C CA . PRO C 1 317 ? -51.493 15.014 55.718 1.00 56.99 304 PRO C CA 1
ATOM 7903 C C . PRO C 1 317 ? -51.335 15.331 54.249 1.00 62.21 304 PRO C C 1
ATOM 7904 O O . PRO C 1 317 ? -50.465 14.792 53.587 1.00 64.60 304 PRO C O 1
ATOM 7908 N N . VAL C 1 318 ? -52.229 16.168 53.750 1.00 62.98 305 VAL C N 1
ATOM 7909 C CA . VAL C 1 318 ? -52.172 16.633 52.386 1.00 67.34 305 VAL C CA 1
ATOM 7910 C C . VAL C 1 318 ? -52.246 18.165 52.349 1.00 65.02 305 VAL C C 1
ATOM 7911 O O . VAL C 1 318 ? -52.446 18.755 51.295 1.00 78.34 305 VAL C O 1
ATOM 7915 N N . THR C 1 319 ? -52.091 18.785 53.507 1.00 71.83 306 THR C N 1
ATOM 7916 C CA . THR C 1 319 ? -52.041 20.244 53.632 1.00 68.47 306 THR C CA 1
ATOM 7917 C C . THR C 1 319 ? -50.764 20.613 54.339 1.00 64.76 306 THR C C 1
ATOM 7918 O O . THR C 1 319 ? -50.165 19.807 55.003 1.00 67.96 306 THR C O 1
ATOM 7922 N N . GLY C 1 320 ? -50.343 21.840 54.144 1.00 76.41 307 GLY C N 1
ATOM 7923 C CA . GLY C 1 320 ? -49.179 22.362 54.878 1.00 73.88 307 GLY C CA 1
ATOM 7924 C C . GLY C 1 320 ? -49.585 22.827 56.275 1.00 79.82 307 GLY C C 1
ATOM 7925 O O . GLY C 1 320 ? -50.750 23.052 56.545 1.00 91.78 307 GLY C O 1
ATOM 7926 N N . PRO C 1 321 ? -48.633 22.982 57.196 1.00 77.03 308 PRO C N 1
ATOM 7927 C CA . PRO C 1 321 ? -48.953 23.484 58.525 1.00 81.13 308 PRO C CA 1
ATOM 7928 C C . PRO C 1 321 ? -49.570 24.885 58.431 1.00 84.65 308 PRO C C 1
ATOM 7929 O O . PRO C 1 321 ? -49.076 25.722 57.676 1.00 69.38 308 PRO C O 1
ATOM 7933 N N . ALA C 1 322 ? -50.620 25.138 59.222 1.00 99.73 309 ALA C N 1
ATOM 7934 C CA . ALA C 1 322 ? -51.274 26.466 59.254 1.00 103.25 309 ALA C CA 1
ATOM 7935 C C . ALA C 1 322 ? -50.300 27.570 59.729 1.00 98.83 309 ALA C C 1
ATOM 7936 O O . ALA C 1 322 ? -50.452 28.718 59.500 1.00 123.91 309 ALA C O 1
ATOM 7938 N N . LYS C 1 323 ? -49.309 27.137 60.427 1.00 97.08 310 LYS C N 1
ATOM 7939 C CA . LYS C 1 323 ? -48.315 27.781 61.227 1.00 98.61 310 LYS C CA 1
ATOM 7940 C C . LYS C 1 323 ? -47.211 28.331 60.279 1.00 107.04 310 LYS C C 1
ATOM 7941 O O . LYS C 1 323 ? -46.470 29.239 60.682 1.00 108.92 310 LYS C O 1
ATOM 7947 N N . MET C 1 324 ? -47.075 27.808 59.052 1.00 111.01 311 MET C N 1
ATOM 7948 C CA . MET C 1 324 ? -46.192 28.363 58.040 1.00 99.97 311 MET C CA 1
ATOM 7949 C C . MET C 1 324 ? -46.975 29.032 56.937 1.00 99.67 311 MET C C 1
ATOM 7950 O O . MET C 1 324 ? -48.101 28.596 56.599 1.00 110.67 311 MET C O 1
ATOM 7955 N N . GLN C 1 325 ? -46.405 30.083 56.360 1.00 95.32 312 GLN C N 1
ATOM 7956 C CA . GLN C 1 325 ? -46.960 30.728 55.162 1.00 99.82 312 GLN C CA 1
ATOM 7957 C C . GLN C 1 325 ? -46.080 30.416 53.955 1.00 108.29 312 GLN C C 1
ATOM 7958 O O . GLN C 1 325 ? -44.948 30.002 54.100 1.00 112.68 312 GLN C O 1
ATOM 7964 N N . PRO C 1 326 ? -46.591 30.601 52.746 1.00 105.73 313 PRO C N 1
ATOM 7965 C CA . PRO C 1 326 ? -45.789 30.278 51.561 1.00 96.96 313 PRO C CA 1
ATOM 7966 C C . PRO C 1 326 ? -44.389 30.893 51.485 1.00 103.27 313 PRO C C 1
ATOM 7967 O O . PRO C 1 326 ? -43.439 30.210 51.105 1.00 95.51 313 PRO C O 1
ATOM 7971 N N . ASP C 1 327 ? -44.262 32.156 51.858 1.00 110.43 314 ASP C N 1
ATOM 7972 C CA . ASP C 1 327 ? -42.947 32.813 51.920 1.00 106.34 314 ASP C CA 1
ATOM 7973 C C . ASP C 1 327 ? -41.963 32.163 52.897 1.00 104.36 314 ASP C C 1
ATOM 7974 O O . ASP C 1 327 ? -40.764 32.432 52.817 1.00 111.25 314 ASP C O 1
ATOM 7979 N N . ASP C 1 328 ? -42.465 31.368 53.843 1.00 105.64 315 ASP C N 1
ATOM 7980 C CA . ASP C 1 328 ? -41.593 30.620 54.736 1.00 100.95 315 ASP C CA 1
ATOM 7981 C C . ASP C 1 328 ? -40.982 29.419 54.040 1.00 98.30 315 ASP C C 1
ATOM 7982 O O . ASP C 1 328 ? -39.937 28.959 54.471 1.00 95.96 315 ASP C O 1
ATOM 7987 N N . TYR C 1 329 ? -41.608 28.907 52.985 1.00 93.37 316 TYR C N 1
ATOM 7988 C CA . TYR C 1 329 ? -41.071 27.701 52.328 1.00 78.13 316 TYR C CA 1
ATOM 7989 C C . TYR C 1 329 ? -39.835 27.987 51.461 1.00 81.66 316 TYR C C 1
ATOM 7990 O O . TYR C 1 329 ? -38.829 27.291 51.493 1.00 92.77 316 TYR C O 1
ATOM 7999 N N . LEU C 1 330 ? -39.933 29.030 50.664 1.00 80.97 317 LEU C N 1
ATOM 8000 C CA . LEU C 1 330 ? -38.957 29.205 49.593 1.00 84.92 317 LEU C CA 1
ATOM 8001 C C . LEU C 1 330 ? -37.503 29.429 50.055 1.00 88.50 317 LEU C C 1
ATOM 8002 O O . LEU C 1 330 ? -36.606 28.929 49.398 1.00 99.48 317 LEU C O 1
ATOM 8007 N N . PRO C 1 331 ? -37.252 30.178 51.161 1.00 88.53 318 PRO C N 1
ATOM 8008 C CA . PRO C 1 331 ? -35.853 30.317 51.664 1.00 84.04 318 PRO C CA 1
ATOM 8009 C C . PRO C 1 331 ? -35.196 28.951 51.888 1.00 80.69 318 PRO C C 1
ATOM 8010 O O . PRO C 1 331 ? -33.977 28.812 51.725 1.00 70.37 318 PRO C O 1
ATOM 8014 N N . HIS C 1 332 ? -35.999 27.956 52.278 1.00 70.51 319 HIS C N 1
ATOM 8015 C CA . HIS C 1 332 ? -35.486 26.573 52.440 1.00 74.36 319 HIS C CA 1
ATOM 8016 C C . HIS C 1 332 ? -35.283 25.841 51.111 1.00 86.17 319 HIS C C 1
ATOM 8017 O O . HIS C 1 332 ? -34.510 24.905 51.060 1.00 97.91 319 HIS C O 1
ATOM 8024 N N . MET C 1 333 ? -35.907 26.298 50.023 1.00 80.32 320 MET C N 1
ATOM 8025 C CA . MET C 1 333 ? -35.966 25.556 48.739 1.00 74.92 320 MET C CA 1
ATOM 8026 C C . MET C 1 333 ? -35.012 26.050 47.662 1.00 79.40 320 MET C C 1
ATOM 8027 O O . MET C 1 333 ? -33.983 26.666 47.926 1.00 92.58 320 MET C O 1
ATOM 8032 N N . LYS C 1 343 ? -34.759 29.400 38.962 1.00 94.53 330 LYS C N 1
ATOM 8033 C CA . LYS C 1 343 ? -34.032 29.338 40.203 1.00 100.87 330 LYS C CA 1
ATOM 8034 C C . LYS C 1 343 ? -34.257 28.062 40.995 1.00 106.05 330 LYS C C 1
ATOM 8035 O O . LYS C 1 343 ? -33.303 27.576 41.617 1.00 138.54 330 LYS C O 1
ATOM 8041 N N . LEU C 1 344 ? -35.461 27.485 40.899 1.00 96.70 331 LEU C N 1
ATOM 8042 C CA . LEU C 1 344 ? -35.824 26.306 41.739 1.00 96.77 331 LEU C CA 1
ATOM 8043 C C . LEU C 1 344 ? -35.802 24.938 41.040 1.00 84.32 331 LEU C C 1
ATOM 8044 O O . LEU C 1 344 ? -36.407 24.815 39.974 1.00 90.71 331 LEU C O 1
ATOM 8049 N N . HIS C 1 345 ? -35.213 23.950 41.702 1.00 79.90 332 HIS C N 1
ATOM 8050 C CA . HIS C 1 345 ? -35.123 22.583 41.208 1.00 77.24 332 HIS C CA 1
ATOM 8051 C C . HIS C 1 345 ? -36.167 21.747 41.957 1.00 73.59 332 HIS C C 1
ATOM 8052 O O . HIS C 1 345 ? -36.136 21.684 43.213 1.00 70.38 332 HIS C O 1
ATOM 8059 N N . LEU C 1 346 ? -37.070 21.118 41.223 1.00 71.42 333 LEU C N 1
ATOM 8060 C CA . LEU C 1 346 ? -38.130 20.331 41.803 1.00 72.91 333 LEU C CA 1
ATOM 8061 C C . LEU C 1 346 ? -38.230 19.020 41.031 1.00 72.38 333 LEU C C 1
ATOM 8062 O O . LEU C 1 346 ? -37.985 18.970 39.801 1.00 70.33 333 LEU C O 1
ATOM 8067 N N . ILE C 1 347 ? -38.559 17.954 41.743 1.00 62.65 334 ILE C N 1
ATOM 8068 C CA . ILE C 1 347 ? -39.012 16.737 41.118 1.00 60.16 334 ILE C CA 1
ATOM 8069 C C . ILE C 1 347 ? -40.520 16.846 40.917 1.00 66.16 334 ILE C C 1
ATOM 8070 O O . ILE C 1 347 ? -41.235 17.131 41.874 1.00 80.15 334 ILE C O 1
ATOM 8075 N N . LEU C 1 348 ? -40.985 16.649 39.672 1.00 73.76 335 LEU C N 1
ATOM 8076 C CA . LEU C 1 348 ? -42.409 16.690 39.374 1.00 72.50 335 LEU C CA 1
ATOM 8077 C C . LEU C 1 348 ? -42.934 15.375 38.791 1.00 61.31 335 LEU C C 1
ATOM 8078 O O . LEU C 1 348 ? -42.253 14.739 37.984 1.00 68.58 335 LEU C O 1
ATOM 8083 N N . PRO C 1 349 ? -44.147 14.983 39.168 1.00 60.95 336 PRO C N 1
ATOM 8084 C CA . PRO C 1 349 ? -44.771 13.864 38.441 1.00 71.29 336 PRO C CA 1
ATOM 8085 C C . PRO C 1 349 ? -45.186 14.290 37.027 1.00 73.58 336 PRO C C 1
ATOM 8086 O O . PRO C 1 349 ? -45.548 15.461 36.767 1.00 79.32 336 PRO C O 1
ATOM 8090 N N . THR C 1 350 ? -45.127 13.340 36.109 1.00 73.55 337 THR C N 1
ATOM 8091 C CA . THR C 1 350 ? -45.646 13.554 34.742 1.00 74.84 337 THR C CA 1
ATOM 8092 C C . THR C 1 350 ? -46.908 12.725 34.454 1.00 78.14 337 THR C C 1
ATOM 8093 O O . THR C 1 350 ? -47.768 13.146 33.677 1.00 83.97 337 THR C O 1
ATOM 8097 N N . THR C 1 351 ? -46.973 11.532 35.040 1.00 76.93 338 THR C N 1
ATOM 8098 C CA . THR C 1 351 ? -48.193 10.758 35.168 1.00 79.43 338 THR C CA 1
ATOM 8099 C C . THR C 1 351 ? -48.204 10.166 36.565 1.00 72.30 338 THR C C 1
ATOM 8100 O O . THR C 1 351 ? -47.234 10.381 37.342 1.00 56.19 338 THR C O 1
ATOM 8104 N N . ILE C 1 352 ? -49.225 9.367 36.893 1.00 68.76 339 ILE C N 1
ATOM 8105 C CA . ILE C 1 352 ? -49.084 8.502 38.050 1.00 74.04 339 ILE C CA 1
ATOM 8106 C C . ILE C 1 352 ? -48.276 7.324 37.573 1.00 73.27 339 ILE C C 1
ATOM 8107 O O . ILE C 1 352 ? -48.802 6.460 36.837 1.00 66.14 339 ILE C O 1
ATOM 8112 N N . GLY C 1 353 ? -46.999 7.322 37.952 1.00 65.89 340 GLY C N 1
ATOM 8113 C CA . GLY C 1 353 ? -46.058 6.326 37.496 1.00 66.12 340 GLY C CA 1
ATOM 8114 C C . GLY C 1 353 ? -44.845 6.837 36.730 1.00 66.04 340 GLY C C 1
ATOM 8115 O O . GLY C 1 353 ? -43.963 6.057 36.374 1.00 61.16 340 GLY C O 1
ATOM 8116 N N . HIS C 1 354 ? -44.773 8.127 36.463 1.00 60.05 341 HIS C N 1
ATOM 8117 C CA . HIS C 1 354 ? -43.706 8.706 35.629 1.00 74.10 341 HIS C CA 1
ATOM 8118 C C . HIS C 1 354 ? -43.340 10.067 36.263 1.00 68.19 341 HIS C C 1
ATOM 8119 O O . HIS C 1 354 ? -44.224 10.754 36.800 1.00 62.03 341 HIS C O 1
ATOM 8126 N N . SER C 1 355 ? -42.063 10.441 36.217 1.00 64.21 342 SER C N 1
ATOM 8127 C CA . SER C 1 355 ? -41.618 11.675 36.842 1.00 62.15 342 SER C CA 1
ATOM 8128 C C . SER C 1 355 ? -40.396 12.288 36.169 1.00 60.29 342 SER C C 1
ATOM 8129 O O . SER C 1 355 ? -39.745 11.657 35.359 1.00 51.48 342 SER C O 1
ATOM 8132 N N . GLU C 1 356 ? -40.076 13.528 36.531 1.00 71.98 343 GLU C N 1
ATOM 8133 C CA . GLU C 1 356 ? -38.980 14.252 35.901 1.00 67.63 343 GLU C CA 1
ATOM 8134 C C . GLU C 1 356 ? -38.380 15.201 36.924 1.00 72.79 343 GLU C C 1
ATOM 8135 O O . GLU C 1 356 ? -39.059 15.622 37.876 1.00 83.21 343 GLU C O 1
ATOM 8141 N N . MET C 1 357 ? -37.101 15.527 36.732 1.00 61.41 344 MET C N 1
ATOM 8142 C CA . MET C 1 357 ? -36.512 16.695 37.405 1.00 70.40 344 MET C CA 1
ATOM 8143 C C . MET C 1 357 ? -36.717 17.846 36.469 1.00 82.29 344 MET C C 1
ATOM 8144 O O . MET C 1 357 ? -36.313 17.776 35.273 1.00 81.83 344 MET C O 1
ATOM 8149 N N . ARG C 1 358 ? -37.357 18.906 36.939 1.00 82.47 345 ARG C N 1
ATOM 8150 C CA . ARG C 1 358 ? -37.442 20.113 36.119 1.00 88.24 345 ARG C CA 1
ATOM 8151 C C . ARG C 1 358 ? -36.831 21.273 36.893 1.00 91.10 345 ARG C C 1
ATOM 8152 O O . ARG C 1 358 ? -37.294 21.623 37.969 1.00 93.86 345 ARG C O 1
ATOM 8160 N N . SER C 1 359 ? -35.752 21.854 36.364 1.00 91.59 346 SER C N 1
ATOM 8161 C CA . SER C 1 359 ? -35.118 22.992 36.939 1.00 93.24 346 SER C CA 1
ATOM 8162 C C . SER C 1 359 ? -35.716 24.270 36.305 1.00 91.33 346 SER C C 1
ATOM 8163 O O . SER C 1 359 ? -36.521 24.219 35.397 1.00 98.87 346 SER C O 1
ATOM 8166 N N . ASP C 1 360 ? -35.368 25.402 36.878 1.00 87.27 347 ASP C N 1
ATOM 8167 C CA . ASP C 1 360 ? -35.811 26.688 36.470 1.00 105.63 347 ASP C CA 1
ATOM 8168 C C . ASP C 1 360 ? -37.307 26.932 36.658 1.00 114.57 347 ASP C C 1
ATOM 8169 O O . ASP C 1 360 ? -37.886 27.710 35.882 1.00 105.57 347 ASP C O 1
ATOM 8174 N N . VAL C 1 361 ? -37.965 26.315 37.645 1.00 105.21 348 VAL C N 1
ATOM 8175 C CA . VAL C 1 361 ? -39.388 26.609 37.910 1.00 97.41 348 VAL C CA 1
ATOM 8176 C C . VAL C 1 361 ? -39.470 27.958 38.618 1.00 92.98 348 VAL C C 1
ATOM 8177 O O . VAL C 1 361 ? -38.663 28.219 39.497 1.00 98.36 348 VAL C O 1
ATOM 8181 N N . ASP C 1 362 ? -40.414 28.807 38.212 1.00 97.54 349 ASP C N 1
ATOM 8182 C CA . ASP C 1 362 ? -40.524 30.111 38.813 1.00 100.23 349 ASP C CA 1
ATOM 8183 C C . ASP C 1 362 ? -41.042 30.018 40.243 1.00 106.46 349 ASP C C 1
ATOM 8184 O O . ASP C 1 362 ? -41.892 29.200 40.570 1.00 94.83 349 ASP C O 1
ATOM 8189 N N . ALA C 1 363 ? -40.495 30.866 41.092 1.00 100.67 350 ALA C N 1
ATOM 8190 C CA . ALA C 1 363 ? -40.894 30.897 42.485 1.00 106.65 350 ALA C CA 1
ATOM 8191 C C . ALA C 1 363 ? -42.383 31.191 42.638 1.00 105.69 350 ALA C C 1
ATOM 8192 O O . ALA C 1 363 ? -43.022 30.627 43.501 1.00 127.10 350 ALA C O 1
ATOM 8194 N N . SER C 1 364 ? -42.934 32.055 41.800 1.00 107.75 351 SER C N 1
ATOM 8195 C CA . SER C 1 364 ? -44.373 32.342 41.890 1.00 98.06 351 SER C CA 1
ATOM 8196 C C . SER C 1 364 ? -45.242 31.119 41.554 1.00 92.79 351 SER C C 1
ATOM 8197 O O . SER C 1 364 ? -46.316 30.945 42.163 1.00 92.66 351 SER C O 1
ATOM 8200 N N . THR C 1 365 ? -44.779 30.251 40.662 1.00 100.67 352 THR C N 1
ATOM 8201 C CA . THR C 1 365 ? -45.481 29.007 40.415 1.00 99.54 352 THR C CA 1
ATOM 8202 C C . THR C 1 365 ? -45.489 28.123 41.657 1.00 97.06 352 THR C C 1
ATOM 8203 O O . THR C 1 365 ? -46.531 27.557 42.035 1.00 96.05 352 THR C O 1
ATOM 8207 N N . VAL C 1 366 ? -44.348 28.018 42.312 1.00 92.47 353 VAL C N 1
ATOM 8208 C CA . VAL C 1 366 ? -44.232 27.175 43.497 1.00 93.39 353 VAL C CA 1
ATOM 8209 C C . VAL C 1 366 ? -45.115 27.739 44.641 1.00 100.82 353 VAL C C 1
ATOM 8210 O O . VAL C 1 366 ? -45.782 26.998 45.324 1.00 93.25 353 VAL C O 1
ATOM 8214 N N . THR C 1 367 ? -45.074 29.051 44.865 1.00 97.26 354 THR C N 1
ATOM 8215 C CA . THR C 1 367 ? -45.858 29.705 45.902 1.00 89.11 354 THR C CA 1
ATOM 8216 C C . THR C 1 367 ? -47.366 29.526 45.636 1.00 90.22 354 THR C C 1
ATOM 8217 O O . THR C 1 367 ? -48.156 29.321 46.572 1.00 98.97 354 THR C O 1
ATOM 8221 N N . ALA C 1 368 ? -47.785 29.608 44.370 1.00 91.30 355 ALA C N 1
ATOM 8222 C CA . ALA C 1 368 ? -49.198 29.324 44.019 1.00 100.54 355 ALA C CA 1
ATOM 8223 C C . ALA C 1 368 ? -49.592 27.875 44.347 1.00 101.67 355 ALA C C 1
ATOM 8224 O O . ALA C 1 368 ? -50.680 27.612 44.845 1.00 105.64 355 ALA C O 1
ATOM 8226 N N . ALA C 1 369 ? -48.705 26.935 44.075 1.00 91.40 356 ALA C N 1
ATOM 8227 C CA . ALA C 1 369 ? -48.936 25.545 44.434 1.00 90.87 356 ALA C CA 1
ATOM 8228 C C . ALA C 1 369 ? -49.016 25.343 45.963 1.00 89.75 356 ALA C C 1
ATOM 8229 O O . ALA C 1 369 ? -49.889 24.673 46.455 1.00 99.86 356 ALA C O 1
ATOM 8231 N N . ILE C 1 370 ? -48.097 25.951 46.706 1.00 72.46 357 ILE C N 1
ATOM 8232 C CA . ILE C 1 370 ? -48.120 25.929 48.176 1.00 78.85 357 ILE C CA 1
ATOM 8233 C C . ILE C 1 370 ? -49.435 26.526 48.707 1.00 93.55 357 ILE C C 1
ATOM 8234 O O . ILE C 1 370 ? -50.069 25.962 49.617 1.00 98.30 357 ILE C O 1
ATOM 8239 N N . SER C 1 371 ? -49.847 27.657 48.134 1.00 83.34 358 SER C N 1
ATOM 8240 C CA . SER C 1 371 ? -51.060 28.351 48.514 1.00 97.34 358 SER C CA 1
ATOM 8241 C C . SER C 1 371 ? -52.328 27.490 48.315 1.00 94.04 358 SER C C 1
ATOM 8242 O O . SER C 1 371 ? -53.294 27.608 49.050 1.00 88.97 358 SER C O 1
ATOM 8245 N N . ALA C 1 372 ? -52.295 26.611 47.313 1.00 99.81 359 ALA C N 1
ATOM 8246 C CA . ALA C 1 372 ? -53.395 25.695 47.055 1.00 96.68 359 ALA C CA 1
ATOM 8247 C C . ALA C 1 372 ? -53.498 24.590 48.107 1.00 95.71 359 ALA C C 1
ATOM 8248 O O . ALA C 1 372 ? -54.465 23.854 48.099 1.00 102.27 359 ALA C O 1
ATOM 8250 N N . CYS C 1 373 ? -52.521 24.476 48.999 1.00 90.75 360 CYS C N 1
ATOM 8251 C CA . CYS C 1 373 ? -52.521 23.453 50.047 1.00 90.16 360 CYS C CA 1
ATOM 8252 C C . CYS C 1 373 ? -52.565 24.057 51.451 1.00 101.96 360 CYS C C 1
ATOM 8253 O O . CYS C 1 373 ? -52.206 23.393 52.427 1.00 106.43 360 CYS C O 1
ATOM 8256 N N . ILE C 1 374 ? -53.096 25.258 51.570 1.00 119.54 361 ILE C N 1
ATOM 8257 C CA . ILE C 1 374 ? -53.182 25.949 52.873 1.00 115.52 361 ILE C CA 1
ATOM 8258 C C . ILE C 1 374 ? -54.504 25.541 53.530 1.00 106.57 361 ILE C C 1
ATOM 8259 O O . ILE C 1 374 ? -55.559 25.640 52.913 1.00 130.12 361 ILE C O 1
ATOM 8264 N N . PRO C 1 375 ? -54.474 25.053 54.782 1.00 86.72 362 PRO C N 1
ATOM 8265 C CA . PRO C 1 375 ? -55.701 24.591 55.438 1.00 86.87 362 PRO C CA 1
ATOM 8266 C C . PRO C 1 375 ? -56.610 25.718 55.871 1.00 88.44 362 PRO C C 1
ATOM 8267 O O . PRO C 1 375 ? -57.127 26.427 55.046 1.00 106.68 362 PRO C O 1
ATOM 8271 N N . MET D 1 14 ? -42.153 13.849 14.423 1.00 79.14 1 MET D N 1
ATOM 8272 C CA . MET D 1 14 ? -40.721 13.586 14.773 1.00 81.50 1 MET D CA 1
ATOM 8273 C C . MET D 1 14 ? -40.486 13.033 16.191 1.00 78.78 1 MET D C 1
ATOM 8274 O O . MET D 1 14 ? -40.773 13.741 17.170 1.00 94.07 1 MET D O 1
ATOM 8279 N N . GLU D 1 15 ? -39.959 11.812 16.290 1.00 52.32 2 GLU D N 1
ATOM 8280 C CA . GLU D 1 15 ? -39.601 11.220 17.562 1.00 49.56 2 GLU D CA 1
ATOM 8281 C C . GLU D 1 15 ? -38.089 11.159 17.751 1.00 47.27 2 GLU D C 1
ATOM 8282 O O . GLU D 1 15 ? -37.307 11.159 16.780 1.00 46.74 2 GLU D O 1
ATOM 8288 N N . LYS D 1 16 ? -37.643 11.031 18.987 1.00 59.23 3 LYS D N 1
ATOM 8289 C CA . LYS D 1 16 ? -36.209 10.999 19.264 1.00 59.65 3 LYS D CA 1
ATOM 8290 C C . LYS D 1 16 ? -35.956 10.047 20.398 1.00 54.56 3 LYS D C 1
ATOM 8291 O O . LYS D 1 16 ? -36.720 10.121 21.402 1.00 47.28 3 LYS D O 1
ATOM 8297 N N . VAL D 1 17 ? -34.959 9.165 20.248 1.00 46.37 4 VAL D N 1
ATOM 8298 C CA . VAL D 1 17 ? -34.491 8.295 21.318 1.00 51.80 4 VAL D CA 1
ATOM 8299 C C . VAL D 1 17 ? -33.002 8.557 21.557 1.00 51.67 4 VAL D C 1
ATOM 8300 O O . VAL D 1 17 ? -32.190 8.485 20.637 1.00 51.50 4 VAL D O 1
ATOM 8304 N N . THR D 1 18 ? -32.627 8.824 22.799 1.00 50.16 5 THR D N 1
ATOM 8305 C CA . THR D 1 18 ? -31.228 8.854 23.178 1.00 45.40 5 THR D CA 1
ATOM 8306 C C . THR D 1 18 ? -30.876 7.541 23.827 1.00 43.01 5 THR D C 1
ATOM 8307 O O . THR D 1 18 ? -31.525 7.081 24.781 1.00 47.93 5 THR D O 1
ATOM 8311 N N . VAL D 1 19 ? -29.809 6.929 23.336 1.00 46.00 6 VAL D N 1
ATOM 8312 C CA . VAL D 1 19 ? -29.338 5.599 23.788 1.00 42.37 6 VAL D CA 1
ATOM 8313 C C . VAL D 1 19 ? -28.040 5.847 24.523 1.00 56.47 6 VAL D C 1
ATOM 8314 O O . VAL D 1 19 ? -27.175 6.551 24.021 1.00 55.38 6 VAL D O 1
ATOM 8318 N N . THR D 1 20 ? -27.944 5.256 25.715 1.00 56.95 7 THR D N 1
ATOM 8319 C CA . THR D 1 20 ? -26.750 5.409 26.539 1.00 55.54 7 THR D CA 1
ATOM 8320 C C . THR D 1 20 ? -26.315 4.039 27.026 1.00 59.97 7 THR D C 1
ATOM 8321 O O . THR D 1 20 ? -26.923 3.501 27.935 1.00 45.39 7 THR D O 1
ATOM 8325 N N . LEU D 1 21 ? -25.295 3.470 26.392 1.00 66.08 8 LEU D N 1
ATOM 8326 C CA . LEU D 1 21 ? -24.905 2.079 26.597 1.00 60.31 8 LEU D CA 1
ATOM 8327 C C . LEU D 1 21 ? -23.385 2.064 26.610 1.00 66.51 8 LEU D C 1
ATOM 8328 O O . LEU D 1 21 ? -22.740 2.827 25.867 1.00 68.45 8 LEU D O 1
ATOM 8333 N N . ASP D 1 22 ? -22.835 1.184 27.457 1.00 64.13 9 ASP D N 1
ATOM 8334 C CA . ASP D 1 22 ? -21.406 1.049 27.688 1.00 77.66 9 ASP D CA 1
ATOM 8335 C C . ASP D 1 22 ? -20.716 2.432 27.743 1.00 80.84 9 ASP D C 1
ATOM 8336 O O . ASP D 1 22 ? -19.716 2.681 27.037 1.00 63.03 9 ASP D O 1
ATOM 8341 N N . GLU D 1 23 ? -21.300 3.304 28.573 1.00 87.89 10 GLU D N 1
ATOM 8342 C CA . GLU D 1 23 ? -21.005 4.716 28.594 1.00 97.63 10 GLU D CA 1
ATOM 8343 C C . GLU D 1 23 ? -20.595 5.480 27.381 1.00 97.78 10 GLU D C 1
ATOM 8344 O O . GLU D 1 23 ? -19.715 6.318 27.401 1.00 83.04 10 GLU D O 1
ATOM 8350 N N . ARG D 1 24 ? -21.360 5.191 26.325 1.00 94.08 11 ARG D N 1
ATOM 8351 C CA . ARG D 1 24 ? -21.421 6.028 25.150 1.00 86.41 11 ARG D CA 1
ATOM 8352 C C . ARG D 1 24 ? -22.850 6.541 25.097 1.00 94.03 11 ARG D C 1
ATOM 8353 O O . ARG D 1 24 ? -23.716 6.072 25.871 1.00 70.48 11 ARG D O 1
ATOM 8361 N N . SER D 1 25 ? -23.095 7.547 24.263 1.00 88.35 12 SER D N 1
ATOM 8362 C CA . SER D 1 25 ? -24.418 8.124 24.062 1.00 66.09 12 SER D CA 1
ATOM 8363 C C . SER D 1 25 ? -24.620 8.499 22.595 1.00 61.55 12 SER D C 1
ATOM 8364 O O . SER D 1 25 ? -23.713 9.055 21.953 1.00 48.94 12 SER D O 1
ATOM 8367 N N . TYR D 1 26 ? -25.805 8.223 22.045 1.00 50.82 13 TYR D N 1
ATOM 8368 C CA . TYR D 1 26 ? -26.078 8.651 20.674 1.00 41.90 13 TYR D CA 1
ATOM 8369 C C . TYR D 1 26 ? -27.539 8.838 20.448 1.00 42.78 13 TYR D C 1
ATOM 8370 O O . TYR D 1 26 ? -28.341 8.201 21.131 1.00 43.47 13 TYR D O 1
ATOM 8379 N N . PRO D 1 27 ? -27.906 9.702 19.506 1.00 38.62 14 PRO D N 1
ATOM 8380 C CA . PRO D 1 27 ? -29.318 9.911 19.201 1.00 43.30 14 PRO D CA 1
ATOM 8381 C C . PRO D 1 27 ? -29.818 8.998 18.082 1.00 39.06 14 PRO D C 1
ATOM 8382 O O . PRO D 1 27 ? -29.051 8.660 17.149 1.00 38.86 14 PRO D O 1
ATOM 8386 N N . ILE D 1 28 ? -31.085 8.604 18.190 1.00 38.42 15 ILE D N 1
ATOM 8387 C CA . ILE D 1 28 ? -31.842 8.004 17.072 1.00 35.06 15 ILE D CA 1
ATOM 8388 C C . ILE D 1 28 ? -32.932 9.012 16.780 1.00 38.24 15 ILE D C 1
ATOM 8389 O O . ILE D 1 28 ? -33.801 9.278 17.638 1.00 42.96 15 ILE D O 1
ATOM 8394 N N . ASN D 1 29 ? -32.894 9.630 15.589 1.00 40.47 16 ASN D N 1
ATOM 8395 C CA . ASN D 1 29 ? -33.910 10.575 15.181 1.00 42.82 16 ASN D CA 1
ATOM 8396 C C . ASN D 1 29 ? -34.832 9.947 14.127 1.00 42.23 16 ASN D C 1
ATOM 8397 O O . ASN D 1 29 ? -34.321 9.255 13.222 1.00 35.74 16 ASN D O 1
ATOM 8402 N N . ILE D 1 30 ? -36.148 10.185 14.257 1.00 44.84 17 ILE D N 1
ATOM 8403 C CA . ILE D 1 30 ? -37.140 9.509 13.382 1.00 46.40 17 ILE D CA 1
ATOM 8404 C C . ILE D 1 30 ? -38.150 10.530 12.901 1.00 48.20 17 ILE D C 1
ATOM 8405 O O . ILE D 1 30 ? -38.894 11.137 13.717 1.00 45.94 17 ILE D O 1
ATOM 8410 N N . ALA D 1 31 ? -38.219 10.720 11.590 1.00 40.91 18 ALA D N 1
ATOM 8411 C CA . ALA D 1 31 ? -39.129 11.689 11.025 1.00 41.91 18 ALA D CA 1
ATOM 8412 C C . ALA D 1 31 ? -39.289 11.476 9.521 1.00 44.38 18 ALA D C 1
ATOM 8413 O O . ALA D 1 31 ? -38.334 11.039 8.843 1.00 42.01 18 ALA D O 1
ATOM 8415 N N . PRO D 1 32 ? -40.471 11.792 8.987 1.00 45.60 19 PRO D N 1
ATOM 8416 C CA . PRO D 1 32 ? -40.614 11.805 7.533 1.00 51.32 19 PRO D CA 1
ATOM 8417 C C . PRO D 1 32 ? -39.813 12.960 6.955 1.00 52.62 19 PRO D C 1
ATOM 8418 O O . PRO D 1 32 ? -39.870 14.043 7.482 1.00 55.69 19 PRO D O 1
ATOM 8422 N N . SER D 1 33 ? -39.065 12.685 5.888 1.00 52.95 20 SER D N 1
ATOM 8423 C CA . SER D 1 33 ? -38.174 13.621 5.208 1.00 58.02 20 SER D CA 1
ATOM 8424 C C . SER D 1 33 ? -36.971 14.098 6.076 1.00 55.88 20 SER D C 1
ATOM 8425 O O . SER D 1 33 ? -36.377 15.160 5.811 1.00 44.35 20 SER D O 1
ATOM 8428 N N . LEU D 1 34 ? -36.558 13.272 7.048 1.00 49.09 21 LEU D N 1
ATOM 8429 C CA . LEU D 1 34 ? -35.427 13.602 7.899 1.00 50.16 21 LEU D CA 1
ATOM 8430 C C . LEU D 1 34 ? -34.127 13.833 7.131 1.00 49.60 21 LEU D C 1
ATOM 8431 O O . LEU D 1 34 ? -33.322 14.683 7.559 1.00 54.29 21 LEU D O 1
ATOM 8436 N N . TYR D 1 35 ? -33.919 13.102 6.018 1.00 44.90 22 TYR D N 1
ATOM 8437 C CA . TYR D 1 35 ? -32.675 13.276 5.272 1.00 45.86 22 TYR D CA 1
ATOM 8438 C C . TYR D 1 35 ? -32.443 14.732 4.846 1.00 50.51 22 TYR D C 1
ATOM 8439 O O . TYR D 1 35 ? -31.311 15.178 4.736 1.00 55.27 22 TYR D O 1
ATOM 8448 N N . GLN D 1 36 ? -33.520 15.464 4.611 1.00 51.10 23 GLN D N 1
ATOM 8449 C CA . GLN D 1 36 ? -33.429 16.835 4.152 1.00 52.91 23 GLN D CA 1
ATOM 8450 C C . GLN D 1 36 ? -33.310 17.902 5.203 1.00 70.26 23 GLN D C 1
ATOM 8451 O O . GLN D 1 36 ? -33.081 19.052 4.808 1.00 67.47 23 GLN D O 1
ATOM 8457 N N . GLN D 1 37 ? -33.478 17.607 6.498 1.00 66.22 24 GLN D N 1
ATOM 8458 C CA . GLN D 1 37 ? -33.541 18.769 7.399 1.00 91.57 24 GLN D CA 1
ATOM 8459 C C . GLN D 1 37 ? -32.271 18.912 8.225 1.00 89.84 24 GLN D C 1
ATOM 8460 O O . GLN D 1 37 ? -31.264 18.284 7.944 1.00 82.36 24 GLN D O 1
ATOM 8466 N N . GLN D 1 38 ? -32.303 19.888 9.138 1.00 81.40 25 GLN D N 1
ATOM 8467 C CA . GLN D 1 38 ? -31.301 20.125 10.169 1.00 93.69 25 GLN D CA 1
ATOM 8468 C C . GLN D 1 38 ? -29.826 19.805 9.862 1.00 77.98 25 GLN D C 1
ATOM 8469 O O . GLN D 1 38 ? -29.259 20.042 8.774 1.00 88.61 25 GLN D O 1
ATOM 8475 N N . ASP D 1 39 ? -29.175 19.387 10.901 1.00 80.09 26 ASP D N 1
ATOM 8476 C CA . ASP D 1 39 ? -27.905 18.759 10.829 1.00 72.16 26 ASP D CA 1
ATOM 8477 C C . ASP D 1 39 ? -28.420 17.355 10.947 1.00 54.61 26 ASP D C 1
ATOM 8478 O O . ASP D 1 39 ? -28.240 16.737 11.997 1.00 52.38 26 ASP D O 1
ATOM 8483 N N . ALA D 1 40 ? -29.109 16.856 9.896 1.00 55.27 27 ALA D N 1
ATOM 8484 C CA . ALA D 1 40 ? -29.691 15.470 9.923 1.00 57.04 27 ALA D CA 1
ATOM 8485 C C . ALA D 1 40 ? -28.612 14.423 10.069 1.00 54.10 27 ALA D C 1
ATOM 8486 O O . ALA D 1 40 ? -28.863 13.386 10.690 1.00 41.80 27 ALA D O 1
ATOM 8488 N N . PHE D 1 41 ? -27.406 14.716 9.531 1.00 51.22 28 PHE D N 1
ATOM 8489 C CA . PHE D 1 41 ? -26.304 13.775 9.604 1.00 52.98 28 PHE D CA 1
ATOM 8490 C C . PHE D 1 41 ? -25.263 14.127 10.637 1.00 56.76 28 PHE D C 1
ATOM 8491 O O . PHE D 1 41 ? -24.098 13.675 10.546 1.00 61.84 28 PHE D O 1
ATOM 8499 N N . TRP D 1 42 ? -25.684 14.862 11.653 1.00 50.68 29 TRP D N 1
ATOM 8500 C CA . TRP D 1 42 ? -24.859 15.076 12.831 1.00 49.91 29 TRP D CA 1
ATOM 8501 C C . TRP D 1 42 ? -24.424 13.712 13.330 1.00 56.43 29 TRP D C 1
ATOM 8502 O O . TRP D 1 42 ? -25.246 12.778 13.333 1.00 46.04 29 TRP D O 1
ATOM 8513 N N . PRO D 1 43 ? -23.166 13.585 13.802 1.00 58.40 30 PRO D N 1
ATOM 8514 C CA . PRO D 1 43 ? -22.165 14.635 14.064 1.00 55.75 30 PRO D CA 1
ATOM 8515 C C . PRO D 1 43 ? -21.265 15.057 12.917 1.00 46.73 30 PRO D C 1
ATOM 8516 O O . PRO D 1 43 ? -20.318 15.763 13.182 1.00 46.71 30 PRO D O 1
ATOM 8520 N N . LEU D 1 44 ? -21.558 14.680 11.679 1.00 51.81 31 LEU D N 1
ATOM 8521 C CA . LEU D 1 44 ? -20.726 15.120 10.534 1.00 51.41 31 LEU D CA 1
ATOM 8522 C C . LEU D 1 44 ? -20.899 16.609 10.370 1.00 55.37 31 LEU D C 1
ATOM 8523 O O . LEU D 1 44 ? -22.015 17.113 10.453 1.00 63.99 31 LEU D O 1
ATOM 8528 N N . THR D 1 45 ? -19.796 17.316 10.179 1.00 54.49 32 THR D N 1
ATOM 8529 C CA . THR D 1 45 ? -19.811 18.741 10.021 1.00 55.47 32 THR D CA 1
ATOM 8530 C C . THR D 1 45 ? -18.883 19.133 8.892 1.00 58.13 32 THR D C 1
ATOM 8531 O O . THR D 1 45 ? -18.161 18.300 8.366 1.00 58.22 32 THR D O 1
ATOM 8535 N N . ALA D 1 46 ? -18.928 20.400 8.502 1.00 61.61 33 ALA D N 1
ATOM 8536 C CA . ALA D 1 46 ? -18.260 20.860 7.290 1.00 64.04 33 ALA D CA 1
ATOM 8537 C C . ALA D 1 46 ? -16.771 20.639 7.333 1.00 57.86 33 ALA D C 1
ATOM 8538 O O . ALA D 1 46 ? -16.171 20.843 8.353 1.00 66.34 33 ALA D O 1
ATOM 8540 N N . GLY D 1 47 ? -16.184 20.196 6.220 1.00 63.20 34 GLY D N 1
ATOM 8541 C CA . GLY D 1 47 ? -14.738 19.879 6.166 1.00 62.26 34 GLY D CA 1
ATOM 8542 C C . GLY D 1 47 ? -14.420 18.403 6.471 1.00 62.33 34 GLY D C 1
ATOM 8543 O O . GLY D 1 47 ? -13.318 17.927 6.197 1.00 72.17 34 GLY D O 1
ATOM 8544 N N . GLN D 1 48 ? -15.378 17.665 7.016 1.00 61.53 35 GLN D N 1
ATOM 8545 C CA . GLN D 1 48 ? -15.147 16.248 7.309 1.00 59.13 35 GLN D CA 1
ATOM 8546 C C . GLN D 1 48 ? -15.480 15.382 6.094 1.00 56.14 35 GLN D C 1
ATOM 8547 O O . GLN D 1 48 ? -16.124 15.836 5.131 1.00 56.16 35 GLN D O 1
ATOM 8553 N N . ARG D 1 49 ? -14.982 14.151 6.127 1.00 53.40 36 ARG D N 1
ATOM 8554 C CA . ARG D 1 49 ? -15.204 13.164 5.047 1.00 58.55 36 ARG D CA 1
ATOM 8555 C C . ARG D 1 49 ? -16.161 12.079 5.477 1.00 51.91 36 ARG D C 1
ATOM 8556 O O . ARG D 1 49 ? -16.241 11.738 6.657 1.00 56.26 36 ARG D O 1
ATOM 8564 N N . ALA D 1 50 ? -16.833 11.499 4.490 1.00 46.79 37 ALA D N 1
ATOM 8565 C CA . ALA D 1 50 ? -17.697 10.337 4.731 1.00 46.41 37 ALA D CA 1
ATOM 8566 C C . ALA D 1 50 ? -17.552 9.338 3.586 1.00 39.50 37 ALA D C 1
ATOM 8567 O O . ALA D 1 50 ? -17.374 9.741 2.418 1.00 47.30 37 ALA D O 1
ATOM 8569 N N . MET D 1 51 ? -17.626 8.057 3.939 1.00 40.26 38 MET D N 1
ATOM 8570 C CA . MET D 1 51 ? -17.722 6.968 2.942 1.00 39.25 38 MET D CA 1
ATOM 8571 C C . MET D 1 51 ? -19.040 6.298 3.131 1.00 36.12 38 MET D C 1
ATOM 8572 O O . MET D 1 51 ? -19.272 5.697 4.152 1.00 37.09 38 MET D O 1
ATOM 8577 N N . ILE D 1 52 ? -19.935 6.421 2.143 1.00 38.89 39 ILE D N 1
ATOM 8578 C CA . ILE D 1 52 ? -21.253 5.771 2.213 1.00 37.12 39 ILE D CA 1
ATOM 8579 C C . ILE D 1 52 ? -21.114 4.366 1.650 1.00 42.25 39 ILE D C 1
ATOM 8580 O O . ILE D 1 52 ? -20.584 4.178 0.540 1.00 37.87 39 ILE D O 1
ATOM 8585 N N . VAL D 1 53 ? -21.559 3.378 2.453 1.00 35.77 40 VAL D N 1
ATOM 8586 C CA . VAL D 1 53 ? -21.669 2.001 1.979 1.00 32.83 40 VAL D CA 1
ATOM 8587 C C . VAL D 1 53 ? -23.148 1.703 1.760 1.00 34.77 40 VAL D C 1
ATOM 8588 O O . VAL D 1 53 ? -23.972 1.930 2.657 1.00 31.09 40 VAL D O 1
ATOM 8592 N N . THR D 1 54 ? -23.491 1.186 0.584 1.00 31.75 41 THR D N 1
ATOM 8593 C CA . THR D 1 54 ? -24.875 0.845 0.276 1.00 32.05 41 THR D CA 1
ATOM 8594 C C . THR D 1 54 ? -24.915 -0.350 -0.660 1.00 32.40 41 THR D C 1
ATOM 8595 O O . THR D 1 54 ? -23.873 -0.940 -0.973 1.00 32.54 41 THR D O 1
ATOM 8599 N N . ASN D 1 55 ? -26.113 -0.754 -1.071 1.00 31.80 42 ASN D N 1
ATOM 8600 C CA . ASN D 1 55 ? -26.230 -1.848 -2.015 1.00 33.63 42 ASN D CA 1
ATOM 8601 C C . ASN D 1 55 ? -26.890 -1.355 -3.329 1.00 36.80 42 ASN D C 1
ATOM 8602 O O . ASN D 1 55 ? -27.365 -0.226 -3.464 1.00 35.34 42 ASN D O 1
ATOM 8607 N N . GLU D 1 56 ? -26.900 -2.238 -4.297 1.00 35.06 43 GLU D N 1
ATOM 8608 C CA . GLU D 1 56 ? -27.339 -1.918 -5.653 1.00 33.72 43 GLU D CA 1
ATOM 8609 C C . GLU D 1 56 ? -28.810 -1.595 -5.702 1.00 35.92 43 GLU D C 1
ATOM 8610 O O . GLU D 1 56 ? -29.269 -0.926 -6.623 1.00 41.07 43 GLU D O 1
ATOM 8616 N N . THR D 1 57 ? -29.583 -2.090 -4.733 1.00 31.83 44 THR D N 1
ATOM 8617 C CA . THR D 1 57 ? -31.010 -1.793 -4.632 1.00 35.57 44 THR D CA 1
ATOM 8618 C C . THR D 1 57 ? -31.275 -0.388 -4.076 1.00 32.25 44 THR D C 1
ATOM 8619 O O . THR D 1 57 ? -32.077 0.328 -4.619 1.00 39.34 44 THR D O 1
ATOM 8623 N N . LEU D 1 58 ? -30.588 -0.026 -3.026 1.00 32.64 45 LEU D N 1
ATOM 8624 C CA . LEU D 1 58 ? -30.800 1.296 -2.431 1.00 36.55 45 LEU D CA 1
ATOM 8625 C C . LEU D 1 58 ? -30.130 2.417 -3.199 1.00 32.66 45 LEU D C 1
ATOM 8626 O O . LEU D 1 58 ? -30.627 3.556 -3.206 1.00 38.01 45 LEU D O 1
ATOM 8631 N N . ALA D 1 59 ? -29.005 2.135 -3.843 1.00 39.82 46 ALA D N 1
ATOM 8632 C CA . ALA D 1 59 ? -28.254 3.203 -4.526 1.00 40.14 46 ALA D CA 1
ATOM 8633 C C . ALA D 1 59 ? -29.066 4.084 -5.452 1.00 39.42 46 ALA D C 1
ATOM 8634 O O . ALA D 1 59 ? -28.993 5.308 -5.303 1.00 39.48 46 ALA D O 1
ATOM 8636 N N . PRO D 1 60 ? -29.834 3.512 -6.419 1.00 44.11 47 PRO D N 1
ATOM 8637 C CA . PRO D 1 60 ? -30.574 4.423 -7.315 1.00 46.06 47 PRO D CA 1
ATOM 8638 C C . PRO D 1 60 ? -31.698 5.174 -6.619 1.00 49.06 47 PRO D C 1
ATOM 8639 O O . PRO D 1 60 ? -32.169 6.154 -7.169 1.00 50.42 47 PRO D O 1
ATOM 8643 N N . LEU D 1 61 ? -32.117 4.724 -5.437 1.00 41.43 48 LEU D N 1
ATOM 8644 C CA . LEU D 1 61 ? -33.206 5.353 -4.713 1.00 40.46 48 LEU D CA 1
ATOM 8645 C C . LEU D 1 61 ? -32.754 6.503 -3.808 1.00 44.95 48 LEU D C 1
ATOM 8646 O O . LEU D 1 61 ? -33.450 7.513 -3.759 1.00 47.53 48 LEU D O 1
ATOM 8651 N N . TYR D 1 62 ? -31.652 6.340 -3.086 1.00 34.68 49 TYR D N 1
ATOM 8652 C CA . TYR D 1 62 ? -31.289 7.298 -2.030 1.00 42.39 49 TYR D CA 1
ATOM 8653 C C . TYR D 1 62 ? -29.854 7.785 -2.039 1.00 40.99 49 TYR D C 1
ATOM 8654 O O . TYR D 1 62 ? -29.588 8.750 -1.385 1.00 44.37 49 TYR D O 1
ATOM 8663 N N . LEU D 1 63 ? -28.948 7.166 -2.775 1.00 44.07 50 LEU D N 1
ATOM 8664 C CA . LEU D 1 63 ? -27.518 7.531 -2.642 1.00 43.91 50 LEU D CA 1
ATOM 8665 C C . LEU D 1 63 ? -27.288 8.966 -3.092 1.00 47.67 50 LEU D C 1
ATOM 8666 O O . LEU D 1 63 ? -26.637 9.718 -2.415 1.00 44.22 50 LEU D O 1
ATOM 8671 N N . HIS D 1 64 ? -27.831 9.338 -4.245 1.00 50.24 51 HIS D N 1
ATOM 8672 C CA . HIS D 1 64 ? -27.644 10.705 -4.774 1.00 52.29 51 HIS D CA 1
ATOM 8673 C C . HIS D 1 64 ? -28.225 11.772 -3.835 1.00 51.05 51 HIS D C 1
ATOM 8674 O O . HIS D 1 64 ? -27.594 12.793 -3.532 1.00 47.01 51 HIS D O 1
ATOM 8681 N N . LYS D 1 65 ? -29.429 11.498 -3.352 1.00 47.43 52 LYS D N 1
ATOM 8682 C CA . LYS D 1 65 ? -30.125 12.395 -2.443 1.00 55.00 52 LYS D CA 1
ATOM 8683 C C . LYS D 1 65 ? -29.287 12.682 -1.205 1.00 49.89 52 LYS D C 1
ATOM 8684 O O . LYS D 1 65 ? -29.093 13.819 -0.806 1.00 48.29 52 LYS D O 1
ATOM 8690 N N . ILE D 1 66 ? -28.795 11.628 -0.599 1.00 47.26 53 ILE D N 1
ATOM 8691 C CA . ILE D 1 66 ? -27.987 11.725 0.625 1.00 49.25 53 ILE D CA 1
ATOM 8692 C C . ILE D 1 66 ? -26.665 12.428 0.325 1.00 48.69 53 ILE D C 1
ATOM 8693 O O . ILE D 1 66 ? -26.213 13.287 1.095 1.00 42.68 53 ILE D O 1
ATOM 8698 N N . GLN D 1 67 ? -26.024 12.070 -0.772 1.00 46.35 54 GLN D N 1
ATOM 8699 C CA . GLN D 1 67 ? -24.768 12.759 -1.115 1.00 48.79 54 GLN D CA 1
ATOM 8700 C C . GLN D 1 67 ? -24.976 14.277 -1.255 1.00 46.64 54 GLN D C 1
ATOM 8701 O O . GLN D 1 67 ? -24.152 15.080 -0.815 1.00 56.03 54 GLN D O 1
ATOM 8707 N N . THR D 1 68 ? -26.049 14.664 -1.915 1.00 49.63 55 THR D N 1
ATOM 8708 C CA . THR D 1 68 ? -26.378 16.091 -2.101 1.00 53.20 55 THR D CA 1
ATOM 8709 C C . THR D 1 68 ? -26.515 16.835 -0.785 1.00 53.82 55 THR D C 1
ATOM 8710 O O . THR D 1 68 ? -25.915 17.908 -0.622 1.00 57.20 55 THR D O 1
ATOM 8714 N N . VAL D 1 69 ? -27.288 16.260 0.135 1.00 49.69 56 VAL D N 1
ATOM 8715 C CA . VAL D 1 69 ? -27.499 16.889 1.439 1.00 55.18 56 VAL D CA 1
ATOM 8716 C C . VAL D 1 69 ? -26.173 17.023 2.221 1.00 54.26 56 VAL D C 1
ATOM 8717 O O . VAL D 1 69 ? -25.915 18.046 2.870 1.00 53.42 56 VAL D O 1
ATOM 8721 N N . LEU D 1 70 ? -25.348 16.000 2.159 1.00 50.20 57 LEU D N 1
ATOM 8722 C CA . LEU D 1 70 ? -24.045 16.036 2.835 1.00 45.66 57 LEU D CA 1
ATOM 8723 C C . LEU D 1 70 ? -23.124 17.069 2.239 1.00 51.27 57 LEU D C 1
ATOM 8724 O O . LEU D 1 70 ? -22.526 17.851 2.961 1.00 53.26 57 LEU D O 1
ATOM 8729 N N . GLU D 1 71 ? -23.077 17.118 0.922 1.00 65.23 58 GLU D N 1
ATOM 8730 C CA . GLU D 1 71 ? -22.194 18.070 0.233 1.00 64.46 58 GLU D CA 1
ATOM 8731 C C . GLU D 1 71 ? -22.658 19.490 0.416 1.00 59.57 58 GLU D C 1
ATOM 8732 O O . GLU D 1 71 ? -21.829 20.346 0.512 1.00 58.69 58 GLU D O 1
ATOM 8738 N N . VAL D 1 72 ? -23.963 19.736 0.520 1.00 72.67 59 VAL D N 1
ATOM 8739 C CA . VAL D 1 72 ? -24.437 21.126 0.875 1.00 70.73 59 VAL D CA 1
ATOM 8740 C C . VAL D 1 72 ? -24.027 21.546 2.308 1.00 66.34 59 VAL D C 1
ATOM 8741 O O . VAL D 1 72 ? -23.891 22.723 2.586 1.00 68.48 59 VAL D O 1
ATOM 8745 N N . SER D 1 73 ? -23.853 20.560 3.197 1.00 66.59 60 SER D N 1
ATOM 8746 C CA . SER D 1 73 ? -23.313 20.791 4.544 1.00 71.39 60 SER D CA 1
ATOM 8747 C C . SER D 1 73 ? -21.790 20.820 4.667 1.00 68.16 60 SER D C 1
ATOM 8748 O O . SER D 1 73 ? -21.267 20.912 5.798 1.00 70.95 60 SER D O 1
ATOM 8751 N N . GLY D 1 74 ? -21.081 20.797 3.537 1.00 59.11 61 GLY D N 1
ATOM 8752 C CA . GLY D 1 74 ? -19.611 20.868 3.517 1.00 58.17 61 GLY D CA 1
ATOM 8753 C C . GLY D 1 74 ? -18.880 19.533 3.692 1.00 65.88 61 GLY D C 1
ATOM 8754 O O . GLY D 1 74 ? -17.683 19.500 4.006 1.00 61.51 61 GLY D O 1
ATOM 8755 N N . VAL D 1 75 ? -19.602 18.429 3.494 1.00 59.70 62 VAL D N 1
ATOM 8756 C CA . VAL D 1 75 ? -19.046 17.118 3.768 1.00 56.28 62 VAL D CA 1
ATOM 8757 C C . VAL D 1 75 ? -18.558 16.544 2.452 1.00 58.62 62 VAL D C 1
ATOM 8758 O O . VAL D 1 75 ? -19.265 16.609 1.451 1.00 63.39 62 VAL D O 1
ATOM 8762 N N . LYS D 1 76 ? -17.348 15.989 2.459 1.00 54.95 63 LYS D N 1
ATOM 8763 C CA . LYS D 1 76 ? -16.779 15.401 1.250 1.00 53.92 63 LYS D CA 1
ATOM 8764 C C . LYS D 1 76 ? -17.175 13.917 1.242 1.00 51.28 63 LYS D C 1
ATOM 8765 O O . LYS D 1 76 ? -16.878 13.195 2.184 1.00 54.09 63 LYS D O 1
ATOM 8771 N N . VAL D 1 77 ? -17.819 13.464 0.166 1.00 50.25 64 VAL D N 1
ATOM 8772 C CA . VAL D 1 77 ? -18.497 12.175 0.158 1.00 51.92 64 VAL D CA 1
ATOM 8773 C C . VAL D 1 77 ? -17.884 11.255 -0.885 1.00 55.06 64 VAL D C 1
ATOM 8774 O O . VAL D 1 77 ? -17.704 11.634 -2.038 1.00 57.41 64 VAL D O 1
ATOM 8778 N N . ASP D 1 78 ? -17.540 10.055 -0.460 1.00 44.81 65 ASP D N 1
ATOM 8779 C CA . ASP D 1 78 ? -17.249 8.943 -1.352 1.00 49.93 65 ASP D CA 1
ATOM 8780 C C . ASP D 1 78 ? -18.244 7.816 -1.086 1.00 46.10 65 ASP D C 1
ATOM 8781 O O . ASP D 1 78 ? -18.940 7.822 -0.078 1.00 44.20 65 ASP D O 1
ATOM 8786 N N . SER D 1 79 ? -18.306 6.845 -1.985 1.00 45.48 66 SER D N 1
ATOM 8787 C CA . SER D 1 79 ? -19.275 5.798 -1.842 1.00 42.12 66 SER D CA 1
ATOM 8788 C C . SER D 1 79 ? -18.772 4.486 -2.409 1.00 45.33 66 SER D C 1
ATOM 8789 O O . SER D 1 79 ? -17.906 4.482 -3.285 1.00 49.96 66 SER D O 1
ATOM 8792 N N . ILE D 1 80 ? -19.321 3.381 -1.906 1.00 40.39 67 ILE D N 1
ATOM 8793 C CA . ILE D 1 80 ? -19.110 2.067 -2.474 1.00 36.28 67 ILE D CA 1
ATOM 8794 C C . ILE D 1 80 ? -20.431 1.320 -2.493 1.00 41.49 67 ILE D C 1
ATOM 8795 O O . ILE D 1 80 ? -21.143 1.290 -1.464 1.00 38.83 67 ILE D O 1
ATOM 8800 N N . ILE D 1 81 ? -20.759 0.721 -3.641 1.00 36.79 68 ILE D N 1
ATOM 8801 C CA . ILE D 1 81 ? -22.029 0.028 -3.829 1.00 41.24 68 ILE D CA 1
ATOM 8802 C C . ILE D 1 81 ? -21.768 -1.437 -3.945 1.00 40.81 68 ILE D C 1
ATOM 8803 O O . ILE D 1 81 ? -21.095 -1.856 -4.878 1.00 41.26 68 ILE D O 1
ATOM 8808 N N . LEU D 1 82 ? -22.383 -2.201 -3.048 1.00 32.76 69 LEU D N 1
ATOM 8809 C CA . LEU D 1 82 ? -22.247 -3.633 -2.969 1.00 34.22 69 LEU D CA 1
ATOM 8810 C C . LEU D 1 82 ? -23.461 -4.329 -3.547 1.00 33.47 69 LEU D C 1
ATOM 8811 O O . LEU D 1 82 ? -24.519 -3.724 -3.705 1.00 32.47 69 LEU D O 1
ATOM 8816 N N . PRO D 1 83 ? -23.341 -5.622 -3.899 1.00 36.13 70 PRO D N 1
ATOM 8817 C CA . PRO D 1 83 ? -24.523 -6.333 -4.262 1.00 37.16 70 PRO D CA 1
ATOM 8818 C C . PRO D 1 83 ? -25.486 -6.528 -3.107 1.00 31.01 70 PRO D C 1
ATOM 8819 O O . PRO D 1 83 ? -25.101 -6.501 -1.945 1.00 29.15 70 PRO D O 1
ATOM 8823 N N . ASP D 1 84 ? -26.745 -6.730 -3.464 1.00 31.78 71 ASP D N 1
ATOM 8824 C CA . ASP D 1 84 ? -27.843 -6.937 -2.494 1.00 32.85 71 ASP D CA 1
ATOM 8825 C C . ASP D 1 84 ? -27.926 -8.378 -2.101 1.00 26.18 71 ASP D C 1
ATOM 8826 O O . ASP D 1 84 ? -28.152 -9.226 -2.954 1.00 34.40 71 ASP D O 1
ATOM 8831 N N . GLY D 1 85 ? -27.777 -8.662 -0.824 1.00 29.91 72 GLY D N 1
ATOM 8832 C CA . GLY D 1 85 ? -27.907 -10.033 -0.362 1.00 28.35 72 GLY D CA 1
ATOM 8833 C C . GLY D 1 85 ? -27.155 -10.354 0.895 1.00 25.26 72 GLY D C 1
ATOM 8834 O O . GLY D 1 85 ? -26.080 -9.840 1.127 1.00 25.71 72 GLY D O 1
ATOM 8835 N N . GLU D 1 86 ? -27.727 -11.236 1.724 1.00 24.68 73 GLU D N 1
ATOM 8836 C CA . GLU D 1 86 ? -27.075 -11.766 2.907 1.00 24.13 73 GLU D CA 1
ATOM 8837 C C . GLU D 1 86 ? -25.701 -12.387 2.603 1.00 24.24 73 GLU D C 1
ATOM 8838 O O . GLU D 1 86 ? -24.769 -12.308 3.426 1.00 23.53 73 GLU D O 1
ATOM 8844 N N . GLN D 1 87 ? -25.533 -12.956 1.410 1.00 26.56 74 GLN D N 1
ATOM 8845 C CA . GLN D 1 87 ? -24.271 -13.649 1.110 1.00 26.73 74 GLN D CA 1
ATOM 8846 C C . GLN D 1 87 ? -23.128 -12.654 0.956 1.00 25.52 74 GLN D C 1
ATOM 8847 O O . GLN D 1 87 ? -21.934 -13.036 0.964 1.00 25.88 74 GLN D O 1
ATOM 8853 N N . TYR D 1 88 ? -23.405 -11.374 0.850 1.00 28.79 75 TYR D N 1
ATOM 8854 C CA . TYR D 1 88 ? -22.302 -10.379 0.753 1.00 29.54 75 TYR D CA 1
ATOM 8855 C C . TYR D 1 88 ? -21.842 -9.849 2.116 1.00 25.78 75 TYR D C 1
ATOM 8856 O O . TYR D 1 88 ? -20.903 -9.035 2.202 1.00 28.80 75 TYR D O 1
ATOM 8865 N N . LYS D 1 89 ? -22.455 -10.335 3.202 1.00 22.50 76 LYS D N 1
ATOM 8866 C CA . LYS D 1 89 ? -21.998 -9.995 4.530 1.00 25.18 76 LYS D CA 1
ATOM 8867 C C . LYS D 1 89 ? -20.855 -10.902 4.897 1.00 26.89 76 LYS D C 1
ATOM 8868 O O . LYS D 1 89 ? -20.978 -11.814 5.691 1.00 25.86 76 LYS D O 1
ATOM 8874 N N . SER D 1 90 ? -19.708 -10.658 4.268 1.00 24.60 77 SER D N 1
ATOM 8875 C CA . SER D 1 90 ? -18.589 -11.607 4.217 1.00 27.39 77 SER D CA 1
ATOM 8876 C C . SER D 1 90 ? -17.283 -10.912 4.497 1.00 20.56 77 SER D C 1
ATOM 8877 O O . SER D 1 90 ? -17.131 -9.750 4.146 1.00 24.20 77 SER D O 1
ATOM 8880 N N . LEU D 1 91 ? -16.324 -11.587 5.059 1.00 20.78 78 LEU D N 1
ATOM 8881 C CA . LEU D 1 91 ? -14.992 -11.051 5.267 1.00 24.11 78 LEU D CA 1
ATOM 8882 C C . LEU D 1 91 ? -14.341 -10.592 3.961 1.00 27.78 78 LEU D C 1
ATOM 8883 O O . LEU D 1 91 ? -13.704 -9.536 3.875 1.00 27.16 78 LEU D O 1
ATOM 8888 N N . PHE D 1 92 ? -14.586 -11.343 2.916 1.00 26.23 79 PHE D N 1
ATOM 8889 C CA . PHE D 1 92 ? -14.018 -10.979 1.631 1.00 29.33 79 PHE D CA 1
ATOM 8890 C C . PHE D 1 92 ? -14.610 -9.706 1.028 1.00 29.90 79 PHE D C 1
ATOM 8891 O O . PHE D 1 92 ? -13.886 -8.973 0.295 1.00 33.88 79 PHE D O 1
ATOM 8899 N N . ILE D 1 93 ? -15.895 -9.467 1.288 1.00 23.50 80 ILE D N 1
ATOM 8900 C CA . ILE D 1 93 ? -16.524 -8.279 0.800 1.00 27.09 80 ILE D CA 1
ATOM 8901 C C . ILE D 1 93 ? -16.146 -7.096 1.642 1.00 34.91 80 ILE D C 1
ATOM 8902 O O . ILE D 1 93 ? -15.886 -5.994 1.094 1.00 37.24 80 ILE D O 1
ATOM 8907 N N . MET D 1 94 ? -16.085 -7.302 2.960 1.00 25.15 81 MET D N 1
ATOM 8908 C CA . MET D 1 94 ? -15.675 -6.202 3.833 1.00 28.39 81 MET D CA 1
ATOM 8909 C C . MET D 1 94 ? -14.279 -5.710 3.458 1.00 27.78 81 MET D C 1
ATOM 8910 O O . MET D 1 94 ? -14.034 -4.511 3.527 1.00 29.78 81 MET D O 1
ATOM 8915 N N . ASN D 1 95 ? -13.375 -6.623 3.045 1.00 29.15 82 ASN D N 1
ATOM 8916 C CA . ASN D 1 95 ? -12.069 -6.267 2.544 1.00 31.20 82 ASN D CA 1
ATOM 8917 C C . ASN D 1 95 ? -12.117 -5.221 1.425 1.00 35.27 82 ASN D C 1
ATOM 8918 O O . ASN D 1 95 ? -11.291 -4.313 1.351 1.00 32.69 82 ASN D O 1
ATOM 8923 N N . ASP D 1 96 ? -13.092 -5.364 0.527 1.00 37.87 83 ASP D N 1
ATOM 8924 C CA . ASP D 1 96 ? -13.285 -4.396 -0.564 1.00 42.56 83 ASP D CA 1
ATOM 8925 C C . ASP D 1 96 ? -13.678 -3.007 -0.057 1.00 40.48 83 ASP D C 1
ATOM 8926 O O . ASP D 1 96 ? -13.322 -2.009 -0.671 1.00 41.96 83 ASP D O 1
ATOM 8931 N N . VAL D 1 97 ? -14.388 -2.918 1.067 1.00 32.86 84 VAL D N 1
ATOM 8932 C CA . VAL D 1 97 ? -14.638 -1.613 1.701 1.00 27.77 84 VAL D CA 1
ATOM 8933 C C . VAL D 1 97 ? -13.310 -0.982 2.185 1.00 35.08 84 VAL D C 1
ATOM 8934 O O . VAL D 1 97 ? -13.080 0.215 2.032 1.00 31.95 84 VAL D O 1
ATOM 8938 N N . PHE D 1 98 ? -12.472 -1.779 2.813 1.00 30.71 85 PHE D N 1
ATOM 8939 C CA . PHE D 1 98 ? -11.159 -1.273 3.177 1.00 31.71 85 PHE D CA 1
ATOM 8940 C C . PHE D 1 98 ? -10.393 -0.795 1.963 1.00 35.66 85 PHE D C 1
ATOM 8941 O O . PHE D 1 98 ? -9.682 0.198 2.063 1.00 37.45 85 PHE D O 1
ATOM 8949 N N . THR D 1 99 ? -10.474 -1.521 0.853 1.00 35.30 86 THR D N 1
ATOM 8950 C CA . THR D 1 99 ? -9.759 -1.101 -0.344 1.00 39.11 86 THR D CA 1
ATOM 8951 C C . THR D 1 99 ? -10.275 0.279 -0.859 1.00 39.67 86 THR D C 1
ATOM 8952 O O . THR D 1 99 ? -9.470 1.166 -1.241 1.00 38.80 86 THR D O 1
ATOM 8956 N N . ALA D 1 100 ? -11.591 0.449 -0.859 1.00 35.48 87 ALA D N 1
ATOM 8957 C CA . ALA D 1 100 ? -12.188 1.711 -1.290 1.00 39.28 87 ALA D CA 1
ATOM 8958 C C . ALA D 1 100 ? -11.742 2.847 -0.384 1.00 40.82 87 ALA D C 1
ATOM 8959 O O . ALA D 1 100 ? -11.429 3.919 -0.831 1.00 40.04 87 ALA D O 1
ATOM 8961 N N . LEU D 1 101 ? -11.696 2.579 0.909 1.00 41.74 88 LEU D N 1
ATOM 8962 C CA . LEU D 1 101 ? -11.267 3.602 1.893 1.00 38.44 88 LEU D CA 1
ATOM 8963 C C . LEU D 1 101 ? -9.813 3.971 1.685 1.00 38.84 88 LEU D C 1
ATOM 8964 O O . LEU D 1 101 ? -9.486 5.145 1.677 1.00 43.53 88 LEU D O 1
ATOM 8969 N N . LEU D 1 102 ? -8.953 2.962 1.528 1.00 41.71 89 LEU D N 1
ATOM 8970 C CA . LEU D 1 102 ? -7.507 3.218 1.367 1.00 38.49 89 LEU D CA 1
ATOM 8971 C C . LEU D 1 102 ? -7.227 3.870 -0.006 1.00 43.58 89 LEU D C 1
ATOM 8972 O O . LEU D 1 102 ? -6.398 4.723 -0.115 1.00 43.82 89 LEU D O 1
ATOM 8977 N N . GLU D 1 103 ? -7.948 3.467 -1.049 1.00 38.83 90 GLU D N 1
ATOM 8978 C CA . GLU D 1 103 ? -7.733 4.026 -2.384 1.00 46.44 90 GLU D CA 1
ATOM 8979 C C . GLU D 1 103 ? -8.037 5.546 -2.378 1.00 46.98 90 GLU D C 1
ATOM 8980 O O . GLU D 1 103 ? -7.478 6.275 -3.131 1.00 44.58 90 GLU D O 1
ATOM 8986 N N . LYS D 1 104 ? -9.004 5.981 -1.575 1.00 39.46 91 LYS D N 1
ATOM 8987 C CA . LYS D 1 104 ? -9.340 7.404 -1.549 1.00 46.06 91 LYS D CA 1
ATOM 8988 C C . LYS D 1 104 ? -8.699 8.090 -0.356 1.00 54.82 91 LYS D C 1
ATOM 8989 O O . LYS D 1 104 ? -9.025 9.263 -0.072 1.00 55.11 91 LYS D O 1
ATOM 8995 N N . HIS D 1 105 ? -7.787 7.396 0.345 1.00 52.02 92 HIS D N 1
ATOM 8996 C CA . HIS D 1 105 ? -6.971 7.996 1.401 1.00 51.47 92 HIS D CA 1
ATOM 8997 C C . HIS D 1 105 ? -7.780 8.510 2.600 1.00 55.40 92 HIS D C 1
ATOM 8998 O O . HIS D 1 105 ? -7.457 9.548 3.173 1.00 55.55 92 HIS D O 1
ATOM 9005 N N . HIS D 1 106 ? -8.797 7.749 2.999 1.00 51.63 93 HIS D N 1
ATOM 9006 C CA . HIS D 1 106 ? -9.566 8.040 4.208 1.00 44.92 93 HIS D CA 1
ATOM 9007 C C . HIS D 1 106 ? -8.716 7.744 5.457 1.00 49.09 93 HIS D C 1
ATOM 9008 O O . HIS D 1 106 ? -8.267 6.617 5.655 1.00 48.29 93 HIS D O 1
ATOM 9015 N N A ASN D 1 107 ? -8.508 8.767 6.283 0.35 47.75 94 ASN D N 1
ATOM 9016 N N B ASN D 1 107 ? -8.481 8.765 6.279 0.65 47.70 94 ASN D N 1
ATOM 9017 C CA A ASN D 1 107 ? -7.726 8.631 7.499 0.35 51.22 94 ASN D CA 1
ATOM 9018 C CA B ASN D 1 107 ? -7.711 8.609 7.510 0.65 51.11 94 ASN D CA 1
ATOM 9019 C C A ASN D 1 107 ? -8.654 8.252 8.642 0.35 50.24 94 ASN D C 1
ATOM 9020 C C B ASN D 1 107 ? -8.640 8.236 8.644 0.65 50.03 94 ASN D C 1
ATOM 9021 O O A ASN D 1 107 ? -9.856 8.019 8.426 0.35 46.59 94 ASN D O 1
ATOM 9022 O O B ASN D 1 107 ? -9.832 8.005 8.425 0.65 47.76 94 ASN D O 1
ATOM 9031 N N . ARG D 1 108 ? -8.122 8.196 9.865 1.00 54.71 95 ARG D N 1
ATOM 9032 C CA . ARG D 1 108 ? -8.914 7.753 11.005 1.00 50.00 95 ARG D CA 1
ATOM 9033 C C . ARG D 1 108 ? -10.058 8.691 11.372 1.00 44.31 95 ARG D C 1
ATOM 9034 O O . ARG D 1 108 ? -10.871 8.330 12.198 1.00 48.15 95 ARG D O 1
ATOM 9042 N N . ASP D 1 109 ? -10.078 9.911 10.829 1.00 41.94 96 ASP D N 1
ATOM 9043 C CA . ASP D 1 109 ? -11.171 10.856 11.098 1.00 45.86 96 ASP D CA 1
ATOM 9044 C C . ASP D 1 109 ? -12.348 10.758 10.128 1.00 46.17 96 ASP D C 1
ATOM 9045 O O . ASP D 1 109 ? -13.292 11.550 10.238 1.00 46.10 96 ASP D O 1
ATOM 9050 N N . THR D 1 110 ? -12.340 9.783 9.233 1.00 45.97 97 THR D N 1
ATOM 9051 C CA . THR D 1 110 ? -13.484 9.583 8.356 1.00 43.82 97 THR D CA 1
ATOM 9052 C C . THR D 1 110 ? -14.703 9.062 9.115 1.00 43.76 97 THR D C 1
ATOM 9053 O O . THR D 1 110 ? -14.608 8.614 10.243 1.00 41.20 97 THR D O 1
ATOM 9057 N N . THR D 1 111 ? -15.835 9.131 8.474 1.00 40.25 98 THR D N 1
ATOM 9058 C CA . THR D 1 111 ? -17.053 8.507 8.979 1.00 39.45 98 THR D CA 1
ATOM 9059 C C . THR D 1 111 ? -17.591 7.543 7.927 1.00 37.67 98 THR D C 1
ATOM 9060 O O . THR D 1 111 ? -17.743 7.911 6.766 1.00 39.79 98 THR D O 1
ATOM 9064 N N . LEU D 1 112 ? -17.911 6.329 8.355 1.00 36.93 99 LEU D N 1
ATOM 9065 C CA . LEU D 1 112 ? -18.646 5.363 7.530 1.00 35.95 99 LEU D CA 1
ATOM 9066 C C . LEU D 1 112 ? -20.121 5.557 7.764 1.00 39.12 99 LEU D C 1
ATOM 9067 O O . LEU D 1 112 ? -20.566 5.656 8.899 1.00 41.22 99 LEU D O 1
ATOM 9072 N N . ILE D 1 113 ? -20.867 5.595 6.660 1.00 37.21 100 ILE D N 1
ATOM 9073 C CA . ILE D 1 113 ? -22.303 5.730 6.693 1.00 33.20 100 ILE D CA 1
ATOM 9074 C C . ILE D 1 113 ? -22.909 4.453 6.114 1.00 33.93 100 ILE D C 1
ATOM 9075 O O . ILE D 1 113 ? -22.689 4.100 4.907 1.00 32.95 100 ILE D O 1
ATOM 9080 N N . ALA D 1 114 ? -23.683 3.748 6.955 1.00 30.31 101 ALA D N 1
ATOM 9081 C CA . ALA D 1 114 ? -24.365 2.526 6.477 1.00 26.98 101 ALA D CA 1
ATOM 9082 C C . ALA D 1 114 ? -25.739 2.894 5.932 1.00 31.21 101 ALA D C 1
ATOM 9083 O O . ALA D 1 114 ? -26.692 3.074 6.693 1.00 30.82 101 ALA D O 1
ATOM 9085 N N . LEU D 1 115 ? -25.843 2.988 4.595 1.00 37.18 102 LEU D N 1
ATOM 9086 C CA . LEU D 1 115 ? -27.121 3.252 3.936 1.00 32.72 102 LEU D CA 1
ATOM 9087 C C . LEU D 1 115 ? -27.721 1.965 3.440 1.00 31.10 102 LEU D C 1
ATOM 9088 O O . LEU D 1 115 ? -27.334 1.444 2.368 1.00 31.49 102 LEU D O 1
ATOM 9093 N N . GLY D 1 116 ? -28.619 1.393 4.231 1.00 27.58 103 GLY D N 1
ATOM 9094 C CA . GLY D 1 116 ? -29.289 0.169 3.818 1.00 27.29 103 GLY D CA 1
ATOM 9095 C C . GLY D 1 116 ? -29.937 -0.509 4.969 1.00 27.63 103 GLY D C 1
ATOM 9096 O O . GLY D 1 116 ? -30.198 0.105 6.027 1.00 32.77 103 GLY D O 1
ATOM 9097 N N . GLY D 1 117 ? -30.229 -1.791 4.771 1.00 26.67 104 GLY D N 1
ATOM 9098 C CA . GLY D 1 117 ? -30.827 -2.591 5.810 1.00 29.82 104 GLY D CA 1
ATOM 9099 C C . GLY D 1 117 ? -29.817 -3.135 6.781 1.00 30.58 104 GLY D C 1
ATOM 9100 O O . GLY D 1 117 ? -28.642 -2.627 6.878 1.00 26.32 104 GLY D O 1
ATOM 9101 N N . GLY D 1 118 ? -30.259 -4.194 7.503 1.00 26.00 105 GLY D N 1
ATOM 9102 C CA . GLY D 1 118 ? -29.364 -4.736 8.525 1.00 25.08 105 GLY D CA 1
ATOM 9103 C C . GLY D 1 118 ? -28.122 -5.448 7.973 1.00 25.82 105 GLY D C 1
ATOM 9104 O O . GLY D 1 118 ? -27.116 -5.574 8.661 1.00 25.61 105 GLY D O 1
ATOM 9105 N N . VAL D 1 119 ? -28.186 -5.882 6.731 1.00 24.61 106 VAL D N 1
ATOM 9106 C CA . VAL D 1 119 ? -27.049 -6.470 6.084 1.00 25.05 106 VAL D CA 1
ATOM 9107 C C . VAL D 1 119 ? -25.954 -5.471 5.883 1.00 22.73 106 VAL D C 1
ATOM 9108 O O . VAL D 1 119 ? -24.820 -5.673 6.337 1.00 27.71 106 VAL D O 1
ATOM 9112 N N . ILE D 1 120 ? -26.285 -4.385 5.247 1.00 22.79 107 ILE D N 1
ATOM 9113 C CA . ILE D 1 120 ? -25.377 -3.289 5.066 1.00 25.18 107 ILE D CA 1
ATOM 9114 C C . ILE D 1 120 ? -24.922 -2.722 6.414 1.00 29.15 107 ILE D C 1
ATOM 9115 O O . ILE D 1 120 ? -23.735 -2.446 6.608 1.00 29.03 107 ILE D O 1
ATOM 9120 N N . GLY D 1 121 ? -25.861 -2.564 7.349 1.00 27.72 108 GLY D N 1
ATOM 9121 C CA . GLY D 1 121 ? -25.503 -2.030 8.627 1.00 29.00 108 GLY D CA 1
ATOM 9122 C C . GLY D 1 121 ? -24.498 -2.866 9.367 1.00 27.39 108 GLY D C 1
ATOM 9123 O O . GLY D 1 121 ? -23.525 -2.333 9.921 1.00 27.60 108 GLY D O 1
ATOM 9124 N N . ASP D 1 122 ? -24.690 -4.152 9.386 1.00 31.22 109 ASP D N 1
ATOM 9125 C CA . ASP D 1 122 ? -23.714 -5.040 10.081 1.00 34.44 109 ASP D CA 1
ATOM 9126 C C . ASP D 1 122 ? -22.323 -5.017 9.429 1.00 29.41 109 ASP D C 1
ATOM 9127 O O . ASP D 1 122 ? -21.296 -4.934 10.132 1.00 24.68 109 ASP D O 1
ATOM 9132 N N . LEU D 1 123 ? -22.284 -5.141 8.115 1.00 27.29 110 LEU D N 1
ATOM 9133 C CA . LEU D 1 123 ? -20.991 -5.129 7.423 1.00 29.25 110 LEU D CA 1
ATOM 9134 C C . LEU D 1 123 ? -20.264 -3.798 7.573 1.00 24.91 110 LEU D C 1
ATOM 9135 O O . LEU D 1 123 ? -19.008 -3.779 7.796 1.00 29.67 110 LEU D O 1
ATOM 9140 N N . THR D 1 124 ? -21.009 -2.706 7.432 1.00 24.58 111 THR D N 1
ATOM 9141 C CA . THR D 1 124 ? -20.445 -1.399 7.551 1.00 31.52 111 THR D CA 1
ATOM 9142 C C . THR D 1 124 ? -19.951 -1.132 8.979 1.00 31.33 111 THR D C 1
ATOM 9143 O O . THR D 1 124 ? -18.861 -0.563 9.163 1.00 28.71 111 THR D O 1
ATOM 9147 N N . GLY D 1 125 ? -20.766 -1.534 9.978 1.00 24.63 112 GLY D N 1
ATOM 9148 C CA . GLY D 1 125 ? -20.409 -1.369 11.320 1.00 26.45 112 GLY D CA 1
ATOM 9149 C C . GLY D 1 125 ? -19.099 -2.067 11.677 1.00 25.26 112 GLY D C 1
ATOM 9150 O O . GLY D 1 125 ? -18.220 -1.499 12.357 1.00 23.65 112 GLY D O 1
ATOM 9151 N N . PHE D 1 126 ? -18.951 -3.331 11.218 1.00 26.90 113 PHE D N 1
ATOM 9152 C CA . PHE D 1 126 ? -17.722 -4.053 11.488 1.00 26.39 113 PHE D CA 1
ATOM 9153 C C . PHE D 1 126 ? -16.529 -3.447 10.741 1.00 27.74 113 PHE D C 1
ATOM 9154 O O . PHE D 1 126 ? -15.401 -3.391 11.256 1.00 24.79 113 PHE D O 1
ATOM 9162 N N . ALA D 1 127 ? -16.805 -2.958 9.531 1.00 27.45 114 ALA D N 1
ATOM 9163 C CA . ALA D 1 127 ? -15.771 -2.216 8.791 1.00 27.22 114 ALA D CA 1
ATOM 9164 C C . ALA D 1 127 ? -15.297 -0.973 9.540 1.00 28.64 114 ALA D C 1
ATOM 9165 O O . ALA D 1 127 ? -14.098 -0.686 9.600 1.00 28.51 114 ALA D O 1
ATOM 9167 N N . ALA D 1 128 ? -16.239 -0.262 10.138 1.00 27.56 115 ALA D N 1
ATOM 9168 C CA . ALA D 1 128 ? -15.901 0.946 10.917 1.00 26.81 115 ALA D CA 1
ATOM 9169 C C . ALA D 1 128 ? -15.141 0.634 12.212 1.00 24.52 115 ALA D C 1
ATOM 9170 O O . ALA D 1 128 ? -14.225 1.366 12.580 1.00 27.74 115 ALA D O 1
ATOM 9172 N N . ALA D 1 129 ? -15.499 -0.450 12.863 1.00 25.60 116 ALA D N 1
ATOM 9173 C CA . ALA D 1 129 ? -14.797 -0.937 14.055 1.00 27.55 116 ALA D CA 1
ATOM 9174 C C . ALA D 1 129 ? -13.366 -1.302 13.779 1.00 27.31 116 ALA D C 1
ATOM 9175 O O . ALA D 1 129 ? -12.498 -1.092 14.619 1.00 27.42 116 ALA D O 1
ATOM 9177 N N . SER D 1 130 ? -13.111 -1.854 12.587 1.00 23.33 117 SER D N 1
ATOM 9178 C CA . SER D 1 130 ? -11.842 -2.466 12.230 1.00 23.14 117 SER D CA 1
ATOM 9179 C C . SER D 1 130 ? -10.910 -1.590 11.422 1.00 24.20 117 SER D C 1
ATOM 9180 O O . SER D 1 130 ? -9.662 -1.736 11.466 1.00 23.07 117 SER D O 1
ATOM 9183 N N . TYR D 1 131 ? -11.452 -0.610 10.713 1.00 28.29 118 TYR D N 1
ATOM 9184 C CA . TYR D 1 131 ? -10.607 0.240 9.894 1.00 28.11 118 TYR D CA 1
ATOM 9185 C C . TYR D 1 131 ? -9.755 1.124 10.760 1.00 27.17 118 TYR D C 1
ATOM 9186 O O . TYR D 1 131 ? -10.278 1.949 11.482 1.00 30.68 118 TYR D O 1
ATOM 9195 N N . GLN D 1 132 ? -8.435 0.962 10.652 1.00 29.04 119 GLN D N 1
ATOM 9196 C CA . GLN D 1 132 ? -7.452 1.619 11.492 1.00 33.76 119 GLN D CA 1
ATOM 9197 C C . GLN D 1 132 ? -7.804 1.468 12.987 1.00 29.06 119 GLN D C 1
ATOM 9198 O O . GLN D 1 132 ? -7.501 2.346 13.798 1.00 29.32 119 GLN D O 1
ATOM 9204 N N . ARG D 1 133 ? -8.405 0.327 13.314 1.00 29.15 120 ARG D N 1
ATOM 9205 C CA . ARG D 1 133 ? -8.835 -0.037 14.665 1.00 33.40 120 ARG D CA 1
ATOM 9206 C C . ARG D 1 133 ? -9.965 0.865 15.180 1.00 38.14 120 ARG D C 1
ATOM 9207 O O . ARG D 1 133 ? -10.231 0.852 16.383 1.00 28.79 120 ARG D O 1
ATOM 9215 N N . GLY D 1 134 ? -10.634 1.574 14.292 1.00 30.88 121 GLY D N 1
ATOM 9216 C CA . GLY D 1 134 ? -11.945 2.211 14.618 1.00 26.27 121 GLY D CA 1
ATOM 9217 C C . GLY D 1 134 ? -12.094 3.617 14.138 1.00 30.62 121 GLY D C 1
ATOM 9218 O O . GLY D 1 134 ? -11.314 4.495 14.506 1.00 31.39 121 GLY D O 1
ATOM 9219 N N . VAL D 1 135 ? -13.066 3.819 13.261 1.00 33.20 122 VAL D N 1
ATOM 9220 C CA . VAL D 1 135 ? -13.496 5.144 12.781 1.00 35.56 122 VAL D CA 1
ATOM 9221 C C . VAL D 1 135 ? -14.966 5.338 13.076 1.00 33.91 122 VAL D C 1
ATOM 9222 O O . VAL D 1 135 ? -15.673 4.396 13.431 1.00 33.94 122 VAL D O 1
ATOM 9226 N N . ARG D 1 136 ? -15.436 6.559 12.900 1.00 33.61 123 ARG D N 1
ATOM 9227 C CA . ARG D 1 136 ? -16.801 6.898 13.280 1.00 39.28 123 ARG D CA 1
ATOM 9228 C C . ARG D 1 136 ? -17.775 6.238 12.354 1.00 38.53 123 ARG D C 1
ATOM 9229 O O . ARG D 1 136 ? -17.469 6.012 11.179 1.00 35.01 123 ARG D O 1
ATOM 9237 N N . PHE D 1 137 ? -18.956 5.938 12.890 1.00 40.53 124 PHE D N 1
ATOM 9238 C CA . PHE D 1 137 ? -19.983 5.121 12.188 1.00 43.02 124 PHE D CA 1
ATOM 9239 C C . PHE D 1 137 ? -21.356 5.774 12.378 1.00 38.41 124 PHE D C 1
ATOM 9240 O O . PHE D 1 137 ? -21.735 6.045 13.521 1.00 36.24 124 PHE D O 1
ATOM 9248 N N . ILE D 1 138 ? -22.063 6.048 11.283 1.00 34.01 125 ILE D N 1
ATOM 9249 C CA . ILE D 1 138 ? -23.464 6.539 11.347 1.00 32.55 125 ILE D CA 1
ATOM 9250 C C . ILE D 1 138 ? -24.371 5.539 10.628 1.00 34.82 125 ILE D C 1
ATOM 9251 O O . ILE D 1 138 ? -24.065 5.144 9.490 1.00 35.31 125 ILE D O 1
ATOM 9256 N N . GLN D 1 139 ? -25.455 5.118 11.305 1.00 34.78 126 GLN D N 1
ATOM 9257 C CA . GLN D 1 139 ? -26.420 4.184 10.708 1.00 36.48 126 GLN D CA 1
ATOM 9258 C C . GLN D 1 139 ? -27.531 4.957 10.016 1.00 34.16 126 GLN D C 1
ATOM 9259 O O . GLN D 1 139 ? -28.089 5.913 10.594 1.00 33.43 126 GLN D O 1
ATOM 9265 N N . VAL D 1 140 ? -27.853 4.557 8.784 1.00 32.73 127 VAL D N 1
ATOM 9266 C CA . VAL D 1 140 ? -29.022 5.100 8.080 1.00 33.22 127 VAL D CA 1
ATOM 9267 C C . VAL D 1 140 ? -29.871 3.920 7.643 1.00 32.03 127 VAL D C 1
ATOM 9268 O O . VAL D 1 140 ? -29.850 3.484 6.480 1.00 33.46 127 VAL D O 1
ATOM 9272 N N . PRO D 1 141 ? -30.608 3.329 8.600 1.00 34.82 128 PRO D N 1
ATOM 9273 C CA . PRO D 1 141 ? -31.321 2.083 8.304 1.00 29.44 128 PRO D CA 1
ATOM 9274 C C . PRO D 1 141 ? -32.573 2.311 7.464 1.00 29.99 128 PRO D C 1
ATOM 9275 O O . PRO D 1 141 ? -33.336 3.279 7.674 1.00 32.09 128 PRO D O 1
ATOM 9279 N N . THR D 1 142 ? -32.771 1.445 6.486 1.00 28.86 129 THR D N 1
ATOM 9280 C CA . THR D 1 142 ? -33.807 1.621 5.498 1.00 27.03 129 THR D CA 1
ATOM 9281 C C . THR D 1 142 ? -34.841 0.533 5.487 1.00 27.99 129 THR D C 1
ATOM 9282 O O . THR D 1 142 ? -35.758 0.588 4.655 1.00 30.85 129 THR D O 1
ATOM 9286 N N . THR D 1 143 ? -34.729 -0.483 6.346 1.00 26.92 130 THR D N 1
ATOM 9287 C CA . THR D 1 143 ? -35.805 -1.448 6.565 1.00 26.04 130 THR D CA 1
ATOM 9288 C C . THR D 1 143 ? -36.392 -1.216 7.935 1.00 28.95 130 THR D C 1
ATOM 9289 O O . THR D 1 143 ? -35.729 -0.673 8.800 1.00 29.12 130 THR D O 1
ATOM 9293 N N . LEU D 1 144 ? -37.657 -1.595 8.108 1.00 27.97 131 LEU D N 1
ATOM 9294 C CA . LEU D 1 144 ? -38.241 -1.502 9.436 1.00 28.52 131 LEU D CA 1
ATOM 9295 C C . LEU D 1 144 ? -37.478 -2.360 10.448 1.00 29.00 131 LEU D C 1
ATOM 9296 O O . LEU D 1 144 ? -37.185 -1.908 11.565 1.00 27.62 131 LEU D O 1
ATOM 9301 N N . LEU D 1 145 ? -37.084 -3.557 10.028 1.00 28.31 132 LEU D N 1
ATOM 9302 C CA . LEU D 1 145 ? -36.380 -4.435 10.925 1.00 31.20 132 LEU D CA 1
ATOM 9303 C C . LEU D 1 145 ? -35.073 -3.780 11.446 1.00 35.34 132 LEU D C 1
ATOM 9304 O O . LEU D 1 145 ? -34.771 -3.792 12.693 1.00 29.23 132 LEU D O 1
ATOM 9309 N N . SER D 1 146 ? -34.298 -3.196 10.542 1.00 28.57 133 SER D N 1
ATOM 9310 C CA . SER D 1 146 ? -33.032 -2.563 10.978 1.00 30.05 133 SER D CA 1
ATOM 9311 C C . SER D 1 146 ? -33.285 -1.307 11.794 1.00 31.64 133 SER D C 1
ATOM 9312 O O . SER D 1 146 ? -32.514 -0.974 12.689 1.00 31.91 133 SER D O 1
ATOM 9315 N N . GLN D 1 147 ? -34.382 -0.595 11.513 1.00 27.39 134 GLN D N 1
ATOM 9316 C CA . GLN D 1 147 ? -34.724 0.588 12.322 1.00 28.18 134 GLN D CA 1
ATOM 9317 C C . GLN D 1 147 ? -35.034 0.203 13.773 1.00 32.20 134 GLN D C 1
ATOM 9318 O O . GLN D 1 147 ? -34.724 0.966 14.693 1.00 31.47 134 GLN D O 1
ATOM 9324 N N . VAL D 1 148 ? -35.649 -0.977 13.996 1.00 30.26 135 VAL D N 1
ATOM 9325 C CA . VAL D 1 148 ? -36.144 -1.353 15.337 1.00 31.15 135 VAL D CA 1
ATOM 9326 C C . VAL D 1 148 ? -35.302 -2.393 16.064 1.00 34.38 135 VAL D C 1
ATOM 9327 O O . VAL D 1 148 ? -35.599 -2.725 17.243 1.00 32.91 135 VAL D O 1
ATOM 9331 N N . ASP D 1 149 ? -34.319 -2.966 15.341 1.00 31.88 136 ASP D N 1
ATOM 9332 C CA . ASP D 1 149 ? -33.460 -4.004 15.862 1.00 29.44 136 ASP D CA 1
ATOM 9333 C C . ASP D 1 149 ? -31.967 -3.593 15.759 1.00 35.20 136 ASP D C 1
ATOM 9334 O O . ASP D 1 149 ? -31.282 -3.404 16.776 1.00 37.55 136 ASP D O 1
ATOM 9339 N N . SER D 1 150 ? -31.442 -3.403 14.565 1.00 31.93 137 SER D N 1
ATOM 9340 C CA . SER D 1 150 ? -30.013 -3.020 14.374 1.00 29.41 137 SER D CA 1
ATOM 9341 C C . SER D 1 150 ? -29.576 -1.683 15.013 1.00 36.12 137 SER D C 1
ATOM 9342 O O . SER D 1 150 ? -28.393 -1.445 15.257 1.00 36.50 137 SER D O 1
ATOM 9345 N N . SER D 1 151 ? -30.514 -0.814 15.287 1.00 34.61 138 SER D N 1
ATOM 9346 C CA . SER D 1 151 ? -30.237 0.518 15.745 1.00 29.21 138 SER D CA 1
ATOM 9347 C C . SER D 1 151 ? -29.794 0.617 17.181 1.00 34.62 138 SER D C 1
ATOM 9348 O O . SER D 1 151 ? -29.349 1.697 17.615 1.00 37.57 138 SER D O 1
ATOM 9351 N N . VAL D 1 152 ? -29.940 -0.467 17.935 1.00 27.71 139 VAL D N 1
ATOM 9352 C CA . VAL D 1 152 ? -29.536 -0.541 19.338 1.00 31.03 139 VAL D CA 1
ATOM 9353 C C . VAL D 1 152 ? -28.801 -1.852 19.543 1.00 27.71 139 VAL D C 1
ATOM 9354 O O . VAL D 1 152 ? -29.201 -2.852 19.018 1.00 28.67 139 VAL D O 1
ATOM 9358 N N . GLY D 1 153 ? -27.742 -1.781 20.363 1.00 32.41 140 GLY D N 1
ATOM 9359 C CA . GLY D 1 153 ? -27.060 -2.960 20.868 1.00 33.95 140 GLY D CA 1
ATOM 9360 C C . GLY D 1 153 ? -25.579 -2.987 20.524 1.00 35.09 140 GLY D C 1
ATOM 9361 O O . GLY D 1 153 ? -24.805 -3.637 21.180 1.00 38.61 140 GLY D O 1
ATOM 9362 N N . GLY D 1 154 ? -25.214 -2.315 19.439 1.00 31.78 141 GLY D N 1
ATOM 9363 C CA . GLY D 1 154 ? -23.854 -2.280 18.985 1.00 32.65 141 GLY D CA 1
ATOM 9364 C C . GLY D 1 154 ? -23.286 -3.571 18.361 1.00 30.36 141 GLY D C 1
ATOM 9365 O O . GLY D 1 154 ? -22.047 -3.688 18.172 1.00 37.03 141 GLY D O 1
ATOM 9366 N N . LYS D 1 155 ? -24.114 -4.556 18.071 1.00 29.99 142 LYS D N 1
ATOM 9367 C CA . LYS D 1 155 ? -23.609 -5.768 17.456 1.00 27.04 142 LYS D CA 1
ATOM 9368 C C . LYS D 1 155 ? -23.332 -5.492 15.968 1.00 28.49 142 LYS D C 1
ATOM 9369 O O . LYS D 1 155 ? -24.173 -4.994 15.272 1.00 32.51 142 LYS D O 1
ATOM 9375 N N . THR D 1 156 ? -22.097 -5.726 15.556 1.00 24.04 143 THR D N 1
ATOM 9376 C CA . THR D 1 156 ? -21.730 -5.715 14.150 1.00 22.07 143 THR D CA 1
ATOM 9377 C C . THR D 1 156 ? -21.070 -7.054 13.825 1.00 25.51 143 THR D C 1
ATOM 9378 O O . THR D 1 156 ? -20.549 -7.774 14.715 1.00 27.58 143 THR D O 1
ATOM 9382 N N . ALA D 1 157 ? -21.114 -7.444 12.570 1.00 23.28 144 ALA D N 1
ATOM 9383 C CA . ALA D 1 157 ? -20.506 -8.728 12.179 1.00 22.68 144 ALA D CA 1
ATOM 9384 C C . ALA D 1 157 ? -20.559 -8.939 10.683 1.00 22.42 144 ALA D C 1
ATOM 9385 O O . ALA D 1 157 ? -21.369 -8.315 9.973 1.00 25.05 144 ALA D O 1
ATOM 9387 N N . VAL D 1 158 ? -19.756 -9.908 10.255 1.00 22.22 145 VAL D N 1
ATOM 9388 C CA . VAL D 1 158 ? -20.027 -10.608 9.002 1.00 24.76 145 VAL D CA 1
ATOM 9389 C C . VAL D 1 158 ? -20.211 -12.106 9.325 1.00 25.67 145 VAL D C 1
ATOM 9390 O O . VAL D 1 158 ? -19.927 -12.558 10.428 1.00 27.69 145 VAL D O 1
ATOM 9394 N N . ASN D 1 159 ? -20.645 -12.848 8.332 1.00 23.43 146 ASN D N 1
ATOM 9395 C CA . ASN D 1 159 ? -20.772 -14.300 8.415 1.00 22.08 146 ASN D CA 1
ATOM 9396 C C . ASN D 1 159 ? -19.489 -15.063 8.122 1.00 27.49 146 ASN D C 1
ATOM 9397 O O . ASN D 1 159 ? -18.603 -14.577 7.412 1.00 25.70 146 ASN D O 1
ATOM 9402 N N . HIS D 1 160 ? -19.431 -16.291 8.621 1.00 27.64 147 HIS D N 1
ATOM 9403 C CA . HIS D 1 160 ? -18.524 -17.305 8.129 1.00 28.15 147 HIS D CA 1
ATOM 9404 C C . HIS D 1 160 ? -19.402 -18.414 7.604 1.00 30.12 147 HIS D C 1
ATOM 9405 O O . HIS D 1 160 ? -20.547 -18.570 8.083 1.00 27.16 147 HIS D O 1
ATOM 9412 N N . PRO D 1 161 ? -18.912 -19.184 6.657 1.00 26.77 148 PRO D N 1
ATOM 9413 C CA . PRO D 1 161 ? -19.762 -20.326 6.188 1.00 37.05 148 PRO D CA 1
ATOM 9414 C C . PRO D 1 161 ? -20.158 -21.343 7.291 1.00 35.34 148 PRO D C 1
ATOM 9415 O O . PRO D 1 161 ? -21.191 -21.972 7.177 1.00 33.46 148 PRO D O 1
ATOM 9419 N N . LEU D 1 162 ? -19.383 -21.466 8.340 1.00 30.36 149 LEU D N 1
ATOM 9420 C CA . LEU D 1 162 ? -19.752 -22.323 9.470 1.00 32.35 149 LEU D CA 1
ATOM 9421 C C . LEU D 1 162 ? -20.546 -21.627 10.590 1.00 31.59 149 LEU D C 1
ATOM 9422 O O . LEU D 1 162 ? -20.932 -22.284 11.533 1.00 33.32 149 LEU D O 1
ATOM 9427 N N . GLY D 1 163 ? -20.814 -20.330 10.472 1.00 25.00 150 GLY D N 1
ATOM 9428 C CA . GLY D 1 163 ? -21.746 -19.737 11.409 1.00 25.33 150 GLY D CA 1
ATOM 9429 C C . GLY D 1 163 ? -22.078 -18.321 11.040 1.00 26.92 150 GLY D C 1
ATOM 9430 O O . GLY D 1 163 ? -21.183 -17.546 10.730 1.00 26.79 150 GLY D O 1
ATOM 9431 N N . LYS D 1 164 ? -23.361 -17.971 11.115 1.00 27.55 151 LYS D N 1
ATOM 9432 C CA . LYS D 1 164 ? -23.792 -16.596 10.958 1.00 32.12 151 LYS D CA 1
ATOM 9433 C C . LYS D 1 164 ? -23.256 -15.692 12.101 1.00 24.96 151 LYS D C 1
ATOM 9434 O O . LYS D 1 164 ? -23.142 -16.115 13.262 1.00 23.99 151 LYS D O 1
ATOM 9440 N N . ASN D 1 165 ? -22.858 -14.468 11.718 1.00 25.05 152 ASN D N 1
ATOM 9441 C CA . ASN D 1 165 ? -22.396 -13.458 12.627 1.00 21.67 152 ASN D CA 1
ATOM 9442 C C . ASN D 1 165 ? -21.283 -13.921 13.541 1.00 26.19 152 ASN D C 1
ATOM 9443 O O . ASN D 1 165 ? -21.164 -13.417 14.671 1.00 28.93 152 ASN D O 1
ATOM 9448 N N . MET D 1 166 ? -20.421 -14.783 13.065 1.00 18.99 153 MET D N 1
ATOM 9449 C CA . MET D 1 166 ? -19.346 -15.324 13.876 1.00 23.40 153 MET D CA 1
ATOM 9450 C C . MET D 1 166 ? -18.094 -14.467 13.946 1.00 23.81 153 MET D C 1
ATOM 9451 O O . MET D 1 166 ? -17.201 -14.776 14.736 1.00 26.19 153 MET D O 1
ATOM 9456 N N . ILE D 1 167 ? -17.984 -13.434 13.134 1.00 24.80 154 ILE D N 1
ATOM 9457 C CA . ILE D 1 167 ? -16.813 -12.584 13.076 1.00 23.92 154 ILE D CA 1
ATOM 9458 C C . ILE D 1 167 ? -17.342 -11.111 13.164 1.00 23.91 154 ILE D C 1
ATOM 9459 O O . ILE D 1 167 ? -18.074 -10.651 12.311 1.00 26.76 154 ILE D O 1
ATOM 9464 N N . GLY D 1 168 ? -16.961 -10.376 14.194 1.00 21.09 155 GLY D N 1
ATOM 9465 C CA . GLY D 1 168 ? -17.435 -9.070 14.367 1.00 21.16 155 GLY D CA 1
ATOM 9466 C C . GLY D 1 168 ? -16.916 -8.336 15.570 1.00 22.42 155 GLY D C 1
ATOM 9467 O O . GLY D 1 168 ? -15.839 -8.641 16.069 1.00 24.81 155 GLY D O 1
ATOM 9468 N N . ALA D 1 169 ? -17.641 -7.281 15.943 1.00 22.31 156 ALA D N 1
ATOM 9469 C CA . ALA D 1 169 ? -17.280 -6.390 17.006 1.00 22.56 156 ALA D CA 1
ATOM 9470 C C . ALA D 1 169 ? -18.513 -5.734 17.616 1.00 26.74 156 ALA D C 1
ATOM 9471 O O . ALA D 1 169 ? -19.488 -5.486 16.930 1.00 24.66 156 ALA D O 1
ATOM 9473 N N . PHE D 1 170 ? -18.402 -5.412 18.918 1.00 25.61 157 PHE D N 1
ATOM 9474 C CA . PHE D 1 170 ? -19.342 -4.527 19.534 1.00 25.10 157 PHE D CA 1
ATOM 9475 C C . PHE D 1 170 ? -18.859 -3.135 19.204 1.00 25.78 157 PHE D C 1
ATOM 9476 O O . PHE D 1 170 ? -17.699 -2.751 19.457 1.00 25.91 157 PHE D O 1
ATOM 9484 N N . TYR D 1 171 ? -19.699 -2.374 18.553 1.00 27.12 158 TYR D N 1
ATOM 9485 C CA . TYR D 1 171 ? -19.280 -1.043 18.085 1.00 33.25 158 TYR D CA 1
ATOM 9486 C C . TYR D 1 171 ? -20.510 -0.166 17.919 1.00 28.85 158 TYR D C 1
ATOM 9487 O O . TYR D 1 171 ? -21.381 -0.475 17.149 1.00 30.37 158 TYR D O 1
ATOM 9496 N N . GLN D 1 172 ? -20.537 0.932 18.635 1.00 28.29 159 GLN D N 1
ATOM 9497 C CA . GLN D 1 172 ? -21.754 1.756 18.667 1.00 36.59 159 GLN D CA 1
ATOM 9498 C C . GLN D 1 172 ? -21.686 2.881 17.661 1.00 34.75 159 GLN D C 1
ATOM 9499 O O . GLN D 1 172 ? -20.634 3.444 17.436 1.00 32.76 159 GLN D O 1
ATOM 9505 N N . PRO D 1 173 ? -22.832 3.243 17.061 1.00 31.96 160 PRO D N 1
ATOM 9506 C CA . PRO D 1 173 ? -22.875 4.358 16.116 1.00 31.07 160 PRO D CA 1
ATOM 9507 C C . PRO D 1 173 ? -22.771 5.689 16.815 1.00 39.71 160 PRO D C 1
ATOM 9508 O O . PRO D 1 173 ? -23.009 5.791 18.057 1.00 44.84 160 PRO D O 1
ATOM 9512 N N . ALA D 1 174 ? -22.377 6.725 16.057 1.00 38.34 161 ALA D N 1
ATOM 9513 C CA . ALA D 1 174 ? -22.415 8.074 16.512 1.00 39.09 161 ALA D CA 1
ATOM 9514 C C . ALA D 1 174 ? -23.829 8.655 16.490 1.00 40.17 161 ALA D C 1
ATOM 9515 O O . ALA D 1 174 ? -24.128 9.610 17.243 1.00 41.09 161 ALA D O 1
ATOM 9517 N N . SER D 1 175 ? -24.696 8.086 15.657 1.00 36.63 162 SER D N 1
ATOM 9518 C CA . SER D 1 175 ? -26.085 8.564 15.487 1.00 37.25 162 SER D CA 1
ATOM 9519 C C . SER D 1 175 ? -26.791 7.622 14.507 1.00 40.68 162 SER D C 1
ATOM 9520 O O . SER D 1 175 ? -26.087 6.883 13.751 1.00 43.52 162 SER D O 1
ATOM 9523 N N . VAL D 1 176 ? -28.121 7.620 14.536 1.00 40.33 163 VAL D N 1
ATOM 9524 C CA . VAL D 1 176 ? -28.953 6.767 13.689 1.00 37.67 163 VAL D CA 1
ATOM 9525 C C . VAL D 1 176 ? -30.012 7.681 13.049 1.00 38.21 163 VAL D C 1
ATOM 9526 O O . VAL D 1 176 ? -30.711 8.409 13.757 1.00 35.84 163 VAL D O 1
ATOM 9530 N N . VAL D 1 177 ? -30.104 7.678 11.716 1.00 34.86 164 VAL D N 1
ATOM 9531 C CA . VAL D 1 177 ? -30.933 8.613 10.995 1.00 37.66 164 VAL D CA 1
ATOM 9532 C C . VAL D 1 177 ? -32.025 7.795 10.352 1.00 34.14 164 VAL D C 1
ATOM 9533 O O . VAL D 1 177 ? -31.741 7.016 9.410 1.00 34.63 164 VAL D O 1
ATOM 9537 N N . ILE D 1 178 ? -33.253 7.957 10.827 1.00 35.77 165 ILE D N 1
ATOM 9538 C CA . ILE D 1 178 ? -34.398 7.190 10.318 1.00 38.61 165 ILE D CA 1
ATOM 9539 C C . ILE D 1 178 ? -35.404 8.110 9.626 1.00 41.49 165 ILE D C 1
ATOM 9540 O O . ILE D 1 178 ? -36.221 8.777 10.271 1.00 37.13 165 ILE D O 1
ATOM 9545 N N . ASP D 1 179 ? -35.349 8.136 8.286 1.00 37.16 166 ASP D N 1
ATOM 9546 C CA . ASP D 1 179 ? -36.287 8.910 7.481 1.00 36.57 166 ASP D CA 1
ATOM 9547 C C . ASP D 1 179 ? -37.394 7.959 7.080 1.00 38.62 166 ASP D C 1
ATOM 9548 O O . ASP D 1 179 ? -37.164 7.033 6.334 1.00 36.50 166 ASP D O 1
ATOM 9553 N N . LEU D 1 180 ? -38.593 8.183 7.607 1.00 46.89 167 LEU D N 1
ATOM 9554 C CA . LEU D 1 180 ? -39.709 7.267 7.402 1.00 38.35 167 LEU D CA 1
ATOM 9555 C C . LEU D 1 180 ? -40.050 7.145 5.955 1.00 38.14 167 LEU D C 1
ATOM 9556 O O . LEU D 1 180 ? -40.625 6.147 5.587 1.00 39.44 167 LEU D O 1
ATOM 9561 N N . ASP D 1 181 ? -39.722 8.152 5.132 1.00 38.42 168 ASP D N 1
ATOM 9562 C CA . ASP D 1 181 ? -40.021 8.070 3.701 1.00 38.25 168 ASP D CA 1
ATOM 9563 C C . ASP D 1 181 ? -39.320 6.909 3.026 1.00 39.87 168 ASP D C 1
ATOM 9564 O O . ASP D 1 181 ? -39.842 6.409 2.020 1.00 39.88 168 ASP D O 1
ATOM 9569 N N . CYS D 1 182 ? -38.170 6.464 3.542 1.00 32.77 169 CYS D N 1
ATOM 9570 C CA . CYS D 1 182 ? -37.494 5.323 2.941 1.00 32.58 169 CYS D CA 1
ATOM 9571 C C . CYS D 1 182 ? -38.372 4.077 2.984 1.00 33.74 169 CYS D C 1
ATOM 9572 O O . CYS D 1 182 ? -38.233 3.202 2.161 1.00 34.38 169 CYS D O 1
ATOM 9575 N N . LEU D 1 183 ? -39.328 4.000 3.911 1.00 36.47 170 LEU D N 1
ATOM 9576 C CA . LEU D 1 183 ? -40.193 2.818 3.957 1.00 33.93 170 LEU D CA 1
ATOM 9577 C C . LEU D 1 183 ? -41.139 2.713 2.775 1.00 36.92 170 LEU D C 1
ATOM 9578 O O . LEU D 1 183 ? -41.651 1.636 2.506 1.00 34.31 170 LEU D O 1
ATOM 9583 N N . LYS D 1 184 ? -41.384 3.823 2.073 1.00 35.60 171 LYS D N 1
ATOM 9584 C CA . LYS D 1 184 ? -42.298 3.814 0.925 1.00 42.64 171 LYS D CA 1
ATOM 9585 C C . LYS D 1 184 ? -41.803 2.921 -0.225 1.00 38.58 171 LYS D C 1
ATOM 9586 O O . LYS D 1 184 ? -42.599 2.460 -0.991 1.00 38.16 171 LYS D O 1
ATOM 9592 N N . THR D 1 185 ? -40.506 2.652 -0.289 1.00 35.24 172 THR D N 1
ATOM 9593 C CA . THR D 1 185 ? -39.977 1.757 -1.325 1.00 36.68 172 THR D CA 1
ATOM 9594 C C . THR D 1 185 ? -39.710 0.354 -0.827 1.00 36.42 172 THR D C 1
ATOM 9595 O O . THR D 1 185 ? -39.369 -0.499 -1.612 1.00 31.20 172 THR D O 1
ATOM 9599 N N . LEU D 1 186 ? -39.918 0.104 0.461 1.00 34.25 173 LEU D N 1
ATOM 9600 C CA . LEU D 1 186 ? -39.578 -1.200 1.004 1.00 34.36 173 LEU D CA 1
ATOM 9601 C C . LEU D 1 186 ? -40.662 -2.186 0.585 1.00 36.92 173 LEU D C 1
ATOM 9602 O O . LEU D 1 186 ? -41.837 -1.886 0.700 1.00 33.42 173 LEU D O 1
ATOM 9607 N N . PRO D 1 187 ? -40.277 -3.363 0.074 1.00 38.17 174 PRO D N 1
ATOM 9608 C CA . PRO D 1 187 ? -41.299 -4.339 -0.283 1.00 36.62 174 PRO D CA 1
ATOM 9609 C C . PRO D 1 187 ? -42.199 -4.655 0.899 1.00 38.32 174 PRO D C 1
ATOM 9610 O O . PRO D 1 187 ? -41.763 -4.696 2.072 1.00 35.66 174 PRO D O 1
ATOM 9614 N N . LYS D 1 188 ? -43.449 -4.897 0.595 1.00 38.12 175 LYS D N 1
ATOM 9615 C CA . LYS D 1 188 ? -44.463 -5.062 1.645 1.00 38.95 175 LYS D CA 1
ATOM 9616 C C . LYS D 1 188 ? -44.192 -6.277 2.535 1.00 36.02 175 LYS D C 1
ATOM 9617 O O . LYS D 1 188 ? -44.436 -6.253 3.733 1.00 30.78 175 LYS D O 1
ATOM 9623 N N . ARG D 1 189 ? -43.640 -7.334 1.952 1.00 37.43 176 ARG D N 1
ATOM 9624 C CA . ARG D 1 189 ? -43.246 -8.496 2.695 1.00 37.34 176 ARG D CA 1
ATOM 9625 C C . ARG D 1 189 ? -42.163 -8.182 3.748 1.00 36.89 176 ARG D C 1
ATOM 9626 O O . ARG D 1 189 ? -42.174 -8.726 4.841 1.00 32.63 176 ARG D O 1
ATOM 9634 N N . GLU D 1 190 ? -41.213 -7.336 3.398 1.00 31.84 177 GLU D N 1
ATOM 9635 C CA . GLU D 1 190 ? -40.173 -6.912 4.316 1.00 30.04 177 GLU D CA 1
ATOM 9636 C C . GLU D 1 190 ? -40.730 -6.006 5.418 1.00 28.84 177 GLU D C 1
ATOM 9637 O O . GLU D 1 190 ? -40.262 -6.052 6.565 1.00 28.63 177 GLU D O 1
ATOM 9643 N N . LEU D 1 191 ? -41.737 -5.208 5.103 1.00 29.62 178 LEU D N 1
ATOM 9644 C CA . LEU D 1 191 ? -42.383 -4.391 6.149 1.00 31.94 178 LEU D CA 1
ATOM 9645 C C . LEU D 1 191 ? -43.030 -5.274 7.193 1.00 32.54 178 LEU D C 1
ATOM 9646 O O . LEU D 1 191 ? -42.833 -5.093 8.400 1.00 31.08 178 LEU D O 1
ATOM 9651 N N . SER D 1 192 ? -43.765 -6.284 6.746 1.00 33.03 179 SER D N 1
ATOM 9652 C CA . SER D 1 192 ? -44.384 -7.226 7.677 1.00 35.68 179 SER D CA 1
ATOM 9653 C C . SER D 1 192 ? -43.333 -7.984 8.476 1.00 27.42 179 SER D C 1
ATOM 9654 O O . SER D 1 192 ? -43.493 -8.246 9.662 1.00 33.57 179 SER D O 1
ATOM 9657 N N . SER D 1 193 ? -42.239 -8.340 7.819 1.00 27.73 180 SER D N 1
ATOM 9658 C CA . SER D 1 193 ? -41.166 -9.070 8.500 1.00 26.34 180 SER D CA 1
ATOM 9659 C C . SER D 1 193 ? -40.640 -8.202 9.687 1.00 31.32 180 SER D C 1
ATOM 9660 O O . SER D 1 193 ? -40.399 -8.695 10.774 1.00 32.82 180 SER D O 1
ATOM 9663 N N . GLY D 1 194 ? -40.456 -6.922 9.448 1.00 26.90 181 GLY D N 1
ATOM 9664 C CA . GLY D 1 194 ? -40.097 -6.001 10.496 1.00 31.26 181 GLY D CA 1
ATOM 9665 C C . GLY D 1 194 ? -41.120 -5.878 11.599 1.00 33.19 181 GLY D C 1
ATOM 9666 O O . GLY D 1 194 ? -40.780 -5.781 12.779 1.00 34.38 181 GLY D O 1
ATOM 9667 N N . LEU D 1 195 ? -42.394 -5.900 11.245 1.00 32.76 182 LEU D N 1
ATOM 9668 C CA . LEU D 1 195 ? -43.435 -5.812 12.252 1.00 31.86 182 LEU D CA 1
ATOM 9669 C C . LEU D 1 195 ? -43.486 -7.045 13.132 1.00 32.57 182 LEU D C 1
ATOM 9670 O O . LEU D 1 195 ? -44.004 -6.950 14.226 1.00 29.68 182 LEU D O 1
ATOM 9675 N N . ALA D 1 196 ? -42.916 -8.200 12.698 1.00 31.20 183 ALA D N 1
ATOM 9676 C CA . ALA D 1 196 ? -42.805 -9.352 13.596 1.00 33.50 183 ALA D CA 1
ATOM 9677 C C . ALA D 1 196 ? -41.940 -8.980 14.823 1.00 35.35 183 ALA D C 1
ATOM 9678 O O . ALA D 1 196 ? -42.282 -9.291 15.984 1.00 31.57 183 ALA D O 1
ATOM 9680 N N . GLU D 1 197 ? -40.855 -8.290 14.580 1.00 27.49 184 GLU D N 1
ATOM 9681 C CA . GLU D 1 197 ? -39.951 -7.908 15.695 1.00 29.92 184 GLU D CA 1
ATOM 9682 C C . GLU D 1 197 ? -40.603 -6.792 16.505 1.00 33.40 184 GLU D C 1
ATOM 9683 O O . GLU D 1 197 ? -40.458 -6.787 17.752 1.00 35.33 184 GLU D O 1
ATOM 9689 N N . VAL D 1 198 ? -41.344 -5.895 15.845 1.00 30.01 185 VAL D N 1
ATOM 9690 C CA . VAL D 1 198 ? -42.119 -4.890 16.596 1.00 33.76 185 VAL D CA 1
ATOM 9691 C C . VAL D 1 198 ? -43.084 -5.558 17.586 1.00 33.84 185 VAL D C 1
ATOM 9692 O O . VAL D 1 198 ? -43.171 -5.199 18.773 1.00 38.93 185 VAL D O 1
ATOM 9696 N N . ILE D 1 199 ? -43.846 -6.517 17.085 1.00 34.34 186 ILE D N 1
ATOM 9697 C CA . ILE D 1 199 ? -44.819 -7.241 17.955 1.00 33.72 186 ILE D CA 1
ATOM 9698 C C . ILE D 1 199 ? -44.107 -8.011 19.107 1.00 33.86 186 ILE D C 1
ATOM 9699 O O . ILE D 1 199 ? -44.592 -8.053 20.237 1.00 40.22 186 ILE D O 1
ATOM 9704 N N . LYS D 1 200 ? -42.965 -8.615 18.800 1.00 32.55 187 LYS D N 1
ATOM 9705 C CA . LYS D 1 200 ? -42.160 -9.298 19.802 1.00 34.23 187 LYS D CA 1
ATOM 9706 C C . LYS D 1 200 ? -41.945 -8.444 21.032 1.00 34.87 187 LYS D C 1
ATOM 9707 O O . LYS D 1 200 ? -42.116 -8.919 22.137 1.00 36.69 187 LYS D O 1
ATOM 9713 N N . TYR D 1 201 ? -41.503 -7.197 20.836 1.00 32.44 188 TYR D N 1
ATOM 9714 C CA . TYR D 1 201 ? -41.284 -6.266 21.954 1.00 36.44 188 TYR D CA 1
ATOM 9715 C C . TYR D 1 201 ? -42.493 -6.150 22.875 1.00 40.46 188 TYR D C 1
ATOM 9716 O O . TYR D 1 201 ? -42.371 -6.165 24.099 1.00 40.66 188 TYR D O 1
ATOM 9725 N N . GLY D 1 202 ? -43.672 -6.020 22.287 1.00 42.90 189 GLY D N 1
ATOM 9726 C CA . GLY D 1 202 ? -44.854 -5.979 23.061 1.00 42.83 189 GLY D CA 1
ATOM 9727 C C . GLY D 1 202 ? -45.098 -7.218 23.883 1.00 39.66 189 GLY D C 1
ATOM 9728 O O . GLY D 1 202 ? -45.486 -7.134 25.030 1.00 49.09 189 GLY D O 1
ATOM 9729 N N . ILE D 1 203 ? -44.830 -8.375 23.298 1.00 41.88 190 ILE D N 1
ATOM 9730 C CA . ILE D 1 203 ? -45.036 -9.623 24.013 1.00 47.50 190 ILE D CA 1
ATOM 9731 C C . ILE D 1 203 ? -44.020 -9.763 25.175 1.00 39.16 190 ILE D C 1
ATOM 9732 O O . ILE D 1 203 ? -44.399 -10.139 26.288 1.00 39.35 190 ILE D O 1
ATOM 9737 N N . ILE D 1 204 ? -42.754 -9.523 24.900 1.00 40.27 191 ILE D N 1
ATOM 9738 C CA . ILE D 1 204 ? -41.726 -9.825 25.903 1.00 42.77 191 ILE D CA 1
ATOM 9739 C C . ILE D 1 204 ? -41.627 -8.781 27.057 1.00 42.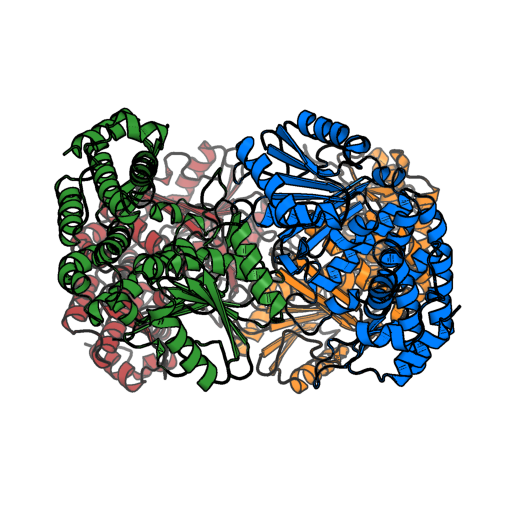67 191 ILE D C 1
ATOM 9740 O O . ILE D 1 204 ? -41.216 -9.109 28.173 1.00 47.31 191 ILE D O 1
ATOM 9745 N N . LEU D 1 205 ? -41.932 -7.520 26.761 1.00 46.49 192 LEU D N 1
ATOM 9746 C CA . LEU D 1 205 ? -41.541 -6.405 27.651 1.00 42.47 192 LEU D CA 1
ATOM 9747 C C . LEU D 1 205 ? -42.617 -5.374 27.968 1.00 45.79 192 LEU D C 1
ATOM 9748 O O . LEU D 1 205 ? -42.534 -4.722 28.993 1.00 45.91 192 LEU D O 1
ATOM 9753 N N . ASP D 1 206 ? -43.616 -5.184 27.116 1.00 46.01 193 ASP D N 1
ATOM 9754 C CA . ASP D 1 206 ? -44.506 -4.078 27.339 1.00 51.08 193 ASP D CA 1
ATOM 9755 C C . ASP D 1 206 ? -45.877 -4.429 26.771 1.00 53.11 193 ASP D C 1
ATOM 9756 O O . ASP D 1 206 ? -46.124 -4.241 25.570 1.00 41.07 193 ASP D O 1
ATOM 9761 N N . GLY D 1 207 ? -46.754 -4.918 27.656 1.00 51.21 194 GLY D N 1
ATOM 9762 C CA . GLY D 1 207 ? -48.121 -5.274 27.254 1.00 52.61 194 GLY D CA 1
ATOM 9763 C C . GLY D 1 207 ? -48.979 -4.109 26.830 1.00 51.42 194 GLY D C 1
ATOM 9764 O O . GLY D 1 207 ? -49.907 -4.282 26.046 1.00 50.15 194 GLY D O 1
ATOM 9765 N N . GLU D 1 208 ? -48.691 -2.922 27.354 1.00 51.58 195 GLU D N 1
ATOM 9766 C CA . GLU D 1 208 ? -49.403 -1.716 26.934 1.00 50.49 195 GLU D CA 1
ATOM 9767 C C . GLU D 1 208 ? -49.060 -1.373 25.485 1.00 45.97 195 GLU D C 1
ATOM 9768 O O . GLU D 1 208 ? -49.949 -0.981 24.717 1.00 48.12 195 GLU D O 1
ATOM 9774 N N . PHE D 1 209 ? -47.797 -1.517 25.120 1.00 43.30 196 PHE D N 1
ATOM 9775 C CA . PHE D 1 209 ? -47.369 -1.373 23.695 1.00 45.75 196 PHE D CA 1
ATOM 9776 C C . PHE D 1 209 ? -48.060 -2.421 22.805 1.00 50.13 196 PHE D C 1
ATOM 9777 O O . PHE D 1 209 ? -48.522 -2.095 21.696 1.00 46.78 196 PHE D O 1
ATOM 9785 N N . PHE D 1 210 ? -48.140 -3.670 23.285 1.00 42.80 197 PHE D N 1
ATOM 9786 C CA . PHE D 1 210 ? -48.865 -4.706 22.537 1.00 46.33 197 PHE D CA 1
ATOM 9787 C C . PHE D 1 210 ? -50.312 -4.221 22.279 1.00 42.49 197 PHE D C 1
ATOM 9788 O O . PHE D 1 210 ? -50.812 -4.285 21.139 1.00 40.38 197 PHE D O 1
ATOM 9796 N N . SER D 1 211 ? -50.962 -3.714 23.312 1.00 44.40 198 SER D N 1
ATOM 9797 C CA . SER D 1 211 ? -52.357 -3.225 23.163 1.00 47.95 198 SER D CA 1
ATOM 9798 C C . SER D 1 211 ? -52.423 -2.073 22.151 1.00 52.84 198 SER D C 1
ATOM 9799 O O . SER D 1 211 ? -53.356 -2.011 21.324 1.00 44.85 198 SER D O 1
ATOM 9802 N N . TRP D 1 212 ? -51.432 -1.175 22.212 1.00 45.71 199 TRP D N 1
ATOM 9803 C CA . TRP D 1 212 ? -51.329 -0.114 21.240 1.00 51.11 199 TRP D CA 1
ATOM 9804 C C . TRP D 1 212 ? -51.170 -0.671 19.800 1.00 45.17 199 TRP D C 1
ATOM 9805 O O . TRP D 1 212 ? -51.854 -0.219 18.881 1.00 42.29 199 TRP D O 1
ATOM 9816 N N . LEU D 1 213 ? -50.355 -1.701 19.648 1.00 42.04 200 LEU D N 1
ATOM 9817 C CA . LEU D 1 213 ? -50.222 -2.335 18.349 1.00 41.41 200 LEU D CA 1
ATOM 9818 C C . LEU D 1 213 ? -51.517 -2.909 17.822 1.00 38.40 200 LEU D C 1
ATOM 9819 O O . LEU D 1 213 ? -51.802 -2.762 16.628 1.00 40.67 200 LEU D O 1
ATOM 9824 N N . GLU D 1 214 ? -52.314 -3.523 18.700 1.00 40.83 201 GLU D N 1
ATOM 9825 C CA . GLU D 1 214 ? -53.638 -4.086 18.304 1.00 42.93 201 GLU D CA 1
ATOM 9826 C C . GLU D 1 214 ? -54.551 -3.025 17.751 1.00 44.51 201 GLU D C 1
ATOM 9827 O O . GLU D 1 214 ? -55.328 -3.295 16.848 1.00 42.12 201 GLU D O 1
ATOM 9833 N N . GLU D 1 215 ? -54.462 -1.818 18.320 1.00 45.92 202 GLU D N 1
ATOM 9834 C CA . GLU D 1 215 ? -55.302 -0.718 17.860 1.00 45.87 202 GLU D CA 1
ATOM 9835 C C . GLU D 1 215 ? -54.709 0.056 16.683 1.00 44.81 202 GLU D C 1
ATOM 9836 O O . GLU D 1 215 ? -55.443 0.764 16.024 1.00 44.06 202 GLU D O 1
ATOM 9842 N N . ASN D 1 216 ? -53.407 -0.094 16.391 1.00 42.13 203 ASN D N 1
ATOM 9843 C CA . ASN D 1 216 ? -52.747 0.698 15.339 1.00 42.96 203 ASN D CA 1
ATOM 9844 C C . ASN D 1 216 ? -52.122 -0.078 14.206 1.00 42.19 203 ASN D C 1
ATOM 9845 O O . ASN D 1 216 ? -51.525 0.528 13.340 1.00 40.58 203 ASN D O 1
ATOM 9850 N N . ILE D 1 217 ? -52.257 -1.409 14.206 1.00 37.52 204 ILE D N 1
ATOM 9851 C CA . ILE D 1 217 ? -51.591 -2.221 13.216 1.00 38.54 204 ILE D CA 1
ATOM 9852 C C . ILE D 1 217 ? -51.998 -1.825 11.790 1.00 39.33 204 ILE D C 1
ATOM 9853 O O . ILE D 1 217 ? -51.139 -1.830 10.896 1.00 40.76 204 ILE D O 1
ATOM 9858 N N . ASP D 1 218 ? -53.292 -1.449 11.592 1.00 44.83 205 ASP D N 1
ATOM 9859 C CA . ASP D 1 218 ? -53.719 -0.995 10.247 1.00 42.98 205 ASP D CA 1
ATOM 9860 C C . ASP D 1 218 ? -52.985 0.272 9.821 1.00 44.49 205 ASP D C 1
ATOM 9861 O O . ASP D 1 218 ? -52.561 0.361 8.672 1.00 38.75 205 ASP D O 1
ATOM 9866 N N . ALA D 1 219 ? -52.805 1.222 10.746 1.00 44.21 206 ALA D N 1
ATOM 9867 C CA . ALA D 1 219 ? -52.098 2.426 10.386 1.00 41.52 206 ALA D CA 1
ATOM 9868 C C . ALA D 1 219 ? -50.618 2.146 10.101 1.00 40.41 206 ALA D C 1
ATOM 9869 O O . ALA D 1 219 ? -50.048 2.760 9.211 1.00 41.47 206 ALA D O 1
ATOM 9871 N N . LEU D 1 220 ? -50.003 1.223 10.842 1.00 35.31 207 LEU D N 1
ATOM 9872 C CA . LEU D 1 220 ? -48.634 0.888 10.583 1.00 35.81 207 LEU D CA 1
ATOM 9873 C C . LEU D 1 220 ? -48.487 0.243 9.221 1.00 38.89 207 LEU D C 1
ATOM 9874 O O . LEU D 1 220 ? -47.570 0.579 8.484 1.00 32.66 207 LEU D O 1
ATOM 9879 N N . MET D 1 221 ? -49.392 -0.693 8.889 1.00 39.39 208 MET D N 1
ATOM 9880 C CA . MET D 1 221 ? -49.311 -1.358 7.574 1.00 36.09 208 MET D CA 1
ATOM 9881 C C . MET D 1 221 ? -49.492 -0.317 6.468 1.00 37.35 208 MET D C 1
ATOM 9882 O O . MET D 1 221 ? -48.937 -0.471 5.385 1.00 38.24 208 MET D O 1
ATOM 9887 N N . ALA D 1 222 ? -50.230 0.764 6.750 1.00 36.77 209 ALA D N 1
ATOM 9888 C CA . ALA D 1 222 ? -50.432 1.823 5.774 1.00 41.74 209 ALA D CA 1
ATOM 9889 C C . ALA D 1 222 ? -49.358 2.901 5.799 1.00 39.66 209 ALA D C 1
ATOM 9890 O O . ALA D 1 222 ? -49.514 3.940 5.156 1.00 42.17 209 ALA D O 1
ATOM 9892 N N . LEU D 1 223 ? -48.310 2.695 6.578 1.00 36.78 210 LEU D N 1
ATOM 9893 C CA . LEU D 1 223 ? -47.212 3.671 6.708 1.00 39.89 210 LEU D CA 1
ATOM 9894 C C . LEU D 1 223 ? -47.651 5.053 7.180 1.00 39.19 210 LEU D C 1
ATOM 9895 O O . LEU D 1 223 ? -47.123 6.071 6.760 1.00 40.29 210 LEU D O 1
ATOM 9900 N N . ASP D 1 224 ? -48.651 5.093 8.064 1.00 39.91 211 ASP D N 1
ATOM 9901 C CA . ASP D 1 224 ? -48.992 6.339 8.731 1.00 41.94 211 ASP D CA 1
ATOM 9902 C C . ASP D 1 224 ? -47.749 6.902 9.477 1.00 41.63 211 ASP D C 1
ATOM 9903 O O . ASP D 1 224 ? -47.142 6.225 10.317 1.00 42.69 211 ASP D O 1
ATOM 9908 N N . ASN D 1 225 ? -47.393 8.145 9.202 1.00 34.75 212 ASN D N 1
ATOM 9909 C CA . ASN D 1 225 ? -46.132 8.702 9.781 1.00 41.30 212 ASN D CA 1
ATOM 9910 C C . ASN D 1 225 ? -46.163 8.768 11.304 1.00 50.86 212 ASN D C 1
ATOM 9911 O O . ASN D 1 225 ? -45.205 8.395 12.000 1.00 48.90 212 ASN D O 1
ATOM 9916 N N . GLN D 1 226 ? -47.282 9.211 11.869 1.00 53.57 213 GLN D N 1
ATOM 9917 C CA . GLN D 1 226 ? -47.403 9.386 13.312 1.00 56.67 213 GLN D CA 1
ATOM 9918 C C . GLN D 1 226 ? -47.352 8.063 14.053 1.00 45.99 213 GLN D C 1
ATOM 9919 O O . GLN D 1 226 ? -46.672 7.951 15.050 1.00 47.37 213 GLN D O 1
ATOM 9925 N N . ALA D 1 227 ? -48.063 7.066 13.566 1.00 42.56 214 ALA D N 1
ATOM 9926 C CA . ALA D 1 227 ? -48.007 5.712 14.183 1.00 44.69 214 ALA D CA 1
ATOM 9927 C C . ALA D 1 227 ? -46.616 5.103 14.076 1.00 40.37 214 ALA D C 1
ATOM 9928 O O . ALA D 1 227 ? -46.050 4.560 15.038 1.00 41.43 214 ALA D O 1
ATOM 9930 N N . MET D 1 228 ? -46.060 5.147 12.879 1.00 37.87 215 MET D N 1
ATOM 9931 C CA . MET D 1 228 ? -44.833 4.487 12.627 1.00 39.18 215 MET D CA 1
ATOM 9932 C C . MET D 1 228 ? -43.673 5.123 13.385 1.00 36.66 215 MET D C 1
ATOM 9933 O O . MET D 1 228 ? -42.756 4.424 13.813 1.00 32.69 215 MET D O 1
ATOM 9938 N N . ALA D 1 229 ? -43.699 6.433 13.521 1.00 35.38 216 ALA D N 1
ATOM 9939 C CA . ALA D 1 229 ? -42.662 7.148 14.273 1.00 41.48 216 ALA D CA 1
ATOM 9940 C C . ALA D 1 229 ? -42.744 6.719 15.742 1.00 41.73 216 ALA D C 1
ATOM 9941 O O . ALA D 1 229 ? -41.733 6.408 16.374 1.00 40.56 216 ALA D O 1
ATOM 9943 N N . TYR D 1 230 ? -43.954 6.658 16.290 1.00 41.69 217 TYR D N 1
ATOM 9944 C CA . TYR D 1 230 ? -44.052 6.236 17.684 1.00 43.53 217 TYR D CA 1
ATOM 9945 C C . TYR D 1 230 ? -43.626 4.765 17.856 1.00 40.56 217 TYR D C 1
ATOM 9946 O O . TYR D 1 230 ? -42.963 4.407 18.822 1.00 37.96 217 TYR D O 1
ATOM 9955 N N . CYS D 1 231 ? -44.068 3.929 16.922 1.00 42.27 218 CYS D N 1
ATOM 9956 C CA . CYS D 1 231 ? -43.719 2.492 16.883 1.00 36.27 218 CYS D CA 1
ATOM 9957 C C . CYS D 1 231 ? -42.209 2.270 16.939 1.00 40.15 218 CYS D C 1
ATOM 9958 O O . CYS D 1 231 ? -41.705 1.543 17.800 1.00 34.14 218 CYS D O 1
ATOM 9961 N N . ILE D 1 232 ? -41.489 2.928 16.042 1.00 42.46 219 ILE D N 1
ATOM 9962 C CA . ILE D 1 232 ? -40.046 2.834 16.013 1.00 38.01 219 ILE D CA 1
ATOM 9963 C C . ILE D 1 232 ? -39.383 3.357 17.327 1.00 42.49 219 ILE D C 1
ATOM 9964 O O . ILE D 1 232 ? -38.494 2.725 17.921 1.00 39.48 219 ILE D O 1
ATOM 9969 N N . ARG D 1 233 ? -39.843 4.521 17.777 1.00 42.38 220 ARG D N 1
ATOM 9970 C CA . ARG D 1 233 ? -39.331 5.095 19.006 1.00 42.80 220 ARG D CA 1
ATOM 9971 C C . ARG D 1 233 ? -39.460 4.096 20.147 1.00 44.33 220 ARG D C 1
ATOM 9972 O O . ARG D 1 233 ? -38.511 3.872 20.874 1.00 44.07 220 ARG D O 1
ATOM 9980 N N . ARG D 1 234 ? -40.639 3.497 20.324 1.00 41.97 221 ARG D N 1
ATOM 9981 C CA . ARG D 1 234 ? -40.851 2.648 21.490 1.00 45.74 221 ARG D CA 1
ATOM 9982 C C . ARG D 1 234 ? -40.030 1.364 21.428 1.00 39.02 221 ARG D C 1
ATOM 9983 O O . ARG D 1 234 ? -39.501 0.890 22.488 1.00 38.47 221 ARG D O 1
ATOM 9991 N N . CYS D 1 235 ? -39.906 0.784 20.220 1.00 32.44 222 CYS D N 1
ATOM 9992 C CA . CYS D 1 235 ? -39.096 -0.415 20.078 1.00 32.80 222 CYS D CA 1
ATOM 9993 C C . CYS D 1 235 ? -37.646 -0.148 20.473 1.00 35.85 222 CYS D C 1
ATOM 9994 O O . CYS D 1 235 ? -37.027 -0.934 21.164 1.00 33.84 222 CYS D O 1
ATOM 9997 N N . CYS D 1 236 ? -37.103 0.954 19.993 1.00 37.63 223 CYS D N 1
ATOM 9998 C CA . CYS D 1 236 ? -35.727 1.297 20.303 1.00 36.53 223 CYS D CA 1
ATOM 9999 C C . CYS D 1 236 ? -35.577 1.557 21.797 1.00 43.60 223 CYS D C 1
ATOM 10000 O O . CYS D 1 236 ? -34.609 1.080 22.413 1.00 37.16 223 CYS D O 1
ATOM 10003 N N . GLU D 1 237 ? -36.529 2.275 22.379 1.00 38.13 224 GLU D N 1
ATOM 10004 C CA . GLU D 1 237 ? -36.544 2.464 23.800 1.00 38.35 224 GLU D CA 1
ATOM 10005 C C . GLU D 1 237 ? -36.480 1.129 24.521 1.00 40.38 224 GLU D C 1
ATOM 10006 O O . GLU D 1 237 ? -35.699 1.013 25.496 1.00 40.54 224 GLU D O 1
ATOM 10012 N N . LEU D 1 238 ? -37.301 0.159 24.122 1.00 35.93 225 LEU D N 1
ATOM 10013 C CA . LEU D 1 238 ? -37.387 -1.108 24.816 1.00 41.38 225 LEU D CA 1
ATOM 10014 C C . LEU D 1 238 ? -36.111 -1.898 24.669 1.00 37.97 225 LEU D C 1
ATOM 10015 O O . LEU D 1 238 ? -35.636 -2.469 25.623 1.00 33.75 225 LEU D O 1
ATOM 10020 N N . LYS D 1 239 ? -35.581 -1.955 23.442 1.00 37.05 226 LYS D N 1
ATOM 10021 C CA . LYS D 1 239 ? -34.339 -2.669 23.203 1.00 36.42 226 LYS D CA 1
ATOM 10022 C C . LYS D 1 239 ? -33.180 -2.058 24.019 1.00 36.17 226 LYS D C 1
ATOM 10023 O O . LYS D 1 239 ? -32.417 -2.781 24.640 1.00 38.69 226 LYS D O 1
ATOM 10029 N N . ALA D 1 240 ? -33.098 -0.735 24.051 1.00 32.82 227 ALA D N 1
ATOM 10030 C CA . ALA D 1 240 ? -32.057 -0.060 24.768 1.00 33.33 227 ALA D CA 1
ATOM 10031 C C . ALA D 1 240 ? -32.164 -0.319 26.265 1.00 43.43 227 ALA D C 1
ATOM 10032 O O . ALA D 1 240 ? -31.158 -0.470 26.973 1.00 43.08 227 ALA D O 1
ATOM 10034 N N . GLN D 1 241 ? -33.408 -0.400 26.772 1.00 41.11 228 GLN D N 1
ATOM 10035 C CA . GLN D 1 241 ? -33.625 -0.635 28.197 1.00 46.71 228 GLN D CA 1
ATOM 10036 C C . GLN D 1 241 ? -33.115 -2.045 28.548 1.00 56.44 228 GLN D C 1
ATOM 10037 O O . GLN D 1 241 ? -32.444 -2.221 29.565 1.00 49.76 228 GLN D O 1
ATOM 10043 N N . VAL D 1 242 ? -33.383 -3.044 27.689 1.00 47.80 229 VAL D N 1
ATOM 10044 C CA . VAL D 1 242 ? -32.996 -4.399 28.050 1.00 48.89 229 VAL D CA 1
ATOM 10045 C C . VAL D 1 242 ? -31.488 -4.605 27.883 1.00 45.94 229 VAL D C 1
ATOM 10046 O O . VAL D 1 242 ? -30.863 -5.272 28.674 1.00 45.34 229 VAL D O 1
ATOM 10050 N N . VAL D 1 243 ? -30.895 -3.979 26.888 1.00 43.86 230 VAL D N 1
ATOM 10051 C CA . VAL D 1 243 ? -29.442 -4.039 26.723 1.00 45.45 230 VAL D CA 1
ATOM 10052 C C . VAL D 1 243 ? -28.755 -3.344 27.882 1.00 48.25 230 VAL D C 1
ATOM 10053 O O . VAL D 1 243 ? -27.809 -3.879 28.445 1.00 50.91 230 VAL D O 1
ATOM 10057 N N . ALA D 1 244 ? -29.249 -2.188 28.286 1.00 49.65 231 ALA D N 1
ATOM 10058 C CA . ALA D 1 244 ? -28.620 -1.448 29.418 1.00 50.76 231 ALA D CA 1
ATOM 10059 C C . ALA D 1 244 ? -28.677 -2.253 30.761 1.00 52.91 231 ALA D C 1
ATOM 10060 O O . ALA D 1 244 ? -27.769 -2.216 31.562 1.00 51.55 231 ALA D O 1
ATOM 10062 N N . ALA D 1 245 ? -29.773 -2.957 30.979 1.00 47.67 232 ALA D N 1
ATOM 10063 C CA . ALA D 1 245 ? -29.942 -3.765 32.138 1.00 49.72 232 ALA D CA 1
ATOM 10064 C C . ALA D 1 245 ? -29.095 -5.037 32.097 1.00 54.07 232 ALA D C 1
ATOM 10065 O O . ALA D 1 245 ? -28.885 -5.636 33.141 1.00 54.04 232 ALA D O 1
ATOM 10067 N N . ASP D 1 246 ? -28.659 -5.473 30.918 1.00 51.39 233 ASP D N 1
ATOM 10068 C CA . ASP D 1 246 ? -27.991 -6.747 30.743 1.00 62.85 233 ASP D CA 1
ATOM 10069 C C . ASP D 1 246 ? -26.952 -6.639 29.667 1.00 77.67 233 ASP D C 1
ATOM 10070 O O . ASP D 1 246 ? -27.033 -7.304 28.589 1.00 57.84 233 ASP D O 1
ATOM 10075 N N . GLU D 1 247 ? -25.929 -5.837 29.939 1.00 93.28 234 GLU D N 1
ATOM 10076 C CA . GLU D 1 247 ? -25.020 -5.432 28.866 1.00 103.94 234 GLU D CA 1
ATOM 10077 C C . GLU D 1 247 ? -24.069 -6.524 28.384 1.00 117.74 234 GLU D C 1
ATOM 10078 O O . GLU D 1 247 ? -23.652 -6.459 27.215 1.00 143.26 234 GLU D O 1
ATOM 10084 N N . LYS D 1 248 ? -23.795 -7.558 29.205 1.00 110.88 235 LYS D N 1
ATOM 10085 C CA . LYS D 1 248 ? -22.859 -8.647 28.809 1.00 93.59 235 LYS D CA 1
ATOM 10086 C C . LYS D 1 248 ? -23.525 -10.011 28.652 1.00 83.92 235 LYS D C 1
ATOM 10087 O O . LYS D 1 248 ? -22.832 -11.026 28.646 1.00 81.50 235 LYS D O 1
ATOM 10093 N N . GLU D 1 249 ? -24.850 -10.038 28.534 1.00 83.77 236 GLU D N 1
ATOM 10094 C CA . GLU D 1 249 ? -25.632 -11.254 28.282 1.00 94.10 236 GLU D CA 1
ATOM 10095 C C . GLU D 1 249 ? -25.438 -12.402 29.311 1.00 89.51 236 GLU D C 1
ATOM 10096 O O . GLU D 1 249 ? -25.403 -13.587 28.901 1.00 78.72 236 GLU D O 1
ATOM 10102 N N . THR D 1 250 ? -25.226 -12.059 30.589 1.00 98.51 237 THR D N 1
ATOM 10103 C CA . THR D 1 250 ? -25.210 -13.049 31.714 1.00 90.59 237 THR D CA 1
ATOM 10104 C C . THR D 1 250 ? -26.555 -13.017 32.386 1.00 96.57 237 THR D C 1
ATOM 10105 O O . THR D 1 250 ? -27.163 -14.066 32.507 1.00 102.57 237 THR D O 1
ATOM 10109 N N . SER D 1 251 ? -26.990 -11.829 32.826 1.00 98.68 238 SER D N 1
ATOM 10110 C CA . SER D 1 251 ? -28.251 -11.662 33.579 1.00 84.43 238 SER D CA 1
ATOM 10111 C C . SER D 1 251 ? -29.417 -12.399 32.878 1.00 75.79 238 SER D C 1
ATOM 10112 O O . SER D 1 251 ? -30.362 -12.739 33.561 1.00 65.11 238 SER D O 1
ATOM 10115 N N . GLY D 1 252 ? -29.318 -12.690 31.567 1.00 68.45 239 GLY D N 1
ATOM 10116 C CA . GLY D 1 252 ? -30.355 -13.400 30.854 1.00 64.49 239 GLY D CA 1
ATOM 10117 C C . GLY D 1 252 ? -31.399 -12.514 30.205 1.00 70.13 239 GLY D C 1
ATOM 10118 O O . GLY D 1 252 ? -32.182 -13.044 29.463 1.00 78.25 239 GLY D O 1
ATOM 10119 N N . LEU D 1 253 ? -31.473 -11.221 30.549 1.00 58.18 240 LEU D N 1
ATOM 10120 C CA . LEU D 1 253 ? -32.509 -10.341 30.039 1.00 50.49 240 LEU D CA 1
ATOM 10121 C C . LEU D 1 253 ? -32.390 -10.049 28.538 1.00 40.39 240 LEU D C 1
ATOM 10122 O O . LEU D 1 253 ? -33.397 -10.006 27.846 1.00 37.83 240 LEU D O 1
ATOM 10127 N N . ARG D 1 254 ? -31.168 -9.920 28.054 1.00 40.46 241 ARG D N 1
ATOM 10128 C CA . ARG D 1 254 ? -30.944 -9.694 26.628 1.00 40.44 241 ARG D CA 1
ATOM 10129 C C . ARG D 1 254 ? -31.414 -10.889 25.812 1.00 35.65 241 ARG D C 1
ATOM 10130 O O . ARG D 1 254 ? -31.803 -10.738 24.669 1.00 33.88 241 ARG D O 1
ATOM 10138 N N . ALA D 1 255 ? -31.387 -12.075 26.432 1.00 45.37 242 ALA D N 1
ATOM 10139 C CA . ALA D 1 255 ? -31.793 -13.302 25.763 1.00 42.27 242 ALA D CA 1
ATOM 10140 C C . ALA D 1 255 ? -33.266 -13.280 25.417 1.00 41.08 242 ALA D C 1
ATOM 10141 O O . ALA D 1 255 ? -33.707 -13.946 24.460 1.00 38.77 242 ALA D O 1
ATOM 10143 N N . LEU D 1 256 ? -34.041 -12.499 26.161 1.00 37.61 243 LEU D N 1
ATOM 10144 C CA . LEU D 1 256 ? -35.485 -12.380 25.875 1.00 36.83 243 LEU D CA 1
ATOM 10145 C C . LEU D 1 256 ? -35.780 -11.880 24.487 1.00 33.04 243 LEU D C 1
ATOM 10146 O O . LEU D 1 256 ? -36.874 -12.150 23.945 1.00 37.57 243 LEU D O 1
ATOM 10151 N N . LEU D 1 257 ? -34.833 -11.171 23.886 1.00 31.47 244 LEU D N 1
ATOM 10152 C CA . LEU D 1 257 ? -34.946 -10.690 22.513 1.00 30.12 244 LEU D CA 1
ATOM 10153 C C . LEU D 1 257 ? -35.038 -11.826 21.530 1.00 32.07 244 LEU D C 1
ATOM 10154 O O . LEU D 1 257 ? -35.396 -11.605 20.362 1.00 35.83 244 LEU D O 1
ATOM 10159 N N . ASN D 1 258 ? -34.765 -13.052 21.972 1.00 33.96 245 ASN D N 1
ATOM 10160 C CA . ASN D 1 258 ? -34.840 -14.237 21.091 1.00 33.65 245 ASN D CA 1
ATOM 10161 C C . ASN D 1 258 ? -36.170 -14.946 21.158 1.00 33.06 245 ASN D C 1
ATOM 10162 O O . ASN D 1 258 ? -36.264 -16.106 20.709 1.00 36.90 245 ASN D O 1
ATOM 10167 N N . LEU D 1 259 ? -37.219 -14.322 21.721 1.00 33.68 246 LEU D N 1
ATOM 10168 C CA . LEU D 1 259 ? -38.559 -14.945 21.622 1.00 34.74 246 LEU D CA 1
ATOM 10169 C C . LEU D 1 259 ? -38.850 -15.320 20.168 1.00 32.04 246 LEU D C 1
ATOM 10170 O O . LEU D 1 259 ? -38.675 -14.504 19.252 1.00 31.78 246 LEU D O 1
ATOM 10175 N N . GLY D 1 260 ? -39.258 -16.581 19.982 1.00 35.01 247 GLY D N 1
ATOM 10176 C CA . GLY D 1 260 ? -39.622 -17.121 18.686 1.00 38.63 247 GLY D CA 1
ATOM 10177 C C . GLY D 1 260 ? -38.457 -17.477 17.788 1.00 38.46 247 GLY D C 1
ATOM 10178 O O . GLY D 1 260 ? -38.675 -18.055 16.722 1.00 37.37 247 GLY D O 1
ATOM 10179 N N . HIS D 1 261 ? -37.227 -17.138 18.183 1.00 29.78 248 HIS D N 1
ATOM 10180 C CA . HIS D 1 261 ? -36.076 -17.245 17.328 1.00 28.56 248 HIS D CA 1
ATOM 10181 C C . HIS D 1 261 ? -35.477 -18.651 17.310 1.00 30.97 248 HIS D C 1
ATOM 10182 O O . HIS D 1 261 ? -34.744 -19.016 16.369 1.00 39.28 248 HIS D O 1
ATOM 10189 N N . THR D 1 262 ? -35.743 -19.448 18.316 1.00 28.81 249 THR D N 1
ATOM 10190 C CA . THR D 1 262 ? -35.258 -20.802 18.365 1.00 39.03 249 THR D CA 1
ATOM 10191 C C . THR D 1 262 ? -36.065 -21.623 17.341 1.00 40.98 249 THR D C 1
ATOM 10192 O O . THR D 1 262 ? -35.491 -22.272 16.472 1.00 35.84 249 THR D O 1
ATOM 10196 N N . PHE D 1 263 ? -37.396 -21.557 17.439 1.00 39.28 250 PHE D N 1
ATOM 10197 C CA . PHE D 1 263 ? -38.258 -22.167 16.437 1.00 39.83 250 PHE D CA 1
ATOM 10198 C C . PHE D 1 263 ? -37.985 -21.536 15.052 1.00 41.18 250 PHE D C 1
ATOM 10199 O O . PHE D 1 263 ? -37.872 -22.238 14.035 1.00 41.81 250 PHE D O 1
ATOM 10207 N N . GLY D 1 264 ? -37.875 -20.213 15.000 1.00 38.17 251 GLY D N 1
ATOM 10208 C CA . GLY D 1 264 ? -37.696 -19.525 13.737 1.00 35.59 251 GLY D CA 1
ATOM 10209 C C . GLY D 1 264 ? -36.418 -19.887 13.018 1.00 33.32 251 GLY D C 1
ATOM 10210 O O . GLY D 1 264 ? -36.389 -20.004 11.814 1.00 38.25 251 GLY D O 1
ATOM 10211 N N . HIS D 1 265 ? -35.343 -20.047 13.752 1.00 31.82 252 HIS D N 1
ATOM 10212 C CA . HIS D 1 265 ? -34.062 -20.450 13.142 1.00 38.97 252 HIS D CA 1
ATOM 10213 C C . HIS D 1 265 ? -34.232 -21.808 12.443 1.00 42.29 252 HIS D C 1
ATOM 10214 O O . HIS D 1 265 ? -33.713 -22.009 11.340 1.00 39.72 252 HIS D O 1
ATOM 10221 N N . ALA D 1 266 ? -34.961 -22.737 13.075 1.00 39.82 253 ALA D N 1
ATOM 10222 C CA . ALA D 1 266 ? -35.235 -24.042 12.456 1.00 44.26 253 ALA D CA 1
ATOM 10223 C C . ALA D 1 266 ? -35.919 -23.888 11.122 1.00 46.09 253 ALA D C 1
ATOM 10224 O O . ALA D 1 266 ? -35.540 -24.547 10.133 1.00 44.19 253 ALA D O 1
ATOM 10226 N N . ILE D 1 267 ? -36.886 -22.970 11.064 1.00 37.81 254 ILE D N 1
ATOM 10227 C CA . ILE D 1 267 ? -37.641 -22.739 9.830 1.00 37.57 254 ILE D CA 1
ATOM 10228 C C . ILE D 1 267 ? -36.678 -22.175 8.765 1.00 42.25 254 ILE D C 1
ATOM 10229 O O . ILE D 1 267 ? -36.657 -22.660 7.626 1.00 41.41 254 ILE D O 1
ATOM 10234 N N . GLU D 1 268 ? -35.911 -21.139 9.107 1.00 40.01 255 GLU D N 1
ATOM 10235 C CA . GLU D 1 268 ? -34.971 -20.535 8.160 1.00 36.52 255 GLU D CA 1
ATOM 10236 C C . GLU D 1 268 ? -33.947 -21.567 7.662 1.00 37.11 255 GLU D C 1
ATOM 10237 O O . GLU D 1 268 ? -33.640 -21.616 6.459 1.00 39.39 255 GLU D O 1
ATOM 10243 N N . ALA D 1 269 ? -33.444 -22.396 8.572 1.00 33.15 256 ALA D N 1
ATOM 10244 C CA . ALA D 1 269 ? -32.407 -23.408 8.229 1.00 40.07 256 ALA D CA 1
ATOM 10245 C C . ALA D 1 269 ? -32.953 -24.429 7.234 1.00 55.15 256 ALA D C 1
ATOM 10246 O O . ALA D 1 269 ? -32.282 -24.763 6.235 1.00 59.02 256 ALA D O 1
ATOM 10248 N N . GLU D 1 270 ? -34.180 -24.901 7.473 1.00 59.54 257 GLU D N 1
ATOM 10249 C CA . GLU D 1 270 ? -34.787 -25.944 6.629 1.00 59.85 257 GLU D CA 1
ATOM 10250 C C . GLU D 1 270 ? -35.347 -25.396 5.343 1.00 58.49 257 GLU D C 1
ATOM 10251 O O . GLU D 1 270 ? -35.331 -26.086 4.322 1.00 65.28 257 GLU D O 1
ATOM 10257 N N . MET D 1 271 ? -35.864 -24.166 5.369 1.00 44.96 258 MET D N 1
ATOM 10258 C CA . MET D 1 271 ? -36.499 -23.591 4.182 1.00 37.38 258 MET D CA 1
ATOM 10259 C C . MET D 1 271 ? -35.517 -22.918 3.251 1.00 55.19 258 MET D C 1
ATOM 10260 O O . MET D 1 271 ? -35.772 -22.882 2.026 1.00 52.31 258 MET D O 1
ATOM 10265 N N . GLY D 1 272 ? -34.439 -22.355 3.801 1.00 48.58 259 GLY D N 1
ATOM 10266 C CA . GLY D 1 272 ? -33.427 -21.662 3.009 1.00 52.07 259 GLY D CA 1
ATOM 10267 C C . GLY D 1 272 ? -33.611 -20.150 2.923 1.00 54.94 259 GLY D C 1
ATOM 10268 O O . GLY D 1 272 ? -34.692 -19.625 3.144 1.00 48.64 259 GLY D O 1
ATOM 10269 N N . TYR D 1 273 ? -32.545 -19.451 2.559 1.00 47.61 260 TYR D N 1
ATOM 10270 C CA . TYR D 1 273 ? -32.533 -17.989 2.575 1.00 46.76 260 TYR D CA 1
ATOM 10271 C C . TYR D 1 273 ? -33.512 -17.422 1.536 1.00 46.64 260 TYR D C 1
ATOM 10272 O O . TYR D 1 273 ? -33.576 -17.872 0.388 1.00 56.60 260 TYR D O 1
ATOM 10281 N N . GLY D 1 274 ? -34.318 -16.459 1.958 1.00 40.51 261 GLY D N 1
ATOM 10282 C CA . GLY D 1 274 ? -35.269 -15.758 1.132 1.00 43.49 261 GLY D CA 1
ATOM 10283 C C . GLY D 1 274 ? -36.533 -16.527 0.858 1.00 44.15 261 GLY D C 1
ATOM 10284 O O . GLY D 1 274 ? -37.492 -15.987 0.230 1.00 46.12 261 GLY D O 1
ATOM 10285 N N . VAL D 1 275 ? -36.603 -17.788 1.311 1.00 41.29 262 VAL D N 1
ATOM 10286 C CA . VAL D 1 275 ? -37.822 -18.545 1.129 1.00 37.12 262 VAL D CA 1
ATOM 10287 C C . VAL D 1 275 ? -38.803 -18.056 2.163 1.00 37.34 262 VAL D C 1
ATOM 10288 O O . VAL D 1 275 ? -39.887 -17.584 1.800 1.00 39.10 262 VAL D O 1
ATOM 10292 N N . TRP D 1 276 ? -38.466 -18.218 3.453 1.00 39.22 263 TRP D N 1
ATOM 10293 C CA . TRP D 1 276 ? -39.169 -17.528 4.521 1.00 37.66 263 TRP D CA 1
ATOM 10294 C C . TRP D 1 276 ? -38.265 -16.409 4.977 1.00 37.76 263 TRP D C 1
ATOM 10295 O O . TRP D 1 276 ? -37.061 -16.617 5.219 1.00 36.22 263 TRP D O 1
ATOM 10306 N N . LEU D 1 277 ? -38.814 -15.221 5.123 1.00 29.82 264 LEU D N 1
ATOM 10307 C CA . LEU D 1 277 ? -38.019 -14.145 5.693 1.00 29.91 264 LEU D CA 1
ATOM 10308 C C . LEU D 1 277 ? -37.864 -14.351 7.168 1.00 30.04 264 LEU D C 1
ATOM 10309 O O . LEU D 1 277 ? -38.644 -15.067 7.799 1.00 32.98 264 LEU D O 1
ATOM 10314 N N . HIS D 1 278 ? -36.862 -13.704 7.713 1.00 29.13 265 HIS D N 1
ATOM 10315 C CA . HIS D 1 278 ? -36.572 -13.838 9.153 1.00 27.61 265 HIS D CA 1
ATOM 10316 C C . HIS D 1 278 ? -37.812 -13.530 9.999 1.00 28.01 265 HIS D C 1
ATOM 10317 O O . HIS D 1 278 ? -38.160 -14.295 10.926 1.00 28.97 265 HIS D O 1
ATOM 10324 N N . GLY D 1 279 ? -38.487 -12.425 9.738 1.00 27.73 266 GLY D N 1
ATOM 10325 C CA . GLY D 1 279 ? -39.637 -12.078 10.557 1.00 26.01 266 GLY D CA 1
ATOM 10326 C C . GLY D 1 279 ? -40.833 -12.973 10.391 1.00 31.10 266 GLY D C 1
ATOM 10327 O O . GLY D 1 279 ? -41.616 -13.190 11.334 1.00 31.62 266 GLY D O 1
ATOM 10328 N N . GLU D 1 280 ? -40.998 -13.544 9.190 1.00 30.12 267 GLU D N 1
ATOM 10329 C CA . GLU D 1 280 ? -42.018 -14.553 9.010 1.00 32.02 267 GLU D CA 1
ATOM 10330 C C . GLU D 1 280 ? -41.742 -15.785 9.916 1.00 33.66 267 GLU D C 1
ATOM 10331 O O . GLU D 1 280 ? -42.646 -16.322 10.563 1.00 31.80 267 GLU D O 1
ATOM 10337 N N . ALA D 1 281 ? -40.494 -16.227 9.946 1.00 33.89 268 ALA D N 1
ATOM 10338 C CA . ALA D 1 281 ? -40.104 -17.348 10.815 1.00 36.87 268 ALA D CA 1
ATOM 10339 C C . ALA D 1 281 ? -40.272 -16.983 12.295 1.00 34.07 268 ALA D C 1
ATOM 10340 O O . ALA D 1 281 ? -40.723 -17.813 13.084 1.00 34.70 268 ALA D O 1
ATOM 10342 N N . VAL D 1 282 ? -39.916 -15.757 12.655 1.00 30.71 269 VAL D N 1
ATOM 10343 C CA . VAL D 1 282 ? -40.071 -15.313 14.045 1.00 29.11 269 VAL D CA 1
ATOM 10344 C C . VAL D 1 282 ? -41.549 -15.315 14.433 1.00 28.13 269 VAL D C 1
ATOM 10345 O O . VAL D 1 282 ? -41.901 -15.751 15.541 1.00 30.53 269 VAL D O 1
ATOM 10349 N N . ALA D 1 283 ? -42.413 -14.861 13.526 1.00 30.43 270 ALA D N 1
ATOM 10350 C CA . ALA D 1 283 ? -43.841 -14.796 13.784 1.00 31.41 270 ALA D CA 1
ATOM 10351 C C . ALA D 1 283 ? -44.396 -16.153 14.149 1.00 33.35 270 ALA D C 1
ATOM 10352 O O . ALA D 1 283 ? -44.983 -16.315 15.177 1.00 35.39 270 ALA D O 1
ATOM 10354 N N . ALA D 1 284 ? -44.181 -17.142 13.288 1.00 32.82 271 ALA D N 1
ATOM 10355 C CA . ALA D 1 284 ? -44.624 -18.494 13.547 1.00 38.49 271 ALA D CA 1
ATOM 10356 C C . ALA D 1 284 ? -43.965 -19.004 14.851 1.00 35.99 271 ALA D C 1
ATOM 10357 O O . ALA D 1 284 ? -44.623 -19.629 15.681 1.00 36.54 271 ALA D O 1
ATOM 10359 N N . GLY D 1 285 ? -42.698 -18.655 15.067 1.00 38.70 272 GLY D N 1
ATOM 10360 C CA . GLY D 1 285 ? -41.980 -19.038 16.267 1.00 39.93 272 GLY D CA 1
ATOM 10361 C C . GLY D 1 285 ? -42.597 -18.508 17.548 1.00 40.67 272 GLY D C 1
ATOM 10362 O O . GLY D 1 285 ? -42.618 -19.214 18.560 1.00 34.94 272 GLY D O 1
ATOM 10363 N N . MET D 1 286 ? -43.076 -17.273 17.510 1.00 40.44 273 MET D N 1
ATOM 10364 C CA . MET D 1 286 ? -43.695 -16.691 18.681 1.00 41.78 273 MET D CA 1
ATOM 10365 C C . MET D 1 286 ? -44.999 -17.414 19.046 1.00 39.10 273 MET D C 1
ATOM 10366 O O . MET D 1 286 ? -45.324 -17.614 20.238 1.00 37.10 273 MET D O 1
ATOM 10371 N N . VAL D 1 287 ? -45.762 -17.785 18.017 1.00 40.00 274 VAL D N 1
ATOM 10372 C CA . VAL D 1 287 ? -46.947 -18.572 18.227 1.00 40.88 274 VAL D CA 1
ATOM 10373 C C . VAL D 1 287 ? -46.588 -19.930 18.890 1.00 41.93 274 VAL D C 1
ATOM 10374 O O . VAL D 1 287 ? -47.237 -20.341 19.847 1.00 43.48 274 VAL D O 1
ATOM 10378 N N . MET D 1 288 ? -45.555 -20.585 18.383 1.00 40.63 275 MET D N 1
ATOM 10379 C CA . MET D 1 288 ? -45.124 -21.874 18.910 1.00 47.75 275 MET D CA 1
ATOM 10380 C C . MET D 1 288 ? -44.627 -21.699 20.354 1.00 50.45 275 MET D C 1
ATOM 10381 O O . MET D 1 288 ? -44.932 -22.515 21.208 1.00 46.61 275 MET D O 1
ATOM 10386 N N . ALA D 1 289 ? -43.945 -20.585 20.616 1.00 47.41 276 ALA D N 1
ATOM 10387 C CA . ALA D 1 289 ? -43.507 -20.298 21.980 1.00 51.17 276 ALA D CA 1
ATOM 10388 C C . ALA D 1 289 ? -44.718 -20.089 22.906 1.00 51.97 276 ALA D C 1
ATOM 10389 O O . ALA D 1 289 ? -44.738 -20.599 24.052 1.00 55.17 276 ALA D O 1
ATOM 10391 N N . ALA D 1 290 ? -45.735 -19.382 22.396 1.00 47.36 277 ALA D N 1
ATOM 10392 C CA . ALA D 1 290 ? -46.975 -19.190 23.166 1.00 49.00 277 ALA D CA 1
ATOM 10393 C C . ALA D 1 290 ? -47.632 -20.541 23.480 1.00 55.79 277 ALA D C 1
ATOM 10394 O O . ALA D 1 290 ? -48.068 -20.802 24.615 1.00 58.25 277 ALA D O 1
ATOM 10396 N N . LYS D 1 291 ? -47.710 -21.402 22.480 1.00 55.17 278 LYS D N 1
ATOM 10397 C CA . LYS D 1 291 ? -48.323 -22.728 22.668 1.00 51.64 278 LYS D CA 1
ATOM 10398 C C . LYS D 1 291 ? -47.545 -23.538 23.701 1.00 49.19 278 LYS D C 1
ATOM 10399 O O . LYS D 1 291 ? -48.144 -24.254 24.545 1.00 57.63 278 LYS D O 1
ATOM 10405 N N . THR D 1 292 ? -46.217 -23.399 23.658 1.00 44.74 279 THR D N 1
ATOM 10406 C CA . THR D 1 292 ? -45.356 -24.048 24.646 1.00 52.39 279 THR D CA 1
ATOM 10407 C C . THR D 1 292 ? -45.687 -23.534 26.056 1.00 56.80 279 THR D C 1
ATOM 10408 O O . THR D 1 292 ? -45.839 -24.326 27.005 1.00 59.57 279 THR D O 1
ATOM 10412 N N . ALA D 1 293 ? -45.823 -22.218 26.179 1.00 55.29 280 ALA D N 1
ATOM 10413 C CA . ALA D 1 293 ? -46.168 -21.638 27.440 1.00 56.51 280 ALA D CA 1
ATOM 10414 C C . ALA D 1 293 ? -47.552 -22.107 27.935 1.00 62.10 280 ALA D C 1
ATOM 10415 O O . ALA D 1 293 ? -47.753 -22.302 29.166 1.00 60.03 280 ALA D O 1
ATOM 10417 N N . GLU D 1 294 ? -48.484 -22.341 27.012 1.00 60.36 281 GLU D N 1
ATOM 10418 C CA . GLU D 1 294 ? -49.775 -22.940 27.396 1.00 69.97 281 GLU D CA 1
ATOM 10419 C C . GLU D 1 294 ? -49.606 -24.328 28.000 1.00 70.98 281 GLU D C 1
ATOM 10420 O O . GLU D 1 294 ? -50.295 -24.679 28.967 1.00 54.91 281 GLU D O 1
ATOM 10426 N N . LEU D 1 295 ? -48.721 -25.131 27.422 1.00 76.33 282 LEU D N 1
ATOM 10427 C CA . LEU D 1 295 ? -48.669 -26.533 27.768 1.00 82.49 282 LEU D CA 1
ATOM 10428 C C . LEU D 1 295 ? -48.003 -26.746 29.111 1.00 79.04 282 LEU D C 1
ATOM 10429 O O . LEU D 1 295 ? -48.393 -27.633 29.873 1.00 89.39 282 LEU D O 1
ATOM 10434 N N . ILE D 1 296 ? -47.030 -25.903 29.440 1.00 73.05 283 ILE D N 1
ATOM 10435 C CA . ILE D 1 296 ? -46.437 -26.012 30.762 1.00 71.84 283 ILE D CA 1
ATOM 10436 C C . ILE D 1 296 ? -47.286 -25.328 31.836 1.00 74.26 283 ILE D C 1
ATOM 10437 O O . ILE D 1 296 ? -46.961 -25.436 33.017 1.00 81.55 283 ILE D O 1
ATOM 10442 N N . GLY D 1 297 ? -48.357 -24.638 31.432 1.00 67.18 284 GLY D N 1
ATOM 10443 C CA . GLY D 1 297 ? -49.355 -24.103 32.390 1.00 77.56 284 GLY D CA 1
ATOM 10444 C C . GLY D 1 297 ? -49.174 -22.642 32.804 1.00 84.74 284 GLY D C 1
ATOM 10445 O O . GLY D 1 297 ? -49.735 -22.216 33.805 1.00 85.31 284 GLY D O 1
ATOM 10446 N N . GLN D 1 298 ? -48.425 -21.873 32.027 1.00 78.58 285 GLN D N 1
ATOM 10447 C CA . GLN D 1 298 ? -48.251 -20.455 32.341 1.00 86.48 285 GLN D CA 1
ATOM 10448 C C . GLN D 1 298 ? -49.002 -19.452 31.433 1.00 90.48 285 GLN D C 1
ATOM 10449 O O . GLN D 1 298 ? -49.131 -18.291 31.795 1.00 98.17 285 GLN D O 1
ATOM 10455 N N . PHE D 1 299 ? -49.563 -19.895 30.315 1.00 71.31 286 PHE D N 1
ATOM 10456 C CA . PHE D 1 299 ? -50.196 -18.990 29.353 1.00 66.31 286 PHE D CA 1
ATOM 10457 C C . PHE D 1 299 ? -51.585 -19.518 29.095 1.00 60.28 286 PHE D C 1
ATOM 10458 O O . PHE D 1 299 ? -51.825 -20.709 29.215 1.00 75.10 286 PHE D O 1
ATOM 10466 N N . THR D 1 300 ? -52.509 -18.659 28.700 1.00 63.62 287 THR D N 1
ATOM 10467 C CA . THR D 1 300 ? -53.854 -19.110 28.325 1.00 62.55 287 THR D CA 1
ATOM 10468 C C . THR D 1 300 ? -54.019 -19.189 26.791 1.00 66.02 287 THR D C 1
ATOM 10469 O O . THR D 1 300 ? -53.335 -18.472 26.062 1.00 59.39 287 THR D O 1
ATOM 10473 N N . PRO D 1 301 ? -54.964 -20.018 26.312 1.00 66.80 288 PRO D N 1
ATOM 10474 C CA . PRO D 1 301 ? -55.355 -19.942 24.903 1.00 67.76 288 PRO D CA 1
ATOM 10475 C C . PRO D 1 301 ? -55.836 -18.540 24.496 1.00 68.63 288 PRO D C 1
ATOM 10476 O O . PRO D 1 301 ? -55.608 -18.123 23.360 1.00 59.50 288 PRO D O 1
ATOM 10480 N N . GLU D 1 302 ? -56.472 -17.813 25.412 1.00 69.09 289 GLU D N 1
ATOM 10481 C CA . GLU D 1 302 ? -56.896 -16.435 25.127 1.00 58.08 289 GLU D CA 1
ATOM 10482 C C . GLU D 1 302 ? -55.721 -15.507 24.805 1.00 60.82 289 GLU D C 1
ATOM 10483 O O . GLU D 1 302 ? -55.766 -14.682 23.861 1.00 54.20 289 GLU D O 1
ATOM 10489 N N . GLN D 1 303 ? -54.660 -15.652 25.579 1.00 67.46 290 GLN D N 1
ATOM 10490 C CA . GLN D 1 303 ? -53.425 -14.881 25.332 1.00 61.80 290 GLN D CA 1
ATOM 10491 C C . GLN D 1 303 ? -52.787 -15.250 23.985 1.00 57.71 290 GLN D C 1
ATOM 10492 O O . GLN D 1 303 ? -52.393 -14.383 23.204 1.00 50.53 290 GLN D O 1
ATOM 10498 N N . THR D 1 304 ? -52.709 -16.543 23.702 1.00 52.93 291 THR D N 1
ATOM 10499 C CA . THR D 1 304 ? -52.137 -16.992 22.462 1.00 51.36 291 THR D CA 1
ATOM 10500 C C . THR D 1 304 ? -52.946 -16.473 21.308 1.00 46.94 291 THR D C 1
ATOM 10501 O O . THR D 1 304 ? -52.381 -16.076 20.299 1.00 47.72 291 THR D O 1
ATOM 10505 N N . ASP D 1 305 ? -54.260 -16.490 21.442 1.00 55.98 292 ASP D N 1
ATOM 10506 C CA . ASP D 1 305 ? -55.161 -15.975 20.396 1.00 64.50 292 ASP D CA 1
ATOM 10507 C C . ASP D 1 305 ? -54.927 -14.516 20.105 1.00 56.57 292 ASP D C 1
ATOM 10508 O O . ASP D 1 305 ? -55.063 -14.120 18.962 1.00 51.16 292 ASP D O 1
ATOM 10513 N N . ARG D 1 306 ? -54.575 -13.718 21.110 1.00 52.29 293 ARG D N 1
ATOM 10514 C CA . ARG D 1 306 ? -54.243 -12.308 20.861 1.00 49.21 293 ARG D CA 1
ATOM 10515 C C . ARG D 1 306 ? -52.998 -12.155 20.008 1.00 47.02 293 ARG D C 1
ATOM 10516 O O . ARG D 1 306 ? -52.956 -11.300 19.106 1.00 45.59 293 ARG D O 1
ATOM 10524 N N . VAL D 1 307 ? -51.993 -12.980 20.282 1.00 52.08 294 VAL D N 1
ATOM 10525 C CA . VAL D 1 307 ? -50.756 -12.977 19.486 1.00 47.08 294 VAL D CA 1
ATOM 10526 C C . VAL D 1 307 ? -51.106 -13.402 18.040 1.00 41.85 294 VAL D C 1
ATOM 10527 O O . VAL D 1 307 ? -50.754 -12.720 17.096 1.00 36.46 294 VAL D O 1
ATOM 10531 N N . ILE D 1 308 ? -51.831 -14.506 17.897 1.00 40.13 295 ILE D N 1
ATOM 10532 C CA . ILE D 1 308 ? -52.246 -15.009 16.581 1.00 47.03 295 ILE D CA 1
ATOM 10533 C C . ILE D 1 308 ? -53.000 -13.936 15.775 1.00 52.89 295 ILE D C 1
ATOM 10534 O O . ILE D 1 308 ? -52.625 -13.645 14.639 1.00 45.67 295 ILE D O 1
ATOM 10539 N N . ALA D 1 309 ? -54.017 -13.334 16.386 1.00 50.03 296 ALA D N 1
ATOM 10540 C CA . ALA D 1 309 ? -54.844 -12.329 15.721 1.00 45.59 296 ALA D CA 1
ATOM 10541 C C . ALA D 1 309 ? -54.033 -11.165 15.190 1.00 46.25 296 ALA D C 1
ATOM 10542 O O . ALA D 1 309 ? -54.176 -10.786 14.019 1.00 41.19 296 ALA D O 1
ATOM 10544 N N . LEU D 1 310 ? -53.131 -10.636 16.018 1.00 42.70 297 LEU D N 1
ATOM 10545 C CA . LEU D 1 310 ? -52.327 -9.475 15.622 1.00 45.35 297 LEU D CA 1
ATOM 10546 C C . LEU D 1 310 ? -51.334 -9.846 14.521 1.00 46.63 297 LEU D C 1
ATOM 10547 O O . LEU D 1 310 ? -51.174 -9.091 13.523 1.00 39.00 297 LEU D O 1
ATOM 10552 N N . LEU D 1 311 ? -50.671 -11.000 14.664 1.00 36.72 298 LEU D N 1
ATOM 10553 C CA . LEU D 1 311 ? -49.794 -11.481 13.551 1.00 35.85 298 LEU D CA 1
ATOM 10554 C C . LEU D 1 311 ? -50.547 -11.579 12.234 1.00 36.94 298 LEU D C 1
ATOM 10555 O O . LEU D 1 311 ? -50.041 -11.122 11.200 1.00 34.29 298 LEU D O 1
ATOM 10560 N N . LYS D 1 312 ? -51.764 -12.130 12.247 1.00 39.81 299 LYS D N 1
ATOM 10561 C CA . LYS D 1 312 ? -52.528 -12.225 11.007 1.00 43.06 299 LYS D CA 1
ATOM 10562 C C . LYS D 1 312 ? -52.851 -10.841 10.421 1.00 50.89 299 LYS D C 1
ATOM 10563 O O . LYS D 1 312 ? -52.830 -10.642 9.182 1.00 40.44 299 LYS D O 1
ATOM 10569 N N . ARG D 1 313 ? -53.123 -9.869 11.296 1.00 46.01 300 ARG D N 1
ATOM 10570 C CA . ARG D 1 313 ? -53.421 -8.508 10.830 1.00 49.77 300 ARG D CA 1
ATOM 10571 C C . ARG D 1 313 ? -52.209 -7.853 10.174 1.00 40.63 300 ARG D C 1
ATOM 10572 O O . ARG D 1 313 ? -52.325 -7.014 9.263 1.00 40.51 300 ARG D O 1
ATOM 10580 N N . ALA D 1 314 ? -51.015 -8.242 10.601 1.00 34.48 301 ALA D N 1
ATOM 10581 C CA . ALA D 1 314 ? -49.820 -7.783 9.970 1.00 35.35 301 ALA D CA 1
ATOM 10582 C C . ALA D 1 314 ? -49.396 -8.627 8.781 1.00 39.47 301 ALA D C 1
ATOM 10583 O O . ALA D 1 314 ? -48.280 -8.455 8.282 1.00 35.69 301 ALA D O 1
ATOM 10585 N N . GLU D 1 315 ? -50.249 -9.561 8.343 1.00 39.45 302 GLU D N 1
ATOM 10586 C CA . GLU D 1 315 ? -49.988 -10.446 7.203 1.00 41.42 302 GLU D CA 1
ATOM 10587 C C . GLU D 1 315 ? -48.789 -11.346 7.437 1.00 41.32 302 GLU D C 1
ATOM 10588 O O . GLU D 1 315 ? -48.023 -11.591 6.548 1.00 38.61 302 GLU D O 1
ATOM 10594 N N . LEU D 1 316 ? -48.652 -11.809 8.677 1.00 38.77 303 LEU D N 1
ATOM 10595 C CA . LEU D 1 316 ? -47.592 -12.735 9.045 1.00 41.98 303 LEU D CA 1
ATOM 10596 C C . LEU D 1 316 ? -48.161 -14.140 9.272 1.00 39.26 303 LEU D C 1
ATOM 10597 O O . LEU D 1 316 ? -49.285 -14.288 9.694 1.00 34.14 303 LEU D O 1
ATOM 10602 N N . PRO D 1 317 ? -47.352 -15.175 9.045 1.00 39.36 304 PRO D N 1
ATOM 10603 C CA . PRO D 1 317 ? -47.864 -16.547 9.265 1.00 36.28 304 PRO D CA 1
ATOM 10604 C C . PRO D 1 317 ? -47.938 -16.871 10.757 1.00 39.93 304 PRO D C 1
ATOM 10605 O O . PRO D 1 317 ? -47.248 -16.280 11.563 1.00 41.07 304 PRO D O 1
ATOM 10609 N N . VAL D 1 318 ? -48.814 -17.789 11.089 1.00 37.93 305 VAL D N 1
ATOM 10610 C CA . VAL D 1 318 ? -48.958 -18.282 12.428 1.00 43.40 305 VAL D CA 1
ATOM 10611 C C . VAL D 1 318 ? -48.867 -19.821 12.445 1.00 44.81 305 VAL D C 1
ATOM 10612 O O . VAL D 1 318 ? -49.208 -20.443 13.449 1.00 45.30 305 VAL D O 1
ATOM 10616 N N . THR D 1 319 ? -48.467 -20.406 11.322 1.00 48.51 306 THR D N 1
ATOM 10617 C CA . THR D 1 319 ? -48.320 -21.840 11.173 1.00 47.49 306 THR D CA 1
ATOM 10618 C C . THR D 1 319 ? -46.957 -22.105 10.605 1.00 45.16 306 THR D C 1
ATOM 10619 O O . THR D 1 319 ? -46.334 -21.215 9.992 1.00 36.50 306 THR D O 1
ATOM 10623 N N . GLY D 1 320 ? -46.466 -23.315 10.828 1.00 51.02 307 GLY D N 1
ATOM 10624 C CA . GLY D 1 320 ? -45.204 -23.717 10.257 1.00 46.76 307 GLY D CA 1
ATOM 10625 C C . GLY D 1 320 ? -45.326 -24.163 8.811 1.00 42.25 307 GLY D C 1
ATOM 10626 O O . GLY D 1 320 ? -46.406 -24.486 8.362 1.00 38.54 307 GLY D O 1
ATOM 10627 N N . PRO D 1 321 ? -44.202 -24.208 8.066 1.00 44.81 308 PRO D N 1
ATOM 10628 C CA . PRO D 1 321 ? -44.249 -24.690 6.691 1.00 44.42 308 PRO D CA 1
ATOM 10629 C C . PRO D 1 321 ? -44.755 -26.134 6.647 1.00 47.07 308 PRO D C 1
ATOM 10630 O O . PRO D 1 321 ? -44.397 -26.943 7.485 1.00 46.67 308 PRO D O 1
ATOM 10634 N N . ALA D 1 322 ? -45.598 -26.440 5.649 1.00 48.61 309 ALA D N 1
ATOM 10635 C CA . ALA D 1 322 ? -46.096 -27.793 5.438 1.00 50.05 309 ALA D CA 1
ATOM 10636 C C . ALA D 1 322 ? -45.008 -28.814 5.245 1.00 49.40 309 ALA D C 1
ATOM 10637 O O . ALA D 1 322 ? -45.207 -29.991 5.586 1.00 59.41 309 ALA D O 1
ATOM 10639 N N . LYS D 1 323 ? -43.851 -28.371 4.756 1.00 55.31 310 LYS D N 1
ATOM 10640 C CA . LYS D 1 323 ? -42.717 -29.257 4.448 1.00 61.41 310 LYS D CA 1
ATOM 10641 C C . LYS D 1 323 ? -42.060 -29.806 5.728 1.00 60.04 310 LYS D C 1
ATOM 10642 O O . LYS D 1 323 ? -41.484 -30.888 5.694 1.00 58.43 310 LYS D O 1
ATOM 10648 N N . MET D 1 324 ? -42.190 -29.087 6.854 1.00 56.22 311 MET D N 1
ATOM 10649 C CA . MET D 1 324 ? -41.546 -29.528 8.103 1.00 59.11 311 MET D CA 1
ATOM 10650 C C . MET D 1 324 ? -42.546 -30.186 9.045 1.00 56.11 311 MET D C 1
ATOM 10651 O O . MET D 1 324 ? -43.649 -29.717 9.208 1.00 59.95 311 MET D O 1
ATOM 10656 N N . GLN D 1 325 ? -42.108 -31.271 9.664 1.00 69.52 312 GLN D N 1
ATOM 10657 C CA . GLN D 1 325 ? -42.788 -31.879 10.827 1.00 70.14 312 GLN D CA 1
ATOM 10658 C C . GLN D 1 325 ? -41.966 -31.554 12.079 1.00 55.92 312 GLN D C 1
ATOM 10659 O O . GLN D 1 325 ? -40.838 -31.102 11.976 1.00 55.27 312 GLN D O 1
ATOM 10665 N N . PRO D 1 326 ? -42.515 -31.748 13.268 1.00 61.58 313 PRO D N 1
ATOM 10666 C CA . PRO D 1 326 ? -41.745 -31.437 14.475 1.00 68.65 313 PRO D CA 1
ATOM 10667 C C . PRO D 1 326 ? -40.336 -31.999 14.580 1.00 64.83 313 PRO D C 1
ATOM 10668 O O . PRO D 1 326 ? -39.444 -31.284 15.029 1.00 70.40 313 PRO D O 1
ATOM 10672 N N . ASP D 1 327 ? -40.144 -33.247 14.170 1.00 70.32 314 ASP D N 1
ATOM 10673 C CA . ASP D 1 327 ? -38.837 -33.905 13.904 1.00 80.00 314 ASP D CA 1
ATOM 10674 C C . ASP D 1 327 ? -37.761 -33.003 13.316 1.00 65.50 314 ASP D C 1
ATOM 10675 O O . ASP D 1 327 ? -36.569 -33.117 13.582 1.00 65.21 314 ASP D O 1
ATOM 10680 N N . ASP D 1 328 ? -38.240 -32.247 12.338 1.00 66.60 315 ASP D N 1
ATOM 10681 C CA . ASP D 1 328 ? -37.383 -31.407 11.496 1.00 55.60 315 ASP D CA 1
ATOM 10682 C C . ASP D 1 328 ? -36.941 -30.174 12.240 1.00 57.17 315 ASP D C 1
ATOM 10683 O O . ASP D 1 328 ? -35.908 -29.603 11.935 1.00 62.09 315 ASP D O 1
ATOM 10688 N N . TYR D 1 329 ? -37.698 -29.752 13.249 1.00 44.36 316 TYR D N 1
ATOM 10689 C CA . TYR D 1 329 ? -37.327 -28.571 14.022 1.00 48.48 316 TYR D CA 1
ATOM 10690 C C . TYR D 1 329 ? -36.204 -28.881 15.016 1.00 50.02 316 TYR D C 1
ATOM 10691 O O . TYR D 1 329 ? -35.266 -28.120 15.165 1.00 48.75 316 TYR D O 1
ATOM 10700 N N . LEU D 1 330 ? -36.338 -29.985 15.715 1.00 48.57 317 LEU D N 1
ATOM 10701 C CA . LEU D 1 330 ? -35.528 -30.208 16.901 1.00 52.71 317 LEU D CA 1
ATOM 10702 C C . LEU D 1 330 ? -34.005 -30.218 16.676 1.00 56.49 317 LEU D C 1
ATOM 10703 O O . LEU D 1 330 ? -33.297 -29.611 17.482 1.00 56.85 317 LEU D O 1
ATOM 10708 N N . PRO D 1 331 ? -33.490 -30.865 15.583 1.00 55.30 318 PRO D N 1
ATOM 10709 C CA . PRO D 1 331 ? -32.022 -30.859 15.358 1.00 55.98 318 PRO D CA 1
ATOM 10710 C C . PRO D 1 331 ? -31.473 -29.432 15.293 1.00 56.51 318 PRO D C 1
ATOM 10711 O O . PRO D 1 331 ? -30.329 -29.174 15.664 1.00 60.87 318 PRO D O 1
ATOM 10715 N N . HIS D 1 332 ? -32.293 -28.501 14.782 1.00 52.13 319 HIS D N 1
ATOM 10716 C CA . HIS D 1 332 ? -31.900 -27.090 14.685 1.00 49.39 319 HIS D CA 1
ATOM 10717 C C . HIS D 1 332 ? -31.986 -26.352 16.016 1.00 50.55 319 HIS D C 1
ATOM 10718 O O . HIS D 1 332 ? -31.312 -25.338 16.178 1.00 49.11 319 HIS D O 1
ATOM 10725 N N . MET D 1 333 ? -32.735 -26.868 16.992 1.00 51.36 320 MET D N 1
ATOM 10726 C CA . MET D 1 333 ? -33.027 -26.135 18.247 1.00 50.35 320 MET D CA 1
ATOM 10727 C C . MET D 1 333 ? -32.143 -26.559 19.430 1.00 53.93 320 MET D C 1
ATOM 10728 O O . MET D 1 333 ? -31.691 -27.705 19.465 1.00 60.69 320 MET D O 1
ATOM 10733 N N . LYS D 1 343 ? -34.842 -29.740 28.587 1.00 102.91 330 LYS D N 1
ATOM 10734 C CA . LYS D 1 343 ? -33.667 -30.219 27.821 1.00 87.62 330 LYS D CA 1
ATOM 10735 C C . LYS D 1 343 ? -33.195 -29.174 26.832 1.00 84.35 330 LYS D C 1
ATOM 10736 O O . LYS D 1 343 ? -31.990 -29.033 26.646 1.00 74.30 330 LYS D O 1
ATOM 10742 N N . LEU D 1 344 ? -34.134 -28.445 26.202 1.00 85.90 331 LEU D N 1
ATOM 10743 C CA . LEU D 1 344 ? -33.830 -27.297 25.354 1.00 79.41 331 LEU D CA 1
ATOM 10744 C C . LEU D 1 344 ? -34.075 -25.952 26.085 1.00 66.11 331 LEU D C 1
ATOM 10745 O O . LEU D 1 344 ? -34.839 -25.874 27.062 1.00 58.05 331 LEU D O 1
ATOM 10750 N N . HIS D 1 345 ? -33.435 -24.914 25.564 1.00 61.32 332 HIS D N 1
ATOM 10751 C CA . HIS D 1 345 ? -33.513 -23.570 26.110 1.00 60.36 332 HIS D CA 1
ATOM 10752 C C . HIS D 1 345 ? -34.426 -22.768 25.180 1.00 56.70 332 HIS D C 1
ATOM 10753 O O . HIS D 1 345 ? -34.171 -22.675 23.967 1.00 58.68 332 HIS D O 1
ATOM 10760 N N . LEU D 1 346 ? -35.485 -22.208 25.748 1.00 54.77 333 LEU D N 1
ATOM 10761 C CA . LEU D 1 346 ? -36.462 -21.453 24.988 1.00 49.16 333 LEU D CA 1
ATOM 10762 C C . LEU D 1 346 ? -36.785 -20.180 25.755 1.00 48.09 333 LEU D C 1
ATOM 10763 O O . LEU D 1 346 ? -36.768 -20.152 26.993 1.00 46.62 333 LEU D O 1
ATOM 10768 N N . ILE D 1 347 ? -37.060 -19.129 25.023 1.00 42.29 334 ILE D N 1
ATOM 10769 C CA . ILE D 1 347 ? -37.672 -17.950 25.577 1.00 38.53 334 ILE D CA 1
ATOM 10770 C C . ILE D 1 347 ? -39.177 -18.142 25.502 1.00 39.66 334 ILE D C 1
ATOM 10771 O O . ILE D 1 347 ? -39.704 -18.456 24.425 1.00 40.60 334 ILE D O 1
ATOM 10776 N N . LEU D 1 348 ? -39.862 -17.990 26.631 1.00 40.47 335 LEU D N 1
ATOM 10777 C CA . LEU D 1 348 ? -41.312 -18.142 26.686 1.00 45.67 335 LEU D CA 1
ATOM 10778 C C . LEU D 1 348 ? -42.006 -16.886 27.238 1.00 50.85 335 LEU D C 1
ATOM 10779 O O . LEU D 1 348 ? -41.512 -16.274 28.186 1.00 48.63 335 LEU D O 1
ATOM 10784 N N . PRO D 1 349 ? -43.170 -16.534 26.688 1.00 49.27 336 PRO D N 1
ATOM 10785 C CA . PRO D 1 349 ? -43.968 -15.507 27.338 1.00 50.18 336 PRO D CA 1
ATOM 10786 C C . PRO D 1 349 ? -44.607 -16.017 28.634 1.00 52.25 336 PRO D C 1
ATOM 10787 O O . PRO D 1 349 ? -44.938 -17.215 28.783 1.00 50.44 336 PRO D O 1
ATOM 10791 N N . THR D 1 350 ? -44.745 -15.112 29.590 1.00 52.51 337 THR D N 1
ATOM 10792 C CA . THR D 1 350 ? -45.463 -15.409 30.836 1.00 52.50 337 THR D CA 1
ATOM 10793 C C . THR D 1 350 ? -46.793 -14.649 30.956 1.00 62.57 337 THR D C 1
ATOM 10794 O O . THR D 1 350 ? -47.729 -15.133 31.605 1.00 57.26 337 THR D O 1
ATOM 10798 N N . THR D 1 351 ? -46.845 -13.448 30.389 1.00 56.39 338 THR D N 1
ATOM 10799 C CA . THR D 1 351 ? -48.081 -12.749 30.064 1.00 57.96 338 THR D CA 1
ATOM 10800 C C . THR D 1 351 ? -47.849 -12.087 28.688 1.00 53.52 338 THR D C 1
ATOM 10801 O O . THR D 1 351 ? -46.781 -12.225 28.121 1.00 55.05 338 THR D O 1
ATOM 10805 N N . ILE D 1 352 ? -48.826 -11.329 28.197 1.00 52.55 339 ILE D N 1
ATOM 10806 C CA . ILE D 1 352 ? -48.559 -10.404 27.128 1.00 51.25 339 ILE D CA 1
ATOM 10807 C C . ILE D 1 352 ? -47.916 -9.196 27.763 1.00 50.58 339 ILE D C 1
ATOM 10808 O O . ILE D 1 352 ? -48.579 -8.401 28.379 1.00 48.14 339 ILE D O 1
ATOM 10813 N N . GLY D 1 353 ? -46.604 -9.109 27.615 1.00 51.98 340 GLY D N 1
ATOM 10814 C CA . GLY D 1 353 ? -45.792 -8.086 28.243 1.00 50.83 340 GLY D CA 1
ATOM 10815 C C . GLY D 1 353 ? -44.711 -8.584 29.179 1.00 51.33 340 GLY D C 1
ATOM 10816 O O . GLY D 1 353 ? -43.950 -7.766 29.710 1.00 48.76 340 GLY D O 1
ATOM 10817 N N . HIS D 1 354 ? -44.631 -9.886 29.414 1.00 50.05 341 HIS D N 1
ATOM 10818 C C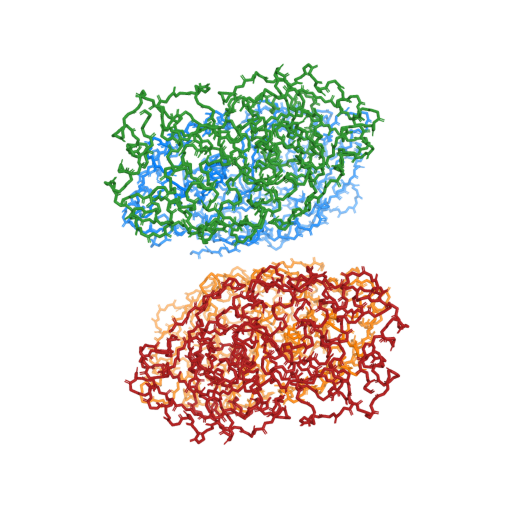A . HIS D 1 354 ? -43.690 -10.469 30.391 1.00 53.44 341 HIS D CA 1
ATOM 10819 C C . HIS D 1 354 ? -43.141 -11.782 29.788 1.00 48.61 341 HIS D C 1
ATOM 10820 O O . HIS D 1 354 ? -43.897 -12.491 29.146 1.00 52.39 341 HIS D O 1
ATOM 10827 N N . SER D 1 355 ? -41.854 -12.069 29.975 1.00 47.47 342 SER D N 1
ATOM 10828 C CA . SER D 1 355 ? -41.246 -13.253 29.429 1.00 42.96 342 SER D CA 1
ATOM 10829 C C . SER D 1 355 ? -40.072 -13.774 30.273 1.00 45.52 342 SER D C 1
ATOM 10830 O O . SER D 1 355 ? -39.604 -13.121 31.191 1.00 44.29 342 SER D O 1
ATOM 10833 N N . GLU D 1 356 ? -39.634 -14.996 29.967 1.00 44.49 343 GLU D N 1
ATOM 10834 C CA . GLU D 1 356 ? -38.615 -15.669 30.758 1.00 44.51 343 GLU D CA 1
ATOM 10835 C C . GLU D 1 356 ? -37.853 -16.630 29.859 1.00 45.94 343 GLU D C 1
ATOM 10836 O O . GLU D 1 356 ? -38.363 -17.077 28.844 1.00 50.33 343 GLU D O 1
ATOM 10842 N N . MET D 1 357 ? -36.614 -16.889 30.196 1.00 42.53 344 MET D N 1
ATOM 10843 C CA . MET D 1 357 ? -35.838 -17.964 29.616 1.00 45.67 344 MET D CA 1
ATOM 10844 C C . MET D 1 357 ? -36.097 -19.200 30.449 1.00 52.48 344 MET D C 1
ATOM 10845 O O . MET D 1 357 ? -35.912 -19.200 31.635 1.00 57.68 344 MET D O 1
ATOM 10850 N N . ARG D 1 358 ? -36.505 -20.274 29.799 1.00 63.05 345 ARG D N 1
ATOM 10851 C CA . ARG D 1 358 ? -36.714 -21.553 30.447 1.00 68.35 345 ARG D CA 1
ATOM 10852 C C . ARG D 1 358 ? -35.739 -22.604 29.845 1.00 66.73 345 ARG D C 1
ATOM 10853 O O . ARG D 1 358 ? -35.685 -22.828 28.644 1.00 59.64 345 ARG D O 1
ATOM 10861 N N . SER D 1 359 ? -34.995 -23.258 30.709 1.00 70.87 346 SER D N 1
ATOM 10862 C CA . SER D 1 359 ? -34.023 -24.255 30.290 1.00 71.71 346 SER D CA 1
ATOM 10863 C C . SER D 1 359 ? -34.438 -25.715 30.470 1.00 61.63 346 SER D C 1
ATOM 10864 O O . SER D 1 359 ? -33.642 -26.609 30.135 1.00 60.77 346 SER D O 1
ATOM 10867 N N . ASP D 1 360 ? -35.582 -25.984 31.030 1.00 65.12 347 ASP D N 1
ATOM 10868 C CA . ASP D 1 360 ? -35.976 -27.336 31.354 1.00 78.31 347 ASP D CA 1
ATOM 10869 C C . ASP D 1 360 ? -37.105 -27.859 30.461 1.00 85.20 347 ASP D C 1
ATOM 10870 O O . ASP D 1 360 ? -37.840 -28.719 30.944 1.00 89.90 347 ASP D O 1
ATOM 10875 N N . VAL D 1 361 ? -37.299 -27.322 29.246 1.00 78.04 348 VAL D N 1
ATOM 10876 C CA . VAL D 1 361 ? -38.514 -27.649 28.484 1.00 75.94 348 VAL D CA 1
ATOM 10877 C C . VAL D 1 361 ? -38.296 -29.002 27.851 1.00 76.50 348 VAL D C 1
ATOM 10878 O O . VAL D 1 361 ? -37.251 -29.249 27.276 1.00 70.69 348 VAL D O 1
ATOM 10882 N N . ASP D 1 362 ? -39.273 -29.906 28.007 1.00 71.27 349 ASP D N 1
ATOM 10883 C CA . ASP D 1 362 ? -39.085 -31.253 27.488 1.00 84.06 349 ASP D CA 1
ATOM 10884 C C . ASP D 1 362 ? -39.223 -31.203 25.988 1.00 82.38 349 ASP D C 1
ATOM 10885 O O . ASP D 1 362 ? -39.979 -30.420 25.421 1.00 71.17 349 ASP D O 1
ATOM 10890 N N . ALA D 1 363 ? -38.483 -32.046 25.316 1.00 80.96 350 ALA D N 1
ATOM 10891 C CA . ALA D 1 363 ? -38.621 -32.213 23.876 1.00 73.79 350 ALA D CA 1
ATOM 10892 C C . ALA D 1 363 ? -40.063 -32.583 23.488 1.00 76.86 350 ALA D C 1
ATOM 10893 O O . ALA D 1 363 ? -40.559 -32.112 22.481 1.00 65.00 350 ALA D O 1
ATOM 10895 N N . SER D 1 364 ? -40.718 -33.412 24.292 1.00 79.12 351 SER D N 1
ATOM 10896 C CA . SER D 1 364 ? -42.112 -33.756 24.070 1.00 78.29 351 SER D CA 1
ATOM 10897 C C . SER D 1 364 ? -43.066 -32.549 24.066 1.00 67.61 351 SER D C 1
ATOM 10898 O O . SER D 1 364 ? -44.023 -32.474 23.292 1.00 58.97 351 SER D O 1
ATOM 10901 N N . THR D 1 365 ? -42.793 -31.596 24.944 1.00 71.46 352 THR D N 1
ATOM 10902 C CA . THR D 1 365 ? -43.577 -30.380 24.979 1.00 71.29 352 THR D CA 1
ATOM 10903 C C . THR D 1 365 ? -43.378 -29.583 23.710 1.00 62.94 352 THR D C 1
ATOM 10904 O O . THR D 1 365 ? -44.323 -29.079 23.148 1.00 72.09 352 THR D O 1
ATOM 10908 N N . VAL D 1 366 ? -42.149 -29.475 23.241 1.00 60.89 353 VAL D N 1
ATOM 10909 C CA . VAL D 1 366 ? -41.849 -28.711 22.033 1.00 63.38 353 VAL D CA 1
ATOM 10910 C C . VAL D 1 366 ? -42.522 -29.358 20.808 1.00 59.90 353 VAL D C 1
ATOM 10911 O O . VAL D 1 366 ? -43.101 -28.658 20.005 1.00 55.86 353 VAL D O 1
ATOM 10915 N N . THR D 1 367 ? -42.440 -30.681 20.673 1.00 67.00 354 THR D N 1
ATOM 10916 C CA . THR D 1 367 ? -43.088 -31.398 19.571 1.00 68.78 354 THR D CA 1
ATOM 10917 C C . THR D 1 367 ? -44.621 -31.176 19.602 1.00 65.84 354 THR D C 1
ATOM 10918 O O . THR D 1 367 ? -45.253 -30.917 18.549 1.00 60.09 354 THR D O 1
ATOM 10922 N N . ALA D 1 368 ? -45.202 -31.235 20.808 1.00 70.77 355 ALA D N 1
ATOM 10923 C CA . ALA D 1 368 ? -46.654 -30.956 20.952 1.00 73.38 355 ALA D CA 1
ATOM 10924 C C . ALA D 1 368 ? -47.009 -29.514 20.561 1.00 70.04 355 ALA D C 1
ATOM 10925 O O . ALA D 1 368 ? -48.008 -29.282 19.916 1.00 69.30 355 ALA D O 1
ATOM 10927 N N . ALA D 1 369 ? -46.183 -28.557 20.951 1.00 59.64 356 ALA D N 1
ATOM 10928 C CA . ALA D 1 369 ? -46.432 -27.159 20.591 1.00 58.42 356 ALA D CA 1
ATOM 10929 C C . ALA D 1 369 ? -46.278 -26.939 19.100 1.00 60.74 356 ALA D C 1
ATOM 10930 O O . ALA D 1 369 ? -47.105 -26.273 18.500 1.00 66.07 356 ALA D O 1
ATOM 10932 N N . ILE D 1 370 ? -45.253 -27.501 18.477 1.00 54.40 357 ILE D N 1
ATOM 10933 C CA . ILE D 1 370 ? -45.086 -27.407 16.998 1.00 53.19 357 ILE D CA 1
ATOM 10934 C C . ILE D 1 370 ? -46.275 -28.038 16.296 1.00 57.96 357 ILE D C 1
ATOM 10935 O O . ILE D 1 370 ? -46.832 -27.440 15.344 1.00 66.79 357 ILE D O 1
ATOM 10940 N N . SER D 1 371 ? -46.694 -29.222 16.763 1.00 54.48 358 SER D N 1
ATOM 10941 C CA . SER D 1 371 ? -47.840 -29.917 16.190 1.00 57.46 358 SER D CA 1
ATOM 10942 C C . SER D 1 371 ? -49.138 -29.091 16.265 1.00 59.89 358 SER D C 1
ATOM 10943 O O . SER D 1 371 ? -49.967 -29.122 15.357 1.00 58.71 358 SER D O 1
ATOM 10946 N N . ALA D 1 372 ? -49.273 -28.312 17.331 1.00 65.37 359 ALA D N 1
ATOM 10947 C CA . ALA D 1 372 ? -50.448 -27.462 17.523 1.00 59.95 359 ALA D CA 1
ATOM 10948 C C . ALA D 1 372 ? -50.449 -26.281 16.565 1.00 64.43 359 ALA D C 1
ATOM 10949 O O . ALA D 1 372 ? -51.447 -25.588 16.493 1.00 72.57 359 ALA D O 1
ATOM 10951 N N . CYS D 1 373 ? -49.367 -26.053 15.830 1.00 61.85 360 CYS D N 1
ATOM 10952 C CA . CYS D 1 373 ? -49.289 -24.932 14.884 1.00 72.11 360 CYS D CA 1
ATOM 10953 C C . CYS D 1 373 ? -49.165 -25.406 13.425 1.00 81.94 360 CYS D C 1
ATOM 10954 O O . CYS D 1 373 ? -48.678 -24.658 12.568 1.00 91.40 360 CYS D O 1
ATOM 10957 N N . ILE D 1 374 ? -49.484 -26.650 13.154 1.00 84.52 361 ILE D N 1
ATOM 10958 C CA . ILE D 1 374 ? -49.409 -27.095 11.754 1.00 89.64 361 ILE D CA 1
ATOM 10959 C C . ILE D 1 374 ? -50.837 -27.370 11.334 1.00 84.42 361 ILE D C 1
ATOM 10960 O O . ILE D 1 374 ? -51.475 -28.196 11.937 1.00 84.73 361 ILE D O 1
ATOM 10965 N N . PRO D 1 375 ? -51.336 -26.677 10.289 1.00 83.15 362 PRO D N 1
ATOM 10966 C CA . PRO D 1 375 ? -52.758 -26.528 9.980 1.00 95.13 362 PRO D CA 1
ATOM 10967 C C . PRO D 1 375 ? -53.367 -27.823 9.464 1.00 106.59 362 PRO D C 1
ATOM 10968 O O . PRO D 1 375 ? -54.482 -28.200 9.884 1.00 124.29 362 PRO D O 1
#

Foldseek 3Di:
DDWDWFAAPNAIAIEDAAAPLLQDDPLPPPDAAPAEEEEEEEPVCCVPPVVSNCVNCVVRNYHYHYDYFHDDLVCLDPVSLVVVLVSCVVVPPDQAYEYEQAEAPSSLQSSLQSQCPRVNHHAYEYEHLFLQCLQPVQDDQQHAGDDPVGGRPGGDRGHHNYYRHHLVSPVPPDLLRNLLSVLLLCLLQQAANVVSNVVLVVCVVVSSVSPRVVSRVSSNVSNVSLSVQSRVPVPDPPPSVVSSCQLVLQLQLQPVVVDPPPQDSSLSSLLSNLLLQQLCVVVPQHDPVQSVSSCVSSVSSVHANAGDLPDALVSRQCSQWPHPDPVTSKHWHWHGRGSRHIDIDTRRDSVSSNVSNVVRRD/DWDWDWFAAPNAIAIEIEAAPLLQDDVLVPPDAAPAEEEEEEEPVCCVPPVVSNCVNCVVRNYHYHYDYFHDDLVCLDPVRLVVVLVSCVVVPPDQAYEYEQAEAPSSLQSSLQSQCPNVNHHAYEYEYLFLQCLLPVQDDQQHAGQDPVGGRPGGDRGHHNYYRHHLVSPVPPDLLRNLLSVLLLCLLQQAANVVSNVVLVVCVVVSSVSPRVVSNVSSNVSNVSLSVQCRVCSVVPDDSNCSSCQLVLQLQLQCVVQHPPRQDSSLSSLLSNLLLQQLCVVVPQHDPVQSVSSVVSSVSSVHANAGDLVDALVSRQCSQWPHDDPVTSWHWHWHGRGSRHIDIDTRRDSVSSNVSNVVRHD/DKDKDWFAAPNDTAIEIAEAPLLQDVCSVPPDAAPAEEEEEEEPVCCVPPVVSNCVNQVVRRYHYHYDYHHDDLVCLDPVNLVVVLVSCVVVPPDQAYEYEQAEAVSSLQSRLQSQCPNVNHHAYEYAHLFLQCLLPVQDLQQHAGQDPVGGRPGGDRGHHNYYRHHLVSCVPPPLLRNLLSVLLLCLLQQAANVPSNVVCVVCVVVSSVSPRVSSNVSSNVSNVSLSVQCRVPVVCPDCSNVSSCQLVQQLVLQCVVQDPPRQDSSLSSLLSNLLLQLLCVLVPQHDPVQSVSSVVSSVSSVHANAGDLPDALVSRPVSACHWHWHGRGSRHIDIDPDRDSVSSNVSNVVRRD/DDKDWFAAPRDIAIEDAAAPLLQDDVLVPPDAAPAEEEEEEEPVCCVPPVVVNCVNCVVRRYHYHYDYHHDDLVCLDPVNLVVVLVSCVVVPPDQAYEYEQAEAPSSLQSRLQSQCPNVNHHAYEYEHLFLQCLLPVQDQQQHAGDDPVGGRPGGDRGHHNYYRHHLVSPVPPDLLRNLLSVLLLCLLQQAANVVSNVVLVVCVVVSSVSPRVSSRVSSNVSNVSLSVQCRVQVPCPVVSNVSSCQLVQQLQLQCVVQDPPRQDSSLSSLLSNLLLQQLCVVVPQHDPVQSVSSVVSSVSSVHANAGDPVDALVSRVVSHVHWHWHGNGSRHIDIDNPRDSVSSNVSNVVRHD

Radius of gyration: 34.95 Å; Cα contacts (8 Å, |Δi|>4): 3061; chains: 4; bounding box: 87×67×84 Å

Sequence (1432 aa):
MEKVTVTLDDERSYPINIAPSLYQQQDAFWPLTAGQRAMIVTNETLAPLYLHKIQTVLEVSGVKVDSIILPDGEQYKSLFIMNDVFTALLEKHHNRDTTLIALGGGVIGDLTGFAAASYQRGVRFIQVPTTLLSQVDSSVGGKTAVNHPLGKNMIGAFYQQPASVVIDLDCLKTLPKRELSSGLAEVIKYGIILDGEFFSWLEENIDALMALDNQAMAYCIRRCCELKAQVVAADEKETSGLRALLNLGHTFGHAIEAEMGYGVWLHGEAVAAGMVMAAKTAELIGQFTPEQTDRVIALLKRAELPVTGPAKMQPDDYLPHMMRDKKVMGGKLHLILPTTIGHSEMRSDDVDASTVTAAISACIPGMEKVTVTLDDERSYPINIAPSLYQQQDAFWPLTAGQRAMIVTNETLAPLYLHKIQTVLEVSGVKVDSIILPDGEQYKSLFIMNDVFTALLEKHHNRDTTLIALGGGVIGDLTGFAAASYQRGVRFIQVPTTLLSQVDSSVGGKTAVNHPLGKNMIGAFYQPASVVIDLDCLKTLPKRELSSGLAEVIKYGIILDGEFFSWLEENIDALMALDNQAMAYCIRRCCELKAQVVAADEKETSGLRALLNLGHTFGHAIEAEMGYGVWLHGEAVAAGMVMAAKTAELIGQFTPEQTDRVIALLKRAELPVTGPAKMQPDDYLPHMMRDKKVMGGKLHLILPTTIGHSEMRSDDVDASTVTAAISSACIPGMEKVTVTLDERSYPINIAPSLYQQQDAFWPLTAGQRAMIVTNETLAPLYLHKIQTVLEVSGVKVDSIILPDGEQYKSLFIMNDVFTALLEKHHNRDTTLIALGGGVIGDLTGFAAASYQRGVRFIQVPTTLLSQVDSSVGGKTAVNHPLGKNMIGAFYQPASVVIDLDCLKTLPKRELSSGLAEVIKYGIILDGEFFSWLEENIDALMALDNQAMAYCIRRCCELKAQVVAADEKETSGLRALLNLGHTFGHAIEAEMGYGVWLHGEAVAAGMVMAAKTAELIGQFTPEQTDRVIALLKRAELPVTGPAKMQPDDYLPHMKLHLILPTTIGHSEMRSDVDASTVTAAISACIPMEKVTVTLDERSYPINIAPSLYQQQDAFWPLTAGQRAMIVTNETLAPLYLHKIQTVLEVSGVKVDSIILPDGEQYKSLFIMNDVFTALLEKHHNNRDTTLIALGGGVIGDLTGFAAASYQRGVRFIQVPTTLLSQVDSSVGGKTAVNHPLGKNMIGAFYQPASVVIDLDCLKTLPKRELSSGLAEVIKYGIILDGEFFSWLEENIDALMALDNQAMAYCIRRCCELKAQVVAADEKETSGLRALLNLGHTFGHAIEAEMGYGVWLHGEAVAAGMVMAAKTAELIGQFTPEQTDRVIALLKRAELPVTGPAKMQPDDYLPHMKLHLILPTTIGHSEMRSDVDASTVTAAISACIP

Secondary structure (DSSP, 8-state):
-EEEEEEETTEEEEEEEETTGGGSTTTTTT--TT-EEEEEEETTTIIIIIHHHHHHHHHTT-EEEEEEE--SGGG-BHHHHHHHHHHHHHTT--TT-EEEEEESHHHHHHHHHHHHHBTT--EEEEEE-SHHIIIIITSS-EEEEEETTEEEEEEEE---SEEEEEGGGGGGS-HHHHHHHHHHHHHHHHHH-HHHHHHHHHHHHHHHTT-HHHHHHHHHHHHHHHHHHHHHTSSS-S-SGGGGGTTHHHHHHHHHHH-TTTS-HHHHHHHHHHHHHHHHHHHTSS-HHHHHHHHHHHHHTT---S--TT--HHHHHHHHSS--STT-----EEEEEETTEEEEE-S--HHHHHHHHHTT--/--EEEEEEETTEEEEEEEETTGGGSTTTTTT--TT-EEEEEEETTTIIIIIHHHHHHHHHTT-EEEEEEEPPSGGG-BHHHHHHHHHHHHHTT--TT-EEEEEESHHHHHHHHHHHHHBTT--EEEEEE-SHHIIIIITSS-EEEEEETTEEEEEEEE---SEEEEEGGGGGGS-HHHHHHHHHHHHHHHHHT-HHHHHHHHHHHHHHHTT-HHHHHHHHHHHHHHHHHHHHHTTTTTSSSGGGGGTTHHHHHHHHHHH-TTTS-HHHHHHHHHHHHHHHHHHTTSS-HHHHHHHHHHHHHTT---S--TT--HHHHHHHHSS--STT-----EEEEEETTEEEEE-S--HHHHHHHHHTT--/--EEEEEEETTEEEEEEEETTGGGSTTTTTT--TT-EEEEEEETTTIIIIIHHHHHHHHHTT-EEEEEEEPSSGGG-BHHHHHHHHHHHHHTT--TT-EEEEEESHHHHHHHHHHHHHBTT--EEEEEE-SHHIIIIITSS-EEEEEETTEEEEEEEE---SEEEEEGGGGGGS-HHHHHHHHHHHHHHHHHT-HHHHHHHHHHHHHHHTT-HHHHHHHHHHHHHHHHHHHHHTTT--SSTGGGGGTTHHHHHHHHHHH-TTTS-HHHHHHHHHHHHHHHHHHTTSS-HHHHHHHHHHHHHTT---S--TT--HHHHGGG--EEEEEEEETTEEEEEEEE-HHHHHHHHHTT--/-EEEEEEETTEEEEEEEETTGGGSTTTTTT--TT-EEEEEEETTTIIIIIHHHHHHHHHTT-EEEEEEEPSSGGG-BHHHHHHHHHHHHHTT--TT-EEEEEESHHHHHHHHHHHHHBTT--EEEEEE-SHHIIIIITSS-EEEEEETTEEEEEEEE---SEEEEEGGGGGGS-HHHHHHHHHHHHHHHHHT-HHHHHHHHHHHHHHHTT-HHHHHHHHHHHHHHHHHHHHHSTTS-SSSGGGGGTTHHHHHHHHHHH-TTTS-HHHHHHHHHHHHHHHHHHHTSS-HHHHHHHHHHHHHTT---S--TT--HHHHGGG--EEEEEEEETTEEEEEEEE-HHHHHHHHHTT--

Nearest PDB structures (foldseek):
  6lla-assembly2_D  TM=1.003E+00  e=2.506E-68  Providencia alcalifaciens F90-2004
  6lla-assembly1_A  TM=9.940E-01  e=3.664E-65  Providencia alcalifaciens F90-2004
  5hvn-assembly1_A-2  TM=9.194E-01  e=8.968E-35  Francisella tularensis subsp. tularensis SCHU S4
  3qbd-assembly1_A  TM=9.313E-01  e=8.438E-30  Mycobacterium tuberculosis H37Rv
  3qbe-assembly1_A  TM=9.033E-01  e=4.878E-30  Mycobacterium tuberculosis H37Rv